Protein 2IV0 (pdb70)

Secondary structure (DSSP, 8-state):
---SS----SS-B--EEETTEEE--SSBEEEEE--STTHHHHHHHHHHHHHHHHHHHT---EEEE---SHHHHHHHS-SS-HHHHHHHHHH-EEEE---PPPSSSSSSHHHHHHHHHTT--EEEEEEE--TTS--SBS-GGG-EEEEEEE-SSSGGG--EE-TT-HHHHHHHHHHHHHH-----TTEEEEEEEEEHHHHHHHHHHHHHHHHHTT-SEEEEEE-TTT-TTTHHHHHHHHHHHHHHHSTTTEE-HHHHHHHHTT---TT-EEEEEEEGGGHHHHHHHSGGG--EEEE-HHHHHHHHHHHHHHTT-GGG-EEEEEETTEEEEEESS---STTTTSS-S--HHHHHHHHHHHHHTT-HHHHHHHHHHHHHHHHTTEE-HHHHHHH-SEE--HHHHHHHHHHHHHH-/---SS----TT-B--EEETTEEE--SSBEEEEE--STTHHHHHHHHHHHHHHHHTTTT---EEEE---SHHHHTTTSSSS-HHHHHHHHHH-EEEE------TTS-SSHHHHHHHHHHT--EEEEEEE--TTS--SBS-GGG-EEEEEEE-S-SGGG--EE-TT-HHHHHHHHHHHHHH-----TTEEEEEEEEEHHHHHHHHHHHHHHHHHHT-SEEEEEE-TTT-TTTHHHHHHHHHHIIIII-TTTEE-HHHHHTTTTT---TT-EEEEEEEHHHHHHHHHHSGGG-SEEEE-HHHHHHHHHHHHHHTT-GGG-B--EEETTEEEE-BSS---S-TTSTT-S-THHHHHHHHHHHHHHT-HHHHHHHHHHHHHHHHHT---HHHHGGG-S----HHHHHHHHHHHHH--

Sequence (824 aa):
MQYEKVKPPENGEKIRYENGKLIVPDNPIIPYFEGDGIGKDVVPAAIRVLDAAADKIGKEVVWFQVYAGEDAYKLYGNYLPDDTLNAIKEFRVALKGPLTTPVGGGYRSLNVTIRQVLDLYANVRPVYYLKGVPSPIKHPEKVNFVIFRENTEDVYAGIEWPRGSEEALKLIRFLKNEFGVTIREDSGIGIKPISEFATKRLVRMAIRYAIENNRKSVTLVHKGNIMKYTEGAFRDWGYEVAKQEFGEYCITEDELWDKYGGKQPEGKIVVKDRIADNMFQQILTRTDEYDVIALPNLNGDYLSDAAAALIGGLGIAPGSNIGDGIGVFEPVHGSAPKYAGQNKVNPTAEILTGALMFEYIGWKDASEMIKKAVEMTISSGIVTYDIHRHMGGTKVGTREFAEAVVENLQSLMQYEKVKPPENGEKIRYENGKLIVPDNPIIPYFEGDGIGKDVVPAAIRVLDAAADKIGKEVVWFQVYAGEDAYKLYGNYLPDDTLNAIKEFRVALKGPLTTPVGGGYRSLNVTIRQVLDLYANVRPVYYLKGVPSPIKHPEKVNFVIFRENTEDVYAGIEWPRGSEEALKLIRFLKNEFGVTIREDSGIGIKPISEFATKRLVRMAIRYAIENNRKSVTLVHKGNIMKYTEGAFRDWGYEVAKQEFGEYCITEDELWDKYGGKQPEGKIVVKDRIADNMFQQILTRTDEYDVIALPNLNGDYLSDAAAALIGGLGIAPGSNIGDGIGVFEPVHGSAPKYAGQNKVNPTAEILTGALMFEYIGWKDASEMIKKAVEMTISSGIVTYDIHRHMGGTKVGTREFAEAVVENLQSL

Solvent-accessible surface area: 32702 Å² total; per-residue (Å²): 119,57,42,134,124,25,102,52,36,172,78,26,92,105,3,105,82,87,148,64,147,38,70,38,26,86,46,0,6,0,0,30,0,39,10,10,22,2,0,122,23,0,0,37,0,0,26,78,0,0,64,14,0,1,110,94,52,51,56,98,9,12,45,6,67,2,50,2,0,103,52,0,116,163,78,43,56,70,67,18,2,80,1,1,25,33,0,0,80,35,10,54,0,0,0,1,0,2,11,54,53,38,165,82,45,65,108,95,20,15,1,49,62,4,38,124,66,11,62,2,11,0,18,9,16,15,7,32,45,9,140,20,2,36,14,22,4,107,106,15,102,106,2,71,1,5,2,2,30,6,21,61,22,1,8,29,44,43,30,17,40,50,110,40,25,154,77,0,42,86,0,5,129,26,0,106,105,101,46,64,31,110,9,112,104,22,1,0,0,3,1,4,8,4,0,35,98,6,1,38,39,0,0,59,30,0,0,129,40,0,44,119,35,129,39,148,6,0,0,0,1,5,4,3,32,36,6,105,78,1,2,1,17,1,59,66,15,0,50,64,2,2,119,141,80,19,47,142,87,11,8,34,66,100,57,22,164,106,147,47,58,23,125,47,25,173,55,61,7,8,2,16,41,48,64,3,17,56,0,7,29,31,2,15,59,90,10,101,76,3,23,0,0,0,0,0,5,6,5,0,6,2,3,2,7,6,0,3,1,3,11,28,6,58,43,13,9,7,2,1,2,10,5,72,8,9,0,3,1,18,1,22,33,39,5,52,85,185,78,52,63,108,41,68,20,8,0,0,0,0,0,4,0,0,0,19,0,0,31,58,5,47,15,63,79,0,0,99,27,0,40,99,0,0,36,40,0,3,62,80,18,46,1,1,50,32,6,54,166,120,95,30,50,74,125,31,18,1,137,65,2,0,104,14,0,25,118,26,0,106,97,79,109,73,35,131,110,34,54,58,42,177,103,27,93,96,1,120,72,87,155,36,157,47,78,38,25,86,48,0,5,2,1,23,3,30,4,7,32,10,0,96,17,0,0,35,0,0,24,86,0,0,56,20,0,1,89,56,78,67,58,101,20,22,45,10,61,6,64,1,1,102,36,0,109,167,88,40,52,68,57,23,5,104,9,1,23,36,0,2,90,35,11,48,0,1,0,1,0,1,18,70,58,34,166,78,49,32,98,70,31,22,22,45,63,5,53,114,71,10,71,3,12,0,5,6,32,16,7,34,51,11,142,29,3,36,12,20,5,106,91,11,104,96,3,72,1,9,1,1,19,8,9,66,18,1,12,26,41,44,27,19,28,46,90,42,27,116,51,0,67,113,0,0,146,19,0,64,101,96,40,64,20,104,8,106,104,29,1,0,0,4,2,4,5,5,0,38,85,9,1,34,36,0,0,65,36,0,0,121,48,0,51,134,30,124,58,82,6,0,0,0,1,0,11,2,32,51,6,95,86,0,4,0,14,1,62,71,19,0,49,55,1,5,120,134,84,18,46,117,71,9,9,38,50,109,48,20,154,119,147,56,59,27,136,58,17,152,56,54,6,7,1,17,38,55,50,2,19,51,0,7,28,26,2,21,66,112,8,119,80,6,26,0,0,0,0,1,2,8,3,0,8,2,3,2,11,7,0,5,1,4,10,24,5,54,38,7,11,9,2,0,21,7,6,70,9,7,0,4,0,18,1,24,26,36,15,52,128,161,60,55,31,113,38,107,7,6,0,0,0,0,0,2,0,0,1,17,0,2,44,54,10,52,12,106,81,0,2,104,32,0,47,107,1,0,25,66,1,2,62,81,12,60,1,2,116,21,7,62,133,139,64,61,56,64,120,58,17,2,134,59,2,0,88,20,0,32,128,33,3,126,83,168

Structure (mmCIF, N/CA/C/O backbone):
data_2IV0
#
_entry.id   2IV0
#
_cell.length_a   81.611
_cell.length_b   65.405
_cell.length_c   87.181
_cell.angle_alpha   90.00
_cell.angle_beta   95.28
_cell.angle_gamma   90.00
#
_symmetry.space_group_name_H-M   'P 1 21 1'
#
loop_
_entity.id
_entity.type
_entity.pdbx_description
1 polymer 'ISOCITRATE DEHYDROGENASE'
2 non-polymer 'ZINC ION'
3 non-polymer 'CHLORIDE ION'
4 water water
#
loop_
_atom_site.group_PDB
_atom_site.id
_atom_site.type_symbol
_atom_site.label_atom_id
_atom_site.label_alt_id
_atom_site.label_comp_id
_atom_site.label_asym_id
_atom_site.label_entity_id
_atom_site.label_seq_id
_atom_site.pdbx_PDB_ins_code
_atom_site.Cartn_x
_atom_site.Cartn_y
_atom_site.Cartn_z
_atom_site.occupancy
_atom_site.B_iso_or_equiv
_atom_site.auth_seq_id
_atom_site.auth_comp_id
_atom_site.auth_asym_id
_atom_site.auth_atom_id
_atom_site.pdbx_PDB_model_num
ATOM 1 N N . MET A 1 1 ? -15.701 20.047 14.511 1.00 19.95 1 MET A N 1
ATOM 2 C CA . MET A 1 1 ? -15.551 18.800 13.718 1.00 19.95 1 MET A CA 1
ATOM 3 C C . MET A 1 1 ? -16.896 18.314 13.134 1.00 19.18 1 MET A C 1
ATOM 4 O O . MET A 1 1 ? -17.914 18.405 13.795 1.00 19.62 1 MET A O 1
ATOM 9 N N . GLN A 1 2 ? -16.918 17.788 11.914 1.00 18.15 2 GLN A N 1
ATOM 10 C CA . GLN A 1 2 ? -18.196 17.308 11.337 1.00 17.39 2 GLN A CA 1
ATOM 11 C C . GLN A 1 2 ? -18.405 15.804 11.481 1.00 16.03 2 GLN A C 1
ATOM 12 O O . GLN A 1 2 ? -17.449 15.043 11.495 1.00 15.69 2 GLN A O 1
ATOM 13 N N . TYR A 1 3 ? -19.645 15.360 11.577 1.00 15.68 3 TYR A N 1
ATOM 14 C CA . TYR A 1 3 ? -19.899 13.921 11.661 1.00 16.05 3 TYR A CA 1
ATOM 15 C C . TYR A 1 3 ? -20.889 13.437 10.633 1.00 16.68 3 TYR A C 1
ATOM 16 O O . TYR A 1 3 ? -22.022 13.873 10.607 1.00 17.26 3 TYR A O 1
ATOM 25 N N . GLU A 1 4 ? -20.455 12.537 9.768 1.00 17.47 4 GLU A N 1
ATOM 26 C CA . GLU A 1 4 ? -21.331 12.038 8.724 1.00 17.99 4 GLU A CA 1
ATOM 27 C C . GLU A 1 4 ? -22.489 11.181 9.252 1.00 18.31 4 GLU A C 1
ATOM 28 O O . GLU A 1 4 ? -23.644 11.491 9.013 1.00 18.29 4 GLU A O 1
ATOM 34 N N . LYS A 1 5 ? -22.169 10.050 9.917 1.00 19.15 5 LYS A N 1
ATOM 35 C CA . LYS A 1 5 ? -23.304 9.177 10.270 1.00 19.72 5 LYS A CA 1
ATOM 36 C C . LYS A 1 5 ? -23.584 9.033 11.799 1.00 19.48 5 LYS A C 1
ATOM 37 O O . LYS A 1 5 ? -24.351 8.164 12.200 1.00 19.51 5 LYS A O 1
ATOM 43 N N . VAL A 1 6 ? -22.913 9.887 12.626 1.00 19.14 6 VAL A N 1
ATOM 44 C CA . VAL A 1 6 ? -22.983 9.920 14.106 1.00 19.51 6 VAL A CA 1
ATOM 45 C C . VAL A 1 6 ? -22.896 11.296 14.628 1.00 19.79 6 VAL A C 1
ATOM 46 O O . VAL A 1 6 ? -22.492 12.260 13.994 1.00 20.37 6 VAL A O 1
ATOM 50 N N . LYS A 1 7 ? -23.330 11.319 15.816 1.00 19.21 7 LYS A N 1
ATOM 51 C CA . LYS A 1 7 ? -23.385 12.534 16.526 1.00 19.52 7 LYS A CA 1
ATOM 52 C C . LYS A 1 7 ? -22.773 12.383 17.863 1.00 19.80 7 LYS A C 1
ATOM 53 O O . LYS A 1 7 ? -22.936 11.357 18.529 1.00 19.87 7 LYS A O 1
ATOM 56 N N . PRO A 1 8 ? -22.032 13.418 18.277 1.00 19.36 8 PRO A N 1
ATOM 57 C CA . PRO A 1 8 ? -21.482 13.375 19.624 1.00 19.72 8 PRO A CA 1
ATOM 58 C C . PRO A 1 8 ? -22.557 13.653 20.659 1.00 20.02 8 PRO A C 1
ATOM 59 O O . PRO A 1 8 ? -23.592 14.236 20.370 1.00 20.23 8 PRO A O 1
ATOM 63 N N . PRO A 1 9 ? -22.267 13.205 21.870 1.00 20.89 9 PRO A N 1
ATO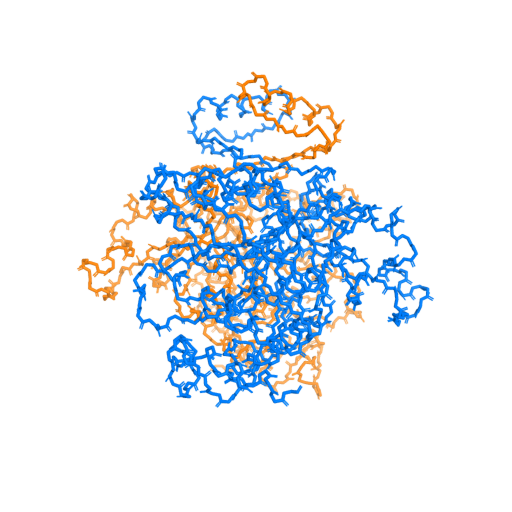M 64 C CA . PRO A 1 9 ? -23.265 13.210 22.931 1.00 21.36 9 PRO A CA 1
ATOM 65 C C . PRO A 1 9 ? -23.609 14.614 23.357 1.00 23.00 9 PRO A C 1
ATOM 66 O O . PRO A 1 9 ? -22.807 15.536 23.190 1.00 23.40 9 PRO A O 1
ATOM 70 N N . GLU A 1 10 ? -24.812 14.762 23.896 1.00 24.98 10 GLU A N 1
ATOM 71 C CA . GLU A 1 10 ? -25.399 16.050 24.255 1.00 26.43 10 GLU A CA 1
ATOM 72 C C . GLU A 1 10 ? -24.680 16.755 25.420 1.00 26.19 10 GLU A C 1
ATOM 73 O O . GLU A 1 10 ? -24.536 17.978 25.394 1.00 26.07 10 GLU A O 1
ATOM 79 N N . ASN A 1 11 ? -24.203 15.967 26.393 1.00 25.57 11 ASN A N 1
ATOM 80 C CA . ASN A 1 11 ? -24.018 16.406 27.779 1.00 25.28 11 ASN A CA 1
ATOM 81 C C . ASN A 1 11 ? -22.598 16.378 28.388 1.00 24.86 11 ASN A C 1
ATOM 82 O O . ASN A 1 11 ? -22.438 16.435 29.624 1.00 25.70 11 ASN A O 1
ATOM 87 N N . GLY A 1 12 ? -21.553 16.252 27.590 1.00 23.11 12 GLY A N 1
ATOM 88 C CA . GLY A 1 12 ? -20.255 16.195 28.226 1.00 20.57 12 GLY A CA 1
ATOM 89 C C . GLY A 1 12 ? -19.422 17.392 27.849 1.00 19.66 12 GLY A C 1
ATOM 90 O O . GLY A 1 12 ? -19.916 18.339 27.278 1.00 18.26 12 GLY A O 1
ATOM 91 N N . GLU A 1 13 ? -18.137 17.308 28.163 1.00 19.69 13 GLU A N 1
ATOM 92 C CA . GLU A 1 13 ? -17.156 18.311 27.834 1.00 19.95 13 GLU A CA 1
ATOM 93 C C . GLU A 1 13 ? -15.978 17.621 27.180 1.00 19.56 13 GLU A C 1
ATOM 94 O O . GLU A 1 13 ? -15.668 16.479 27.514 1.00 18.67 13 GLU A O 1
ATOM 100 N N . LYS A 1 14 ? -15.318 18.319 26.259 1.00 20.36 14 LYS A N 1
ATOM 101 C CA . LYS A 1 14 ? -14.090 17.830 25.587 1.00 20.48 14 LYS A CA 1
ATOM 102 C C . LYS A 1 14 ? -12.962 17.803 26.587 1.00 20.38 14 LYS A C 1
ATOM 103 O O . LYS A 1 14 ? -12.755 18.800 27.285 1.00 20.94 14 LYS A O 1
ATOM 109 N N . ILE A 1 15 ? -12.190 16.719 26.649 1.00 19.82 15 ILE A N 1
ATOM 110 C CA . ILE A 1 15 ? -10.902 16.875 27.287 1.00 19.63 15 ILE A CA 1
ATOM 111 C C . ILE A 1 15 ? -10.012 17.791 26.418 1.00 19.66 15 ILE A C 1
ATOM 112 O O . ILE A 1 15 ? -10.055 17.753 25.204 1.00 19.18 15 ILE A O 1
ATOM 117 N N . ARG A 1 16 ? -9.233 18.646 27.059 1.00 20.82 16 ARG A N 1
ATOM 118 C CA . ARG A 1 16 ? -8.435 19.647 26.347 1.00 21.52 16 ARG A CA 1
ATOM 119 C C . ARG A 1 16 ? -6.951 19.361 26.452 1.00 22.43 16 ARG A C 1
ATOM 120 O O . ARG A 1 16 ? -6.477 18.807 27.456 1.00 22.32 16 ARG A O 1
ATOM 128 N N . TYR A 1 17 ? -6.212 19.752 25.422 1.00 23.56 17 TYR A N 1
ATOM 129 C CA . TYR A 1 17 ? -4.765 19.601 25.438 1.00 24.91 17 TYR A CA 1
ATOM 130 C C . TYR A 1 17 ? -4.065 20.943 25.287 1.00 25.96 17 TYR A C 1
ATOM 131 O O . TYR A 1 17 ? -4.008 21.492 24.189 1.00 26.37 17 TYR A O 1
ATOM 140 N N . GLU A 1 18 ? -3.544 21.468 26.396 1.00 27.41 18 GLU A N 1
ATOM 141 C CA . GLU A 1 18 ? -2.936 22.796 26.429 1.00 29.61 18 GLU A CA 1
ATOM 142 C C . GLU A 1 18 ? -1.645 22.803 27.228 1.00 29.89 18 GLU A C 1
ATOM 143 O O . GLU A 1 18 ? -1.543 22.139 28.268 1.00 29.99 18 GLU A O 1
ATOM 149 N N . ASN A 1 19 ? -0.660 23.572 26.738 1.00 30.98 19 ASN A N 1
ATOM 150 C CA . ASN A 1 19 ? 0.758 23.331 27.065 1.00 31.57 19 ASN A CA 1
ATOM 151 C C . ASN A 1 19 ? 1.041 21.841 26.945 1.00 31.22 19 ASN A C 1
ATOM 152 O O . ASN A 1 19 ? 0.599 21.208 25.968 1.00 32.51 19 ASN A O 1
ATOM 157 N N . GLY A 1 20 ? 1.738 21.244 27.902 1.00 29.55 20 GLY A N 1
ATOM 158 C CA . GLY A 1 20 ? 2.013 19.822 27.731 1.00 27.28 20 GLY A CA 1
ATOM 159 C C . GLY A 1 20 ? 0.896 18.990 28.301 1.00 25.96 20 GLY A C 1
ATOM 160 O O . GLY A 1 20 ? 1.094 17.825 28.603 1.00 26.01 20 GLY A O 1
ATOM 161 N N . LYS A 1 21 ? -0.292 19.559 28.471 1.00 24.68 21 LYS A N 1
ATOM 162 C CA . LYS A 1 21 ? -1.219 18.916 29.412 1.00 23.77 21 LYS A CA 1
ATOM 163 C C . LYS A 1 21 ? -2.611 18.606 28.916 1.00 21.28 21 LYS A C 1
ATOM 164 O O . LYS A 1 21 ? -3.220 19.386 28.223 1.00 20.75 21 LYS A O 1
ATOM 170 N N . LEU A 1 22 ? -3.084 17.427 29.292 1.00 19.47 22 LEU A N 1
ATOM 171 C CA . LEU A 1 22 ? -4.513 17.112 29.295 1.00 17.88 22 LEU A CA 1
ATOM 172 C C . LEU A 1 22 ? -5.266 17.893 30.376 1.00 16.99 22 LEU A C 1
ATOM 173 O O . LEU A 1 22 ? -4.806 18.043 31.506 1.00 17.38 22 LEU A O 1
ATOM 178 N N . ILE A 1 23 ? -6.413 18.424 30.009 1.00 15.61 23 ILE A N 1
ATOM 179 C CA . ILE A 1 23 ? -7.269 19.101 30.957 1.00 14.30 23 ILE A CA 1
ATOM 180 C C . ILE A 1 23 ? -8.601 18.370 30.837 1.00 13.62 23 ILE A C 1
ATOM 181 O O . ILE A 1 23 ? -9.293 18.414 29.802 1.00 13.17 23 ILE A O 1
ATOM 186 N N . VAL A 1 24 ? -8.906 17.668 31.915 1.00 12.56 24 VAL A N 1
ATOM 187 C CA . VAL A 1 24 ? -9.897 16.636 31.952 1.00 11.15 24 VAL A CA 1
ATOM 188 C C . VAL A 1 24 ? -10.943 17.145 32.884 1.00 10.54 24 VAL A C 1
ATOM 189 O O . VAL A 1 24 ? -10.653 17.336 34.047 1.00 10.96 24 VAL A O 1
ATOM 193 N N . PRO A 1 25 ? -12.166 17.347 32.396 1.00 9.75 25 PRO A N 1
ATOM 194 C CA . PRO A 1 25 ? -13.264 17.679 33.310 1.00 9.72 25 PRO A CA 1
ATOM 195 C C . PRO A 1 25 ? -13.794 16.450 34.109 1.00 9.47 25 PRO A C 1
ATOM 196 O O . PRO A 1 25 ? -13.326 15.325 33.918 1.00 9.12 25 PRO A O 1
ATOM 200 N N . ASP A 1 26 ? -14.787 16.689 34.961 1.00 9.70 26 ASP A N 1
ATOM 201 C CA . ASP A 1 26 ? -15.553 15.617 35.654 1.00 9.75 26 ASP A CA 1
ATOM 202 C C . ASP A 1 26 ? -16.343 14.728 34.702 1.00 9.07 26 ASP A C 1
ATOM 203 O O . ASP A 1 26 ? -16.499 13.523 34.972 1.00 8.40 26 ASP A O 1
ATOM 208 N N . ASN A 1 27 ? -16.849 15.330 33.613 1.00 8.30 27 ASN A N 1
ATOM 209 C CA . ASN A 1 27 ? -17.691 14.627 32.624 1.00 7.72 27 ASN A CA 1
ATOM 210 C C . ASN A 1 27 ? -17.113 14.527 31.181 1.00 7.19 27 ASN A C 1
ATOM 211 O O . ASN A 1 27 ? -17.737 14.992 30.235 1.00 6.65 27 ASN A O 1
ATOM 216 N N . PRO A 1 28 ? -15.914 13.937 31.010 1.00 6.82 28 PRO A N 1
ATOM 217 C CA . PRO A 1 28 ? -15.296 13.943 29.663 1.00 6.98 28 PRO A CA 1
ATOM 218 C C . PRO A 1 28 ? -16.086 13.153 28.648 1.00 6.97 28 PRO A C 1
ATOM 219 O O . PRO A 1 28 ? -16.589 12.081 28.971 1.00 7.33 28 PRO A O 1
ATOM 223 N N . ILE A 1 29 ? -16.230 13.645 27.428 1.00 7.27 29 ILE A N 1
ATOM 224 C CA . ILE A 1 29 ? -16.767 12.720 26.475 1.00 7.67 29 ILE A CA 1
ATOM 225 C C . ILE A 1 29 ? -15.624 11.808 25.953 1.00 7.34 29 ILE A C 1
ATOM 226 O O . ILE A 1 29 ? -14.556 12.290 25.563 1.00 6.59 29 ILE A O 1
ATOM 231 N N . ILE A 1 30 ? -15.817 10.495 26.032 1.00 6.18 30 ILE A N 1
ATOM 232 C CA . ILE A 1 30 ? -14.829 9.631 25.485 1.00 5.74 30 ILE A CA 1
ATOM 233 C C . ILE A 1 30 ? -15.410 8.647 24.466 1.00 5.37 30 ILE A C 1
ATOM 234 O O . ILE A 1 30 ? -16.313 7.909 24.778 1.00 5.25 30 ILE A O 1
ATOM 239 N N . PRO A 1 31 ? -14.886 8.655 23.218 1.00 5.17 31 PRO A N 1
ATOM 240 C CA . PRO A 1 31 ? -15.307 7.781 22.146 1.00 4.14 31 PRO A CA 1
ATOM 241 C C . PRO A 1 31 ? -14.829 6.397 22.410 1.00 3.69 31 PRO A C 1
ATOM 242 O O . PRO A 1 31 ? -13.815 6.232 23.053 1.00 4.49 31 PRO A O 1
ATOM 246 N N . TYR A 1 32 ? -15.544 5.411 21.898 1.00 3.37 32 TYR A N 1
ATOM 247 C CA . TYR A 1 32 ? -15.147 4.028 22.002 1.00 3.34 32 TYR A CA 1
ATOM 248 C C . TYR A 1 32 ? -15.736 3.319 20.803 1.00 4.04 32 TYR A C 1
ATOM 249 O O . TYR A 1 32 ? -16.616 3.847 20.135 1.00 4.11 32 TYR A O 1
ATOM 258 N N . PHE A 1 33 ? -15.261 2.124 20.534 1.00 5.21 33 PHE A N 1
ATOM 259 C CA . PHE A 1 33 ? -15.931 1.298 19.588 1.00 8.34 33 PHE A CA 1
ATOM 260 C C . PHE A 1 33 ? -15.750 -0.171 19.941 1.00 9.79 33 PHE A C 1
ATOM 261 O O . PHE A 1 33 ? -14.697 -0.588 20.417 1.00 8.95 33 PHE A O 1
ATOM 269 N N . GLU A 1 34 ? -16.810 -0.941 19.724 1.00 11.81 34 GLU A N 1
ATOM 270 C CA . GLU A 1 34 ? -16.807 -2.324 20.124 1.00 14.93 34 GLU A CA 1
ATOM 271 C C . GLU A 1 34 ? -15.767 -3.133 19.364 1.00 15.12 34 GLU A C 1
ATOM 272 O O . GLU A 1 34 ? -15.127 -3.981 19.944 1.00 15.95 34 GLU A O 1
ATOM 278 N N . GLY A 1 35 ? -15.581 -2.852 18.078 1.00 16.31 35 GLY A N 1
ATOM 279 C CA . GLY A 1 35 ? -14.666 -3.622 17.239 1.00 17.01 35 GLY A CA 1
ATOM 280 C C . GLY A 1 35 ? -15.304 -4.945 16.848 1.00 17.71 35 GLY A C 1
ATOM 281 O O . GLY A 1 35 ? -16.515 -5.095 16.977 1.00 17.67 35 GLY A O 1
ATOM 282 N N . ASP A 1 36 ? -14.489 -5.904 16.399 1.00 17.88 36 ASP A N 1
ATOM 283 C CA . ASP A 1 36 ? -14.996 -7.179 15.909 1.00 18.11 36 ASP A CA 1
ATOM 284 C C . ASP A 1 36 ? -15.145 -8.264 16.975 1.00 18.68 36 ASP A C 1
ATOM 285 O O . ASP A 1 36 ? -14.505 -8.214 18.045 1.00 18.83 36 ASP A O 1
ATOM 290 N N . GLY A 1 37 ? -16.001 -9.236 16.659 1.00 18.62 37 GLY A N 1
ATOM 291 C CA . GLY A 1 37 ? -16.209 -10.458 17.437 1.00 18.73 37 GLY A CA 1
ATOM 292 C C . GLY A 1 37 ? -16.311 -10.285 18.937 1.00 19.12 37 GLY A C 1
ATOM 293 O O . GLY A 1 37 ? -17.341 -9.834 19.450 1.00 19.42 37 GLY A O 1
ATOM 294 N N . ILE A 1 38 ? -15.223 -10.658 19.623 1.00 19.14 38 ILE A N 1
ATOM 295 C CA . ILE A 1 38 ? -15.057 -10.579 21.088 1.00 18.87 38 ILE A CA 1
ATOM 296 C C . ILE A 1 38 ? -15.324 -9.174 21.642 1.00 17.86 38 ILE A C 1
ATOM 297 O O . ILE A 1 38 ? -15.780 -9.003 22.776 1.00 17.72 38 ILE A O 1
ATOM 302 N N . GLY A 1 39 ? -15.078 -8.187 20.799 1.00 16.96 39 GLY A N 1
ATOM 303 C CA . GLY A 1 39 ? -15.367 -6.801 21.101 1.00 16.97 39 GLY A CA 1
ATOM 304 C C . GLY A 1 39 ? -16.777 -6.484 21.555 1.00 16.92 39 GLY A C 1
ATOM 305 O O . GLY A 1 39 ? -16.940 -5.679 22.465 1.00 16.69 39 GLY A O 1
ATOM 306 N N . LYS A 1 40 ? -17.793 -7.089 20.935 1.00 16.97 40 LYS A N 1
ATOM 307 C CA . LYS A 1 40 ? -19.191 -6.875 21.370 1.00 18.01 40 LYS A CA 1
ATOM 308 C C . LYS A 1 40 ? -19.463 -7.354 22.831 1.00 17.27 40 LYS A C 1
ATOM 309 O O . LYS A 1 40 ? -20.436 -6.915 23.451 1.00 17.88 40 LYS A O 1
ATOM 315 N N . ASP A 1 41 ? -18.596 -8.220 23.369 1.00 16.06 41 ASP A N 1
ATOM 316 C CA . ASP A 1 41 ? -18.667 -8.673 24.758 1.00 15.16 41 ASP A CA 1
ATOM 317 C C . ASP A 1 41 ? -17.841 -7.855 25.770 1.00 13.01 41 ASP A C 1
ATOM 318 O O . ASP A 1 41 ? -18.370 -7.287 26.718 1.00 13.23 41 ASP A O 1
ATOM 323 N N . VAL A 1 42 ? -16.545 -7.805 25.575 1.00 11.05 42 VAL A N 1
ATOM 324 C CA . VAL A 1 42 ? -15.630 -7.195 26.566 1.00 9.92 42 VAL A CA 1
ATOM 325 C C . VAL A 1 42 ? -15.659 -5.661 26.681 1.00 9.89 42 VAL A C 1
ATOM 326 O O . VAL A 1 42 ? -15.408 -5.102 27.765 1.00 10.30 42 VAL A O 1
ATOM 330 N N . VAL A 1 43 ? -15.955 -4.980 25.584 1.00 8.89 43 VAL A N 1
ATOM 331 C CA . VAL A 1 43 ? -16.071 -3.545 25.647 1.00 8.06 43 VAL A CA 1
ATOM 332 C C . VAL A 1 43 ? -17.224 -3.119 26.530 1.00 8.48 43 VAL A C 1
ATOM 333 O O . VAL A 1 43 ? -16.988 -2.334 27.421 1.00 10.34 43 VAL A O 1
ATOM 337 N N . PRO A 1 44 ? -18.461 -3.599 26.295 1.00 8.76 44 PRO A N 1
ATOM 338 C CA . PRO A 1 44 ? -19.567 -3.299 27.233 1.00 8.67 44 PRO A CA 1
ATOM 339 C C . PRO A 1 44 ? -19.252 -3.623 28.711 1.00 8.95 44 PRO A C 1
ATOM 340 O O . PRO A 1 44 ? -19.580 -2.841 29.623 1.00 8.44 44 PRO A O 1
ATOM 344 N N . ALA A 1 45 ? -18.616 -4.760 28.938 1.00 9.49 45 ALA A N 1
ATOM 345 C CA . ALA A 1 45 ? -18.200 -5.150 30.305 1.00 10.01 45 ALA A CA 1
ATOM 346 C C . ALA A 1 45 ? -17.207 -4.149 30.919 1.00 9.56 45 ALA A C 1
ATOM 347 O O . ALA A 1 45 ? -17.358 -3.712 32.065 1.00 9.85 45 ALA A O 1
ATOM 349 N N . ALA A 1 46 ? -16.203 -3.771 30.156 1.00 9.80 46 ALA A N 1
ATOM 350 C CA . ALA A 1 46 ? -15.273 -2.800 30.664 1.00 10.91 46 ALA A CA 1
ATOM 351 C C . ALA A 1 46 ? -15.997 -1.495 30.968 1.00 11.66 46 ALA A C 1
ATOM 352 O O . ALA A 1 46 ? -15.646 -0.822 31.935 1.00 12.52 46 ALA A O 1
ATOM 354 N N . ILE A 1 47 ? -17.006 -1.144 30.148 1.00 11.65 47 ILE A N 1
ATOM 355 C CA . ILE A 1 47 ? -17.751 0.072 30.344 1.00 10.76 47 ILE A CA 1
ATOM 356 C C . ILE A 1 47 ? -18.505 0.047 31.657 1.00 11.34 47 ILE A C 1
ATOM 357 O O . ILE A 1 47 ? -18.518 1.061 32.365 1.00 10.51 47 ILE A O 1
ATOM 362 N N . ARG A 1 48 ? -19.112 -1.104 31.987 1.00 12.12 48 ARG A N 1
ATOM 363 C CA . ARG A 1 48 ? -19.826 -1.280 33.240 1.00 13.87 48 ARG A CA 1
ATOM 364 C C . ARG A 1 48 ? -18.887 -1.042 34.404 1.00 13.40 48 ARG A C 1
ATOM 365 O O . ARG A 1 48 ? -19.226 -0.331 35.339 1.00 14.53 48 ARG A O 1
ATOM 373 N N . VAL A 1 49 ? -17.683 -1.573 34.324 1.00 12.34 49 VAL A N 1
ATOM 374 C CA . VAL A 1 49 ? -16.732 -1.367 35.403 1.00 11.73 49 VAL A CA 1
ATOM 375 C C . VAL A 1 49 ? -16.211 0.070 35.497 1.00 12.11 49 VAL A C 1
ATOM 376 O O . VAL A 1 49 ? -16.021 0.621 36.589 1.00 12.71 49 VAL A O 1
ATOM 380 N N . LEU A 1 50 ? -15.938 0.675 34.359 1.00 11.65 50 LEU A N 1
ATOM 381 C CA . LEU A 1 50 ? -15.448 2.043 34.367 1.00 11.40 50 LEU A CA 1
ATOM 382 C C . LEU A 1 50 ? -16.497 3.038 34.866 1.00 10.70 50 LEU A C 1
ATOM 383 O O . LEU A 1 50 ? -16.149 3.964 35.593 1.00 11.03 50 LEU A O 1
ATOM 388 N N . ASP A 1 51 ? -17.767 2.842 34.502 1.00 10.46 51 ASP A N 1
ATOM 389 C CA . ASP A 1 51 ? -18.865 3.665 35.037 1.00 10.50 51 ASP A CA 1
ATOM 390 C C . ASP A 1 51 ? -18.932 3.602 36.556 1.00 9.94 51 ASP A C 1
ATOM 391 O O . ASP A 1 51 ? -19.211 4.616 37.192 1.00 10.99 51 ASP A O 1
ATOM 396 N N . ALA A 1 52 ? -18.712 2.433 37.139 1.00 8.35 52 ALA A N 1
ATOM 397 C CA . ALA A 1 52 ? -18.817 2.293 38.599 1.00 8.18 52 ALA A CA 1
ATOM 398 C C . ALA A 1 52 ? -17.595 2.966 39.316 1.00 8.29 52 ALA A C 1
ATOM 399 O O . ALA A 1 52 ? -17.731 3.587 40.382 1.00 8.27 52 ALA A O 1
ATOM 401 N N . ALA A 1 53 ? -16.426 2.849 38.698 1.00 7.93 53 ALA A N 1
ATOM 402 C CA . ALA A 1 53 ? -15.201 3.432 39.193 1.00 8.48 53 ALA A CA 1
ATOM 403 C C . ALA A 1 53 ? -15.290 4.953 39.121 1.00 9.77 53 ALA A C 1
ATOM 404 O O . ALA A 1 53 ? -14.936 5.615 40.085 1.00 10.42 53 ALA A O 1
ATOM 406 N N . ALA A 1 54 ? -15.776 5.501 38.000 1.00 10.91 54 ALA A N 1
ATOM 407 C CA . ALA A 1 54 ? -15.912 6.967 37.831 1.00 12.00 54 ALA A CA 1
ATOM 408 C C . ALA A 1 54 ? -16.913 7.557 38.843 1.00 12.47 54 ALA A C 1
ATOM 409 O O . ALA A 1 54 ? -16.619 8.550 39.533 1.00 11.23 54 ALA A O 1
ATOM 411 N N . ASP A 1 55 ? -18.070 6.908 38.942 1.00 13.15 55 ASP A N 1
ATOM 412 C CA . ASP A 1 55 ? -19.109 7.338 39.857 1.00 14.44 55 ASP A CA 1
ATOM 413 C C . ASP A 1 55 ? -18.591 7.360 41.291 1.00 14.77 55 ASP A C 1
ATOM 414 O O . ASP A 1 55 ? -18.783 8.349 42.024 1.00 14.64 55 ASP A O 1
ATOM 419 N N . LYS A 1 56 ? -17.916 6.285 41.691 1.00 14.72 56 LYS A N 1
ATOM 420 C CA . LYS A 1 56 ? -17.475 6.210 43.065 1.00 15.13 56 LYS A CA 1
ATOM 421 C C . LYS A 1 56 ? -16.531 7.403 43.373 1.00 14.84 56 LYS A C 1
ATOM 422 O O . LYS A 1 56 ? -16.522 7.964 44.456 1.00 15.31 56 LYS A O 1
ATOM 428 N N . ILE A 1 57 ? -15.820 7.852 42.359 1.00 15.02 57 ILE A N 1
ATOM 429 C CA . ILE A 1 57 ? -14.830 8.905 42.503 1.00 13.60 57 ILE A CA 1
ATOM 430 C C . ILE A 1 57 ? -15.363 10.309 42.149 1.00 13.04 57 ILE A C 1
ATOM 431 O O . ILE A 1 57 ? -14.629 11.260 42.252 1.00 13.07 57 ILE A O 1
ATOM 436 N N . GLY A 1 58 ? -16.642 10.436 41.779 1.00 12.14 58 GLY A N 1
ATOM 437 C CA . GLY A 1 58 ? -17.262 11.733 41.506 1.00 11.58 58 GLY A CA 1
ATOM 438 C C . GLY A 1 58 ? -17.140 12.218 40.073 1.00 11.96 58 GLY A C 1
ATOM 439 O O . GLY A 1 58 ? -17.187 13.407 39.784 1.00 12.45 58 GLY A O 1
ATOM 440 N N . LYS A 1 59 ? -16.995 11.277 39.168 1.00 11.98 59 LYS A N 1
ATOM 441 C CA . LYS A 1 59 ? -16.747 11.557 37.791 1.00 12.12 59 LYS A CA 1
ATOM 442 C C . LYS A 1 59 ? -17.786 10.866 36.894 1.00 12.74 59 LYS A C 1
ATOM 443 O O . LYS A 1 59 ? -18.540 10.011 37.331 1.00 12.67 59 LYS A O 1
ATOM 449 N N . GLU A 1 60 ? -17.815 11.233 35.624 1.00 13.32 60 GLU A N 1
ATOM 450 C CA . GLU A 1 60 ? -18.666 10.547 34.671 1.00 13.75 60 GLU A CA 1
ATOM 451 C C . GLU A 1 60 ? -18.052 10.541 33.269 1.00 12.84 60 GLU A C 1
ATOM 452 O O . GLU A 1 60 ? -17.606 11.567 32.754 1.00 13.26 60 GLU A O 1
ATOM 458 N N . VAL A 1 61 ? -18.026 9.374 32.658 1.00 11.76 61 VAL A N 1
ATOM 459 C CA . VAL A 1 61 ? -17.648 9.286 31.284 1.00 10.97 61 VAL A CA 1
ATOM 460 C C . VAL A 1 61 ? -18.911 9.448 30.442 1.00 10.80 61 VAL A C 1
ATOM 461 O O . VAL A 1 61 ? -19.878 8.679 30.570 1.00 11.10 61 VAL A O 1
ATOM 465 N N . VAL A 1 62 ? -18.926 10.461 29.589 1.00 10.02 62 VAL A N 1
ATOM 466 C CA . VAL A 1 62 ? -19.981 10.530 28.615 1.00 9.27 62 VAL A CA 1
ATOM 467 C C . VAL A 1 62 ? -19.414 9.853 27.369 1.00 9.51 62 VAL A C 1
ATOM 468 O O . VAL A 1 62 ? -18.595 10.419 26.636 1.00 9.08 62 VAL A O 1
ATOM 472 N N . TRP A 1 63 ? -19.814 8.600 27.195 1.00 9.70 63 TRP A N 1
ATOM 473 C CA . TRP A 1 63 ? -19.398 7.723 26.071 1.00 9.38 63 TRP A CA 1
ATOM 474 C C . TRP A 1 63 ? -19.943 8.148 24.706 1.00 9.02 63 TRP A C 1
ATOM 475 O O . TRP A 1 63 ? -21.068 8.640 24.580 1.00 9.08 63 TRP A O 1
ATOM 486 N N . PHE A 1 64 ? -19.138 7.969 23.676 1.00 8.49 64 PHE A N 1
ATOM 487 C CA . PHE A 1 64 ? -19.536 8.375 22.337 1.00 8.01 64 PHE A CA 1
ATOM 488 C C . PHE A 1 64 ? -19.288 7.193 21.435 1.00 8.57 64 PHE A C 1
ATOM 489 O O . PHE A 1 64 ? -18.136 6.821 21.158 1.00 9.56 64 PHE A O 1
ATOM 497 N N . GLN A 1 65 ? -20.365 6.581 20.984 1.00 8.03 65 GLN A N 1
ATOM 498 C CA . GLN A 1 65 ? -20.212 5.376 20.216 1.00 8.33 65 GLN A CA 1
ATOM 499 C C . GLN A 1 65 ? -19.844 5.655 18.757 1.00 7.86 65 GLN A C 1
ATOM 500 O O . GLN A 1 65 ? -20.522 6.389 18.058 1.00 8.08 65 GLN A O 1
ATOM 506 N N . VAL A 1 66 ? -18.750 5.064 18.317 1.00 8.25 66 VAL A N 1
ATOM 507 C CA . VAL A 1 66 ? -18.335 5.126 16.914 1.00 8.12 66 VAL A CA 1
ATOM 508 C C . VAL A 1 66 ? -18.015 3.704 16.501 1.00 8.22 66 VAL A C 1
ATOM 509 O O . VAL A 1 66 ? -18.083 2.819 17.337 1.00 9.29 66 VAL A O 1
ATOM 513 N N . TYR A 1 67 ? -17.684 3.486 15.236 1.00 8.14 67 TYR A N 1
ATOM 514 C CA . TYR A 1 67 ? -17.615 2.152 14.659 1.00 8.30 67 TYR A CA 1
ATOM 515 C C . TYR A 1 67 ? -16.349 1.902 13.856 1.00 8.79 67 TYR A C 1
ATOM 516 O O . TYR A 1 67 ? -15.808 2.811 13.226 1.00 8.18 67 TYR A O 1
ATOM 525 N N . ALA A 1 68 ? -15.906 0.647 13.869 1.00 9.35 68 ALA A N 1
ATOM 526 C CA . ALA A 1 68 ? -14.801 0.169 13.051 1.00 9.85 68 ALA A CA 1
ATOM 527 C C . ALA A 1 68 ? -14.979 -1.328 12.823 1.00 10.54 68 ALA A C 1
ATOM 528 O O . ALA A 1 68 ? -15.675 -2.006 13.591 1.00 11.34 68 ALA A O 1
ATOM 530 N N . GLY A 1 69 ? -14.369 -1.843 11.767 1.00 11.57 69 GLY A N 1
ATOM 531 C CA . GLY A 1 69 ? -14.522 -3.241 11.388 1.00 13.33 69 GLY A CA 1
ATOM 532 C C . GLY A 1 69 ? -15.845 -3.471 10.687 1.00 15.04 69 GLY A C 1
ATOM 533 O O . GLY A 1 69 ? -16.418 -2.556 10.142 1.00 14.34 69 GLY A O 1
ATOM 534 N N . GLU A 1 70 ? -16.335 -4.700 10.719 1.00 17.68 70 GLU A N 1
ATOM 535 C CA . GLU A 1 70 ? -17.559 -5.055 10.020 1.00 21.22 70 GLU A CA 1
ATOM 536 C C . GLU A 1 70 ? -18.718 -4.074 10.200 1.00 21.74 70 GLU A C 1
ATOM 537 O O . GLU A 1 70 ? -19.272 -3.591 9.209 1.00 22.20 70 GLU A O 1
ATOM 543 N N . ASP A 1 71 ? -19.101 -3.822 11.458 1.00 22.68 71 ASP A N 1
ATOM 544 C CA . ASP A 1 71 ? -20.159 -2.842 11.825 1.00 23.13 71 ASP A CA 1
ATOM 545 C C . ASP A 1 71 ? -20.053 -1.545 11.056 1.00 22.48 71 ASP A C 1
ATOM 546 O O . ASP A 1 71 ? -21.055 -1.036 10.536 1.00 23.08 71 ASP A O 1
ATOM 551 N N . ALA A 1 72 ? -18.833 -1.022 10.992 1.00 21.69 72 ALA A N 1
ATOM 552 C CA . ALA A 1 72 ? -18.528 0.139 10.188 1.00 21.57 72 ALA A CA 1
ATOM 553 C C . ALA A 1 72 ? -18.785 -0.152 8.684 1.00 21.74 72 ALA A C 1
ATOM 554 O O . ALA A 1 72 ? -19.571 0.547 8.055 1.00 21.41 72 ALA A O 1
ATOM 556 N N . TYR A 1 73 ? -18.153 -1.191 8.134 1.00 21.53 73 TYR A N 1
ATOM 557 C CA . TYR A 1 73 ? -18.399 -1.592 6.764 1.00 22.04 73 TYR A CA 1
ATOM 558 C C . TYR A 1 73 ? -19.902 -1.621 6.377 1.00 21.65 73 TYR A C 1
ATOM 559 O O . TYR A 1 73 ? -20.272 -1.027 5.376 1.00 20.73 73 TYR A O 1
ATOM 568 N N . LYS A 1 74 ? -20.759 -2.275 7.163 1.00 21.21 74 LYS A N 1
ATOM 569 C CA . LYS A 1 74 ? -22.190 -2.272 6.848 1.00 21.49 74 LYS A CA 1
ATOM 570 C C . LYS A 1 74 ? -22.748 -0.869 6.915 1.00 20.51 74 LYS A C 1
ATOM 571 O O . LYS A 1 74 ? -23.484 -0.460 6.029 1.00 20.62 74 LYS A O 1
ATOM 577 N N . LEU A 1 75 ? -22.394 -0.129 7.963 1.00 19.92 75 LEU A N 1
ATOM 578 C CA . LEU A 1 75 ? -22.952 1.208 8.161 1.00 18.85 75 LEU A CA 1
ATOM 579 C C . LEU A 1 75 ? -22.401 2.253 7.189 1.00 17.62 75 LEU A C 1
ATOM 580 O O . LEU A 1 75 ? -23.135 3.137 6.781 1.00 18.50 75 LEU A O 1
ATOM 585 N N . TYR A 1 76 ? -21.138 2.130 6.795 1.00 15.53 76 TYR A N 1
ATOM 586 C CA . TYR A 1 76 ? -20.416 3.194 6.086 1.00 13.52 76 TYR A CA 1
ATOM 587 C C . TYR A 1 76 ? -19.778 2.765 4.750 1.00 13.28 76 TYR A C 1
ATOM 588 O O . TYR A 1 76 ? -19.333 3.611 3.990 1.00 12.14 76 TYR A O 1
ATOM 597 N N . GLY A 1 77 ? -19.665 1.462 4.498 1.00 13.41 77 GLY A N 1
ATOM 598 C CA . GLY A 1 77 ? -18.838 0.963 3.398 1.00 13.74 77 GLY A CA 1
ATOM 599 C C . GLY A 1 77 ? -17.332 1.110 3.625 1.00 14.36 77 GLY A C 1
ATOM 600 O O . GLY A 1 77 ? -16.532 0.912 2.699 1.00 15.15 77 GLY A O 1
ATOM 601 N N . ASN A 1 78 ? -16.931 1.435 4.851 1.00 13.94 78 ASN A N 1
ATOM 602 C CA . ASN A 1 78 ? -15.539 1.716 5.168 1.00 13.39 78 ASN A CA 1
ATOM 603 C C . ASN A 1 78 ? -15.238 1.025 6.509 1.00 12.88 78 ASN A C 1
ATOM 604 O O . ASN A 1 78 ? -15.818 1.348 7.521 1.00 13.17 78 ASN A O 1
ATOM 609 N N . TYR A 1 79 ? -14.347 0.053 6.515 1.00 12.17 79 TYR A N 1
ATOM 610 C CA . TYR A 1 79 ? -13.922 -0.545 7.763 1.00 11.77 79 TYR A CA 1
ATOM 611 C C . TYR A 1 79 ? -13.417 0.440 8.839 1.00 11.79 79 TYR A C 1
ATOM 612 O O . TYR A 1 79 ? -13.455 0.113 10.038 1.00 10.25 79 TYR A O 1
ATOM 621 N N . LEU A 1 80 ? -12.939 1.624 8.426 1.00 11.93 80 LEU A N 1
ATOM 622 C CA . LEU A 1 80 ? -12.410 2.621 9.394 1.00 12.25 80 LEU A CA 1
ATOM 623 C C . LEU A 1 80 ? -12.777 4.054 9.042 1.00 12.14 80 LEU A C 1
ATOM 624 O O . LEU A 1 80 ? -11.910 4.820 8.636 1.00 12.05 80 LEU A O 1
ATOM 629 N N . PRO A 1 81 ? -14.052 4.430 9.248 1.00 11.75 81 PRO A N 1
ATOM 630 C CA . PRO A 1 81 ? -14.666 5.622 8.679 1.00 11.26 81 PRO A CA 1
ATOM 631 C C . PRO A 1 81 ? -14.067 6.901 9.219 1.00 11.30 81 PRO A C 1
ATOM 632 O O . PRO A 1 81 ? -13.337 6.877 10.184 1.00 11.87 81 PRO A O 1
ATOM 636 N N . ASP A 1 82 ? -14.393 8.012 8.591 1.00 12.40 82 ASP A N 1
ATOM 637 C CA . ASP A 1 82 ? -13.863 9.314 8.968 1.00 13.49 82 ASP A CA 1
ATOM 638 C C . ASP A 1 82 ? -14.330 9.707 10.351 1.00 13.72 82 ASP A C 1
ATOM 639 O O . ASP A 1 82 ? -13.530 10.255 11.134 1.00 13.99 82 ASP A O 1
ATOM 644 N N . ASP A 1 83 ? -15.605 9.456 10.683 1.00 13.85 83 ASP A N 1
ATOM 645 C CA . ASP A 1 83 ? -16.034 9.947 11.988 1.00 14.06 83 ASP A CA 1
ATOM 646 C C . ASP A 1 83 ? -15.331 9.356 13.189 1.00 14.42 83 ASP A C 1
ATOM 647 O O . ASP A 1 83 ? -15.043 10.070 14.162 1.00 15.56 83 ASP A O 1
ATOM 652 N N . THR A 1 84 ? -14.945 8.084 13.059 1.00 13.29 84 THR A N 1
ATOM 653 C CA . THR A 1 84 ? -14.208 7.385 14.084 1.00 12.63 84 THR A CA 1
ATOM 654 C C . THR A 1 84 ? -12.843 8.025 14.317 1.00 12.52 84 THR A C 1
ATOM 655 O O . THR A 1 84 ? -12.482 8.305 15.475 1.00 12.45 84 THR A O 1
ATOM 659 N N . LEU A 1 85 ? -12.096 8.240 13.233 1.00 11.66 85 LEU A N 1
ATOM 660 C CA . LEU A 1 85 ? -10.785 8.891 13.306 1.00 11.53 85 LEU A CA 1
ATOM 661 C C . LEU A 1 85 ? -10.923 10.295 13.868 1.00 11.50 85 LEU A C 1
ATOM 662 O O . LEU A 1 85 ? -10.143 10.709 14.728 1.00 11.50 85 LEU A O 1
ATOM 667 N N . ASN A 1 86 ? -11.942 11.010 13.399 1.00 11.49 86 ASN A N 1
ATOM 668 C CA . ASN A 1 86 ? -12.213 12.372 13.870 1.00 11.51 86 ASN A CA 1
ATOM 669 C C . ASN A 1 86 ? -12.643 12.460 15.333 1.00 11.66 86 ASN A C 1
ATOM 670 O O . ASN A 1 86 ? -12.202 13.375 16.045 1.00 11.24 86 ASN A O 1
ATOM 675 N N . ALA A 1 87 ? -13.501 11.525 15.773 1.00 11.47 87 ALA A N 1
ATOM 676 C CA . ALA A 1 87 ? -13.931 11.508 17.175 1.00 11.31 87 ALA A CA 1
ATOM 677 C C . ALA A 1 87 ? -12.701 11.426 18.060 1.00 11.22 87 ALA A C 1
ATOM 678 O O . ALA A 1 87 ? -12.561 12.204 18.979 1.00 11.72 87 ALA A O 1
ATOM 680 N N . ILE A 1 88 ? -11.773 10.532 17.751 1.00 11.78 88 ILE A N 1
ATOM 681 C CA . ILE A 1 88 ? -10.539 10.452 18.553 1.00 12.22 88 ILE A CA 1
ATOM 682 C C . ILE A 1 88 ? -9.740 11.758 18.470 1.00 12.57 88 ILE A C 1
ATOM 683 O O . ILE A 1 88 ? -9.174 12.221 19.462 1.00 12.84 88 ILE A O 1
ATOM 688 N N . LYS A 1 89 ? -9.696 12.351 17.284 1.00 12.68 89 LYS A N 1
ATOM 689 C CA . LYS A 1 89 ? -8.942 13.570 17.083 1.00 13.29 89 LYS A CA 1
ATOM 690 C C . LYS A 1 89 ? -9.541 14.724 17.938 1.00 13.62 89 LYS A C 1
ATOM 691 O O . LYS A 1 89 ? -8.798 15.489 18.588 1.00 13.78 89 LYS A O 1
ATOM 697 N N . GLU A 1 90 ? -10.870 14.827 17.955 1.00 13.35 90 GLU A N 1
ATOM 698 C CA . GLU A 1 90 ? -11.555 15.868 18.701 1.00 13.94 90 GLU A CA 1
ATOM 699 C C . GLU A 1 90 ? -11.513 15.593 20.191 1.00 13.10 90 GLU A C 1
ATOM 700 O O . GLU A 1 90 ? -11.107 16.456 20.961 1.00 13.14 90 GLU A O 1
ATOM 706 N N . PHE A 1 91 ? -11.890 14.382 20.593 1.00 12.48 91 PHE A N 1
ATOM 707 C CA . PHE A 1 91 ? -12.057 14.058 22.015 1.00 11.38 91 PHE A CA 1
ATOM 708 C C . PHE A 1 91 ? -10.827 13.451 22.724 1.00 11.90 91 PHE A C 1
ATOM 709 O O . PHE A 1 91 ? -10.822 13.317 23.966 1.00 11.59 91 PHE A O 1
ATOM 717 N N . ARG A 1 92 ? -9.799 13.116 21.943 1.00 12.30 92 ARG A N 1
ATOM 718 C CA . ARG A 1 92 ? -8.419 12.923 22.431 1.00 13.38 92 ARG A CA 1
ATOM 719 C C . ARG A 1 92 ? -8.062 11.570 23.024 1.00 13.79 92 ARG A C 1
ATOM 720 O O . ARG A 1 92 ? -6.869 11.244 23.154 1.00 15.13 92 ARG A O 1
ATOM 728 N N . VAL A 1 93 ? -9.062 10.792 23.411 1.00 13.45 93 VAL A N 1
ATOM 729 C CA . VAL A 1 93 ? -8.824 9.546 24.141 1.00 13.73 93 VAL A CA 1
ATOM 730 C C . VAL A 1 93 ? -9.978 8.630 23.840 1.00 12.74 93 VAL A C 1
ATOM 731 O O . VAL A 1 93 ? -11.140 9.061 23.920 1.00 13.36 93 VAL A O 1
ATOM 735 N N . ALA A 1 94 ? -9.675 7.375 23.546 1.00 10.87 94 ALA A N 1
ATOM 736 C CA . ALA A 1 94 ? -10.666 6.459 23.040 1.00 9.64 94 ALA A CA 1
ATOM 737 C C . ALA A 1 94 ? -10.359 5.090 23.583 1.00 9.66 94 ALA A C 1
ATOM 738 O O . ALA A 1 94 ? -9.197 4.756 23.804 1.00 9.10 94 ALA A O 1
ATOM 740 N N . LEU A 1 95 ? -11.398 4.309 23.829 1.00 9.37 95 LEU A N 1
ATOM 741 C CA . LEU A 1 95 ? -11.225 2.932 24.209 1.00 10.21 95 LEU A CA 1
ATOM 742 C C . LEU A 1 95 ? -11.733 2.044 23.070 1.00 11.32 95 LEU A C 1
ATOM 743 O O . LEU A 1 95 ? -12.801 2.295 22.497 1.00 10.61 95 LEU A O 1
ATOM 748 N N . LYS A 1 96 ? -10.977 1.012 22.713 1.00 12.03 96 LYS A N 1
ATOM 749 C CA . LYS A 1 96 ? -11.382 0.233 21.566 1.00 12.29 96 LYS A CA 1
ATOM 750 C C . LYS A 1 96 ? -11.338 -1.226 21.838 1.00 12.39 96 LYS A C 1
ATOM 751 O O . LYS A 1 96 ? -10.550 -1.686 22.652 1.00 13.01 96 LYS A O 1
ATOM 757 N N . GLY A 1 97 ? -12.217 -1.957 21.176 1.00 12.76 97 GLY A N 1
ATOM 758 C CA . GLY A 1 97 ? -12.096 -3.395 21.104 1.00 13.43 97 GLY A CA 1
ATOM 759 C C . GLY A 1 97 ? -11.117 -3.737 20.006 1.00 14.65 97 GLY A C 1
ATOM 760 O O . GLY A 1 97 ? -10.552 -2.849 19.361 1.00 13.88 97 GLY A O 1
ATOM 761 N N . PRO A 1 98 ? -10.873 -5.040 19.801 1.00 15.98 98 PRO A N 1
ATOM 762 C CA . PRO A 1 98 ? -9.941 -5.493 18.747 1.00 16.55 98 PRO A CA 1
ATOM 763 C C . PRO A 1 98 ? -10.550 -5.437 17.344 1.00 17.33 98 PRO A C 1
ATOM 764 O O . PRO A 1 98 ? -11.765 -5.365 17.191 1.00 17.43 98 PRO A O 1
ATOM 768 N N . LEU A 1 99 ? -9.714 -5.481 16.323 1.00 18.97 99 LEU A N 1
ATOM 769 C CA . LEU A 1 99 ? -10.211 -5.433 14.962 1.00 21.01 99 LEU A CA 1
ATOM 770 C C . LEU A 1 99 ? -9.580 -6.495 14.091 1.00 22.97 99 LEU A C 1
ATOM 771 O O . LEU A 1 99 ? -8.341 -6.559 13.963 1.00 23.31 99 LEU A O 1
ATOM 776 N N . THR A 1 100 ? -10.415 -7.338 13.490 1.00 24.83 100 THR A N 1
ATOM 777 C CA . THR A 1 100 ? -9.906 -8.236 12.484 1.00 26.80 100 THR A CA 1
ATOM 778 C C . THR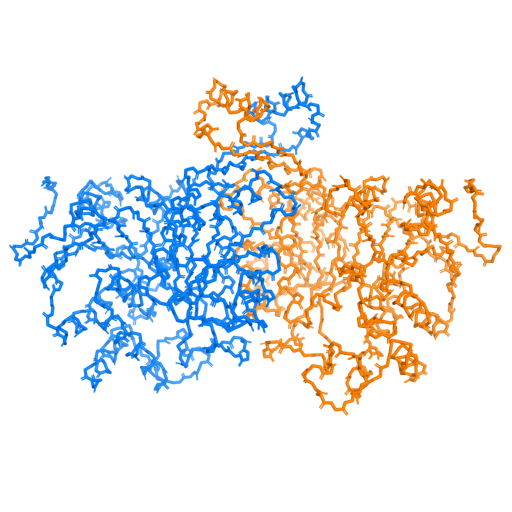 A 1 100 ? -9.566 -7.398 11.276 1.00 27.96 100 THR A C 1
ATOM 779 O O . THR A 1 100 ? -10.394 -6.659 10.734 1.00 28.28 100 THR A O 1
ATOM 783 N N . THR A 1 101 ? -8.313 -7.484 10.886 1.00 29.62 101 THR A N 1
ATOM 784 C CA . THR A 1 101 ? -7.886 -6.987 9.602 1.00 31.01 101 THR A CA 1
ATOM 785 C C . THR A 1 101 ? -8.554 -7.830 8.493 1.00 32.06 101 THR A C 1
ATOM 786 O O . THR A 1 101 ? -8.399 -9.044 8.464 1.00 31.94 101 THR A O 1
ATOM 790 N N . PRO A 1 102 ? -9.278 -7.180 7.570 1.00 33.27 102 PRO A N 1
ATOM 791 C CA . PRO A 1 102 ? -10.142 -7.891 6.638 1.00 34.52 102 PRO A CA 1
ATOM 792 C C . PRO A 1 102 ? -9.365 -8.502 5.465 1.00 36.13 102 PRO A C 1
ATOM 793 O O . PRO A 1 102 ? -8.188 -8.163 5.272 1.00 36.38 102 PRO A O 1
ATOM 797 N N . VAL A 1 103 ? -10.026 -9.375 4.693 1.00 37.73 103 VAL A N 1
ATOM 798 C CA . VAL A 1 103 ? -9.408 -10.168 3.587 1.00 39.38 103 VAL A CA 1
ATOM 799 C C . VAL A 1 103 ? -8.318 -9.483 2.707 1.00 40.46 103 VAL A C 1
ATOM 800 O O . VAL A 1 103 ? -8.629 -8.868 1.675 1.00 40.63 103 VAL A O 1
ATOM 804 N N . GLY A 1 104 ? -7.052 -9.604 3.126 1.00 41.57 104 GLY A N 1
ATOM 805 C CA . GLY A 1 104 ? -5.882 -9.311 2.267 1.00 42.66 104 GLY A CA 1
ATOM 806 C C . GLY A 1 104 ? -5.335 -7.885 2.211 1.00 43.47 104 GLY A C 1
ATOM 807 O O . GLY A 1 104 ? -5.412 -7.234 1.154 1.00 43.39 104 GLY A O 1
ATOM 808 N N . GLY A 1 105 ? -4.762 -7.416 3.331 1.00 43.88 105 GLY A N 1
ATOM 809 C CA . GLY A 1 105 ? -4.263 -6.021 3.480 1.00 44.61 105 GLY A CA 1
ATOM 810 C C . GLY A 1 105 ? -3.225 -5.804 4.590 1.00 44.69 105 GLY A C 1
ATOM 811 O O . GLY A 1 105 ? -2.961 -6.726 5.368 1.00 44.62 105 GLY A O 1
ATOM 812 N N . GLY A 1 106 ? -2.675 -4.581 4.682 1.00 44.75 106 GLY A N 1
ATOM 813 C CA . GLY A 1 106 ? -1.429 -4.259 5.451 1.00 45.07 106 GLY A CA 1
ATOM 814 C C . GLY A 1 106 ? -1.112 -4.782 6.873 1.00 45.33 106 GLY A C 1
ATOM 815 O O . GLY A 1 106 ? -0.507 -4.048 7.689 1.00 45.39 106 GLY A O 1
ATOM 816 N N . TYR A 1 107 ? -1.521 -6.034 7.151 1.00 45.14 107 TYR A N 1
ATOM 817 C CA . TYR A 1 107 ? -1.273 -6.847 8.396 1.00 44.84 107 TYR A CA 1
ATOM 818 C C . TYR A 1 107 ? -2.119 -6.800 9.708 1.00 43.84 107 TYR A C 1
ATOM 819 O O . TYR A 1 107 ? -3.197 -7.409 9.748 1.00 44.03 107 TYR A O 1
ATOM 828 N N . ARG A 1 108 ? -1.654 -6.113 10.764 1.00 41.82 108 ARG A N 1
ATOM 829 C CA . ARG A 1 108 ? -2.614 -5.615 11.800 1.00 40.19 108 ARG A CA 1
ATOM 830 C C . ARG A 1 108 ? -3.168 -4.229 11.320 1.00 37.60 108 ARG A C 1
ATOM 831 O O . ARG A 1 108 ? -3.248 -3.266 12.096 1.00 37.93 108 ARG A O 1
ATOM 839 N N . SER A 1 109 ? -3.574 -4.171 10.045 1.00 34.39 109 SER A N 1
ATOM 840 C CA . SER A 1 109 ? -3.619 -2.930 9.252 1.00 31.25 109 SER A CA 1
ATOM 841 C C . SER A 1 109 ? -4.563 -1.844 9.737 1.00 28.64 109 SER A C 1
ATOM 842 O O . SER A 1 109 ? -4.181 -0.681 9.749 1.00 27.63 109 SER A O 1
ATOM 845 N N . LEU A 1 110 ? -5.777 -2.210 10.138 1.00 26.62 110 LEU A N 1
ATOM 846 C CA . LEU A 1 110 ? -6.691 -1.221 10.732 1.00 25.04 110 LEU A CA 1
ATOM 847 C C . LEU A 1 110 ? -6.042 -0.550 11.910 1.00 24.72 110 LEU A C 1
ATOM 848 O O . LEU A 1 110 ? -6.015 0.684 11.968 1.00 24.28 110 LEU A O 1
ATOM 853 N N . ASN A 1 111 ? -5.467 -1.352 12.820 1.00 24.29 111 ASN A N 1
ATOM 854 C CA . ASN A 1 111 ? -4.753 -0.781 13.977 1.00 24.49 111 ASN A CA 1
ATOM 855 C C . ASN A 1 111 ? -3.550 0.025 13.557 1.00 23.97 111 ASN A C 1
ATOM 856 O O . ASN A 1 111 ? -3.257 1.055 14.156 1.00 24.75 111 ASN A O 1
ATOM 861 N N . VAL A 1 112 ? -2.892 -0.417 12.492 1.00 23.30 112 VAL A N 1
ATOM 862 C CA . VAL A 1 112 ? -1.768 0.316 11.921 1.00 22.21 112 VAL A CA 1
ATOM 863 C C . VAL A 1 112 ? -2.203 1.665 11.352 1.00 21.45 112 VAL A C 1
ATOM 864 O O . VAL A 1 112 ? -1.593 2.669 11.683 1.00 21.24 112 VAL A O 1
ATOM 868 N N . THR A 1 113 ? -3.247 1.723 10.522 1.00 20.99 113 THR A N 1
ATOM 869 C CA . THR A 1 113 ? -3.638 3.044 9.993 1.00 20.73 113 THR A CA 1
ATOM 870 C C . THR A 1 113 ? -4.078 3.967 11.110 1.00 19.31 113 THR A C 1
ATOM 871 O O . THR A 1 113 ? -3.760 5.154 11.091 1.00 19.41 113 THR A O 1
ATOM 875 N N . ILE A 1 114 ? -4.794 3.428 12.089 1.00 18.59 114 ILE A N 1
ATOM 876 C CA . ILE A 1 114 ? -5.177 4.237 13.243 1.00 17.94 114 ILE A CA 1
ATOM 877 C C . ILE A 1 114 ? -3.946 4.939 13.818 1.00 17.82 114 ILE A C 1
ATOM 878 O O . ILE A 1 114 ? -3.937 6.162 13.978 1.00 18.13 114 ILE A O 1
ATOM 883 N N . ARG A 1 115 ? -2.878 4.208 14.083 1.00 17.42 115 ARG A N 1
ATOM 884 C CA . ARG A 1 115 ? -1.768 4.884 14.716 1.00 18.14 115 ARG A CA 1
ATOM 885 C C . ARG A 1 115 ? -0.987 5.786 13.774 1.00 17.86 115 ARG A C 1
ATOM 886 O O . ARG A 1 115 ? -0.324 6.735 14.224 1.00 18.18 115 ARG A O 1
ATOM 894 N N . GLN A 1 116 ? -1.094 5.546 12.471 1.00 17.60 116 GLN A N 1
ATOM 895 C CA . GLN A 1 116 ? -0.441 6.450 11.525 1.00 17.48 116 GLN A CA 1
ATOM 896 C C . GLN A 1 116 ? -1.150 7.767 11.357 1.00 16.71 116 GLN A C 1
ATOM 897 O O . GLN A 1 116 ? -0.519 8.799 11.558 1.00 16.61 116 GLN A O 1
ATOM 903 N N . VAL A 1 117 ? -2.448 7.753 11.040 1.00 15.88 117 VAL A N 1
ATOM 904 C CA . VAL A 1 117 ? -3.146 9.027 10.872 1.00 15.21 117 VAL A CA 1
ATOM 905 C C . VAL A 1 117 ? -3.151 9.806 12.174 1.00 15.46 117 VAL A C 1
ATOM 906 O O . VAL A 1 117 ? -3.075 11.039 12.153 1.00 15.92 117 VAL A O 1
ATOM 910 N N . LEU A 1 118 ? -3.218 9.116 13.312 1.00 14.94 118 LEU A N 1
ATOM 911 C CA . LEU A 1 118 ? -3.348 9.861 14.549 1.00 15.15 118 LEU A CA 1
ATOM 912 C C . LEU A 1 118 ? -1.993 10.125 15.167 1.00 14.98 118 LEU A C 1
ATOM 913 O O . LEU A 1 118 ? -1.897 10.752 16.218 1.00 14.40 118 LEU A O 1
ATOM 918 N N . ASP A 1 119 ? -0.957 9.649 14.476 1.00 15.12 119 ASP A N 1
ATOM 919 C CA . ASP A 1 119 ? 0.442 9.705 14.936 1.00 15.02 119 ASP A CA 1
ATOM 920 C C . ASP A 1 119 ? 0.678 9.198 16.367 1.00 13.79 119 ASP A C 1
ATOM 921 O O . ASP A 1 119 ? 1.261 9.902 17.188 1.00 13.68 119 ASP A O 1
ATOM 926 N N . LEU A 1 120 ? 0.244 7.977 16.659 1.00 12.66 120 LEU A N 1
ATOM 927 C CA . LEU A 1 120 ? 0.442 7.429 17.987 1.00 12.19 120 LEU A CA 1
ATOM 928 C C . LEU A 1 120 ? 1.757 6.697 17.984 1.00 12.16 120 LEU A C 1
ATOM 929 O O . LEU A 1 120 ? 1.820 5.556 17.577 1.00 14.73 120 LEU A O 1
ATOM 934 N N . TYR A 1 121 ? 2.818 7.343 18.420 1.00 10.87 121 TYR A N 1
ATOM 935 C CA . TYR A 1 121 ? 4.165 6.815 18.199 1.00 9.81 121 TYR A CA 1
ATOM 936 C C . TYR A 1 121 ? 4.692 5.895 19.318 1.00 9.53 121 TYR A C 1
ATOM 937 O O . TYR A 1 121 ? 5.691 5.222 19.142 1.00 10.27 121 TYR A O 1
ATOM 946 N N . ALA A 1 122 ? 4.039 5.863 20.475 1.00 9.09 122 ALA A N 1
ATOM 947 C CA . ALA A 1 122 ? 4.486 4.986 21.556 1.00 7.72 122 ALA A CA 1
ATOM 948 C C . ALA A 1 122 ? 3.490 3.882 21.811 1.00 7.89 122 ALA A C 1
ATOM 949 O O . ALA A 1 122 ? 2.288 4.094 21.860 1.00 8.48 122 ALA A O 1
ATOM 951 N N . ASN A 1 123 ? 3.969 2.674 21.943 1.00 8.23 123 ASN A N 1
ATOM 952 C CA . ASN A 1 123 ? 3.098 1.656 22.420 1.00 8.98 123 ASN A CA 1
ATOM 953 C C . ASN A 1 123 ? 3.485 1.438 23.881 1.00 8.95 123 ASN A C 1
ATOM 954 O O . ASN A 1 123 ? 4.680 1.285 24.213 1.00 9.99 123 ASN A O 1
ATOM 959 N N . VAL A 1 124 ? 2.506 1.523 24.767 1.00 7.97 124 VAL A N 1
ATOM 960 C CA . VAL A 1 124 ? 2.778 1.489 26.199 1.00 7.50 124 VAL A CA 1
ATOM 961 C C . VAL A 1 124 ? 2.007 0.331 26.814 1.00 8.14 124 VAL A C 1
ATOM 962 O O . VAL A 1 124 ? 0.796 0.205 26.607 1.00 7.19 124 VAL A O 1
ATOM 966 N N . ARG A 1 125 ? 2.724 -0.503 27.569 1.00 8.46 125 ARG A N 1
ATOM 967 C CA . ARG A 1 125 ? 2.164 -1.707 28.172 1.00 8.01 125 ARG A CA 1
ATOM 968 C C . ARG A 1 125 ? 2.578 -1.851 29.603 1.00 7.47 125 ARG A C 1
ATOM 969 O O . ARG A 1 125 ? 3.758 -1.998 29.895 1.00 8.25 125 ARG A O 1
ATOM 977 N N . PRO A 1 126 ? 1.619 -1.758 30.510 1.00 6.40 126 PRO A N 1
ATOM 978 C CA . PRO A 1 126 ? 1.832 -2.088 31.890 1.00 5.46 126 PRO A CA 1
ATOM 979 C C . PRO A 1 126 ? 1.828 -3.591 32.018 1.00 5.32 126 PRO A C 1
ATOM 980 O O . PRO A 1 126 ? 1.036 -4.251 31.343 1.00 4.37 126 PRO A O 1
ATOM 984 N N . VAL A 1 127 ? 2.731 -4.105 32.861 1.00 4.72 127 VAL A N 1
ATOM 985 C CA . VAL A 1 127 ? 2.854 -5.498 33.161 1.00 5.00 127 VAL A CA 1
ATOM 986 C C . VAL A 1 127 ? 2.927 -5.657 34.678 1.00 6.29 127 VAL A C 1
ATOM 987 O O . VAL A 1 127 ? 3.901 -5.170 35.352 1.00 7.11 127 VAL A O 1
ATOM 991 N N . TYR A 1 128 ? 1.917 -6.340 35.220 1.00 5.07 128 TYR A N 1
ATOM 992 C CA . TYR A 1 128 ? 1.821 -6.516 36.653 1.00 6.50 128 TYR A CA 1
ATOM 993 C C . TYR A 1 128 ? 0.996 -7.733 36.965 1.00 6.57 128 TYR A C 1
ATOM 994 O O . TYR A 1 128 ? 0.227 -8.211 36.139 1.00 6.35 128 TYR A O 1
ATOM 1003 N N . TYR A 1 129 ? 1.170 -8.235 38.167 1.00 7.92 129 TYR A N 1
ATOM 1004 C CA . TYR A 1 129 ? 0.566 -9.496 38.544 1.00 9.08 129 TYR A CA 1
ATOM 1005 C C . TYR A 1 129 ? -0.692 -9.267 39.347 1.00 10.28 129 TYR A C 1
ATOM 1006 O O . TYR A 1 129 ? -0.755 -8.374 40.174 1.00 11.90 129 TYR A O 1
ATOM 1015 N N . LEU A 1 130 ? -1.704 -10.076 39.078 1.00 11.76 130 LEU A N 1
ATOM 1016 C CA . LEU A 1 130 ? -2.971 -10.059 39.808 1.00 11.91 130 LEU A CA 1
ATOM 1017 C C . LEU A 1 130 ? -3.041 -11.410 40.494 1.00 11.79 130 LEU A C 1
ATOM 1018 O O . LEU A 1 130 ? -2.936 -12.421 39.826 1.00 11.41 130 LEU A O 1
ATOM 1023 N N . LYS A 1 131 ? -3.188 -11.432 41.822 1.00 13.09 131 LYS A N 1
ATOM 1024 C CA . LYS A 1 131 ? -3.162 -12.688 42.562 1.00 13.82 131 LYS A CA 1
ATOM 1025 C C . LYS A 1 131 ? -4.286 -13.471 41.998 1.00 13.29 131 LYS A C 1
ATOM 1026 O O . LYS A 1 131 ? -5.341 -12.895 41.742 1.00 13.68 131 LYS A O 1
ATOM 1032 N N . GLY A 1 132 ? -4.090 -14.776 41.855 1.00 12.43 132 GLY A N 1
ATOM 1033 C CA . GLY A 1 132 ? -5.143 -15.664 41.447 1.00 11.71 132 GLY A CA 1
ATOM 1034 C C . GLY A 1 132 ? -5.028 -15.961 39.968 1.00 12.22 132 GLY A C 1
ATOM 1035 O O . GLY A 1 132 ? -5.769 -16.781 39.443 1.00 13.06 132 GLY A O 1
ATOM 1036 N N . VAL A 1 133 ? -4.104 -15.294 39.277 1.00 11.11 133 VAL A N 1
ATOM 1037 C CA . VAL A 1 133 ? -3.851 -15.643 37.897 1.00 9.78 133 VAL A CA 1
ATOM 1038 C C . VAL A 1 133 ? -2.737 -16.687 37.845 1.00 9.82 133 VAL A C 1
ATOM 1039 O O . VAL A 1 133 ? -1.704 -16.524 38.479 1.00 9.33 133 VAL A O 1
ATOM 1043 N N . PRO A 1 134 ? -2.949 -17.776 37.093 1.00 9.99 134 PRO A N 1
ATOM 1044 C CA . PRO A 1 134 ? -1.871 -18.777 37.009 1.00 9.60 134 PRO A CA 1
ATOM 1045 C C . PRO A 1 134 ? -0.590 -18.141 36.438 1.00 9.03 134 PRO A C 1
ATOM 1046 O O . PRO A 1 134 ? -0.647 -17.264 35.553 1.00 9.12 134 PRO A O 1
ATOM 1050 N N . SER A 1 135 ? 0.553 -18.570 36.963 1.00 8.05 135 SER A N 1
ATOM 1051 C CA . SER A 1 135 ? 1.810 -18.028 36.540 1.00 6.46 135 SER A CA 1
ATOM 1052 C C . SER A 1 135 ? 2.855 -19.140 36.478 1.00 5.97 135 SER A C 1
ATOM 1053 O O . SER A 1 135 ? 2.946 -19.961 37.355 1.00 6.76 135 SER A O 1
ATOM 1056 N N . PRO A 1 136 ? 3.687 -19.138 35.443 1.00 5.90 136 PRO A N 1
ATOM 1057 C CA . PRO A 1 136 ? 4.658 -20.212 35.366 1.00 5.52 136 PRO A CA 1
ATOM 1058 C C . PRO A 1 136 ? 5.827 -20.002 36.299 1.00 6.05 136 PRO A C 1
ATOM 1059 O O . PRO A 1 136 ? 6.666 -20.926 36.452 1.00 7.05 136 PRO A O 1
ATOM 1063 N N . ILE A 1 137 ? 5.943 -18.812 36.883 1.00 5.52 137 ILE A N 1
ATOM 1064 C CA . ILE A 1 137 ? 7.154 -18.532 37.668 1.00 5.80 137 ILE A CA 1
ATOM 1065 C C . ILE A 1 137 ? 6.897 -18.522 39.197 1.00 6.54 137 ILE A C 1
ATOM 1066 O O . ILE A 1 137 ? 5.730 -18.558 39.631 1.00 8.18 137 ILE A O 1
ATOM 1071 N N . LYS A 1 138 ? 7.986 -18.463 39.975 1.00 5.49 138 LYS A N 1
ATOM 1072 C CA . LYS A 1 138 ? 7.993 -18.564 41.421 1.00 4.33 138 LYS A CA 1
ATOM 1073 C C . LYS A 1 138 ? 7.623 -17.264 42.134 1.00 4.45 138 LYS A C 1
ATOM 1074 O O . LYS A 1 138 ? 6.997 -17.295 43.158 1.00 4.00 138 LYS A O 1
ATOM 1080 N N . HIS A 1 139 ? 8.006 -16.113 41.606 1.00 4.89 139 HIS A N 1
ATOM 1081 C CA . HIS A 1 139 ? 7.671 -14.857 42.271 1.00 4.72 139 HIS A CA 1
ATOM 1082 C C . HIS A 1 139 ? 6.941 -13.882 41.348 1.00 5.18 139 HIS A C 1
ATOM 1083 O O . HIS A 1 139 ? 7.433 -12.785 41.074 1.00 5.77 139 HIS A O 1
ATOM 1090 N N . PRO A 1 140 ? 5.722 -14.232 40.931 1.00 5.89 140 PRO A N 1
ATOM 1091 C CA . PRO A 1 140 ? 5.131 -13.327 39.947 1.00 5.92 140 PRO A CA 1
ATOM 1092 C C . PRO A 1 140 ? 4.869 -11.938 40.520 1.00 7.07 140 PRO A C 1
ATOM 1093 O O . PRO A 1 140 ? 5.001 -10.944 39.797 1.00 7.06 140 PRO A O 1
ATOM 1097 N N . GLU A 1 141 ? 4.537 -11.849 41.800 1.00 8.59 141 GLU A N 1
ATOM 1098 C CA . GLU A 1 141 ? 4.134 -10.564 42.388 1.00 11.07 141 GLU A CA 1
ATOM 1099 C C . GLU A 1 141 ? 5.247 -9.513 42.357 1.00 11.96 141 GLU A C 1
ATOM 1100 O O . GLU A 1 141 ? 4.981 -8.343 42.638 1.00 13.78 141 GLU A O 1
ATOM 1106 N N . LYS A 1 142 ? 6.482 -9.904 42.038 1.00 12.80 142 LYS A N 1
ATOM 1107 C CA . LYS A 1 142 ? 7.570 -8.935 41.893 1.00 13.40 142 LYS A CA 1
ATOM 1108 C C . LYS A 1 142 ? 7.507 -8.164 40.562 1.00 13.31 142 LYS A C 1
ATOM 1109 O O . LYS A 1 142 ? 8.199 -7.127 40.389 1.00 14.32 142 LYS A O 1
ATOM 1115 N N . VAL A 1 143 ? 6.724 -8.680 39.618 1.00 12.21 143 VAL A N 1
ATOM 1116 C CA . VAL A 1 143 ? 6.586 -8.071 38.297 1.00 11.70 143 VAL A CA 1
ATOM 1117 C C . VAL A 1 143 ? 5.677 -6.836 38.326 1.00 11.90 143 VAL A C 1
ATOM 1118 O O . VAL A 1 143 ? 4.450 -6.924 38.550 1.00 11.52 143 VAL A O 1
ATOM 1122 N N . ASN A 1 144 ? 6.299 -5.688 38.063 1.00 12.12 144 ASN A N 1
ATOM 1123 C CA . ASN A 1 144 ? 5.631 -4.404 38.011 1.00 11.73 144 ASN A CA 1
ATOM 1124 C C . ASN A 1 144 ? 6.402 -3.473 37.052 1.00 11.01 144 ASN A C 1
ATOM 1125 O O . ASN A 1 144 ? 7.233 -2.688 37.480 1.00 10.92 144 ASN A O 1
ATOM 1130 N N . PHE A 1 145 ? 6.149 -3.615 35.742 1.00 10.05 145 PHE A N 1
ATOM 1131 C CA . PHE A 1 145 ? 6.848 -2.841 34.716 1.00 8.50 145 PHE A CA 1
ATOM 1132 C C . PHE A 1 145 ? 5.863 -2.011 33.933 1.00 8.87 145 PHE A C 1
ATOM 1133 O O . PHE A 1 145 ? 4.692 -2.344 33.820 1.00 9.44 145 PHE A O 1
ATOM 1141 N N . VAL A 1 146 ? 6.361 -0.931 33.348 1.00 8.77 146 VAL A N 1
ATOM 1142 C CA . VAL A 1 146 ? 5.675 -0.337 32.241 1.00 8.31 146 VAL A CA 1
ATOM 1143 C C . VAL A 1 146 ? 6.675 -0.195 31.119 1.00 8.79 146 VAL A C 1
ATOM 1144 O O . VAL A 1 146 ? 7.790 0.345 31.276 1.00 8.75 146 VAL A O 1
ATOM 1148 N N . ILE A 1 147 ? 6.293 -0.788 30.005 1.00 8.49 147 ILE A N 1
ATOM 1149 C CA . ILE A 1 147 ? 7.164 -0.889 28.864 1.00 8.75 147 ILE A CA 1
ATOM 1150 C C . ILE A 1 147 ? 6.745 0.156 27.818 1.00 8.71 147 ILE A C 1
ATOM 1151 O O . ILE A 1 147 ? 5.568 0.213 27.423 1.00 8.36 147 ILE A O 1
ATOM 1156 N N . PHE A 1 148 ? 7.700 0.995 27.424 1.00 8.51 148 PHE A N 1
ATOM 1157 C CA . PHE A 1 148 ? 7.500 1.991 26.364 1.00 8.81 148 PHE A CA 1
ATOM 1158 C C . PHE A 1 148 ? 8.222 1.544 25.108 1.00 8.77 148 PHE A C 1
ATOM 1159 O O . PHE A 1 148 ? 9.429 1.581 25.074 1.00 9.38 148 PHE A O 1
ATOM 1167 N N . ARG A 1 149 ? 7.503 1.129 24.076 1.00 9.17 149 ARG A N 1
ATOM 1168 C CA . ARG A 1 149 ? 8.148 0.708 22.839 1.00 10.20 149 ARG A CA 1
ATOM 1169 C C . ARG A 1 149 ? 7.901 1.698 21.684 1.00 11.75 149 ARG A C 1
ATOM 1170 O O . ARG A 1 149 ? 6.744 2.073 21.376 1.00 11.23 149 ARG A O 1
ATOM 1178 N N . GLU A 1 150 ? 9.009 2.154 21.086 1.00 13.13 150 GLU A N 1
ATOM 1179 C CA . GLU A 1 150 ? 8.970 3.018 19.923 1.00 14.10 150 GLU A CA 1
ATOM 1180 C C . GLU A 1 150 ? 8.321 2.213 18.818 1.00 15.09 150 GLU A C 1
ATOM 1181 O O . GLU A 1 150 ? 8.756 1.117 18.510 1.00 14.19 150 GLU A O 1
ATOM 1187 N N . ASN A 1 151 ? 7.290 2.782 18.210 1.00 16.81 151 ASN A N 1
ATOM 1188 C CA . ASN A 1 151 ? 6.378 2.010 17.392 1.00 18.27 151 ASN A CA 1
ATOM 1189 C C . ASN A 1 151 ? 6.285 2.542 15.961 1.00 18.76 151 ASN A C 1
ATOM 1190 O O . ASN A 1 151 ? 5.287 2.359 15.306 1.00 19.34 151 ASN A O 1
ATOM 1195 N N . THR A 1 152 ? 7.318 3.215 15.470 1.00 19.93 152 THR A N 1
ATOM 1196 C CA . THR A 1 152 ? 7.260 3.810 14.110 1.00 20.03 152 THR A CA 1
ATOM 1197 C C . THR A 1 152 ? 8.406 3.410 13.182 1.00 20.53 152 THR A C 1
ATOM 1198 O O . THR A 1 152 ? 8.224 3.468 11.963 1.00 20.44 152 THR A O 1
ATOM 1202 N N . GLU A 1 153 ? 9.576 3.078 13.748 1.00 21.12 153 GLU A N 1
ATOM 1203 C CA . GLU A 1 153 ? 10.781 2.723 12.959 1.00 22.42 153 GLU A CA 1
ATOM 1204 C C . GLU A 1 153 ? 11.232 1.292 13.220 1.00 22.10 153 GLU A C 1
ATOM 1205 O O . GLU A 1 153 ? 10.427 0.445 13.605 1.00 22.54 153 GLU A O 1
ATOM 1211 N N . ASP A 1 154 ? 12.529 1.042 13.027 1.00 22.49 154 ASP A N 1
ATOM 1212 C CA . ASP A 1 154 ? 13.154 -0.276 13.207 1.00 22.62 154 ASP A CA 1
ATOM 1213 C C . ASP A 1 154 ? 12.753 -1.187 12.024 1.00 22.21 154 ASP A C 1
ATOM 1214 O O . ASP A 1 154 ? 12.075 -0.736 11.089 1.00 20.98 154 ASP A O 1
ATOM 1219 N N . VAL A 1 155 ? 13.178 -2.449 12.052 1.00 22.30 155 VAL A N 1
ATOM 1220 C CA . VAL A 1 155 ? 12.804 -3.399 11.003 1.00 23.33 155 VAL A CA 1
ATOM 1221 C C . VAL A 1 155 ? 11.287 -3.590 10.850 1.00 24.41 155 VAL A C 1
ATOM 1222 O O . VAL A 1 155 ? 10.807 -3.975 9.774 1.00 25.15 155 VAL A O 1
ATOM 1226 N N . TYR A 1 156 ? 10.540 -3.300 11.915 1.00 25.16 156 TYR A N 1
ATOM 1227 C CA . TYR A 1 156 ? 9.080 -3.378 11.905 1.00 25.53 156 TYR A CA 1
ATOM 1228 C C . TYR A 1 156 ? 8.396 -2.354 10.974 1.00 25.27 156 TYR A C 1
ATOM 1229 O O . TYR A 1 156 ? 7.198 -2.477 10.698 1.00 25.82 156 TYR A O 1
ATOM 1238 N N . ALA A 1 157 ? 9.141 -1.353 10.501 1.00 23.87 157 ALA A N 1
ATOM 1239 C CA . ALA A 1 157 ? 8.611 -0.379 9.535 1.00 22.88 157 ALA A CA 1
ATOM 1240 C C . ALA A 1 157 ? 8.483 -0.901 8.075 1.00 22.19 157 ALA A C 1
ATOM 1241 O O . ALA A 1 157 ? 8.071 -0.147 7.192 1.00 22.90 157 ALA A O 1
ATOM 1243 N N . GLY A 1 158 ? 8.818 -2.172 7.835 1.00 20.72 158 GLY A N 1
ATOM 1244 C CA . GLY A 1 158 ? 8.635 -2.813 6.539 1.00 19.25 158 GLY A CA 1
ATOM 1245 C C . GLY A 1 158 ? 9.296 -2.168 5.323 1.00 18.86 158 GLY A C 1
ATOM 1246 O O . GLY A 1 158 ? 8.684 -2.103 4.258 1.00 18.73 158 GLY A O 1
ATOM 1247 N N . ILE A 1 159 ? 10.516 -1.652 5.465 1.00 17.91 159 ILE A N 1
ATOM 1248 C CA . ILE A 1 159 ? 11.271 -1.238 4.291 1.00 17.38 159 ILE A CA 1
ATOM 1249 C C . ILE A 1 159 ? 12.137 -2.419 3.922 1.00 17.11 159 ILE A C 1
ATOM 1250 O O . ILE A 1 159 ? 13.053 -2.766 4.658 1.00 17.89 159 ILE A O 1
ATOM 1255 N N . GLU A 1 160 ? 11.840 -3.046 2.790 1.00 16.21 160 GLU A N 1
ATOM 1256 C CA . GLU A 1 160 ? 12.173 -4.450 2.609 1.00 15.79 160 GLU A CA 1
ATOM 1257 C C . GLU A 1 160 ? 11.824 -4.918 1.180 1.00 14.41 160 GLU A C 1
ATOM 1258 O O . GLU A 1 160 ? 10.846 -4.456 0.603 1.00 14.53 160 GLU A O 1
ATOM 1264 N N . TRP A 1 161 ? 12.613 -5.821 0.606 1.00 13.39 161 TRP A N 1
ATOM 1265 C CA . TRP A 1 161 ? 12.441 -6.239 -0.803 1.00 12.92 161 TRP A CA 1
ATOM 1266 C C . TRP A 1 161 ? 12.795 -7.714 -0.902 1.00 12.23 161 TRP A C 1
ATOM 1267 O O . TRP A 1 161 ? 13.786 -8.144 -0.307 1.00 12.29 161 TRP A O 1
ATOM 1278 N N . PRO A 1 162 ? 11.976 -8.499 -1.631 1.00 11.18 162 PRO A N 1
ATOM 1279 C CA . PRO A 1 162 ? 12.198 -9.928 -1.840 1.00 10.60 162 PRO A CA 1
ATOM 1280 C C . PRO A 1 162 ? 13.487 -10.267 -2.592 1.00 10.09 162 PRO A C 1
ATOM 1281 O O . PRO A 1 162 ? 13.961 -9.451 -3.375 1.00 10.92 162 PRO A O 1
ATOM 1285 N N . ARG A 1 163 ? 14.013 -11.478 -2.391 1.00 8.85 163 ARG A N 1
ATOM 1286 C CA . ARG A 1 163 ? 15.163 -11.966 -3.115 1.00 8.33 163 ARG A CA 1
ATOM 1287 C C . ARG A 1 163 ? 14.932 -11.839 -4.647 1.00 8.88 163 ARG A C 1
ATOM 1288 O O . ARG A 1 163 ? 13.819 -12.103 -5.172 1.00 9.13 163 ARG A O 1
ATOM 1296 N N . GLY A 1 164 ? 15.971 -11.411 -5.350 1.00 8.10 164 GLY A N 1
ATOM 1297 C CA . GLY A 1 164 ? 15.923 -11.305 -6.801 1.00 7.62 164 GLY A CA 1
ATOM 1298 C C . GLY A 1 164 ? 14.931 -10.329 -7.417 1.00 7.73 164 GLY A C 1
ATOM 1299 O O . GLY A 1 164 ? 14.750 -10.357 -8.623 1.00 7.60 164 GLY A O 1
ATOM 1300 N N . SER A 1 165 ? 14.263 -9.487 -6.623 1.00 7.79 165 SER A N 1
ATOM 1301 C CA . SER A 1 165 ? 13.443 -8.422 -7.205 1.00 7.83 165 SER A CA 1
ATOM 1302 C C . SER A 1 165 ? 14.366 -7.301 -7.664 1.00 8.99 165 SER A C 1
ATOM 1303 O O . SER A 1 165 ? 15.415 -7.065 -7.053 1.00 9.21 165 SER A O 1
ATOM 1306 N N . GLU A 1 166 ? 14.001 -6.594 -8.725 1.00 10.20 166 GLU A N 1
ATOM 1307 C CA . GLU A 1 166 ? 14.877 -5.532 -9.226 1.00 12.07 166 GLU A CA 1
ATOM 1308 C C . GLU A 1 166 ? 15.288 -4.552 -8.107 1.00 11.63 166 GLU A C 1
ATOM 1309 O O . GLU A 1 166 ? 16.467 -4.189 -7.980 1.00 11.62 166 GLU A O 1
ATOM 1315 N N . GLU A 1 167 ? 14.314 -4.172 -7.293 1.00 11.19 167 GLU A N 1
ATOM 1316 C CA . GLU A 1 167 ? 14.524 -3.286 -6.154 1.00 11.42 167 GLU A CA 1
ATOM 1317 C C . GLU A 1 167 ? 15.629 -3.830 -5.244 1.00 10.71 167 GLU A C 1
ATOM 1318 O O . GLU A 1 167 ? 16.527 -3.095 -4.881 1.00 10.73 167 GLU A O 1
ATOM 1324 N N . ALA A 1 168 ? 15.596 -5.123 -4.929 1.00 10.65 168 ALA A N 1
ATOM 1325 C CA . ALA A 1 168 ? 16.619 -5.768 -4.069 1.00 10.13 168 ALA A CA 1
ATOM 1326 C C . ALA A 1 168 ? 17.979 -5.872 -4.731 1.00 10.17 168 ALA A C 1
ATOM 1327 O O . ALA A 1 168 ? 18.988 -5.567 -4.117 1.00 10.52 168 ALA A O 1
ATOM 1329 N N . LEU A 1 169 ? 18.010 -6.327 -5.978 1.00 10.26 169 LEU A N 1
ATOM 1330 C CA . LEU A 1 169 ? 19.265 -6.481 -6.686 1.00 10.69 169 LEU A CA 1
ATOM 1331 C C . LEU A 1 169 ? 20.022 -5.146 -6.880 1.00 10.96 169 LEU A C 1
ATOM 1332 O O . LEU A 1 169 ? 21.256 -5.100 -6.800 1.00 10.33 169 LEU A O 1
ATOM 1337 N N . LYS A 1 170 ? 19.262 -4.078 -7.123 1.00 11.49 170 LYS A N 1
ATOM 1338 C CA . LYS A 1 170 ? 19.788 -2.718 -7.246 1.00 12.05 170 LYS A CA 1
ATOM 1339 C C . LYS A 1 170 ? 20.334 -2.195 -5.906 1.00 11.89 170 LYS A C 1
ATOM 1340 O O . LYS A 1 170 ? 21.305 -1.424 -5.865 1.00 12.13 170 LYS A O 1
ATOM 1346 N N . LEU A 1 171 ? 19.724 -2.621 -4.815 1.00 11.05 171 LEU A N 1
ATOM 1347 C CA . LEU A 1 171 ? 20.184 -2.187 -3.510 1.00 11.06 171 LEU A CA 1
ATOM 1348 C C . LEU A 1 171 ? 21.474 -2.931 -3.192 1.00 10.48 171 LEU A C 1
ATOM 1349 O O . LEU A 1 171 ? 22.412 -2.335 -2.674 1.00 10.55 171 LEU A O 1
ATOM 1354 N N . ILE A 1 172 ? 21.511 -4.225 -3.516 1.00 9.74 172 ILE A N 1
ATOM 1355 C CA . ILE A 1 172 ? 22.658 -5.078 -3.209 1.00 8.93 172 ILE A CA 1
ATOM 1356 C C . ILE A 1 172 ? 23.873 -4.591 -3.994 1.00 9.36 172 ILE A C 1
ATOM 1357 O O . ILE A 1 172 ? 24.980 -4.455 -3.454 1.00 9.32 172 ILE A O 1
ATOM 1362 N N . ARG A 1 173 ? 23.651 -4.279 -5.260 1.00 9.46 173 ARG A N 1
ATOM 1363 C CA . ARG A 1 173 ? 24.752 -3.881 -6.118 1.00 9.89 173 ARG A CA 1
ATOM 1364 C C . ARG A 1 173 ? 25.300 -2.564 -5.659 1.00 9.61 173 ARG A C 1
ATOM 1365 O O . ARG A 1 173 ? 26.505 -2.376 -5.630 1.00 9.41 173 ARG A O 1
ATOM 1373 N N . PHE A 1 174 ? 24.400 -1.670 -5.279 1.00 9.88 174 PHE A N 1
ATOM 1374 C CA . PHE A 1 174 ? 24.779 -0.361 -4.814 1.00 10.32 174 PHE A CA 1
ATOM 1375 C C . PHE A 1 174 ? 25.686 -0.477 -3.594 1.00 10.66 174 PHE A C 1
ATOM 1376 O O . PHE A 1 174 ? 26.749 0.133 -3.582 1.00 10.78 174 PHE A O 1
ATOM 1384 N N . LEU A 1 175 ? 25.286 -1.274 -2.600 1.00 10.53 175 LEU A N 1
ATOM 1385 C CA . LEU A 1 175 ? 26.128 -1.551 -1.432 1.00 11.44 175 LEU A CA 1
ATOM 1386 C C . LEU A 1 175 ? 27.501 -2.169 -1.761 1.00 11.87 175 LEU A C 1
ATOM 1387 O O . LEU A 1 175 ? 28.456 -1.988 -1.015 1.00 11.74 175 LEU A O 1
ATOM 1392 N N . LYS A 1 176 ? 27.587 -2.930 -2.842 1.00 12.64 176 LYS A N 1
ATOM 1393 C CA . LYS A 1 176 ? 28.841 -3.571 -3.209 1.00 14.08 176 LYS A CA 1
ATOM 1394 C C . LYS A 1 176 ? 29.821 -2.538 -3.791 1.00 14.45 176 LYS A C 1
ATOM 1395 O O . LYS A 1 176 ? 30.974 -2.479 -3.384 1.00 14.62 176 LYS A O 1
ATOM 1401 N N . ASN A 1 177 ? 29.316 -1.718 -4.717 1.00 14.94 177 ASN A N 1
ATOM 1402 C CA . ASN A 1 177 ? 30.070 -0.726 -5.500 1.00 15.13 177 ASN A CA 1
ATOM 1403 C C . ASN A 1 177 ? 30.283 0.623 -4.808 1.00 15.25 177 ASN A C 1
ATOM 1404 O O . ASN A 1 177 ? 31.122 1.424 -5.240 1.00 14.90 177 ASN A O 1
ATOM 1409 N N . GLU A 1 178 ? 29.497 0.903 -3.772 1.00 15.35 178 GLU A N 1
ATOM 1410 C CA . GLU A 1 178 ? 29.660 2.160 -3.060 1.00 15.64 178 GLU A CA 1
ATOM 1411 C C . GLU A 1 178 ? 30.330 1.978 -1.719 1.00 15.31 178 GLU A C 1
ATOM 1412 O O . GLU A 1 178 ? 31.151 2.796 -1.353 1.00 15.73 178 GLU A O 1
ATOM 1418 N N . PHE A 1 179 ? 30.007 0.911 -0.995 1.00 15.04 179 PHE A N 1
ATOM 1419 C CA . PHE A 1 179 ? 30.565 0.714 0.351 1.00 14.48 179 PHE A CA 1
ATOM 1420 C C . PHE A 1 179 ? 31.485 -0.507 0.510 1.00 14.56 179 PHE A C 1
ATOM 1421 O O . PHE A 1 179 ? 32.094 -0.693 1.566 1.00 14.56 179 PHE A O 1
ATOM 1429 N N . GLY A 1 180 ? 31.595 -1.325 -0.536 1.00 14.63 180 GLY A N 1
ATOM 1430 C CA . GLY A 1 180 ? 32.499 -2.472 -0.525 1.00 14.76 180 GLY A CA 1
ATOM 1431 C C . GLY A 1 180 ? 31.955 -3.583 0.337 1.00 15.31 180 GLY A C 1
ATOM 1432 O O . GLY A 1 180 ? 32.703 -4.419 0.812 1.00 15.54 180 GLY A O 1
ATOM 1433 N N . VAL A 1 181 ? 30.641 -3.564 0.544 1.00 15.67 181 VAL A N 1
ATOM 1434 C CA . VAL A 1 181 ? 29.912 -4.591 1.289 1.00 15.82 181 VAL A CA 1
ATOM 1435 C C . VAL A 1 181 ? 29.359 -5.639 0.311 1.00 15.48 181 VAL A C 1
ATOM 1436 O O . VAL A 1 181 ? 28.586 -5.298 -0.588 1.00 15.65 181 VAL A O 1
ATOM 1440 N N . THR A 1 182 ? 29.774 -6.899 0.461 1.00 15.15 182 THR A N 1
ATOM 1441 C CA . THR A 1 182 ? 29.265 -7.968 -0.403 1.00 14.72 182 THR A CA 1
ATOM 1442 C C . THR A 1 182 ? 28.076 -8.655 0.263 1.00 14.41 182 THR A C 1
ATOM 1443 O O . THR A 1 182 ? 28.232 -9.329 1.271 1.00 14.60 182 THR A O 1
ATOM 1447 N N . ILE A 1 183 ? 26.883 -8.444 -0.278 1.00 13.80 183 ILE A N 1
ATOM 1448 C CA . ILE A 1 183 ? 25.696 -9.150 0.184 1.00 13.36 183 ILE A CA 1
ATOM 1449 C C . ILE A 1 183 ? 25.468 -10.203 -0.863 1.00 13.15 183 ILE A C 1
ATOM 1450 O O . ILE A 1 183 ? 25.522 -9.882 -2.047 1.00 13.93 183 ILE A O 1
ATOM 1455 N N . ARG A 1 184 ? 25.208 -11.440 -0.455 1.00 12.95 184 ARG A N 1
ATOM 1456 C CA . ARG A 1 184 ? 24.745 -12.482 -1.384 1.00 13.12 184 ARG A CA 1
ATOM 1457 C C . ARG A 1 184 ? 23.483 -12.049 -2.142 1.00 12.95 184 ARG A C 1
ATOM 1458 O O . ARG A 1 184 ? 22.568 -11.465 -1.559 1.00 13.01 184 ARG A O 1
ATOM 1466 N N . GLU A 1 185 ? 23.401 -12.349 -3.424 1.00 12.35 185 GLU A N 1
ATOM 1467 C CA . GLU A 1 185 ? 22.225 -11.916 -4.201 1.00 12.76 185 GLU A CA 1
ATOM 1468 C C . GLU A 1 185 ? 20.932 -12.761 -4.008 1.00 11.90 185 GLU A C 1
ATOM 1469 O O . GLU A 1 185 ? 19.821 -12.276 -4.266 1.00 11.24 185 GLU A O 1
ATOM 1475 N N . ASP A 1 186 ? 21.079 -14.005 -3.548 1.00 11.49 186 ASP A N 1
ATOM 1476 C CA . ASP A 1 186 ? 19.933 -14.806 -3.102 1.00 11.77 186 ASP A CA 1
ATOM 1477 C C . ASP A 1 186 ? 19.419 -14.337 -1.733 1.00 11.28 186 ASP A C 1
ATOM 1478 O O . ASP A 1 186 ? 18.948 -15.158 -0.922 1.00 11.85 186 ASP A O 1
ATOM 1483 N N . SER A 1 187 ? 19.498 -13.027 -1.484 1.00 10.05 187 SER A N 1
ATOM 1484 C CA . SER A 1 187 ? 19.047 -12.462 -0.220 1.00 9.49 187 SER A CA 1
ATOM 1485 C C . SER A 1 187 ? 17.843 -11.570 -0.426 1.00 9.15 187 SER A C 1
ATOM 1486 O O . SER A 1 187 ? 17.786 -10.845 -1.420 1.00 8.95 187 SER A O 1
ATOM 1489 N N . GLY A 1 188 ? 16.890 -11.649 0.513 1.00 8.41 188 GLY A N 1
ATOM 1490 C CA . GLY A 1 188 ? 15.874 -10.623 0.721 1.00 8.17 188 GLY A CA 1
ATOM 1491 C C . GLY A 1 188 ? 16.536 -9.587 1.601 1.00 8.61 188 GLY A C 1
ATOM 1492 O O . GLY A 1 188 ? 17.464 -9.898 2.324 1.00 8.31 188 GLY A O 1
ATOM 1493 N N . ILE A 1 189 ? 16.090 -8.349 1.541 1.00 9.23 189 ILE A N 1
ATOM 1494 C CA . ILE A 1 189 ? 16.839 -7.307 2.189 1.00 10.61 189 ILE A CA 1
ATOM 1495 C C . ILE A 1 189 ? 15.930 -6.337 2.881 1.00 11.38 189 ILE A C 1
ATOM 1496 O O . ILE A 1 189 ? 15.096 -5.708 2.221 1.00 12.96 189 ILE A O 1
ATOM 1501 N N . GLY A 1 190 ? 16.123 -6.185 4.189 1.00 10.76 190 GLY A N 1
ATOM 1502 C CA . GLY A 1 190 ? 15.439 -5.166 4.949 1.00 10.82 190 GLY A CA 1
ATOM 1503 C C . GLY A 1 190 ? 16.359 -4.036 5.368 1.00 11.27 190 GLY A C 1
ATOM 1504 O O . GLY A 1 190 ? 17.592 -4.125 5.261 1.00 9.90 190 GLY A O 1
ATOM 1505 N N . ILE A 1 191 ? 15.753 -2.948 5.826 1.00 11.62 191 ILE A N 1
ATOM 1506 C CA . ILE A 1 191 ? 16.546 -1.899 6.379 1.00 12.84 191 ILE A CA 1
ATOM 1507 C C . ILE A 1 191 ? 16.015 -1.454 7.750 1.00 13.24 191 ILE A C 1
ATOM 1508 O O . ILE A 1 191 ? 14.798 -1.451 8.007 1.00 13.42 191 ILE A O 1
ATOM 1513 N N . LYS A 1 192 ? 16.963 -1.160 8.649 1.00 13.22 192 LYS A N 1
ATOM 1514 C CA . LYS A 1 192 ? 16.688 -0.835 10.052 1.00 12.04 192 LYS A CA 1
ATOM 1515 C C . LYS A 1 192 ? 17.092 0.621 10.378 1.00 11.86 192 LYS A C 1
ATOM 1516 O O . LYS A 1 192 ? 18.230 0.894 10.766 1.00 12.23 192 LYS A O 1
ATOM 1522 N N . PRO A 1 193 ? 16.164 1.563 10.204 1.00 11.22 193 PRO A N 1
ATOM 1523 C CA . PRO A 1 193 ? 16.472 2.952 10.487 1.00 11.08 193 PRO A CA 1
ATOM 1524 C C . PRO A 1 193 ? 16.073 3.272 11.914 1.00 11.40 193 PRO A C 1
ATOM 1525 O O . PRO A 1 193 ? 15.027 2.785 12.359 1.00 11.86 193 PRO A O 1
ATOM 1529 N N . ILE A 1 194 ? 16.915 4.028 12.628 1.00 11.16 194 ILE A N 1
ATOM 1530 C CA . ILE A 1 194 ? 16.630 4.510 13.978 1.00 11.22 194 ILE A CA 1
ATOM 1531 C C . ILE A 1 194 ? 17.065 5.966 14.042 1.00 11.29 194 ILE A C 1
ATOM 1532 O O . ILE A 1 194 ? 18.233 6.254 13.862 1.00 11.31 194 ILE A O 1
ATOM 1537 N N . SER A 1 195 ? 16.133 6.881 14.294 1.00 10.99 195 SER A N 1
ATOM 1538 C CA . SER A 1 195 ? 16.421 8.292 14.200 1.00 10.47 195 SER A CA 1
ATOM 1539 C C .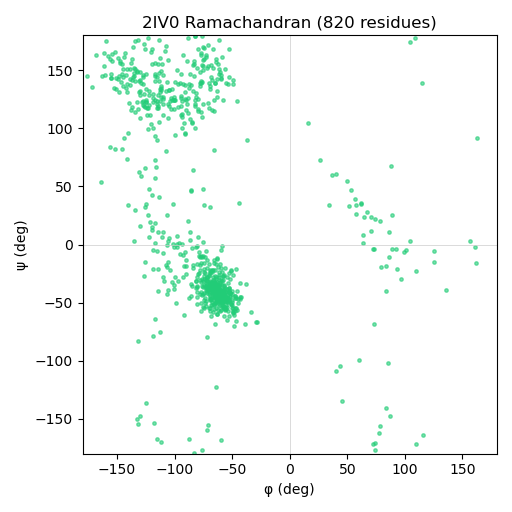 SER A 1 195 ? 16.418 8.946 15.563 1.00 11.19 195 SER A C 1
ATOM 1540 O O . SER A 1 195 ? 15.753 8.447 16.477 1.00 12.38 195 SER A O 1
ATOM 1543 N N . GLU A 1 196 ? 17.139 10.061 15.678 1.00 11.77 196 GLU A N 1
ATOM 1544 C CA . GLU A 1 196 ? 17.101 10.942 16.855 1.00 13.33 196 GLU A CA 1
ATOM 1545 C C . GLU A 1 196 ? 15.686 11.283 17.249 1.00 13.24 196 GLU A C 1
ATOM 1546 O O . GLU A 1 196 ? 15.292 11.054 18.380 1.00 13.52 196 GLU A O 1
ATOM 1552 N N . PHE A 1 197 ? 14.948 11.863 16.309 1.00 13.54 197 PHE A N 1
ATOM 1553 C CA . PHE A 1 197 ? 13.592 12.301 16.559 1.00 14.20 197 PHE A CA 1
ATOM 1554 C C . PHE A 1 197 ? 12.736 11.218 17.227 1.00 13.52 197 PHE A C 1
ATOM 1555 O O . PHE A 1 197 ? 12.216 11.436 18.322 1.00 12.84 197 PHE A O 1
ATOM 1563 N N . ALA A 1 198 ? 12.611 10.064 16.582 1.00 12.87 198 ALA A N 1
ATOM 1564 C CA . ALA A 1 198 ? 11.694 9.055 17.087 1.00 12.50 198 ALA A CA 1
ATOM 1565 C C . ALA A 1 198 ? 12.121 8.651 18.489 1.00 12.46 198 ALA A C 1
ATOM 1566 O O . ALA A 1 198 ? 11.294 8.654 19.418 1.00 12.15 198 ALA A O 1
ATOM 1568 N N . THR A 1 199 ? 13.416 8.366 18.641 1.00 12.07 199 THR A N 1
ATOM 1569 C CA . THR A 1 199 ? 13.961 7.913 19.918 1.00 11.79 199 THR A CA 1
ATOM 1570 C C . THR A 1 199 ? 13.759 8.910 21.041 1.00 11.57 199 THR A C 1
ATOM 1571 O O . THR A 1 199 ? 13.417 8.521 22.167 1.00 12.55 199 THR A O 1
ATOM 1575 N N . LYS A 1 200 ? 13.963 10.189 20.764 1.00 10.74 200 LYS A N 1
ATOM 1576 C CA . LYS A 1 200 ? 13.903 11.142 21.851 1.00 10.24 200 LYS A CA 1
ATOM 1577 C C . LYS A 1 200 ? 12.457 11.377 22.266 1.00 10.16 200 LYS A C 1
ATOM 1578 O O . LYS A 1 200 ? 12.190 11.675 23.404 1.00 10.76 200 LYS A O 1
ATOM 1584 N N . ARG A 1 201 ? 11.538 11.195 21.342 1.00 9.71 201 ARG A N 1
ATOM 1585 C CA . ARG A 1 201 ? 10.121 11.275 21.630 1.00 10.84 201 ARG A CA 1
ATOM 1586 C C . ARG A 1 201 ? 9.697 10.122 22.590 1.00 10.90 201 ARG A C 1
ATOM 1587 O O . ARG A 1 201 ? 8.957 10.317 23.580 1.00 10.08 201 ARG A O 1
ATOM 1595 N N . LEU A 1 202 ? 10.168 8.916 22.283 1.00 10.59 202 LEU A N 1
ATOM 1596 C CA . LEU A 1 202 ? 9.825 7.787 23.111 1.00 10.79 202 LEU A CA 1
ATOM 1597 C C . LEU A 1 202 ? 10.429 7.953 24.512 1.00 10.40 202 LEU A C 1
ATOM 1598 O O . LEU A 1 202 ? 9.695 7.881 25.494 1.00 10.94 202 LEU A O 1
ATOM 1603 N N . VAL A 1 203 ? 11.727 8.231 24.597 1.00 9.97 203 VAL A N 1
ATOM 1604 C CA . VAL A 1 203 ? 12.417 8.273 25.898 1.00 9.76 203 VAL A CA 1
ATOM 1605 C C . VAL A 1 203 ? 11.902 9.398 26.775 1.00 10.19 203 VAL A C 1
ATOM 1606 O O . VAL A 1 203 ? 11.804 9.260 27.963 1.00 10.34 203 VAL A O 1
ATOM 1610 N N . ARG A 1 204 ? 11.567 10.510 26.160 1.00 11.56 204 ARG A N 1
ATOM 1611 C CA . ARG A 1 204 ? 11.048 11.661 26.855 1.00 13.65 204 ARG A CA 1
ATOM 1612 C C . ARG A 1 204 ? 9.803 11.250 27.624 1.00 14.63 204 ARG A C 1
ATOM 1613 O O . ARG A 1 204 ? 9.785 11.297 28.850 1.00 16.37 204 ARG A O 1
ATOM 1621 N N . MET A 1 205 ? 8.794 10.789 26.896 1.00 14.97 205 MET A N 1
ATOM 1622 C CA . MET A 1 205 ? 7.554 10.256 27.456 1.00 15.06 205 MET A CA 1
ATOM 1623 C C . MET A 1 205 ? 7.751 9.191 28.563 1.00 13.79 205 MET A C 1
ATOM 1624 O O . MET A 1 205 ? 7.194 9.327 29.651 1.00 14.07 205 MET A O 1
ATOM 1629 N N . ALA A 1 206 ? 8.549 8.157 28.312 1.00 12.49 206 ALA A N 1
ATOM 1630 C CA . ALA A 1 206 ? 8.941 7.200 29.387 1.00 11.36 206 ALA A CA 1
ATOM 1631 C C . ALA A 1 206 ? 9.477 7.876 30.677 1.00 11.30 206 ALA A C 1
ATOM 1632 O O . ALA A 1 206 ? 9.126 7.453 31.804 1.00 10.61 206 ALA A O 1
ATOM 1634 N N . ILE A 1 207 ? 10.324 8.907 30.532 1.00 10.20 207 ILE A N 1
ATOM 1635 C CA . ILE A 1 207 ? 10.938 9.497 31.711 1.00 9.79 207 ILE A CA 1
ATOM 1636 C C . ILE A 1 207 ? 9.917 10.397 32.443 1.00 10.71 207 ILE A C 1
ATOM 1637 O O . ILE A 1 207 ? 9.864 10.398 33.687 1.00 11.03 207 ILE A O 1
ATOM 1642 N N . ARG A 1 208 ? 9.126 11.153 31.669 1.00 11.26 208 ARG A N 1
ATOM 1643 C CA . ARG A 1 208 ? 7.934 11.889 32.174 1.00 12.09 208 ARG A CA 1
ATOM 1644 C C . ARG A 1 208 ? 6.977 11.014 32.935 1.00 11.25 208 ARG A C 1
ATOM 1645 O O . ARG A 1 208 ? 6.553 11.371 34.039 1.00 11.28 208 ARG A O 1
ATOM 1653 N N . TYR A 1 209 ? 6.641 9.875 32.341 1.00 10.30 209 TYR A N 1
ATOM 1654 C CA . TYR A 1 209 ? 5.808 8.909 33.006 1.00 10.47 209 TYR A CA 1
ATOM 1655 C C . TYR A 1 209 ? 6.384 8.471 34.346 1.00 10.91 209 TYR A C 1
ATOM 1656 O O . TYR A 1 209 ? 5.637 8.359 35.316 1.00 10.73 209 TYR A O 1
ATOM 1665 N N . ALA A 1 210 ? 7.701 8.256 34.419 1.00 11.58 210 ALA A N 1
ATOM 1666 C CA . ALA A 1 210 ? 8.354 7.811 35.661 1.00 12.28 210 ALA A CA 1
ATOM 1667 C C . ALA A 1 210 ? 8.360 8.889 36.746 1.00 13.54 210 ALA A C 1
ATOM 1668 O O . ALA A 1 210 ? 8.283 8.600 37.944 1.00 12.64 210 ALA A O 1
ATOM 1670 N N . ILE A 1 211 ? 8.472 10.128 36.301 1.00 14.70 211 ILE A N 1
ATOM 1671 C CA . ILE A 1 211 ? 8.412 11.276 37.186 1.00 16.12 211 ILE A CA 1
ATOM 1672 C C . ILE A 1 211 ? 6.994 11.424 37.740 1.00 17.28 211 ILE A C 1
ATOM 1673 O O . ILE A 1 211 ? 6.817 11.528 38.948 1.00 18.12 211 ILE A O 1
ATOM 1678 N N . GLU A 1 212 ? 6.006 11.443 36.855 1.00 18.68 212 GLU A N 1
ATOM 1679 C CA . GLU A 1 212 ? 4.621 11.712 37.216 1.00 18.77 212 GLU A CA 1
ATOM 1680 C C . GLU A 1 212 ? 4.042 10.578 38.089 1.00 18.46 212 GLU A C 1
ATOM 1681 O O . GLU A 1 212 ? 3.066 10.772 38.810 1.00 18.87 212 GLU A O 1
ATOM 1687 N N . ASN A 1 213 ? 4.634 9.393 38.027 1.00 18.07 213 ASN A N 1
ATOM 1688 C CA . ASN A 1 213 ? 4.071 8.243 38.723 1.00 17.39 213 ASN A CA 1
ATOM 1689 C C . ASN A 1 213 ? 5.035 7.642 39.734 1.00 17.09 213 ASN A C 1
ATOM 1690 O O . ASN A 1 213 ? 4.864 6.501 40.144 1.00 16.90 213 ASN A O 1
ATOM 1695 N N . ASN A 1 214 ? 6.034 8.418 40.133 1.00 16.20 214 ASN A N 1
ATOM 1696 C CA . ASN A 1 214 ? 7.086 7.937 41.020 1.00 18.03 214 ASN A CA 1
ATOM 1697 C C . ASN A 1 214 ? 7.592 6.519 40.769 1.00 16.69 214 ASN A C 1
ATOM 1698 O O . ASN A 1 214 ? 7.501 5.654 41.606 1.00 15.99 214 ASN A O 1
ATOM 1703 N N . ARG A 1 215 ? 8.135 6.275 39.596 1.00 16.70 215 ARG A N 1
ATOM 1704 C CA . ARG A 1 215 ? 8.779 5.009 39.393 1.00 16.47 215 ARG A CA 1
ATOM 1705 C C . ARG A 1 215 ? 10.262 5.214 39.684 1.00 16.89 215 ARG A C 1
ATOM 1706 O O . ARG A 1 215 ? 10.762 6.311 39.512 1.00 18.01 215 ARG A O 1
ATOM 1714 N N . LYS A 1 216 ? 10.933 4.204 40.224 1.00 17.30 216 LYS A N 1
ATOM 1715 C CA . LYS A 1 216 ? 12.344 4.317 40.635 1.00 18.11 216 LYS A CA 1
ATOM 1716 C C . LYS A 1 216 ? 13.352 4.384 39.483 1.00 16.06 216 LYS A C 1
ATOM 1717 O O . LYS A 1 216 ? 14.415 4.952 39.644 1.00 15.50 216 LYS A O 1
ATOM 1723 N N . SER A 1 217 ? 13.039 3.802 38.325 1.00 15.00 217 SER A N 1
ATOM 1724 C CA . SER A 1 217 ? 14.041 3.735 37.246 1.00 13.38 217 SER A CA 1
ATOM 1725 C C . SER A 1 217 ? 13.448 3.760 35.860 1.00 13.16 217 SER A C 1
ATOM 1726 O O . SER A 1 217 ? 12.247 3.516 35.684 1.00 14.27 217 SER A O 1
ATOM 1729 N N . VAL A 1 218 ? 14.284 4.107 34.884 1.00 12.23 218 VAL A N 1
ATOM 1730 C CA . VAL A 1 218 ? 14.003 3.944 33.445 1.00 10.82 218 VAL A CA 1
ATOM 1731 C C . VAL A 1 218 ? 15.168 3.100 32.893 1.00 10.84 218 VAL A C 1
ATOM 1732 O O . VAL A 1 218 ? 16.322 3.517 32.980 1.00 11.55 218 VAL A O 1
ATOM 1736 N N . THR A 1 219 ? 14.892 1.906 32.372 1.00 9.85 219 THR A N 1
ATOM 1737 C CA . THR A 1 219 ? 15.938 1.093 31.757 1.00 9.09 219 THR A CA 1
ATOM 1738 C C . THR A 1 219 ? 15.856 1.239 30.251 1.00 9.00 219 THR A C 1
ATOM 1739 O O . THR A 1 219 ? 14.775 1.061 29.665 1.00 9.53 219 THR A O 1
ATOM 1743 N N . LEU A 1 220 ? 16.975 1.585 29.620 1.00 8.31 220 LEU A N 1
ATOM 1744 C CA . LEU A 1 220 ? 17.077 1.594 28.160 1.00 7.57 220 LEU A CA 1
ATOM 1745 C C . LEU A 1 220 ? 17.556 0.235 27.695 1.00 7.77 220 LEU A C 1
ATOM 1746 O O . LEU A 1 220 ? 18.624 -0.274 28.133 1.00 8.09 220 LEU A O 1
ATOM 1751 N N . VAL A 1 221 ? 16.780 -0.375 26.815 1.00 6.61 221 VAL A N 1
ATOM 1752 C CA . VAL A 1 221 ? 17.118 -1.702 26.375 1.00 6.43 221 VAL A CA 1
ATOM 1753 C C . VAL A 1 221 ? 17.510 -1.685 24.912 1.00 7.71 221 VAL A C 1
ATOM 1754 O O . VAL A 1 221 ? 16.803 -1.150 24.062 1.00 7.30 221 VAL A O 1
ATOM 1758 N N . HIS A 1 222 ? 18.641 -2.312 24.623 1.00 9.17 222 HIS A N 1
ATOM 1759 C CA . HIS A 1 222 ? 19.273 -2.224 23.316 1.00 10.42 222 HIS A CA 1
ATOM 1760 C C . HIS A 1 222 ? 20.281 -3.387 23.099 1.00 11.12 222 HIS A C 1
ATOM 1761 O O . HIS A 1 222 ? 20.677 -4.097 24.032 1.00 11.10 222 HIS A O 1
ATOM 1768 N N . LYS A 1 223 ? 20.675 -3.585 21.854 1.00 12.91 223 LYS A N 1
ATOM 1769 C CA . LYS A 1 223 ? 21.685 -4.576 21.490 1.00 14.46 223 LYS A CA 1
ATOM 1770 C C . LYS A 1 223 ? 22.781 -3.773 20.769 1.00 15.56 223 LYS A C 1
ATOM 1771 O O . LYS A 1 223 ? 23.229 -4.101 19.663 1.00 15.52 223 LYS A O 1
ATOM 1777 N N . GLY A 1 224 ? 23.155 -2.671 21.412 1.00 16.74 224 GLY A N 1
ATOM 1778 C CA . GLY A 1 224 ? 24.144 -1.748 20.895 1.00 17.79 224 GLY A CA 1
ATOM 1779 C C . GLY A 1 224 ? 25.574 -2.244 20.970 1.00 18.67 224 GLY A C 1
ATOM 1780 O O . GLY A 1 224 ? 26.460 -1.620 20.397 1.00 18.72 224 GLY A O 1
ATOM 1781 N N . ASN A 1 225 ? 25.829 -3.347 21.673 1.00 19.49 225 ASN A N 1
ATOM 1782 C CA . ASN A 1 225 ? 27.172 -3.977 21.575 1.00 20.60 225 ASN A CA 1
ATOM 1783 C C . ASN A 1 225 ? 27.425 -4.483 20.153 1.00 21.04 225 ASN A C 1
ATOM 1784 O O . ASN A 1 225 ? 28.521 -4.349 19.648 1.00 21.79 225 ASN A O 1
ATOM 1789 N N . ILE A 1 226 ? 26.397 -5.028 19.502 1.00 21.61 226 ILE A N 1
ATOM 1790 C CA . ILE A 1 226 ? 26.544 -5.569 18.161 1.00 21.68 226 ILE A CA 1
ATOM 1791 C C . ILE A 1 226 ? 26.110 -4.588 17.084 1.00 21.99 226 ILE A C 1
ATOM 1792 O O . ILE A 1 226 ? 26.637 -4.618 15.995 1.00 22.34 226 ILE A O 1
ATOM 1797 N N . MET A 1 227 ? 25.133 -3.737 17.383 1.00 22.82 227 MET A N 1
ATOM 1798 C CA . MET A 1 227 ? 24.594 -2.764 16.405 1.00 23.36 227 MET A CA 1
ATOM 1799 C C . MET A 1 227 ? 24.817 -1.308 16.818 1.00 22.16 227 MET A C 1
ATOM 1800 O O . MET A 1 227 ? 23.879 -0.580 17.211 1.00 22.17 227 MET A O 1
ATOM 1805 N N . LYS A 1 228 ? 26.080 -0.899 16.700 1.00 21.63 228 LYS A N 1
ATOM 1806 C CA . LYS A 1 228 ? 26.567 0.360 17.240 1.00 20.86 228 LYS A CA 1
ATOM 1807 C C . LYS A 1 228 ? 25.719 1.537 16.802 1.00 19.27 228 LYS A C 1
ATOM 1808 O O . LYS A 1 228 ? 25.416 2.383 17.605 1.00 19.28 228 LYS A O 1
ATOM 1814 N N . TYR A 1 229 ? 25.300 1.577 15.547 1.00 18.30 229 TYR A N 1
ATOM 1815 C CA . TYR A 1 229 ? 24.754 2.817 14.995 1.00 17.25 229 TYR A CA 1
ATOM 1816 C C . TYR A 1 229 ? 23.243 2.892 14.925 1.00 16.45 229 TYR A C 1
ATOM 1817 O O . TYR A 1 229 ? 22.666 3.900 14.502 1.00 16.01 229 TYR A O 1
ATOM 1826 N N . THR A 1 230 ? 22.591 1.816 15.331 1.00 15.75 230 THR A N 1
ATOM 1827 C CA . THR A 1 230 ? 21.165 1.856 15.411 1.00 15.21 230 THR A CA 1
ATOM 1828 C C . THR A 1 230 ? 20.760 1.769 16.896 1.00 15.45 230 THR A C 1
ATOM 1829 O O . THR A 1 230 ? 20.420 2.793 17.496 1.00 14.22 230 THR A O 1
ATOM 1833 N N . GLU A 1 231 ? 20.855 0.572 17.487 1.00 15.82 231 GLU A N 1
ATOM 1834 C CA . GLU A 1 231 ? 20.535 0.350 18.907 1.00 15.77 231 GLU A CA 1
ATOM 1835 C C . GLU A 1 231 ? 21.455 1.166 19.795 1.00 15.32 231 GLU A C 1
ATOM 1836 O O . GLU A 1 231 ? 21.008 1.847 20.717 1.00 14.84 231 GLU A O 1
ATOM 1842 N N . GLY A 1 232 ? 22.756 1.083 19.505 1.00 15.07 232 GLY A N 1
ATOM 1843 C CA . GLY A 1 232 ? 23.751 1.893 20.188 1.00 14.24 232 GLY A CA 1
ATOM 1844 C C . GLY A 1 232 ? 23.356 3.358 20.156 1.00 14.19 232 GLY A C 1
ATOM 1845 O O . GLY A 1 232 ? 23.501 4.061 21.150 1.00 15.18 232 GLY A O 1
ATOM 1846 N N . ALA A 1 233 ? 22.851 3.830 19.019 1.00 13.29 233 ALA A N 1
ATOM 1847 C CA . ALA A 1 233 ? 22.414 5.210 18.931 1.00 12.18 233 ALA A CA 1
ATOM 1848 C C . ALA A 1 233 ? 21.184 5.438 19.818 1.00 11.44 233 ALA A C 1
ATOM 1849 O O . ALA A 1 233 ? 21.045 6.524 20.388 1.00 11.46 233 ALA A O 1
ATOM 1851 N N . PHE A 1 234 ? 20.301 4.433 19.914 1.00 10.56 234 PHE A N 1
ATOM 1852 C CA . PHE A 1 234 ? 19.097 4.516 20.753 1.00 9.72 234 PHE A CA 1
ATOM 1853 C C . PHE A 1 234 ? 19.577 4.735 22.179 1.00 9.06 234 PHE A C 1
ATOM 1854 O O . PHE A 1 234 ? 19.162 5.686 22.821 1.00 7.54 234 PHE A O 1
ATOM 1862 N N . ARG A 1 235 ? 20.494 3.882 22.645 1.00 9.37 235 ARG A N 1
ATOM 1863 C CA . ARG A 1 235 ? 21.086 4.029 23.969 1.00 10.34 235 ARG A CA 1
ATOM 1864 C C . ARG A 1 235 ? 21.518 5.490 24.192 1.00 10.67 235 ARG A C 1
ATOM 1865 O O . ARG A 1 235 ? 20.934 6.191 25.021 1.00 11.15 235 ARG A O 1
ATOM 1873 N N . ASP A 1 236 ? 22.496 5.955 23.422 1.00 10.18 236 ASP A N 1
ATOM 1874 C CA . ASP A 1 236 ? 23.077 7.277 23.616 1.00 10.71 236 ASP A CA 1
ATOM 1875 C C . ASP A 1 236 ? 22.138 8.455 23.494 1.00 9.77 236 ASP A C 1
ATOM 1876 O O . ASP A 1 236 ? 22.238 9.381 24.277 1.00 10.33 236 ASP A O 1
ATOM 1881 N N . TRP A 1 237 ? 21.222 8.417 22.545 1.00 9.37 237 TRP A N 1
ATOM 1882 C CA . TRP A 1 237 ? 20.162 9.421 22.474 1.00 9.27 237 TRP A CA 1
ATOM 1883 C C . TRP A 1 237 ? 19.263 9.463 23.688 1.00 9.49 237 TRP A C 1
ATOM 1884 O O . TRP A 1 237 ? 18.839 10.542 24.079 1.00 9.24 237 TRP A O 1
ATOM 1895 N N . GLY A 1 238 ? 18.937 8.293 24.238 1.00 10.23 238 GLY A N 1
ATOM 1896 C CA . GLY A 1 238 ? 18.181 8.183 25.490 1.00 11.25 238 GLY A CA 1
ATOM 1897 C C . GLY A 1 238 ? 18.929 8.807 26.679 1.00 12.09 238 GLY A C 1
ATOM 1898 O O . GLY A 1 238 ? 18.343 9.587 27.467 1.00 11.98 238 GLY A O 1
ATOM 1899 N N . TYR A 1 239 ? 20.223 8.493 26.810 1.00 12.56 239 TYR A N 1
ATOM 1900 C CA . TYR A 1 239 ? 21.078 9.184 27.808 1.00 12.68 239 TYR A CA 1
ATOM 1901 C C . TYR A 1 239 ? 21.126 10.680 27.632 1.00 13.49 239 TYR A C 1
ATOM 1902 O O . TYR A 1 239 ? 21.052 11.401 28.622 1.00 14.65 239 TYR A O 1
ATOM 1911 N N . GLU A 1 240 ? 21.216 11.157 26.389 1.00 14.27 240 GLU A N 1
ATOM 1912 C CA . GLU A 1 240 ? 21.182 12.594 26.148 1.00 15.50 240 GLU A CA 1
ATOM 1913 C C . GLU A 1 240 ? 19.880 13.219 26.617 1.00 15.58 240 GLU A C 1
ATOM 1914 O O . GLU A 1 240 ? 19.915 14.272 27.253 1.00 16.27 240 GLU A O 1
ATOM 1920 N N . VAL A 1 241 ? 18.735 12.588 26.328 1.00 15.79 241 VAL A N 1
ATOM 1921 C CA . VAL A 1 241 ? 17.436 13.080 26.849 1.00 15.45 241 VAL A CA 1
ATOM 1922 C C . VAL A 1 241 ? 17.434 13.153 28.373 1.00 15.49 241 VAL A C 1
ATOM 1923 O O . VAL A 1 241 ? 17.036 14.181 28.922 1.00 15.53 241 VAL A O 1
ATOM 1927 N N . ALA A 1 242 ? 17.916 12.091 29.039 1.00 15.46 242 ALA A N 1
ATOM 1928 C CA . ALA A 1 242 ? 18.082 12.051 30.514 1.00 15.95 242 ALA A CA 1
ATOM 1929 C C . ALA A 1 242 ? 18.874 13.232 31.058 1.00 16.72 242 ALA A C 1
ATOM 1930 O O . ALA A 1 242 ? 18.354 14.009 31.843 1.00 16.81 242 ALA A O 1
ATOM 1932 N N . LYS A 1 243 ? 20.127 13.355 30.635 1.00 17.62 243 LYS A N 1
ATOM 1933 C CA . LYS A 1 243 ? 21.022 14.369 31.163 1.00 18.88 243 LYS A CA 1
ATOM 1934 C C . LYS A 1 243 ? 20.643 15.769 30.732 1.00 18.98 243 LYS A C 1
ATOM 1935 O O . LYS A 1 243 ? 20.740 16.682 31.522 1.00 19.54 243 LYS A O 1
ATOM 1941 N N . GLN A 1 244 ? 20.207 15.943 29.493 1.00 19.73 244 GLN A N 1
ATOM 1942 C CA . GLN A 1 244 ? 20.024 17.292 28.935 1.00 20.34 244 GLN A CA 1
ATOM 1943 C C . GLN A 1 244 ? 18.623 17.868 29.108 1.00 20.30 244 GLN A C 1
ATOM 1944 O O . GLN A 1 244 ? 18.437 19.077 29.017 1.00 20.75 244 GLN A O 1
ATOM 1950 N N . GLU A 1 245 ? 17.647 17.016 29.372 1.00 20.09 245 GLU A N 1
ATOM 1951 C CA . GLU A 1 245 ? 16.290 17.492 29.485 1.00 20.56 245 GLU A CA 1
ATOM 1952 C C . GLU A 1 245 ? 15.678 17.239 30.859 1.00 19.56 245 GLU A C 1
ATOM 1953 O O . GLU A 1 245 ? 14.708 17.889 31.214 1.00 19.38 245 GLU A O 1
ATOM 1959 N N . PHE A 1 246 ? 16.238 16.288 31.607 1.00 18.47 246 PHE A N 1
ATOM 1960 C CA . PHE A 1 246 ? 15.701 15.881 32.896 1.00 17.97 246 PHE A CA 1
ATOM 1961 C C . PHE A 1 246 ? 16.795 15.762 33.972 1.00 18.60 246 PHE A C 1
ATOM 1962 O O . PHE A 1 246 ? 16.662 14.978 34.923 1.00 17.96 246 PHE A O 1
ATOM 1970 N N . GLY A 1 247 ? 17.846 16.577 33.822 1.00 18.87 247 GLY A N 1
ATOM 1971 C CA . GLY A 1 247 ? 18.958 16.676 34.756 1.00 19.57 247 GLY A CA 1
ATOM 1972 C C . GLY A 1 247 ? 18.654 16.771 36.242 1.00 20.72 247 GLY A C 1
ATOM 1973 O O . GLY A 1 247 ? 19.362 16.171 37.055 1.00 20.45 247 GLY A O 1
ATOM 1974 N N . GLU A 1 248 ? 17.619 17.521 36.619 1.00 21.65 248 GLU A N 1
ATOM 1975 C CA . GLU A 1 248 ? 17.228 17.595 38.046 1.00 23.05 248 GLU A CA 1
ATOM 1976 C C . GLU A 1 248 ? 16.727 16.249 38.656 1.00 22.70 248 GLU A C 1
ATOM 1977 O O . GLU A 1 248 ? 16.742 16.091 39.886 1.00 23.21 248 GLU A O 1
ATOM 1983 N N . TYR A 1 249 ? 16.264 15.311 37.819 1.00 21.53 249 TYR A N 1
ATOM 1984 C CA . TYR A 1 249 ? 15.686 14.061 38.315 1.00 21.01 249 TYR A CA 1
ATOM 1985 C C . TYR A 1 249 ? 16.544 12.835 38.069 1.00 19.96 249 TYR A C 1
ATOM 1986 O O . TYR A 1 249 ? 16.478 11.884 38.836 1.00 19.83 249 TYR A O 1
ATOM 1995 N N . CYS A 1 250 ? 17.302 12.841 36.974 1.00 18.42 250 CYS A N 1
ATOM 1996 C CA . CYS A 1 250 ? 17.873 11.606 36.454 1.00 16.88 250 CYS A CA 1
ATOM 1997 C C . CYS A 1 250 ? 19.319 11.490 36.856 1.00 15.28 250 CYS A C 1
ATOM 1998 O O . CYS A 1 250 ? 20.113 12.391 36.597 1.00 14.07 250 CYS A O 1
ATOM 2001 N N . ILE A 1 251 ? 19.623 10.372 37.513 1.00 13.48 251 ILE A N 1
ATOM 2002 C CA . ILE A 1 251 ? 20.981 9.991 37.820 1.00 12.20 251 ILE A CA 1
ATOM 2003 C C . ILE A 1 251 ? 21.286 8.678 37.097 1.00 12.73 251 ILE A C 1
ATOM 2004 O O . ILE A 1 251 ? 20.404 7.818 36.923 1.00 12.89 251 ILE A O 1
ATOM 2009 N N . THR A 1 252 ? 22.533 8.551 36.657 1.00 12.74 252 THR A N 1
ATOM 2010 C CA . THR A 1 252 ? 23.075 7.295 36.129 1.00 12.44 252 THR A CA 1
ATOM 2011 C C . THR A 1 252 ? 23.392 6.368 37.299 1.00 13.47 252 THR A C 1
ATOM 2012 O O . THR A 1 252 ? 23.475 6.829 38.441 1.00 13.35 252 THR A O 1
ATOM 2016 N N . GLU A 1 253 ? 23.600 5.081 37.010 1.00 14.60 253 GLU A N 1
ATOM 2017 C CA . GLU A 1 253 ? 24.090 4.108 37.996 1.00 16.36 253 GLU A CA 1
ATOM 2018 C C . GLU A 1 253 ? 25.407 4.515 38.689 1.00 16.55 253 GLU A C 1
ATOM 2019 O O . GLU A 1 253 ? 25.528 4.395 39.903 1.00 17.34 253 GLU A O 1
ATOM 2025 N N . ASP A 1 254 ? 26.391 4.973 37.918 1.00 16.72 254 ASP A N 1
ATOM 2026 C CA . ASP A 1 254 ? 27.608 5.543 38.478 1.00 17.21 254 ASP A CA 1
ATOM 2027 C C . ASP A 1 254 ? 27.296 6.644 39.500 1.00 17.11 254 ASP A C 1
ATOM 2028 O O . ASP A 1 254 ? 27.898 6.662 40.578 1.00 16.91 254 ASP A O 1
ATOM 2033 N N . GLU A 1 255 ? 26.369 7.555 39.174 1.00 17.10 255 GLU A N 1
ATOM 2034 C CA . GLU A 1 255 ? 26.012 8.636 40.108 1.00 17.90 255 GLU A CA 1
ATOM 2035 C C . GLU A 1 255 ? 25.396 8.087 41.384 1.00 16.80 255 GLU A C 1
ATOM 2036 O O . GLU A 1 255 ? 25.705 8.573 42.472 1.00 16.64 255 GLU A O 1
ATOM 2042 N N . LEU A 1 256 ? 24.533 7.077 41.242 1.00 15.19 256 LEU A N 1
ATOM 2043 C CA . LEU A 1 256 ? 23.877 6.425 42.375 1.00 13.79 256 LEU A CA 1
ATOM 2044 C C . LEU A 1 256 ? 24.875 5.914 43.397 1.00 13.48 256 LEU A C 1
ATOM 2045 O O . LEU A 1 256 ? 24.709 6.118 44.614 1.00 13.20 256 LEU A O 1
ATOM 2050 N N . TRP A 1 257 ? 25.923 5.265 42.905 1.00 12.95 257 TRP A N 1
ATOM 2051 C CA . TRP A 1 257 ? 26.962 4.789 43.796 1.00 13.14 257 TRP A CA 1
ATOM 2052 C C . TRP A 1 257 ? 27.952 5.858 44.280 1.00 13.55 257 TRP A C 1
ATOM 2053 O O . TRP A 1 257 ? 28.294 5.887 45.464 1.00 12.98 257 TRP A O 1
ATOM 2064 N N . ASP A 1 258 ? 28.389 6.740 43.381 1.00 13.81 258 ASP A N 1
ATOM 2065 C CA . ASP A 1 258 ? 29.312 7.808 43.765 1.00 14.81 258 ASP A CA 1
ATOM 2066 C C . ASP A 1 258 ? 28.639 8.787 44.718 1.00 16.00 258 ASP A C 1
ATOM 2067 O O . ASP A 1 258 ? 29.116 9.030 45.812 1.00 16.33 258 ASP A O 1
ATOM 2072 N N . LYS A 1 259 ? 27.512 9.330 44.288 1.00 17.83 259 LYS A N 1
ATOM 2073 C CA . LYS A 1 259 ? 26.901 10.458 44.956 1.00 19.31 259 LYS A CA 1
ATOM 2074 C C . LYS A 1 259 ? 26.063 10.067 46.188 1.00 19.35 259 LYS A C 1
ATOM 2075 O O . LYS A 1 259 ? 26.105 10.748 47.206 1.00 19.58 259 LYS A O 1
ATOM 2081 N N . TYR A 1 260 ? 25.351 8.947 46.122 1.00 19.77 260 TYR A N 1
ATOM 2082 C CA . TYR A 1 260 ? 24.409 8.595 47.188 1.00 19.99 260 TYR A CA 1
ATOM 2083 C C . TYR A 1 260 ? 24.700 7.280 47.890 1.00 20.30 260 TYR A C 1
ATOM 2084 O O . TYR A 1 260 ? 23.844 6.756 48.608 1.00 20.33 260 TYR A O 1
ATOM 2093 N N . GLY A 1 261 ? 25.888 6.733 47.660 1.00 20.64 261 GLY A N 1
ATOM 2094 C CA . GLY A 1 261 ? 26.289 5.452 48.242 1.00 21.06 261 GLY A CA 1
ATOM 2095 C C . GLY A 1 261 ? 25.397 4.254 47.947 1.00 21.72 261 GLY A C 1
ATOM 2096 O O . GLY A 1 261 ? 25.368 3.317 48.742 1.00 22.09 261 GLY A O 1
ATOM 2097 N N . GLY A 1 262 ? 24.678 4.266 46.823 1.00 21.83 262 GLY A N 1
ATOM 2098 C CA . GLY A 1 262 ? 23.818 3.143 46.453 1.00 22.64 262 GLY A CA 1
ATOM 2099 C C . GLY A 1 262 ? 22.380 3.198 46.984 1.00 23.54 262 GLY A C 1
ATOM 2100 O O . GLY A 1 262 ? 21.574 2.317 46.691 1.00 22.53 262 GLY A O 1
ATOM 2101 N N . LYS A 1 263 ? 22.058 4.209 47.789 1.00 25.11 263 LYS A N 1
ATOM 2102 C CA . LYS A 1 263 ? 20.688 4.400 48.262 1.00 26.70 263 LYS A CA 1
ATOM 2103 C C . LYS A 1 263 ? 19.797 4.703 47.059 1.00 27.31 263 LYS A C 1
ATOM 2104 O O . LYS A 1 263 ? 19.720 3.916 46.111 1.00 29.52 263 LYS A O 1
ATOM 2110 N N . GLN A 1 264 ? 19.121 5.832 47.065 1.00 26.88 264 GLN A N 1
ATOM 2111 C CA . GLN A 1 264 ? 18.212 6.182 45.985 1.00 25.94 264 GLN A CA 1
ATOM 2112 C C . GLN A 1 264 ? 17.435 7.248 46.712 1.00 24.99 264 GLN A C 1
ATOM 2113 O O . GLN A 1 264 ? 16.510 6.939 47.448 1.00 24.03 264 GLN A O 1
ATOM 2119 N N . PRO A 1 265 ? 17.878 8.508 46.589 1.00 24.40 265 PRO A N 1
ATOM 2120 C CA . PRO A 1 265 ? 17.091 9.542 47.257 1.00 23.85 265 PRO A CA 1
ATOM 2121 C C . PRO A 1 265 ? 15.710 9.517 46.625 1.00 23.12 265 PRO A C 1
ATOM 2122 O O . PRO A 1 265 ? 15.588 9.179 45.446 1.00 22.08 265 PRO A O 1
ATOM 2126 N N . GLU A 1 266 ? 14.682 9.816 47.410 1.00 22.84 266 GLU A N 1
ATOM 2127 C CA . GLU A 1 266 ? 13.335 9.878 46.871 1.00 23.43 266 GLU A CA 1
ATOM 2128 C C . GLU A 1 266 ? 13.292 11.028 45.873 1.00 21.29 266 GLU A C 1
ATOM 2129 O O . GLU A 1 266 ? 13.898 12.074 46.088 1.00 20.56 266 GLU A O 1
ATOM 2135 N N . GLY A 1 267 ? 12.619 10.822 44.758 1.00 20.06 267 GLY A N 1
ATOM 2136 C CA . GLY A 1 267 ? 12.597 11.857 43.716 1.00 19.04 267 GLY A CA 1
ATOM 2137 C C . GLY A 1 267 ? 13.659 11.757 42.619 1.00 18.44 267 GLY A C 1
ATOM 2138 O O . GLY A 1 267 ? 13.478 12.326 41.540 1.00 18.71 267 GLY A O 1
ATOM 2139 N N . LYS A 1 268 ? 14.763 11.047 42.862 1.00 16.73 268 LYS A N 1
ATOM 2140 C CA . LYS A 1 268 ? 15.699 10.774 41.777 1.00 15.28 268 LYS A CA 1
ATOM 2141 C C . LYS A 1 268 ? 15.292 9.538 40.988 1.00 14.43 268 LYS A C 1
ATOM 2142 O O . LYS A 1 268 ? 14.895 8.521 41.569 1.00 14.68 268 LYS A O 1
ATOM 2148 N N . ILE A 1 269 ? 15.395 9.616 39.668 1.00 13.43 269 ILE A N 1
ATOM 2149 C CA . ILE A 1 269 ? 15.103 8.475 38.795 1.00 12.89 269 ILE A CA 1
ATOM 2150 C C . ILE A 1 269 ? 16.410 7.928 38.276 1.00 12.29 269 ILE A C 1
ATOM 2151 O O . ILE A 1 269 ? 17.179 8.649 37.652 1.00 13.57 269 ILE A O 1
ATOM 2156 N N . VAL A 1 270 ? 16.697 6.664 38.547 1.00 11.55 270 VAL A N 1
ATOM 2157 C CA . VAL A 1 270 ? 17.893 6.054 37.980 1.00 10.87 270 VAL A CA 1
ATOM 2158 C C . VAL A 1 270 ? 17.703 5.729 36.509 1.00 9.91 270 VAL A C 1
ATOM 2159 O O . VAL A 1 270 ? 16.831 4.951 36.163 1.00 9.61 270 VAL A O 1
ATOM 2163 N N . VAL A 1 271 ? 18.538 6.303 35.648 1.00 8.72 271 VAL A N 1
ATOM 2164 C CA . VAL A 1 271 ? 18.479 5.952 34.241 1.00 7.65 271 VAL A CA 1
ATOM 2165 C C . VAL A 1 271 ? 19.646 5.074 33.919 1.00 6.70 271 VAL A C 1
ATOM 2166 O O . VAL A 1 271 ? 20.782 5.461 34.075 1.00 7.42 271 VAL A O 1
ATOM 2170 N N . LYS A 1 272 ? 19.353 3.877 33.476 1.00 6.22 272 LYS A N 1
ATOM 2171 C CA . LYS A 1 272 ? 20.371 2.890 33.275 1.00 7.06 272 LYS A CA 1
ATOM 2172 C C . LYS A 1 272 ? 20.131 2.181 31.962 1.00 7.03 272 LYS A C 1
ATOM 2173 O O . LYS A 1 272 ? 19.097 2.344 31.339 1.00 7.13 272 LYS A O 1
ATOM 2179 N N . ASP A 1 273 ? 21.085 1.378 31.532 1.00 7.23 273 ASP A N 1
ATOM 2180 C CA . ASP A 1 273 ? 20.880 0.659 30.283 1.00 6.86 273 ASP A CA 1
ATOM 2181 C C . ASP A 1 273 ? 21.250 -0.802 30.330 1.00 6.65 273 ASP A C 1
ATOM 2182 O O . ASP A 1 273 ? 22.165 -1.207 31.054 1.00 5.19 273 ASP A O 1
ATOM 2187 N N . ARG A 1 274 ? 20.562 -1.595 29.505 1.00 7.70 274 ARG A N 1
ATOM 2188 C CA . ARG A 1 274 ? 20.879 -3.025 29.450 1.00 8.63 274 ARG A CA 1
ATOM 2189 C C . ARG A 1 274 ? 20.734 -3.693 28.109 1.00 9.50 274 ARG A C 1
ATOM 2190 O O . ARG A 1 274 ? 20.016 -3.235 27.212 1.00 10.62 274 ARG A O 1
ATOM 2198 N N . ILE A 1 275 ? 21.481 -4.768 27.952 1.00 10.24 275 ILE A N 1
ATOM 2199 C CA . ILE A 1 275 ? 21.639 -5.385 26.668 1.00 9.98 275 ILE A CA 1
ATOM 2200 C C . ILE A 1 275 ? 20.399 -6.244 26.496 1.00 10.17 275 ILE A C 1
ATOM 2201 O O . ILE A 1 275 ? 20.018 -6.967 27.420 1.00 9.17 275 ILE A O 1
ATOM 2206 N N . ALA A 1 276 ? 19.753 -6.101 25.337 1.00 10.11 276 ALA A N 1
ATOM 2207 C CA . ALA A 1 276 ? 18.438 -6.683 25.067 1.00 10.48 276 ALA A CA 1
ATOM 2208 C C . ALA A 1 276 ? 18.403 -8.180 25.300 1.00 11.07 276 ALA A C 1
ATOM 2209 O O . ALA A 1 276 ? 17.480 -8.682 25.933 1.00 11.60 276 ALA A O 1
ATOM 2211 N N . ASP A 1 277 ? 19.385 -8.914 24.792 1.00 11.40 277 ASP A N 1
ATOM 2212 C CA . ASP A 1 277 ? 19.343 -10.363 24.992 1.00 12.15 277 ASP A CA 1
ATOM 2213 C C . ASP A 1 277 ? 19.541 -10.790 26.459 1.00 12.33 277 ASP A C 1
ATOM 2214 O O . ASP A 1 277 ? 19.149 -11.868 26.856 1.00 12.38 277 ASP A O 1
ATOM 2219 N N . ASN A 1 278 ? 20.142 -9.928 27.261 1.00 13.97 278 ASN A N 1
ATOM 2220 C CA . ASN A 1 278 ? 20.364 -10.171 28.689 1.00 15.00 278 ASN A CA 1
ATOM 2221 C C . ASN A 1 278 ? 19.066 -9.907 29.476 1.00 14.35 278 ASN A C 1
ATOM 2222 O O . ASN A 1 278 ? 18.945 -10.256 30.640 1.00 14.48 278 ASN A O 1
ATOM 2227 N N . MET A 1 279 ? 18.070 -9.334 28.816 1.00 13.59 279 MET A N 1
ATOM 2228 C CA . MET A 1 279 ? 16.937 -8.813 29.528 1.00 14.02 279 MET A CA 1
ATOM 2229 C C . MET A 1 279 ? 15.918 -9.883 29.947 1.00 14.13 279 MET A C 1
ATOM 2230 O O . MET A 1 279 ? 15.205 -9.711 30.957 1.00 13.63 279 MET A O 1
ATOM 2235 N N . PHE A 1 280 ? 15.882 -10.995 29.207 1.00 13.24 280 PHE A N 1
ATOM 2236 C CA . PHE A 1 280 ? 15.001 -12.102 29.535 1.00 13.01 280 PHE A CA 1
ATOM 2237 C C . PHE A 1 280 ? 15.381 -12.769 30.872 1.00 12.94 280 PHE A C 1
ATOM 2238 O O . PHE A 1 280 ? 14.496 -13.152 31.628 1.00 12.85 280 PHE A O 1
ATOM 2246 N N . GLN A 1 281 ? 16.683 -12.844 31.189 1.00 13.33 281 GLN A N 1
ATOM 2247 C CA . GLN A 1 281 ? 17.166 -13.354 32.503 1.00 12.67 281 GLN A CA 1
ATOM 2248 C C . GLN A 1 281 ? 16.725 -12.373 33.506 1.00 12.00 281 GLN A C 1
ATOM 2249 O O . GLN A 1 281 ? 16.047 -12.755 34.450 1.00 12.14 281 GLN A O 1
ATOM 2255 N N . GLN A 1 282 ? 17.171 -11.124 33.293 1.00 9.92 282 GLN A N 1
ATOM 2256 C CA . GLN A 1 282 ? 16.960 -10.036 34.210 1.00 9.94 282 GLN A CA 1
ATOM 2257 C C . GLN A 1 282 ? 15.532 -9.948 34.707 1.00 9.41 282 GLN A C 1
ATOM 2258 O O . GLN A 1 282 ? 15.326 -9.794 35.908 1.00 9.05 282 GLN A O 1
ATOM 2264 N N . ILE A 1 283 ? 14.554 -10.054 33.804 1.00 8.89 283 ILE A N 1
ATOM 2265 C CA . ILE A 1 283 ? 13.163 -9.911 34.219 1.00 8.97 283 ILE A CA 1
ATOM 2266 C C . ILE A 1 283 ? 12.720 -11.138 35.017 1.00 9.29 283 ILE A C 1
ATOM 2267 O O . ILE A 1 283 ? 11.699 -11.101 35.656 1.00 9.11 283 ILE A O 1
ATOM 2272 N N . LEU A 1 284 ? 13.494 -12.214 34.988 1.00 9.38 284 LEU A N 1
ATOM 2273 C CA . LEU A 1 284 ? 13.138 -13.389 35.766 1.00 10.94 284 LEU A CA 1
ATOM 2274 C C . LEU A 1 284 ? 13.884 -13.538 37.099 1.00 11.63 284 LEU A C 1
ATOM 2275 O O . LEU A 1 284 ? 13.371 -14.167 38.026 1.00 11.36 284 LEU A O 1
ATOM 2280 N N . THR A 1 285 ? 15.096 -13.002 37.187 1.00 12.43 285 THR A N 1
ATOM 2281 C CA . THR A 1 285 ? 15.888 -13.179 38.394 1.00 13.52 285 THR A CA 1
ATOM 2282 C C . THR A 1 285 ? 16.141 -11.893 39.165 1.00 14.41 285 THR A C 1
ATOM 2283 O O . THR A 1 285 ? 16.487 -11.971 40.343 1.00 14.73 285 THR A O 1
ATOM 2287 N N . ARG A 1 286 ? 16.029 -10.734 38.501 1.00 14.22 286 ARG A N 1
ATOM 2288 C CA . ARG A 1 286 ? 16.267 -9.447 39.138 1.00 14.88 286 ARG A CA 1
ATOM 2289 C C . ARG A 1 286 ? 15.049 -8.576 38.916 1.00 15.21 286 ARG A C 1
ATOM 2290 O O . ARG A 1 286 ? 15.123 -7.348 38.832 1.00 14.35 286 ARG A O 1
ATOM 2298 N N . THR A 1 287 ? 13.904 -9.247 38.860 1.00 15.90 287 THR A N 1
ATOM 2299 C CA . THR A 1 287 ? 12.668 -8.640 38.453 1.00 15.99 287 THR A CA 1
ATOM 2300 C C . THR A 1 287 ? 12.286 -7.378 39.218 1.00 16.69 287 THR A C 1
ATOM 2301 O O . THR A 1 287 ? 11.696 -6.479 38.643 1.00 16.50 287 THR A O 1
ATOM 2305 N N . ASP A 1 288 ? 12.639 -7.293 40.491 1.00 17.86 288 ASP A N 1
ATOM 2306 C CA . ASP A 1 288 ? 12.331 -6.098 41.300 1.00 19.26 288 ASP A CA 1
ATOM 2307 C C . ASP A 1 288 ? 13.227 -4.904 40.994 1.00 18.52 288 ASP A C 1
ATOM 2308 O O . ASP A 1 288 ? 12.945 -3.814 41.446 1.00 19.36 288 ASP A O 1
ATOM 2313 N N . GLU A 1 289 ? 14.290 -5.095 40.221 1.00 17.67 289 GLU A N 1
ATOM 2314 C CA . GLU A 1 289 ? 15.178 -3.989 39.831 1.00 16.48 289 GLU A CA 1
ATOM 2315 C C . GLU A 1 289 ? 14.708 -3.193 38.598 1.00 15.54 289 GLU A C 1
ATOM 2316 O O . GLU A 1 289 ? 15.349 -2.211 38.224 1.00 14.86 289 GLU A O 1
ATOM 2322 N N . TYR A 1 290 ? 13.602 -3.601 37.972 1.00 14.38 290 TYR A N 1
ATOM 2323 C CA . TYR A 1 290 ? 13.105 -2.924 36.753 1.00 13.83 290 TYR A CA 1
ATOM 2324 C C . TYR A 1 290 ? 11.732 -2.303 36.954 1.00 13.26 290 TYR A C 1
ATOM 2325 O O . TYR A 1 290 ? 10.892 -2.875 37.631 1.00 13.16 290 TYR A O 1
ATOM 2334 N N . ASP A 1 291 ? 11.527 -1.124 36.386 1.00 12.81 291 ASP A N 1
ATOM 2335 C CA . ASP A 1 291 ? 10.243 -0.445 36.475 1.00 13.51 291 ASP A CA 1
ATOM 2336 C C . ASP A 1 291 ? 9.743 0.055 35.125 1.00 11.54 291 ASP A C 1
ATOM 2337 O O . ASP A 1 291 ? 8.899 -0.590 34.455 1.00 9.89 291 ASP A O 1
ATOM 2342 N N . VAL A 1 292 ? 10.247 1.230 34.753 1.00 9.10 292 VAL A N 1
ATOM 2343 C CA . VAL A 1 292 ? 9.941 1.794 33.486 1.00 7.43 292 VAL A CA 1
ATOM 2344 C C . VAL A 1 292 ? 11.033 1.295 32.513 1.00 7.71 292 VAL A C 1
ATOM 2345 O O . VAL A 1 292 ? 12.228 1.406 32.782 1.00 7.30 292 VAL A O 1
ATOM 2349 N N . ILE A 1 293 ? 10.598 0.671 31.422 1.00 8.14 293 ILE A N 1
ATOM 2350 C CA . ILE A 1 293 ? 11.496 0.169 30.374 1.00 8.74 293 ILE A CA 1
ATOM 2351 C C . ILE A 1 293 ? 11.174 0.873 29.058 1.00 8.85 293 ILE A C 1
ATOM 2352 O O . ILE A 1 293 ? 9.994 0.974 28.669 1.00 8.10 293 ILE A O 1
ATOM 2357 N N . ALA A 1 294 ? 12.231 1.414 28.421 1.00 9.29 294 ALA A N 1
ATOM 2358 C CA . ALA A 1 294 ? 12.137 2.100 27.129 1.00 8.54 294 ALA A CA 1
ATOM 2359 C C . ALA A 1 294 ? 12.998 1.373 26.069 1.00 9.24 294 ALA A C 1
ATOM 2360 O O . ALA A 1 294 ? 14.213 1.208 26.238 1.00 9.10 294 ALA A O 1
ATOM 2362 N N . LEU A 1 295 ? 12.353 0.958 24.981 1.00 9.48 295 LEU A N 1
ATOM 2363 C CA . LEU A 1 295 ? 12.979 0.103 23.983 1.00 10.46 295 LEU A CA 1
ATOM 2364 C C . LEU A 1 295 ? 12.608 0.597 22.599 1.00 10.11 295 LEU A C 1
ATOM 2365 O O . LEU A 1 295 ? 11.594 1.275 22.456 1.00 8.97 295 LEU A O 1
ATOM 2370 N N . PRO A 1 296 ? 13.406 0.208 21.580 1.00 10.03 296 PRO A N 1
ATOM 2371 C CA . PRO A 1 296 ? 13.022 0.312 20.173 1.00 11.00 296 PRO A CA 1
ATOM 2372 C C . PRO A 1 296 ? 12.012 -0.758 19.811 1.00 11.49 296 PRO A C 1
ATOM 2373 O O . PRO A 1 296 ? 11.754 -1.685 20.582 1.00 12.25 296 PRO A O 1
ATOM 2377 N N . ASN A 1 297 ? 11.449 -0.603 18.631 1.00 11.92 297 ASN A N 1
ATOM 2378 C CA . ASN A 1 297 ? 10.282 -1.342 18.186 1.00 11.73 297 ASN A CA 1
ATOM 2379 C C . ASN A 1 297 ? 10.358 -2.851 18.405 1.00 11.58 297 ASN A C 1
ATOM 2380 O O . ASN A 1 297 ? 9.546 -3.391 19.127 1.00 11.78 297 ASN A O 1
ATOM 2385 N N . LEU A 1 298 ? 11.336 -3.526 17.809 1.00 12.00 298 LEU A N 1
ATOM 2386 C CA . LEU A 1 298 ? 11.416 -4.998 17.897 1.00 12.84 298 LEU A CA 1
ATOM 2387 C C . LEU A 1 298 ? 11.746 -5.526 19.298 1.00 13.44 298 LEU A C 1
ATOM 2388 O O . LEU A 1 298 ? 11.074 -6.465 19.752 1.00 13.33 298 LEU A O 1
ATOM 2393 N N . ASN A 1 299 ? 12.755 -4.946 19.978 1.00 14.08 299 ASN A N 1
ATOM 2394 C CA . ASN A 1 299 ? 13.029 -5.328 21.371 1.00 14.87 299 ASN A CA 1
ATOM 2395 C C . ASN A 1 299 ? 11.806 -5.098 22.246 1.00 14.56 299 ASN A C 1
ATOM 2396 O O . ASN A 1 299 ? 11.511 -5.921 23.100 1.00 14.44 299 ASN A O 1
ATOM 2401 N N . GLY A 1 300 ? 11.107 -3.983 22.029 1.00 14.69 300 GLY A N 1
ATOM 2402 C CA . GLY A 1 300 ? 9.891 -3.645 22.794 1.00 15.91 300 GLY A CA 1
ATOM 2403 C C . GLY A 1 300 ? 8.786 -4.704 22.708 1.00 16.51 300 GLY A C 1
ATOM 2404 O O . GLY A 1 300 ? 8.120 -5.031 23.689 1.00 17.35 300 GLY A O 1
ATOM 2405 N N . ASP A 1 301 ? 8.611 -5.255 21.522 1.00 16.22 301 ASP A N 1
ATOM 2406 C CA . ASP A 1 301 ? 7.621 -6.268 21.257 1.00 15.36 301 ASP A CA 1
ATOM 2407 C C . ASP A 1 301 ? 7.933 -7.630 21.925 1.00 14.69 301 ASP A C 1
ATOM 2408 O O . ASP A 1 301 ? 7.073 -8.188 22.647 1.00 13.54 301 ASP A O 1
ATOM 2413 N N . TYR A 1 302 ? 9.134 -8.153 21.655 1.00 13.79 302 TYR A N 1
ATOM 2414 C CA . TYR A 1 302 ? 9.639 -9.395 22.258 1.00 13.31 302 TYR A CA 1
ATOM 2415 C C . TYR A 1 302 ? 9.664 -9.307 23.781 1.00 13.06 302 TYR A C 1
ATOM 2416 O O . TYR A 1 302 ? 9.214 -10.230 24.488 1.00 12.60 302 TYR A O 1
ATOM 2425 N N . LEU A 1 303 ? 10.183 -8.196 24.292 1.00 12.72 303 LEU A N 1
ATOM 2426 C CA . LEU A 1 303 ? 10.325 -8.080 25.730 1.00 12.82 303 LEU A CA 1
ATOM 2427 C C . LEU A 1 303 ? 8.982 -7.967 26.435 1.00 12.64 303 LEU A C 1
ATOM 2428 O O . LEU A 1 303 ? 8.748 -8.615 27.432 1.00 13.50 303 LEU A O 1
ATOM 2433 N N . SER A 1 304 ? 8.091 -7.157 25.915 1.00 12.50 304 SER A N 1
ATOM 2434 C CA . SER A 1 304 ? 6.807 -6.999 26.553 1.00 12.36 304 SER A CA 1
ATOM 2435 C C . SER A 1 304 ? 5.988 -8.289 26.435 1.00 12.19 304 SER A C 1
ATOM 2436 O O . SER A 1 304 ? 5.261 -8.646 27.340 1.00 12.65 304 SER A O 1
ATOM 2439 N N . ASP A 1 305 ? 6.128 -9.032 25.354 1.00 12.31 305 ASP A N 1
ATOM 2440 C CA . ASP A 1 305 ? 5.439 -10.347 25.290 1.00 12.61 305 ASP A CA 1
ATOM 2441 C C . ASP A 1 305 ? 6.018 -11.331 26.278 1.00 11.37 305 ASP A C 1
ATOM 2442 O O . ASP A 1 305 ? 5.268 -12.104 26.936 1.00 11.74 305 ASP A O 1
ATOM 2447 N N . ALA A 1 306 ? 7.340 -11.282 26.401 1.00 9.65 306 ALA A N 1
ATOM 2448 C CA . ALA A 1 306 ? 8.009 -12.153 27.324 1.00 8.67 306 ALA A CA 1
ATOM 2449 C C . ALA A 1 306 ? 7.668 -11.710 28.729 1.00 8.66 306 ALA A C 1
ATOM 2450 O O . ALA A 1 306 ? 7.717 -12.513 29.640 1.00 9.79 306 ALA A O 1
ATOM 2452 N N . ALA A 1 307 ? 7.314 -10.453 28.943 1.00 7.84 307 ALA A N 1
ATOM 2453 C CA . ALA A 1 307 ? 7.003 -10.066 30.304 1.00 8.20 307 ALA A CA 1
ATOM 2454 C C . ALA A 1 307 ? 5.565 -10.497 30.629 1.00 9.85 307 ALA A C 1
ATOM 2455 O O . ALA A 1 307 ? 5.318 -11.094 31.677 1.00 11.08 307 ALA A O 1
ATOM 2457 N N . ALA A 1 308 ? 4.624 -10.241 29.719 1.00 10.36 308 ALA A N 1
ATOM 2458 C CA . ALA A 1 308 ? 3.271 -10.723 29.872 1.00 10.75 308 ALA A CA 1
ATOM 2459 C C . ALA A 1 308 ? 3.249 -12.216 30.148 1.00 11.67 308 ALA A C 1
ATOM 2460 O O . ALA A 1 308 ? 2.343 -12.706 30.832 1.00 12.43 308 ALA A O 1
ATOM 2462 N N . ALA A 1 309 ? 4.246 -12.949 29.634 1.00 11.55 309 ALA A N 1
ATOM 2463 C CA . ALA A 1 309 ? 4.242 -14.404 29.809 1.00 10.89 309 ALA A CA 1
ATOM 2464 C C . ALA A 1 309 ? 4.510 -14.816 31.251 1.00 10.62 309 ALA A C 1
ATOM 2465 O O . ALA A 1 309 ? 4.059 -15.883 31.685 1.00 10.98 309 ALA A O 1
ATOM 2467 N N . LEU A 1 310 ? 5.222 -13.977 31.997 1.00 10.79 310 LEU A N 1
ATOM 2468 C CA . LEU A 1 310 ? 5.530 -14.254 33.431 1.00 10.72 310 LEU A CA 1
ATOM 2469 C C . LEU A 1 310 ? 4.310 -14.184 34.334 1.00 10.54 310 LEU A C 1
ATOM 2470 O O . LEU A 1 310 ? 4.287 -14.828 35.369 1.00 10.52 310 LEU A O 1
ATOM 2475 N N . ILE A 1 311 ? 3.285 -13.470 33.872 1.00 10.71 311 ILE A N 1
ATOM 2476 C CA . ILE A 1 311 ? 2.242 -12.887 34.689 1.00 10.95 311 ILE A CA 1
ATOM 2477 C C . ILE A 1 311 ? 0.850 -13.373 34.296 1.00 11.80 311 ILE A C 1
ATOM 2478 O O . ILE A 1 311 ? -0.152 -12.904 34.818 1.00 11.84 311 ILE A O 1
ATOM 2483 N N . GLY A 1 312 ? 0.764 -14.327 33.385 1.00 12.14 312 GLY A N 1
ATOM 2484 C CA . GLY A 1 312 ? -0.557 -14.811 33.037 1.00 13.07 312 GLY A CA 1
ATOM 2485 C C . GLY A 1 312 ? -0.883 -14.756 31.560 1.00 13.38 312 GLY A C 1
ATOM 2486 O O . GLY A 1 312 ? -1.832 -15.397 31.108 1.00 13.08 312 GLY A O 1
ATOM 2487 N N . GLY A 1 313 ? -0.084 -14.012 30.808 1.00 13.68 313 GLY A N 1
ATOM 2488 C CA . GLY A 1 313 ? -0.126 -14.122 29.361 1.00 14.95 313 GLY A CA 1
ATOM 2489 C C . GLY A 1 313 ? -0.736 -12.952 28.616 1.00 16.15 313 GLY A C 1
ATOM 2490 O O . GLY A 1 313 ? -1.227 -11.966 29.200 1.00 16.46 313 GLY A O 1
ATOM 2491 N N . LEU A 1 314 ? -0.699 -13.077 27.301 1.00 17.01 314 LEU A N 1
ATOM 2492 C CA . LEU A 1 314 ? -1.134 -12.019 26.405 1.00 17.71 314 LEU A CA 1
ATOM 2493 C C . LEU A 1 314 ? -2.645 -11.852 26.476 1.00 16.77 314 LEU A C 1
ATOM 2494 O O . LEU A 1 314 ? -3.140 -10.763 26.224 1.00 17.66 314 LEU A O 1
ATOM 2499 N N . GLY A 1 315 ? -3.359 -12.922 26.830 1.00 15.74 315 GLY A N 1
ATOM 2500 C CA . GLY A 1 315 ? -4.816 -12.907 26.984 1.00 14.75 315 GLY A CA 1
ATOM 2501 C C . GLY A 1 315 ? -5.350 -11.930 28.026 1.00 14.71 315 GLY A C 1
ATOM 2502 O O . GLY A 1 315 ? -6.547 -11.740 28.164 1.00 15.81 315 GLY A O 1
ATOM 2503 N N . ILE A 1 316 ? -4.479 -11.258 28.755 1.00 13.68 316 ILE A N 1
ATOM 2504 C CA . ILE A 1 316 ? -4.964 -10.530 29.899 1.00 12.20 316 ILE A CA 1
ATOM 2505 C C . ILE A 1 316 ? -4.331 -9.175 29.920 1.00 11.32 316 ILE A C 1
ATOM 2506 O O . ILE A 1 316 ? -4.683 -8.347 30.751 1.00 11.59 316 ILE A O 1
ATOM 2511 N N . ALA A 1 317 ? -3.527 -8.916 28.875 1.00 9.76 317 ALA A N 1
ATOM 2512 C CA . ALA A 1 317 ? -2.632 -7.756 28.794 1.00 8.85 317 ALA A CA 1
ATOM 2513 C C . ALA A 1 317 ? -3.363 -6.484 28.334 1.00 8.87 317 ALA A C 1
ATOM 2514 O O . ALA A 1 317 ? -3.984 -6.473 27.246 1.00 8.72 317 ALA A O 1
ATOM 2516 N N . PRO A 1 318 ? -3.338 -5.420 29.185 1.00 8.75 318 PRO A N 1
ATOM 2517 C CA . PRO A 1 318 ? -3.885 -4.114 28.770 1.00 8.14 318 PRO A CA 1
ATOM 2518 C C . PRO A 1 318 ? -2.912 -3.473 27.832 1.00 9.64 318 PRO A C 1
ATOM 2519 O O . PRO A 1 318 ? -1.703 -3.710 27.958 1.00 9.74 318 PRO A O 1
ATOM 2523 N N . GLY A 1 319 ? -3.401 -2.649 26.903 1.00 11.24 319 GLY A N 1
ATOM 2524 C CA . GLY A 1 319 ? -2.503 -1.953 25.970 1.00 11.95 319 GLY A CA 1
ATOM 2525 C C . GLY A 1 319 ? -2.929 -0.553 25.618 1.00 12.31 319 GLY A C 1
ATOM 2526 O O . GLY A 1 319 ? -4.080 -0.162 25.798 1.00 12.74 319 GLY A O 1
ATOM 2527 N N . SER A 1 320 ? -1.994 0.173 25.049 1.00 13.21 320 SER A N 1
ATOM 2528 C CA . SER A 1 320 ? -2.115 1.613 24.856 1.00 14.68 320 SER A CA 1
ATOM 2529 C C . SER A 1 320 ? -1.318 1.947 23.639 1.00 13.89 320 SER A C 1
ATOM 2530 O O . SER A 1 320 ? -0.170 1.484 23.530 1.00 13.79 320 SER A O 1
ATOM 2533 N N . ASN A 1 321 ? -1.888 2.751 22.753 1.00 12.56 321 ASN A N 1
ATOM 2534 C CA . ASN A 1 321 ? -1.066 3.479 21.804 1.00 12.48 321 ASN A CA 1
ATOM 2535 C C . ASN A 1 321 ? -1.177 4.975 21.976 1.00 11.68 321 ASN A C 1
ATOM 2536 O O . ASN A 1 321 ? -2.263 5.527 21.932 1.00 10.78 321 ASN A O 1
ATOM 2541 N N . ILE A 1 322 ? -0.039 5.628 22.163 1.00 12.38 322 ILE A N 1
ATOM 2542 C CA . ILE A 1 322 ? -0.017 7.011 22.645 1.00 13.76 322 ILE A CA 1
ATOM 2543 C C . ILE A 1 322 ? 0.800 7.996 21.799 1.00 14.43 322 ILE A C 1
ATOM 2544 O O . ILE A 1 322 ? 1.848 7.658 21.233 1.00 15.32 322 ILE A O 1
ATOM 2549 N N . GLY A 1 323 ? 0.314 9.232 21.746 1.00 14.58 323 GLY A N 1
ATOM 2550 C CA . GLY A 1 323 ? 0.948 10.306 21.007 1.00 14.26 323 GLY A CA 1
ATOM 2551 C C . GLY A 1 323 ? 1.036 11.514 21.894 1.00 14.16 323 GLY A C 1
ATOM 2552 O O . GLY A 1 323 ? 1.074 11.380 23.111 1.00 13.92 323 GLY A O 1
ATOM 2553 N N . ASP A 1 324 ? 1.078 12.701 21.299 1.00 14.48 324 ASP A N 1
ATOM 2554 C CA . ASP A 1 324 ? 1.208 13.920 22.117 1.00 15.28 324 ASP A CA 1
ATOM 2555 C C . ASP A 1 324 ? -0.175 14.344 22.514 1.00 14.75 324 ASP A C 1
ATOM 2556 O O . ASP A 1 324 ? -0.951 14.789 21.672 1.00 14.25 324 ASP A O 1
ATOM 2561 N N . GLY A 1 325 ? -0.501 14.167 23.786 1.00 14.11 325 GLY A N 1
ATOM 2562 C CA . GLY A 1 325 ? -1.851 14.474 24.236 1.00 13.65 325 GLY A CA 1
ATOM 2563 C C . GLY A 1 325 ? -2.954 13.717 23.501 1.00 13.18 325 GLY A C 1
ATOM 2564 O O . GLY A 1 325 ? -4.069 14.231 23.300 1.00 12.25 325 GLY A O 1
ATOM 2565 N N . ILE A 1 326 ? -2.655 12.484 23.108 1.00 12.40 326 ILE A N 1
ATOM 2566 C CA . ILE A 1 326 ? -3.667 11.667 22.465 1.00 11.88 326 ILE A CA 1
ATOM 2567 C C . ILE A 1 326 ? -3.397 10.193 22.756 1.00 11.57 326 ILE A C 1
ATOM 2568 O O . ILE A 1 326 ? -2.247 9.776 22.831 1.00 11.64 326 ILE A O 1
ATOM 2573 N N . GLY A 1 327 ? -4.450 9.410 22.947 1.00 10.81 327 GLY A N 1
ATOM 2574 C CA . GLY A 1 327 ? -4.259 8.021 23.323 1.00 9.88 327 GLY A CA 1
ATOM 2575 C C . GLY A 1 327 ? -5.437 7.176 22.930 1.00 10.72 327 GLY A C 1
ATOM 2576 O O . GLY A 1 327 ? -6.600 7.608 22.994 1.00 11.35 327 GLY A O 1
ATOM 2577 N N . VAL A 1 328 ? -5.128 5.965 22.516 1.00 10.61 328 VAL A N 1
ATOM 2578 C CA . VAL A 1 328 ? -6.115 4.985 22.109 1.00 11.16 328 VAL A CA 1
ATOM 2579 C C . VAL A 1 328 ? -5.764 3.750 22.915 1.00 11.47 328 VAL A C 1
ATOM 2580 O O . VAL A 1 328 ? -4.636 3.257 22.831 1.00 12.45 328 VAL A O 1
ATOM 2584 N N . PHE A 1 329 ? -6.718 3.262 23.699 1.00 11.47 329 PHE A N 1
ATOM 2585 C CA . PHE A 1 329 ? -6.475 2.165 24.617 1.00 11.25 329 PHE A CA 1
ATOM 2586 C C . PHE A 1 329 ? -7.190 0.920 24.147 1.00 13.04 329 PHE A C 1
ATOM 2587 O O . PHE A 1 329 ? -8.412 0.929 23.966 1.00 13.55 329 PHE A O 1
ATOM 2595 N N . GLU A 1 330 ? -6.410 -0.135 23.911 1.00 14.75 330 GLU A N 1
ATOM 2596 C CA . GLU A 1 330 ? -6.910 -1.414 23.381 1.00 16.97 330 GLU A CA 1
ATOM 2597 C C . GLU A 1 330 ? -6.298 -2.547 24.163 1.00 16.09 330 GLU A C 1
ATOM 2598 O O . GLU A 1 330 ? -5.184 -2.429 24.627 1.00 16.71 330 GLU A O 1
ATOM 2604 N N . PRO A 1 331 ? -6.992 -3.679 24.263 1.00 16.19 331 PRO A N 1
ATOM 2605 C CA . PRO A 1 331 ? -6.306 -4.806 24.816 1.00 15.69 331 PRO A CA 1
ATOM 2606 C C . PRO A 1 331 ? -5.310 -5.317 23.769 1.00 16.09 331 PRO A C 1
ATOM 2607 O O . PRO A 1 331 ? -5.383 -4.981 22.576 1.00 14.63 331 PRO A O 1
ATOM 2611 N N . VAL A 1 332 ? -4.371 -6.120 24.219 1.00 17.47 332 VAL A N 1
ATOM 2612 C CA . VAL A 1 332 ? -3.420 -6.723 23.313 1.00 19.72 332 VAL A CA 1
ATOM 2613 C C . VAL A 1 332 ? -4.007 -7.861 22.430 1.00 20.16 332 VAL A C 1
ATOM 2614 O O . VAL A 1 332 ? -3.652 -7.958 21.260 1.00 21.13 332 VAL A O 1
ATOM 2618 N N . HIS A 1 333 ? -4.890 -8.709 22.978 1.00 21.25 333 HIS A N 1
ATOM 2619 C CA . HIS A 1 333 ? -5.530 -9.831 22.218 1.00 22.27 333 HIS A CA 1
ATOM 2620 C C . HIS A 1 333 ? -6.343 -9.414 20.972 1.00 23.36 333 HIS A C 1
ATOM 2621 O O . HIS A 1 333 ? -6.778 -8.250 20.839 1.00 22.83 333 HIS A O 1
ATOM 2628 N N . GLY A 1 334 ? -6.569 -10.397 20.091 1.00 24.63 334 GLY A N 1
ATOM 2629 C CA . GLY A 1 334 ? -7.339 -10.206 18.866 1.00 25.91 334 GLY A CA 1
ATOM 2630 C C . GLY A 1 334 ? -8.812 -10.424 19.154 1.00 27.26 334 GLY A C 1
ATOM 2631 O O . GLY A 1 334 ? -9.225 -10.513 20.312 1.00 26.96 334 GLY A O 1
ATOM 2632 N N . SER A 1 335 ? -9.598 -10.548 18.089 1.00 28.41 335 SER A N 1
ATOM 2633 C CA . SER A 1 335 ? -11.054 -10.523 18.196 1.00 29.96 335 SER A CA 1
ATOM 2634 C C . SER A 1 335 ? -11.687 -11.901 18.389 1.00 30.59 335 SER A C 1
ATOM 2635 O O . SER A 1 335 ? -12.902 -11.988 18.607 1.00 29.66 335 SER A O 1
ATOM 2638 N N . ALA A 1 336 ? -10.842 -12.943 18.289 1.00 32.33 336 ALA A N 1
ATOM 2639 C CA . ALA A 1 336 ? -11.213 -14.360 18.374 1.00 33.78 336 ALA A CA 1
ATOM 2640 C C . ALA A 1 336 ? -12.659 -14.572 17.963 1.00 35.52 336 ALA A C 1
ATOM 2641 O O . ALA A 1 336 ? -13.516 -14.794 18.816 1.00 35.50 336 ALA A O 1
ATOM 2643 N N . PRO A 1 337 ? -12.941 -14.450 16.653 1.00 37.42 337 PRO A N 1
ATOM 2644 C CA . PRO A 1 337 ? -14.231 -14.789 16.060 1.00 38.80 337 PRO A CA 1
ATOM 2645 C C . PRO A 1 337 ? -14.995 -15.902 16.807 1.00 40.26 337 PRO A C 1
ATOM 2646 O O . PRO A 1 337 ? -16.057 -15.630 17.392 1.00 40.64 337 PRO A O 1
ATOM 2650 N N . LYS A 1 338 ? -14.459 -17.132 16.786 1.00 41.27 338 LYS A N 1
ATOM 2651 C CA . LYS A 1 338 ? -15.132 -18.304 17.375 1.00 42.24 338 LYS A CA 1
ATOM 2652 C C . LYS A 1 338 ? -15.274 -18.205 18.892 1.00 42.36 338 LYS A C 1
ATOM 2653 O O . LYS A 1 338 ? -14.465 -18.797 19.615 1.00 42.95 338 LYS A O 1
ATOM 2659 N N . TYR A 1 339 ? -16.301 -17.467 19.337 1.00 41.76 339 TYR A N 1
ATOM 2660 C CA . TYR A 1 339 ? -16.646 -17.182 20.743 1.00 41.30 339 TYR A CA 1
ATOM 2661 C C . TYR A 1 339 ? -17.575 -15.968 20.791 1.00 39.97 339 TYR A C 1
ATOM 2662 O O . TYR A 1 339 ? -18.219 -15.705 21.804 1.00 39.52 339 TYR A O 1
ATOM 2671 N N . ALA A 1 340 ? -17.615 -15.229 19.685 1.00 38.42 340 ALA A N 1
ATOM 2672 C CA . ALA A 1 340 ? -18.456 -14.054 19.517 1.00 36.97 340 ALA A CA 1
ATOM 2673 C C . ALA A 1 340 ? -19.894 -14.283 19.989 1.00 35.93 340 ALA A C 1
ATOM 2674 O O . ALA A 1 340 ? -20.565 -15.200 19.532 1.00 36.10 340 ALA A O 1
ATOM 2676 N N . GLY A 1 341 ? -20.355 -13.450 20.917 1.00 34.51 341 GLY A N 1
ATOM 2677 C CA . GLY A 1 341 ? -21.739 -13.498 21.389 1.00 32.51 341 GLY A CA 1
ATOM 2678 C C . GLY A 1 341 ? -22.013 -14.472 22.530 1.00 31.10 341 GLY A C 1
ATOM 2679 O O . GLY A 1 341 ? -23.091 -14.423 23.129 1.00 31.25 341 GLY A O 1
ATOM 2680 N N . GLN A 1 342 ? -21.051 -15.347 22.844 1.00 28.86 342 GLN A N 1
ATOM 2681 C CA . GLN A 1 342 ? -21.300 -16.459 23.761 1.00 26.96 342 GLN A CA 1
ATOM 2682 C C . GLN A 1 342 ? -21.356 -16.071 25.233 1.00 25.29 342 GLN A C 1
ATOM 2683 O O . GLN A 1 342 ? -21.757 -16.895 26.061 1.00 25.01 342 GLN A O 1
ATOM 2689 N N . ASN A 1 343 ? -20.955 -14.831 25.550 1.00 23.44 343 ASN A N 1
ATOM 2690 C CA . ASN A 1 343 ? -20.825 -14.335 26.935 1.00 20.91 343 ASN A CA 1
ATOM 2691 C C . ASN A 1 343 ? -19.772 -15.165 27.688 1.00 19.51 343 ASN A C 1
ATOM 2692 O O . ASN A 1 343 ? -19.900 -15.405 28.872 1.00 19.43 343 ASN A O 1
ATOM 2697 N N . LYS A 1 344 ? -18.739 -15.592 26.966 1.00 18.18 344 LYS A N 1
ATOM 2698 C CA . LYS A 1 344 ? -17.690 -16.483 27.463 1.00 17.33 344 LYS A CA 1
ATOM 2699 C C . LYS A 1 344 ? -16.319 -15.843 27.738 1.00 16.00 344 LYS A C 1
ATOM 2700 O O . LYS A 1 344 ? -15.649 -16.190 28.727 1.00 16.39 344 LYS A O 1
ATOM 2706 N N . VAL A 1 345 ? -15.868 -14.979 26.834 1.00 13.30 345 VAL A N 1
ATOM 2707 C CA . VAL A 1 345 ? -14.489 -14.502 26.860 1.00 11.34 345 VAL A CA 1
ATOM 2708 C C . VAL A 1 345 ? -14.203 -13.684 28.143 1.00 9.96 345 VAL A C 1
ATOM 2709 O O . VAL A 1 345 ? -15.116 -13.133 28.795 1.00 10.25 345 VAL A O 1
ATOM 2713 N N . ASN A 1 346 ? -12.932 -13.619 28.497 1.00 7.99 346 ASN A N 1
ATOM 2714 C CA . ASN A 1 346 ? -12.464 -12.901 29.673 1.00 6.49 346 ASN A CA 1
ATOM 2715 C C . ASN A 1 346 ? -12.369 -11.403 29.395 1.00 5.31 346 ASN A C 1
ATOM 2716 O O . ASN A 1 346 ? -11.554 -10.989 28.580 1.00 5.98 346 ASN A O 1
ATOM 2721 N N . PRO A 1 347 ? -13.151 -10.570 30.097 1.00 4.40 347 PRO A N 1
ATOM 2722 C CA . PRO A 1 347 ? -13.020 -9.124 29.812 1.00 3.88 347 PRO A CA 1
ATOM 2723 C C . PRO A 1 347 ? -11.937 -8.414 30.596 1.00 3.90 347 PRO A C 1
ATOM 2724 O O . PRO A 1 347 ? -11.831 -7.195 30.479 1.00 4.23 347 PRO A O 1
ATOM 2728 N N . THR A 1 348 ? -11.153 -9.142 31.392 1.00 4.60 348 THR A N 1
ATOM 2729 C CA . THR A 1 348 ? -10.096 -8.534 32.250 1.00 5.32 348 THR A CA 1
ATOM 2730 C C . THR A 1 348 ? -9.192 -7.585 31.481 1.00 6.25 348 THR A C 1
ATOM 2731 O O . THR A 1 348 ? -8.939 -6.457 31.929 1.00 6.66 348 THR A O 1
ATOM 2735 N N . ALA A 1 349 ? -8.691 -8.042 30.329 1.00 6.80 349 ALA A N 1
ATOM 2736 C CA . ALA A 1 349 ? -7.871 -7.189 29.458 1.00 6.75 349 ALA A CA 1
ATOM 2737 C C . ALA A 1 349 ? -8.557 -5.859 29.066 1.00 7.07 349 ALA A C 1
ATOM 2738 O O . ALA A 1 349 ? -7.896 -4.819 29.146 1.00 6.39 349 ALA A O 1
ATOM 2740 N N . GLU A 1 350 ? -9.834 -5.857 28.642 1.00 7.28 350 GLU A N 1
ATOM 2741 C CA . GLU A 1 350 ? -10.476 -4.546 28.347 1.00 8.76 350 GLU A CA 1
ATOM 2742 C C . GLU A 1 350 ? -10.551 -3.747 29.639 1.00 8.76 350 GLU A C 1
ATOM 2743 O O . GLU A 1 350 ? -10.198 -2.578 29.668 1.00 8.84 350 GLU A O 1
ATOM 2749 N N . ILE A 1 351 ? -11.057 -4.399 30.694 1.00 7.78 351 ILE A N 1
ATOM 2750 C CA . ILE A 1 351 ? -11.219 -3.769 31.967 1.00 6.67 351 ILE A CA 1
ATOM 2751 C C . ILE A 1 351 ? -9.900 -3.088 32.346 1.00 6.69 351 ILE A C 1
ATOM 2752 O O . ILE A 1 351 ? -9.869 -1.887 32.586 1.00 6.33 351 ILE A O 1
ATOM 2757 N N . LEU A 1 352 ? -8.810 -3.840 32.349 1.00 7.05 352 LEU A N 1
ATOM 2758 C CA . LEU A 1 352 ? -7.485 -3.293 32.679 1.00 8.11 352 LEU A CA 1
ATOM 2759 C C . LEU A 1 352 ? -7.019 -2.160 31.730 1.00 7.87 352 LEU A C 1
ATOM 2760 O O . LEU A 1 352 ? -6.336 -1.204 32.144 1.00 7.44 352 LEU A O 1
ATOM 2765 N N . THR A 1 353 ? -7.424 -2.258 30.480 1.00 7.14 353 THR A N 1
ATOM 2766 C CA . THR A 1 353 ? -7.169 -1.215 29.518 1.00 8.54 353 THR A CA 1
ATOM 2767 C C . THR A 1 353 ? -7.965 0.042 29.880 1.00 8.01 353 THR A C 1
ATOM 2768 O O . THR A 1 353 ? -7.448 1.158 29.773 1.00 8.25 353 THR A O 1
ATOM 2772 N N . GLY A 1 354 ? -9.216 -0.129 30.292 1.00 6.59 354 GLY A N 1
ATOM 2773 C CA . GLY A 1 354 ? -9.971 0.995 30.800 1.00 6.02 354 GLY A CA 1
ATOM 2774 C C . GLY A 1 354 ? -9.248 1.658 31.965 1.00 5.73 354 GLY A C 1
ATOM 2775 O O . GLY A 1 354 ? -9.166 2.858 32.011 1.00 5.96 354 GLY A O 1
ATOM 2776 N N . ALA A 1 355 ? -8.680 0.873 32.877 1.00 5.73 355 ALA A N 1
ATOM 2777 C CA . ALA A 1 355 ? -7.884 1.398 33.990 1.00 6.09 355 ALA A CA 1
ATOM 2778 C C . ALA A 1 355 ? -6.690 2.196 33.502 1.00 6.84 355 ALA A C 1
ATOM 2779 O O . ALA A 1 355 ? -6.432 3.283 33.990 1.00 7.78 355 ALA A O 1
ATOM 2781 N N . LEU A 1 356 ? -5.979 1.665 32.532 1.00 7.67 356 LEU A N 1
ATOM 2782 C CA . LEU A 1 356 ? -4.836 2.355 31.968 1.00 8.89 356 LEU A CA 1
ATOM 2783 C C . LEU A 1 356 ? -5.274 3.689 31.372 1.00 10.30 356 LEU A C 1
ATOM 2784 O O . LEU A 1 356 ? -4.601 4.708 31.579 1.00 12.10 356 LEU A O 1
ATOM 2789 N N . MET A 1 357 ? -6.402 3.699 30.666 1.00 9.84 357 MET A N 1
ATOM 2790 C CA . MET A 1 357 ? -7.002 4.933 30.208 1.00 10.82 357 MET A CA 1
ATOM 2791 C C . MET A 1 357 ? -7.336 5.950 31.320 1.00 11.56 357 MET A C 1
ATOM 2792 O O . MET A 1 357 ? -7.152 7.170 31.135 1.00 12.48 357 MET A O 1
ATOM 2797 N N . PHE A 1 358 ? -7.875 5.472 32.434 1.00 11.19 358 PHE A N 1
ATOM 2798 C CA . PHE A 1 358 ? -8.092 6.332 33.588 1.00 11.47 358 PHE A CA 1
ATOM 2799 C C . PHE A 1 358 ? -6.820 6.986 34.125 1.00 12.00 358 PHE A C 1
ATOM 2800 O O . PHE A 1 358 ? -6.890 8.145 34.559 1.00 11.56 358 PHE A O 1
ATOM 2808 N N . GLU A 1 359 ? -5.680 6.262 34.138 1.00 12.84 359 GLU A N 1
ATOM 2809 C CA . GLU A 1 359 ? -4.388 6.850 34.612 1.00 14.11 359 GLU A CA 1
ATOM 2810 C C . GLU A 1 359 ? -4.003 7.956 33.699 1.00 13.58 359 GLU A C 1
ATOM 2811 O O . GLU A 1 359 ? -3.589 9.021 34.145 1.00 14.67 359 GLU A O 1
ATOM 2817 N N . TYR A 1 360 ? -4.098 7.676 32.400 1.00 12.68 360 TYR A N 1
ATOM 2818 C CA . TYR A 1 360 ? -3.785 8.659 31.380 1.00 12.78 360 TYR A CA 1
ATOM 2819 C C . TYR A 1 360 ? -4.507 9.979 31.636 1.00 12.24 360 TYR A C 1
ATOM 2820 O O . TYR A 1 360 ? -3.902 11.032 31.611 1.00 12.80 360 TYR A O 1
ATOM 2829 N N . ILE A 1 361 ? -5.800 9.925 31.922 1.00 11.56 361 ILE A N 1
ATOM 2830 C CA . ILE A 1 361 ? -6.550 11.163 32.104 1.00 10.12 361 ILE A CA 1
ATOM 2831 C C . ILE A 1 361 ? -6.478 11.670 33.528 1.00 9.89 361 ILE A C 1
ATOM 2832 O O . ILE A 1 361 ? -7.198 12.551 33.883 1.00 11.27 361 ILE A O 1
ATOM 2837 N N . GLY A 1 362 ? -5.618 11.105 34.349 1.00 9.77 362 GLY A N 1
ATOM 2838 C CA . GLY A 1 362 ? -5.378 11.647 35.685 1.00 8.69 362 GLY A CA 1
ATOM 2839 C C . GLY A 1 362 ? -6.212 11.073 36.808 1.00 8.96 362 GLY A C 1
ATOM 2840 O O . GLY A 1 362 ? -6.029 11.448 37.952 1.00 8.77 362 GLY A O 1
ATOM 2841 N N . TRP A 1 363 ? -7.154 10.178 36.502 1.00 9.20 363 TRP A N 1
ATOM 2842 C CA . TRP A 1 363 ? -7.900 9.483 37.569 1.00 8.68 363 TRP A CA 1
ATOM 2843 C C . TRP A 1 363 ? -7.173 8.232 38.155 1.00 9.84 363 TRP A C 1
ATOM 2844 O O . TRP A 1 363 ? -7.640 7.095 38.078 1.00 10.17 363 TRP A O 1
ATOM 2855 N N . LYS A 1 364 ? -6.031 8.467 38.776 1.00 11.46 364 LYS A N 1
ATOM 2856 C CA . LYS A 1 364 ? -5.176 7.395 39.243 1.00 12.86 364 LYS A CA 1
ATOM 2857 C C . LYS A 1 364 ? -5.823 6.528 40.315 1.00 13.84 364 LYS A C 1
ATOM 2858 O O . LYS A 1 364 ? -5.679 5.311 40.299 1.00 14.42 364 LYS A O 1
ATOM 2864 N N . ASP A 1 365 ? -6.543 7.158 41.235 1.00 14.47 365 ASP A N 1
ATOM 2865 C CA . ASP A 1 365 ? -7.221 6.465 42.314 1.00 15.23 365 ASP A CA 1
ATOM 2866 C C . ASP A 1 365 ? -8.306 5.517 41.737 1.00 14.65 365 ASP A C 1
ATOM 2867 O O . ASP A 1 365 ? -8.377 4.355 42.126 1.00 14.11 365 ASP A O 1
ATOM 2872 N N . ALA A 1 366 ? -9.139 6.001 40.808 1.00 13.94 366 ALA A N 1
ATOM 2873 C CA . ALA A 1 366 ? -10.108 5.108 40.123 1.00 13.25 366 ALA A CA 1
ATOM 2874 C C . ALA A 1 366 ? -9.367 3.974 39.452 1.00 12.48 366 ALA A C 1
ATOM 2875 O O . ALA A 1 366 ? -9.767 2.822 39.551 1.00 12.65 366 ALA A O 1
ATOM 2877 N N . SER A 1 367 ? -8.283 4.313 38.780 1.00 12.15 367 SER A N 1
ATOM 2878 C CA . SER A 1 367 ? -7.450 3.305 38.130 1.00 13.83 367 SER A CA 1
ATOM 2879 C C . SER A 1 367 ? -7.015 2.217 39.119 1.00 13.82 367 SER A C 1
ATOM 2880 O O . SER A 1 367 ? -7.176 1.026 38.854 1.00 13.56 367 SER A O 1
ATOM 2883 N N . GLU A 1 368 ? -6.500 2.643 40.268 1.00 14.29 368 GLU A N 1
ATOM 2884 C CA . GLU A 1 368 ? -6.072 1.705 41.308 1.00 15.39 368 GLU A CA 1
ATOM 2885 C C . GLU A 1 368 ? -7.254 0.916 41.843 1.00 14.84 368 GLU A C 1
ATOM 2886 O O . GLU A 1 368 ? -7.164 -0.294 42.077 1.00 15.43 368 GLU A O 1
ATOM 2892 N N . MET A 1 369 ? -8.383 1.570 41.997 1.00 14.35 369 MET A N 1
ATOM 2893 C CA . MET A 1 369 ? -9.551 0.814 42.394 1.00 15.34 369 MET A CA 1
ATOM 2894 C C . MET A 1 369 ? -9.909 -0.284 41.362 1.00 13.65 369 MET A C 1
ATOM 2895 O O . MET A 1 369 ? -10.268 -1.379 41.769 1.00 12.07 369 MET A O 1
ATOM 2900 N N . ILE A 1 370 ? -9.815 -0.014 40.050 1.00 12.88 370 ILE A N 1
ATOM 2901 C CA . ILE A 1 370 ? -10.251 -1.063 39.150 1.00 13.12 370 ILE A CA 1
ATOM 2902 C C . ILE A 1 370 ? -9.312 -2.311 39.157 1.00 12.60 370 ILE A C 1
ATOM 2903 O O . ILE A 1 370 ? -9.791 -3.471 39.119 1.00 11.75 370 ILE A O 1
ATOM 2908 N N . LYS A 1 371 ? -8.001 -2.079 39.249 1.00 11.75 371 LYS A N 1
ATOM 2909 C CA . LYS A 1 371 ? -7.047 -3.200 39.343 1.00 11.16 371 LYS A CA 1
ATOM 2910 C C . LYS A 1 371 ? -7.308 -4.039 40.585 1.00 9.40 371 LYS A C 1
ATOM 2911 O O . LYS A 1 371 ? -7.318 -5.273 40.532 1.00 8.92 371 LYS A O 1
ATOM 2917 N N . LYS A 1 372 ? -7.514 -3.344 41.696 1.00 7.64 372 LYS A N 1
ATOM 2918 C CA . LYS A 1 372 ? -7.823 -3.964 42.969 1.00 7.33 372 LYS A CA 1
ATOM 2919 C C . LYS A 1 372 ? -9.075 -4.821 42.867 1.00 6.16 372 LYS A C 1
ATOM 2920 O O . LYS A 1 372 ? -9.065 -5.962 43.304 1.00 5.51 372 LYS A O 1
ATOM 2926 N N . ALA A 1 373 ? -10.142 -4.253 42.304 1.00 5.47 373 ALA A N 1
ATOM 2927 C CA . ALA A 1 373 ? -11.412 -4.955 42.095 1.00 6.41 373 ALA A CA 1
ATOM 2928 C C . ALA A 1 373 ? -11.251 -6.236 41.297 1.00 6.34 373 ALA A C 1
ATOM 2929 O O . ALA A 1 373 ? -11.860 -7.241 41.630 1.00 5.61 373 ALA A O 1
ATOM 2931 N N . VAL A 1 374 ? -10.407 -6.186 40.270 1.00 6.71 374 VAL A N 1
ATOM 2932 C CA . VAL A 1 374 ? -10.195 -7.324 39.378 1.00 7.71 374 VAL A CA 1
ATOM 2933 C C . VAL A 1 374 ? -9.494 -8.451 40.147 1.00 8.36 374 VAL A C 1
ATOM 2934 O O . VAL A 1 374 ? -9.971 -9.598 40.115 1.00 8.70 374 VAL A O 1
ATOM 2938 N N . GLU A 1 375 ? -8.409 -8.116 40.852 1.00 9.37 375 GLU A N 1
ATOM 2939 C CA . GLU A 1 375 ? -7.709 -9.038 41.778 1.00 11.33 375 GLU A CA 1
ATOM 2940 C C . GLU A 1 375 ? -8.626 -9.773 42.740 1.00 11.51 375 GLU A C 1
ATOM 2941 O O . GLU A 1 375 ? -8.575 -11.002 42.833 1.00 12.24 375 GLU A O 1
ATOM 2947 N N . MET A 1 376 ? -9.396 -9.002 43.511 1.00 11.19 376 MET A N 1
ATOM 2948 C CA . MET A 1 376 ? -10.306 -9.516 44.524 1.00 13.01 376 MET A CA 1
ATOM 2949 C C . MET A 1 376 ? -11.273 -10.500 43.910 1.00 11.73 376 MET A C 1
ATOM 2950 O O . MET A 1 376 ? -11.621 -11.513 44.534 1.00 11.77 376 MET A O 1
ATOM 2955 N N . THR A 1 377 ? -11.697 -10.193 42.684 1.00 10.99 377 THR A N 1
ATOM 2956 C CA . THR A 1 377 ? -12.649 -11.008 41.986 1.00 10.23 377 THR A CA 1
ATOM 2957 C C . THR A 1 377 ? -11.976 -12.309 41.618 1.00 10.68 377 THR A C 1
ATOM 2958 O O . THR A 1 377 ? -12.531 -13.368 41.880 1.00 11.49 377 THR A O 1
ATOM 2962 N N . ILE A 1 378 ? -10.771 -12.235 41.060 1.00 10.47 378 ILE A N 1
ATOM 2963 C CA . ILE A 1 378 ? -10.066 -13.440 40.597 1.00 10.48 378 ILE A CA 1
ATOM 2964 C C . ILE A 1 378 ? -9.546 -14.275 41.758 1.00 11.29 378 ILE A C 1
ATOM 2965 O O . ILE A 1 378 ? -9.742 -15.495 41.776 1.00 11.53 378 ILE A O 1
ATOM 2970 N N . SER A 1 379 ? -8.877 -13.620 42.713 1.00 11.90 379 SER A N 1
ATOM 2971 C CA . SER A 1 379 ? -8.542 -14.204 44.033 1.00 12.14 379 SER A CA 1
ATOM 2972 C C . SER A 1 379 ? -9.655 -14.994 44.654 1.00 11.48 379 SER A C 1
ATOM 2973 O O . SER A 1 379 ? -9.400 -16.039 45.230 1.00 12.95 379 SER A O 1
ATOM 2976 N N . SER A 1 380 ? -10.867 -14.460 44.626 1.00 10.49 380 SER A N 1
ATOM 2977 C CA . SER A 1 380 ? -12.046 -15.157 45.183 1.00 11.06 380 SER A CA 1
ATOM 2978 C C . SER A 1 380 ? -12.310 -16.447 44.436 1.00 10.73 380 SER A C 1
ATOM 2979 O O . SER A 1 380 ? -13.175 -17.228 44.845 1.00 11.35 380 SER A O 1
ATOM 2982 N N . GLY A 1 381 ? -11.644 -16.616 43.293 1.00 9.50 381 GLY A N 1
ATOM 2983 C CA . GLY A 1 381 ? -11.951 -17.709 42.413 1.00 8.77 381 GLY A CA 1
ATOM 2984 C C . GLY A 1 381 ? -13.205 -17.477 41.578 1.00 8.95 381 GLY A C 1
ATOM 2985 O O . GLY A 1 381 ? -13.782 -18.466 41.116 1.00 9.37 381 GLY A O 1
ATOM 2986 N N . ILE A 1 382 ? -13.644 -16.209 41.409 1.00 8.10 382 ILE A N 1
ATOM 2987 C CA . ILE A 1 382 ? -14.635 -15.833 40.371 1.00 8.22 382 ILE A CA 1
ATOM 2988 C C . ILE A 1 382 ? -13.934 -15.577 39.010 1.00 8.74 382 ILE A C 1
ATOM 2989 O O . ILE A 1 382 ? -13.287 -14.549 38.798 1.00 9.14 382 ILE A O 1
ATOM 2994 N N . VAL A 1 383 ? -14.061 -16.507 38.075 1.00 8.83 383 VAL A N 1
ATOM 2995 C CA . VAL A 1 383 ? -13.210 -16.491 36.876 1.00 8.09 383 VAL A CA 1
ATOM 2996 C C . VAL A 1 383 ? -13.978 -16.981 35.641 1.00 8.38 383 VAL A C 1
ATOM 2997 O O . VAL A 1 383 ? -14.855 -17.865 35.700 1.00 8.10 383 VAL A O 1
ATOM 3001 N N . THR A 1 384 ? -13.663 -16.375 34.514 1.00 8.65 384 THR A N 1
ATOM 3002 C CA . THR A 1 384 ? -14.168 -16.854 33.250 1.00 9.05 384 THR A CA 1
ATOM 3003 C C . THR A 1 384 ? -13.396 -18.129 32.868 1.00 9.84 384 THR A C 1
ATOM 3004 O O . THR A 1 384 ? -12.434 -18.496 33.512 1.00 9.38 384 THR A O 1
ATOM 3008 N N . TYR A 1 385 ? -13.856 -18.821 31.844 1.00 12.00 385 TYR A N 1
ATOM 3009 C CA . TYR A 1 385 ? -13.396 -20.166 31.553 1.00 14.05 385 TYR A CA 1
ATOM 3010 C C . TYR A 1 385 ? -11.860 -20.289 31.330 1.00 15.12 385 TYR A C 1
ATOM 3011 O O . TYR A 1 385 ? -11.271 -21.356 31.546 1.00 15.22 385 TYR A O 1
ATOM 3020 N N . ASP A 1 386 ? -11.221 -19.217 30.874 1.00 16.20 386 ASP A N 1
ATOM 3021 C CA . ASP A 1 386 ? -9.792 -19.269 30.518 1.00 17.55 386 ASP A CA 1
ATOM 3022 C C . ASP A 1 386 ? -8.911 -19.524 31.728 1.00 18.13 386 ASP A C 1
ATOM 3023 O O . ASP A 1 386 ? -7.915 -20.268 31.661 1.00 18.91 386 ASP A O 1
ATOM 3028 N N . ILE A 1 387 ? -9.288 -18.910 32.842 1.00 18.50 387 ILE A N 1
ATOM 3029 C CA . ILE A 1 387 ? -8.543 -19.052 34.072 1.00 18.88 387 ILE A CA 1
ATOM 3030 C C . ILE A 1 387 ? -9.018 -20.327 34.774 1.00 19.19 387 ILE A C 1
ATOM 3031 O O . ILE A 1 387 ? -8.210 -21.067 35.351 1.00 18.71 387 ILE A O 1
ATOM 3036 N N . HIS A 1 388 ? -10.317 -20.593 34.648 1.00 19.67 388 HIS A N 1
ATOM 3037 C CA . HIS A 1 388 ? -10.956 -21.796 35.181 1.00 20.83 388 HIS A CA 1
ATOM 3038 C C . HIS A 1 388 ? -10.299 -23.095 34.701 1.00 21.70 388 HIS A C 1
ATOM 3039 O O . HIS A 1 388 ? -10.211 -24.039 35.462 1.00 21.31 388 HIS A O 1
ATOM 3046 N N . ARG A 1 389 ? -9.883 -23.127 33.439 1.00 23.52 389 ARG A N 1
ATOM 3047 C CA . ARG A 1 389 ? -8.991 -24.134 32.864 1.00 26.37 389 ARG A CA 1
ATOM 3048 C C . ARG A 1 389 ? -7.992 -24.602 33.909 1.00 26.56 389 ARG A C 1
ATOM 3049 O O . ARG A 1 389 ? -7.925 -25.784 34.222 1.00 26.41 389 ARG A O 1
ATOM 3057 N N . HIS A 1 390 ? -7.227 -23.638 34.436 1.00 27.51 390 HIS A N 1
ATOM 3058 C CA . HIS A 1 390 ? -6.028 -23.857 35.248 1.00 28.76 390 HIS A CA 1
ATOM 3059 C C . HIS A 1 390 ? -6.191 -23.720 36.779 1.00 28.04 390 HIS A C 1
ATOM 3060 O O . HIS A 1 390 ? -5.538 -24.443 37.547 1.00 27.61 390 HIS A O 1
ATOM 3067 N N . MET A 1 391 ? -7.048 -22.792 37.206 1.00 27.31 391 MET A N 1
ATOM 3068 C CA . MET A 1 391 ? -7.238 -22.489 38.620 1.00 26.40 391 MET A CA 1
ATOM 3069 C C . MET A 1 391 ? -8.369 -23.268 39.276 1.00 25.59 391 MET A C 1
ATOM 3070 O O . MET A 1 391 ? -8.325 -23.512 40.471 1.00 25.36 391 MET A O 1
ATOM 3075 N N . GLY A 1 392 ? -9.385 -23.659 38.511 1.00 24.43 392 GLY A N 1
ATOM 3076 C CA . GLY A 1 392 ? -10.636 -24.093 39.116 1.00 22.69 392 GLY A CA 1
ATOM 3077 C C . GLY A 1 392 ? -11.316 -22.833 39.622 1.00 21.89 392 GLY A C 1
ATOM 3078 O O . GLY A 1 392 ? -10.862 -21.723 39.329 1.00 22.10 392 GLY A O 1
ATOM 3079 N N . GLY A 1 393 ? -12.388 -22.982 40.389 1.00 20.77 393 GLY A N 1
ATOM 3080 C CA . GLY A 1 393 ? -13.123 -21.822 40.863 1.00 19.71 393 GLY A CA 1
ATOM 3081 C C . GLY A 1 393 ? -14.525 -21.807 40.297 1.00 19.52 393 GLY A C 1
ATOM 3082 O O . GLY A 1 393 ? -15.003 -22.816 39.795 1.00 19.94 393 GLY A O 1
ATOM 3083 N N . THR A 1 394 ? -15.181 -20.660 40.379 1.00 19.13 394 THR A N 1
ATOM 3084 C CA . THR A 1 394 ? -16.509 -20.492 39.839 1.00 19.37 394 THR A CA 1
ATOM 3085 C C . THR A 1 394 ? -16.424 -19.974 38.401 1.00 18.92 394 THR A C 1
ATOM 3086 O O . THR A 1 394 ? -16.132 -18.798 38.193 1.00 18.19 394 THR A O 1
ATOM 3090 N N . LYS A 1 395 ? -16.672 -20.864 37.433 1.00 18.58 395 LYS A N 1
ATOM 3091 C CA . LYS A 1 395 ? -16.881 -20.507 36.014 1.00 18.55 395 LYS A CA 1
ATOM 3092 C C . LYS A 1 395 ? -18.045 -19.539 35.911 1.00 17.57 395 LYS A C 1
ATOM 3093 O O . LYS A 1 395 ? -19.149 -19.808 36.349 1.00 18.38 395 LYS A O 1
ATOM 3099 N N . VAL A 1 396 ? -17.796 -18.409 35.304 1.00 16.76 396 VAL A N 1
ATOM 3100 C CA . VAL A 1 396 ? -18.774 -17.356 35.267 1.00 15.54 396 VAL A CA 1
ATOM 3101 C C . VAL A 1 396 ? -18.675 -16.754 33.877 1.00 14.86 396 VAL A C 1
ATOM 3102 O O . VAL A 1 396 ? -17.604 -16.828 33.238 1.00 13.99 396 VAL A O 1
ATOM 3106 N N . GLY A 1 397 ? -19.797 -16.214 33.403 1.00 13.75 397 GLY A N 1
ATOM 3107 C CA . GLY A 1 397 ? -19.866 -15.533 32.115 1.00 12.76 397 GLY A CA 1
ATOM 3108 C C . GLY A 1 397 ? -19.160 -14.188 32.096 1.00 12.93 397 GLY A C 1
ATOM 3109 O O . GLY A 1 397 ? -18.746 -13.658 33.151 1.00 11.53 397 GLY A O 1
ATOM 3110 N N . THR A 1 398 ? -19.048 -13.620 30.892 1.00 13.08 398 THR A N 1
ATOM 3111 C CA . THR A 1 398 ? -18.457 -12.298 30.713 1.00 13.28 398 THR A CA 1
ATOM 3112 C C . THR A 1 398 ? -19.180 -11.261 31.559 1.00 13.98 398 THR A C 1
ATOM 3113 O O . THR A 1 398 ? -18.541 -10.556 32.350 1.00 14.15 398 THR A O 1
ATOM 3117 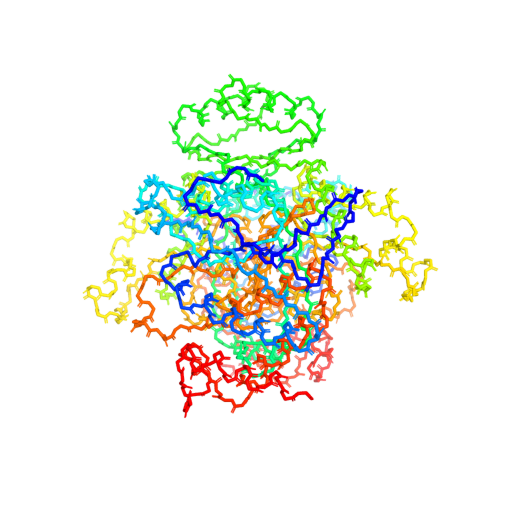N N . ARG A 1 399 ? -20.500 -11.165 31.405 1.00 14.61 399 ARG A N 1
ATOM 3118 C CA . ARG A 1 399 ? -21.259 -10.179 32.174 1.00 16.41 399 ARG A CA 1
ATOM 3119 C C . ARG A 1 399 ? -21.136 -10.429 33.684 1.00 15.26 399 ARG A C 1
ATOM 3120 O O . ARG A 1 399 ? -20.870 -9.495 34.441 1.00 15.66 399 ARG A O 1
ATOM 3128 N N . GLU A 1 400 ? -21.298 -11.663 34.139 1.00 14.04 400 GLU A N 1
ATOM 3129 C CA . GLU A 1 400 ? -21.272 -11.839 35.593 1.00 13.88 400 GLU A CA 1
ATOM 3130 C C . GLU A 1 400 ? -19.876 -11.534 36.213 1.00 12.14 400 GLU A C 1
ATOM 3131 O O . GLU A 1 400 ? -19.759 -11.040 37.344 1.00 11.61 400 GLU A O 1
ATOM 3137 N N . PHE A 1 401 ? -18.837 -11.729 35.419 1.00 10.15 401 PHE A N 1
ATOM 3138 C CA . PHE A 1 401 ? -17.513 -11.331 35.829 1.00 8.59 401 PHE A CA 1
ATOM 3139 C C . PHE A 1 401 ? -17.486 -9.835 36.056 1.00 8.21 401 PHE A C 1
ATOM 3140 O O . PHE A 1 401 ? -17.064 -9.393 37.124 1.00 7.82 401 PHE A O 1
ATOM 3148 N N . ALA A 1 402 ? -17.929 -9.060 35.069 1.00 7.91 402 ALA A N 1
ATOM 3149 C CA . ALA A 1 402 ? -17.991 -7.611 35.263 1.00 8.55 402 ALA A CA 1
ATOM 3150 C C . ALA A 1 402 ? -18.874 -7.230 36.470 1.00 8.75 402 ALA A C 1
ATOM 3151 O O . ALA A 1 402 ? -18.439 -6.432 37.290 1.00 8.53 402 ALA A O 1
ATOM 3153 N N . GLU A 1 403 ? -20.073 -7.829 36.604 1.00 9.78 403 GLU A N 1
ATOM 3154 C CA . GLU A 1 403 ? -20.925 -7.568 37.771 1.00 10.97 403 GLU A CA 1
ATOM 3155 C C . GLU A 1 403 ? -20.123 -7.805 39.062 1.00 10.62 403 GLU A C 1
ATOM 3156 O O . GLU A 1 403 ? -20.220 -7.026 40.031 1.00 9.85 403 GLU A O 1
ATOM 3162 N N . ALA A 1 404 ? -19.295 -8.851 39.055 1.00 9.92 404 ALA A N 1
ATOM 3163 C CA . ALA A 1 404 ? -18.504 -9.165 40.235 1.00 9.86 404 ALA A CA 1
ATOM 3164 C C . ALA A 1 404 ? -17.366 -8.149 40.472 1.00 9.97 404 ALA A C 1
ATOM 3165 O O . ALA A 1 404 ? -17.022 -7.853 41.621 1.00 10.28 404 ALA A O 1
ATOM 3167 N N . VAL A 1 405 ? -16.803 -7.553 39.423 1.00 9.48 405 VAL A N 1
ATOM 3168 C CA . VAL A 1 405 ? -15.783 -6.579 39.757 1.00 8.95 405 VAL A CA 1
ATOM 3169 C C . VAL A 1 405 ? -16.435 -5.291 40.233 1.00 9.80 405 VAL A C 1
ATOM 3170 O O . VAL A 1 405 ? -15.894 -4.639 41.135 1.00 9.10 405 VAL A O 1
ATOM 3174 N N . VAL A 1 406 ? -17.615 -4.965 39.697 1.00 10.55 406 VAL A N 1
ATOM 3175 C CA . VAL A 1 406 ? -18.370 -3.822 40.226 1.00 11.92 406 VAL A CA 1
ATOM 3176 C C . VAL A 1 406 ? -18.609 -3.959 41.730 1.00 12.70 406 VAL A C 1
ATOM 3177 O O . VAL A 1 406 ? -18.245 -3.056 42.473 1.00 12.90 406 VAL A O 1
ATOM 3181 N N . GLU A 1 407 ? -19.141 -5.094 42.179 1.00 14.01 407 GLU A N 1
ATOM 3182 C CA . GLU A 1 407 ? -19.440 -5.279 43.611 1.00 16.72 407 GLU A CA 1
ATOM 3183 C C . GLU A 1 407 ? -18.163 -5.214 44.485 1.00 15.87 407 GLU A C 1
ATOM 3184 O O . GLU A 1 407 ? -18.173 -4.625 45.561 1.00 16.24 407 GLU A O 1
ATOM 3190 N N . ASN A 1 408 ? -17.059 -5.783 44.023 1.00 15.66 408 ASN A N 1
ATOM 3191 C CA . ASN A 1 408 ? -15.794 -5.532 44.701 1.00 16.18 408 ASN A CA 1
ATOM 3192 C C . ASN A 1 408 ? -15.344 -4.062 44.704 1.00 16.14 408 ASN A C 1
ATOM 3193 O O . ASN A 1 408 ? -14.841 -3.573 45.710 1.00 15.59 408 ASN A O 1
ATOM 3198 N N . LEU A 1 409 ? -15.542 -3.360 43.590 1.00 16.84 409 LEU A N 1
ATOM 3199 C CA . LEU A 1 409 ? -15.133 -1.949 43.468 1.00 17.19 409 LEU A CA 1
ATOM 3200 C C . LEU A 1 409 ? -15.895 -1.126 44.536 1.00 17.16 409 LEU A C 1
ATOM 3201 O O . LEU A 1 409 ? -15.340 -0.294 45.248 1.00 15.61 409 LEU A O 1
ATOM 3206 N N . GLN A 1 410 ? -17.165 -1.436 44.695 1.00 17.78 410 GLN A N 1
ATOM 3207 C CA . GLN A 1 410 ? -17.972 -0.699 45.641 1.00 18.91 410 GLN A CA 1
ATOM 3208 C C . GLN A 1 410 ? -17.649 -0.912 47.137 1.00 19.75 410 GLN A C 1
ATOM 3209 O O . GLN A 1 410 ? -17.916 -0.033 47.941 1.00 20.85 410 GLN A O 1
ATOM 3215 N N . SER A 1 411 ? -17.045 -2.036 47.499 1.00 19.95 411 SER A N 1
ATOM 3216 C CA . SER A 1 411 ? -16.730 -2.299 48.900 1.00 21.25 411 SER A CA 1
ATOM 3217 C C . SER A 1 411 ? -15.490 -1.561 49.358 1.00 21.33 411 SER A C 1
ATOM 3218 O O . SER A 1 411 ? -15.302 -1.326 50.547 1.00 22.61 411 SER A O 1
ATOM 3221 N N . LEU A 1 412 ? -14.616 -1.230 48.437 1.00 21.00 412 LEU A N 1
ATOM 3222 C CA . LEU A 1 412 ? -13.392 -0.598 48.802 1.00 21.13 412 LEU A CA 1
ATOM 3223 C C . LEU A 1 412 ? -13.694 0.773 49.402 1.00 21.67 412 LEU A C 1
ATOM 3224 O O . LEU A 1 412 ? -13.362 1.801 48.817 1.00 22.33 412 LEU A O 1
ATOM 3229 N N . MET B 1 1 ? 49.715 -31.207 8.625 1.00 17.04 1 MET B N 1
ATOM 3230 C CA . MET B 1 1 ? 49.754 -29.732 8.389 1.00 17.35 1 MET B CA 1
ATOM 3231 C C . MET B 1 1 ? 51.114 -29.250 8.859 1.00 17.20 1 MET B C 1
ATOM 3232 O O . MET B 1 1 ? 51.733 -29.901 9.689 1.00 17.08 1 MET B O 1
ATOM 3237 N N . GLN B 1 2 ? 51.586 -28.124 8.337 1.00 17.35 2 GLN B N 1
ATOM 3238 C CA . GLN B 1 2 ? 52.848 -27.544 8.814 1.00 18.18 2 GLN B CA 1
ATOM 3239 C C . GLN B 1 2 ? 52.650 -26.569 9.966 1.00 18.83 2 GLN B C 1
ATOM 3240 O O . GLN B 1 2 ? 52.028 -25.519 9.785 1.00 18.84 2 GLN B O 1
ATOM 3241 N N . TYR B 1 3 ? 53.191 -26.903 11.143 1.00 19.02 3 TYR B N 1
ATOM 3242 C CA . TYR B 1 3 ? 52.967 -26.113 12.360 1.00 19.04 3 TYR B CA 1
ATOM 3243 C C . TYR B 1 3 ? 54.180 -25.334 12.782 1.00 19.12 3 TYR B C 1
ATOM 3244 O O . TYR B 1 3 ? 55.258 -25.893 12.868 1.00 19.55 3 TYR B O 1
ATOM 3253 N N . GLU B 1 4 ? 53.999 -24.052 13.073 1.00 19.45 4 GLU B N 1
ATOM 3254 C CA . GLU B 1 4 ? 55.106 -23.184 13.486 1.00 20.21 4 GLU B CA 1
ATOM 3255 C C . GLU B 1 4 ? 55.671 -23.433 14.901 1.00 20.56 4 GLU B C 1
ATOM 3256 O O . GLU B 1 4 ? 56.719 -24.075 15.059 1.00 20.37 4 GLU B O 1
ATOM 3262 N N . LYS B 1 5 ? 54.983 -22.917 15.922 1.00 20.73 5 LYS B N 1
ATOM 3263 C CA . LYS B 1 5 ? 55.548 -22.849 17.273 1.00 20.75 5 LYS B CA 1
ATOM 3264 C C . LYS B 1 5 ? 54.924 -23.861 18.217 1.00 20.69 5 LYS B C 1
ATOM 3265 O O . LYS B 1 5 ? 54.923 -23.678 19.431 1.00 20.92 5 LYS B O 1
ATOM 3271 N N . VAL B 1 6 ? 54.409 -24.940 17.647 1.00 20.45 6 VAL B N 1
ATOM 3272 C CA . VAL B 1 6 ? 53.829 -26.015 18.419 1.00 20.30 6 VAL B CA 1
ATOM 3273 C C . VAL B 1 6 ? 53.558 -27.127 17.447 1.00 20.46 6 VAL B C 1
ATOM 3274 O O . VAL B 1 6 ? 53.069 -26.888 16.346 1.00 20.83 6 VAL B O 1
ATOM 3275 N N . LYS B 1 7 ? 53.894 -28.342 17.844 1.00 20.56 7 LYS B N 1
ATOM 3276 C CA . LYS B 1 7 ? 53.686 -29.503 17.004 1.00 20.77 7 LYS B CA 1
ATOM 3277 C C . LYS B 1 7 ? 52.585 -30.346 17.597 1.00 20.92 7 LYS B C 1
ATOM 3278 O O . LYS B 1 7 ? 52.448 -30.412 18.816 1.00 20.83 7 LYS B O 1
ATOM 3279 N N . PRO B 1 8 ? 51.782 -30.990 16.737 1.00 21.08 8 PRO B N 1
ATOM 3280 C CA . PRO B 1 8 ? 50.786 -31.981 17.152 1.00 21.24 8 PRO B CA 1
ATOM 3281 C C . PRO B 1 8 ? 51.420 -33.065 18.014 1.00 21.52 8 PRO B C 1
ATOM 3282 O O . PRO B 1 8 ? 52.632 -33.112 18.111 1.00 21.86 8 PRO B O 1
ATOM 3286 N N . PRO B 1 9 ? 50.615 -33.913 18.671 1.00 22.28 9 PRO B N 1
ATOM 3287 C CA . PRO B 1 9 ? 51.197 -35.017 19.446 1.00 22.87 9 PRO B CA 1
ATOM 3288 C C . PRO B 1 9 ? 51.389 -36.335 18.692 1.00 23.46 9 PRO B C 1
ATOM 3289 O O . PRO B 1 9 ? 50.513 -36.785 17.954 1.00 23.38 9 PRO B O 1
ATOM 3293 N N . GLU B 1 10 ? 52.542 -36.948 18.923 1.00 24.43 10 GLU B N 1
ATOM 3294 C CA . GLU B 1 10 ? 52.948 -38.211 18.304 1.00 25.37 10 GLU B CA 1
ATOM 3295 C C . GLU B 1 10 ? 51.926 -39.352 18.541 1.00 25.77 10 GLU B C 1
ATOM 3296 O O . GLU B 1 10 ? 51.870 -40.314 17.775 1.00 25.73 10 GLU B O 1
ATOM 3302 N N . ASN B 1 11 ? 51.081 -39.204 19.561 1.00 26.37 11 ASN B N 1
ATOM 3303 C CA . ASN B 1 11 ? 50.218 -40.292 20.026 1.00 26.62 11 ASN B CA 1
ATOM 3304 C C . ASN B 1 11 ? 48.755 -40.303 19.534 1.00 26.90 11 ASN B C 1
ATOM 3305 O O . ASN B 1 11 ? 47.951 -41.127 19.989 1.00 27.01 11 ASN B O 1
ATOM 3310 N N . GLY B 1 12 ? 48.396 -39.417 18.605 1.00 26.87 12 GLY B N 1
ATOM 3311 C CA . GLY B 1 12 ? 46.986 -39.279 18.233 1.00 26.72 12 GLY B CA 1
ATOM 3312 C C . GLY B 1 12 ? 46.535 -39.682 16.841 1.00 26.49 12 GLY B C 1
ATOM 3313 O O . GLY B 1 12 ? 47.343 -40.030 15.994 1.00 26.19 12 GLY B O 1
ATOM 3314 N N . GLU B 1 13 ? 45.222 -39.594 16.621 1.00 26.78 13 GLU B N 1
ATOM 3315 C CA . GLU B 1 13 ? 44.576 -39.889 15.340 1.00 26.80 13 GLU B CA 1
ATOM 3316 C C . GLU B 1 13 ? 43.621 -38.756 14.951 1.00 26.67 13 GLU B C 1
ATOM 3317 O O . GLU B 1 13 ? 42.807 -38.334 15.765 1.00 26.90 13 GLU B O 1
ATOM 3323 N N . LYS B 1 14 ? 43.722 -38.270 13.714 1.00 26.55 14 LYS B N 1
ATOM 3324 C CA . LYS B 1 14 ? 42.810 -37.263 13.174 1.00 26.40 14 LYS B CA 1
ATOM 3325 C C . LYS B 1 14 ? 41.395 -37.784 13.162 1.00 26.73 14 LYS B C 1
ATOM 3326 O O . LYS B 1 14 ? 41.171 -38.982 12.987 1.00 26.68 14 LYS B O 1
ATOM 3332 N N . ILE B 1 15 ? 40.431 -36.884 13.331 1.00 26.87 15 ILE B N 1
ATOM 3333 C CA . ILE B 1 15 ? 39.087 -37.208 12.908 1.00 26.97 15 ILE B CA 1
ATOM 3334 C C . ILE B 1 15 ? 39.010 -36.821 11.414 1.00 26.94 15 ILE B C 1
ATOM 3335 O O . ILE B 1 15 ? 39.683 -35.878 10.979 1.00 26.54 15 ILE B O 1
ATOM 3340 N N . ARG B 1 16 ? 38.232 -37.563 10.629 1.00 26.92 16 ARG B N 1
ATOM 3341 C CA . ARG B 1 16 ? 38.127 -37.276 9.206 1.00 27.71 16 ARG B CA 1
ATOM 3342 C C . ARG B 1 16 ? 36.706 -36.960 8.753 1.00 27.95 16 ARG B C 1
ATOM 3343 O O . ARG B 1 16 ? 35.742 -37.230 9.459 1.00 28.00 16 ARG B O 1
ATOM 3351 N N . TYR B 1 17 ? 36.580 -36.402 7.556 1.00 28.60 17 TYR B N 1
ATOM 3352 C CA . TYR B 1 17 ? 35.278 -35.977 7.052 1.00 29.23 17 TYR B CA 1
ATOM 3353 C C . TYR B 1 17 ? 35.094 -36.183 5.526 1.00 30.12 17 TYR B C 1
ATOM 3354 O O . TYR B 1 17 ? 35.427 -35.302 4.729 1.00 30.32 17 TYR B O 1
ATOM 3363 N N . GLU B 1 18 ? 34.559 -37.345 5.135 1.00 31.25 18 GLU B N 1
ATOM 3364 C CA . GLU B 1 18 ? 34.250 -37.659 3.724 1.00 32.20 18 GLU B CA 1
ATOM 3365 C C . GLU B 1 18 ? 32.743 -37.790 3.520 1.00 32.62 18 GLU B C 1
ATOM 3366 O O . GLU B 1 18 ? 32.032 -38.266 4.417 1.00 32.83 18 GLU B O 1
ATOM 3372 N N . ASN B 1 19 ? 32.268 -37.408 2.330 1.00 32.98 19 ASN B N 1
ATOM 3373 C CA . ASN B 1 19 ? 30.826 -37.328 2.022 1.00 33.53 19 ASN B CA 1
ATOM 3374 C C . ASN B 1 19 ? 30.147 -36.135 2.697 1.00 33.71 19 ASN B C 1
ATOM 3375 O O . ASN B 1 19 ? 29.734 -35.168 2.047 1.00 33.87 19 ASN B O 1
ATOM 3380 N N . GLY B 1 20 ? 30.068 -36.225 4.020 1.00 33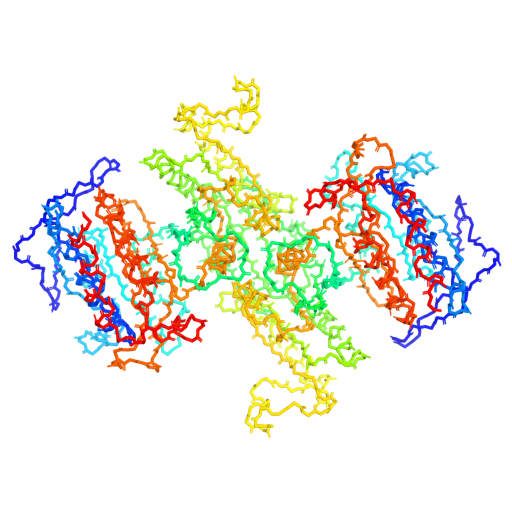.79 20 GLY B N 1
ATOM 3381 C CA . GLY B 1 20 ? 29.212 -35.397 4.852 1.00 33.69 20 GLY B CA 1
ATOM 3382 C C . GLY B 1 20 ? 29.101 -36.154 6.159 1.00 33.65 20 GLY B C 1
ATOM 3383 O O . GLY B 1 20 ? 28.473 -35.697 7.107 1.00 33.41 20 GLY B O 1
ATOM 3384 N N . LYS B 1 21 ? 29.735 -37.327 6.176 1.00 33.87 21 LYS B N 1
ATOM 3385 C CA . LYS B 1 21 ? 29.878 -38.177 7.359 1.00 33.90 21 LYS B CA 1
ATOM 3386 C C . LYS B 1 21 ? 31.253 -37.939 8.031 1.00 33.11 21 LYS B C 1
ATOM 3387 O O . LYS B 1 21 ? 32.289 -37.808 7.358 1.00 33.29 21 LYS B O 1
ATOM 3393 N N . LEU B 1 22 ? 31.245 -37.885 9.359 1.00 31.91 22 LEU B N 1
ATOM 3394 C CA . LEU B 1 22 ? 32.429 -37.574 10.149 1.00 30.47 22 LEU B CA 1
ATOM 3395 C C . LEU B 1 22 ? 33.029 -38.857 10.709 1.00 30.05 22 LEU B C 1
ATOM 3396 O O . LEU B 1 22 ? 32.388 -39.546 11.497 1.00 30.18 22 LEU B O 1
ATOM 3401 N N . ILE B 1 23 ? 34.248 -39.186 10.302 1.00 29.31 23 ILE B N 1
ATOM 3402 C CA . ILE B 1 23 ? 34.865 -40.442 10.732 1.00 28.77 23 ILE B CA 1
ATOM 3403 C C . ILE B 1 23 ? 35.727 -40.231 11.971 1.00 28.17 23 ILE B C 1
ATOM 3404 O O . ILE B 1 23 ? 36.782 -39.593 11.898 1.00 28.08 23 ILE B O 1
ATOM 3409 N N . VAL B 1 24 ? 35.288 -40.797 13.093 1.00 27.46 24 VAL B N 1
ATOM 3410 C CA . VAL B 1 24 ? 35.926 -40.547 14.388 1.00 26.89 24 VAL B CA 1
ATOM 3411 C C . VAL B 1 24 ? 36.630 -41.774 14.961 1.00 26.52 24 VAL B C 1
ATOM 3412 O O . VAL B 1 24 ? 36.004 -42.811 15.141 1.00 26.85 24 VAL B O 1
ATOM 3416 N N . PRO B 1 25 ? 37.936 -41.649 15.259 1.00 26.07 25 PRO B N 1
ATOM 3417 C CA . PRO B 1 25 ? 38.748 -42.654 15.948 1.00 25.66 25 PRO B CA 1
ATOM 3418 C C . PRO B 1 25 ? 38.285 -43.062 17.359 1.00 25.32 25 PRO B C 1
ATOM 3419 O O . PRO B 1 25 ? 37.166 -42.746 17.784 1.00 25.35 25 PRO B O 1
ATOM 3423 N N . ASP B 1 26 ? 39.169 -43.789 18.045 1.00 24.90 26 ASP B N 1
ATOM 3424 C CA . ASP B 1 26 ? 39.040 -44.170 19.449 1.00 24.39 26 ASP B CA 1
ATOM 3425 C C . ASP B 1 26 ? 39.981 -43.281 20.266 1.00 23.80 26 ASP B C 1
ATOM 3426 O O . ASP B 1 26 ? 39.814 -43.109 21.479 1.00 23.38 26 ASP B O 1
ATOM 3431 N N . ASN B 1 27 ? 40.986 -42.747 19.574 1.00 23.29 27 ASN B N 1
ATOM 3432 C CA . ASN B 1 27 ? 41.979 -41.834 20.145 1.00 22.55 27 ASN B CA 1
ATOM 3433 C C . ASN B 1 27 ? 42.157 -40.575 19.275 1.00 22.09 27 ASN B C 1
ATOM 3434 O O . ASN B 1 27 ? 43.249 -40.320 18.738 1.00 21.71 27 ASN B O 1
ATOM 3439 N N . PRO B 1 28 ? 41.075 -39.777 19.135 1.00 21.49 28 PRO B N 1
ATOM 3440 C CA . PRO B 1 28 ? 41.148 -38.574 18.303 1.00 20.91 28 PRO B CA 1
ATOM 3441 C C . PRO B 1 28 ? 42.017 -37.506 18.938 1.00 20.22 28 PRO B C 1
ATOM 3442 O O . PRO B 1 28 ? 41.967 -37.313 20.154 1.00 20.32 28 PRO B O 1
ATOM 3446 N N . ILE B 1 29 ? 42.829 -36.834 18.130 1.00 19.40 29 ILE B N 1
ATOM 3447 C CA . ILE B 1 29 ? 43.495 -35.651 18.628 1.00 18.46 29 ILE B CA 1
ATOM 3448 C C . ILE B 1 29 ? 42.508 -34.475 18.522 1.00 18.08 29 ILE B C 1
ATOM 3449 O O . ILE B 1 29 ? 41.919 -34.199 17.461 1.00 17.78 29 ILE B O 1
ATOM 3454 N N . ILE B 1 30 ? 42.287 -33.830 19.660 1.00 17.05 30 ILE B N 1
ATOM 3455 C CA . ILE B 1 30 ? 41.442 -32.686 19.685 1.00 16.09 30 ILE B CA 1
ATOM 3456 C C . ILE B 1 30 ? 42.161 -31.517 20.336 1.00 14.72 30 ILE B C 1
ATOM 3457 O O . ILE B 1 30 ? 42.621 -31.597 21.468 1.00 14.25 30 ILE B O 1
ATOM 3462 N N . PRO B 1 31 ? 42.310 -30.437 19.577 1.00 13.77 31 PRO B N 1
ATOM 3463 C CA . PRO B 1 31 ? 42.910 -29.237 20.094 1.00 13.53 31 PRO B CA 1
ATOM 3464 C C . PRO B 1 31 ? 41.975 -28.457 21.044 1.00 13.53 31 PRO B C 1
ATOM 3465 O O . PRO B 1 31 ? 40.744 -28.666 21.052 1.00 13.53 31 PRO B O 1
ATOM 3469 N N . TYR B 1 32 ? 42.585 -27.600 21.859 1.00 12.90 32 TYR B N 1
ATOM 3470 C CA . TYR B 1 32 ? 41.888 -26.787 22.838 1.00 12.80 32 TYR B CA 1
ATOM 3471 C C . TYR B 1 32 ? 42.829 -25.660 23.205 1.00 13.17 32 TYR B C 1
ATOM 3472 O O . TYR B 1 32 ? 44.033 -25.811 23.079 1.00 13.35 32 TYR B O 1
ATOM 3481 N N . PHE B 1 33 ? 42.283 -24.534 23.638 1.00 13.93 33 PHE B N 1
ATOM 3482 C CA . PHE B 1 33 ? 43.095 -23.494 24.254 1.00 14.93 33 PHE B CA 1
ATOM 3483 C C . PHE B 1 33 ? 42.379 -22.967 25.485 1.00 15.11 33 PHE B C 1
ATOM 3484 O O . PHE B 1 33 ? 41.153 -22.916 25.535 1.00 14.48 33 PHE B O 1
ATOM 3492 N N . GLU B 1 34 ? 43.163 -22.638 26.501 1.00 15.48 34 GLU B N 1
ATOM 3493 C CA . GLU B 1 34 ? 42.615 -22.181 27.761 1.00 16.19 34 GLU B CA 1
ATOM 3494 C C . GLU B 1 34 ? 41.935 -20.834 27.552 1.00 16.22 34 GLU B C 1
ATOM 3495 O O . GLU B 1 34 ? 40.845 -20.603 28.051 1.00 16.84 34 GLU B O 1
ATOM 3501 N N . GLY B 1 35 ? 42.556 -19.983 26.752 1.00 16.36 35 GLY B N 1
ATOM 3502 C CA . GLY B 1 35 ? 41.999 -18.685 26.428 1.00 17.01 35 GLY B CA 1
ATOM 3503 C C . GLY B 1 35 ? 42.324 -17.673 27.499 1.00 17.79 35 GLY B C 1
ATOM 3504 O O . GLY B 1 35 ? 43.417 -17.666 28.053 1.00 17.82 35 GLY B O 1
ATOM 3505 N N . ASP B 1 36 ? 41.366 -16.815 27.807 1.00 18.35 36 ASP B N 1
ATOM 3506 C CA . ASP B 1 36 ? 41.639 -15.730 28.729 1.00 18.70 36 ASP B CA 1
ATOM 3507 C C . ASP B 1 36 ? 41.024 -15.927 30.130 1.00 18.48 36 ASP B C 1
ATOM 3508 O O . ASP B 1 36 ? 40.112 -16.749 30.321 1.00 17.78 36 ASP B O 1
ATOM 3513 N N . GLY B 1 37 ? 41.605 -15.203 31.096 1.00 18.26 37 GLY B N 1
ATOM 3514 C CA . GLY B 1 37 ? 41.180 -15.157 32.498 1.00 17.64 37 GLY B CA 1
ATOM 3515 C C . GLY B 1 37 ? 40.761 -16.473 33.099 1.00 16.71 37 GLY B C 1
ATOM 3516 O O . GLY B 1 37 ? 41.584 -17.353 33.343 1.00 17.26 37 GLY B O 1
ATOM 3517 N N . ILE B 1 38 ? 39.459 -16.560 33.318 1.00 15.72 38 ILE B N 1
ATOM 3518 C CA . ILE B 1 38 ? 38.715 -17.704 33.832 1.00 14.98 38 ILE B CA 1
ATOM 3519 C C . ILE B 1 38 ? 38.959 -19.023 33.121 1.00 13.75 38 ILE B C 1
ATOM 3520 O O . ILE B 1 38 ? 38.717 -20.088 33.682 1.00 13.13 38 ILE B O 1
ATOM 3525 N N . GLY B 1 39 ? 39.417 -18.940 31.876 1.00 13.34 39 GLY B N 1
ATOM 3526 C CA . GLY B 1 39 ? 39.675 -20.112 31.044 1.00 12.88 39 GLY B CA 1
ATOM 3527 C C . GLY B 1 39 ? 40.802 -20.977 31.571 1.00 12.71 39 GLY B C 1
ATOM 3528 O O . GLY B 1 39 ? 40.768 -22.199 31.426 1.00 12.18 39 GLY B O 1
ATOM 3529 N N . LYS B 1 40 ? 41.794 -20.331 32.191 1.00 13.03 40 LYS B N 1
ATOM 3530 C CA . LYS B 1 40 ? 42.959 -21.009 32.775 1.00 13.42 40 LYS B CA 1
ATOM 3531 C C . LYS B 1 40 ? 42.529 -22.040 33.819 1.00 13.20 40 LYS B C 1
ATOM 3532 O O . LYS B 1 40 ? 43.217 -23.045 34.028 1.00 12.89 40 LYS B O 1
ATOM 3538 N N . ASP B 1 41 ? 41.364 -21.773 34.423 1.00 12.77 41 ASP B N 1
ATOM 3539 C CA . ASP B 1 41 ? 40.775 -22.552 35.500 1.00 12.29 41 ASP B CA 1
ATOM 3540 C C . ASP B 1 41 ? 39.699 -23.536 34.999 1.00 11.35 41 ASP B C 1
ATOM 3541 O O . ASP B 1 41 ? 39.759 -24.725 35.343 1.00 10.71 41 ASP B O 1
ATOM 3546 N N . VAL B 1 42 ? 38.727 -23.063 34.200 1.00 10.09 42 VAL B N 1
ATOM 3547 C CA . VAL B 1 42 ? 37.605 -23.938 33.805 1.00 9.45 42 VAL B CA 1
ATOM 3548 C C . VAL B 1 42 ? 37.940 -24.972 32.726 1.00 9.73 42 VAL B C 1
ATOM 3549 O O . VAL B 1 42 ? 37.428 -26.103 32.766 1.00 10.10 42 VAL B O 1
ATOM 3553 N N . VAL B 1 43 ? 38.789 -24.623 31.764 1.00 9.34 43 VAL B N 1
ATOM 3554 C CA . VAL B 1 43 ? 39.140 -25.626 30.766 1.00 9.52 43 VAL B CA 1
ATOM 3555 C C . VAL B 1 43 ? 39.931 -26.824 31.359 1.00 9.65 43 VAL B C 1
ATOM 3556 O O . VAL B 1 43 ? 39.514 -27.961 31.142 1.00 9.67 43 VAL B O 1
ATOM 3560 N N . PRO B 1 44 ? 41.046 -26.584 32.108 1.00 9.44 44 PRO B N 1
ATOM 3561 C CA . PRO B 1 44 ? 41.649 -27.716 32.833 1.00 9.05 44 PRO B CA 1
ATOM 3562 C C . PRO B 1 44 ? 40.611 -28.609 33.517 1.00 9.06 44 PRO B C 1
ATOM 3563 O O . PRO B 1 44 ? 40.656 -29.832 33.384 1.00 9.24 44 PRO B O 1
ATOM 3567 N N . ALA B 1 45 ? 39.651 -27.992 34.195 1.00 9.31 45 ALA B N 1
ATOM 3568 C CA . ALA B 1 45 ? 38.607 -28.735 34.909 1.00 9.58 45 ALA B CA 1
ATOM 3569 C C . ALA B 1 45 ? 37.812 -29.665 33.977 1.00 9.53 45 ALA B C 1
ATOM 3570 O O . ALA B 1 45 ? 37.640 -30.841 34.283 1.00 9.71 45 ALA B O 1
ATOM 3572 N N . ALA B 1 46 ? 37.340 -29.126 32.853 1.00 9.66 46 ALA B N 1
ATOM 3573 C CA . ALA B 1 46 ? 36.567 -29.883 31.859 1.00 10.01 46 ALA B CA 1
ATOM 3574 C C . ALA B 1 46 ? 37.390 -31.044 31.336 1.00 10.21 46 ALA B C 1
ATOM 3575 O O . ALA B 1 46 ? 36.875 -32.167 31.175 1.00 10.08 46 ALA B O 1
ATOM 3577 N N . ILE B 1 47 ? 38.680 -30.785 31.111 1.00 10.68 47 ILE B N 1
ATOM 3578 C CA . ILE B 1 47 ? 39.591 -31.821 30.639 1.00 11.56 47 ILE B CA 1
ATOM 3579 C C . ILE B 1 47 ? 39.598 -33.025 31.592 1.00 12.31 47 ILE B C 1
ATOM 3580 O O . ILE B 1 47 ? 39.298 -34.159 31.174 1.00 12.56 47 ILE B O 1
ATOM 3585 N N . ARG B 1 48 ? 39.889 -32.783 32.868 1.00 12.70 48 ARG B N 1
ATOM 3586 C CA . ARG B 1 48 ? 39.880 -33.874 33.843 1.00 13.95 48 ARG B CA 1
ATOM 3587 C C . ARG B 1 48 ? 38.553 -34.678 33.827 1.00 13.19 48 ARG B C 1
ATOM 3588 O O . ARG B 1 48 ? 38.544 -35.906 33.943 1.00 13.06 48 ARG B O 1
ATOM 3596 N N . VAL B 1 49 ? 37.445 -33.981 33.624 1.00 12.83 49 VAL B N 1
ATOM 3597 C CA . VAL B 1 49 ? 36.137 -34.618 33.621 1.00 12.36 49 VAL B CA 1
ATOM 3598 C C . VAL B 1 49 ? 35.919 -35.433 32.347 1.00 12.27 49 VAL B C 1
ATOM 3599 O O . VAL B 1 49 ? 35.436 -36.586 32.398 1.00 11.56 49 VAL B O 1
ATOM 3603 N N . LEU B 1 50 ? 36.256 -34.821 31.210 1.00 12.10 50 LEU B N 1
ATOM 3604 C CA . LEU B 1 50 ? 36.204 -35.526 29.951 1.00 12.79 50 LEU B CA 1
ATOM 3605 C C . LEU B 1 50 ? 37.243 -36.691 29.942 1.00 13.52 50 LEU B C 1
ATOM 3606 O O . LEU B 1 50 ? 36.926 -37.794 29.477 1.00 13.59 50 LEU B O 1
ATOM 3611 N N . ASP B 1 51 ? 38.451 -36.477 30.483 1.00 14.11 51 ASP B N 1
ATOM 3612 C CA . ASP B 1 51 ? 39.398 -37.598 30.613 1.00 15.27 51 ASP B CA 1
ATOM 3613 C C . ASP B 1 51 ? 38.690 -38.801 31.222 1.00 15.71 51 ASP B C 1
ATOM 3614 O O . ASP B 1 51 ? 38.672 -39.861 30.616 1.00 16.18 51 ASP B O 1
ATOM 3619 N N . ALA B 1 52 ? 38.071 -38.619 32.389 1.00 16.07 52 ALA B N 1
ATOM 3620 C CA . ALA B 1 52 ? 37.405 -39.716 33.096 1.00 16.72 52 ALA B CA 1
ATOM 3621 C C . ALA B 1 52 ? 36.185 -40.294 32.354 1.00 17.34 52 ALA B C 1
ATOM 3622 O O . ALA B 1 52 ? 35.872 -41.478 32.478 1.00 17.23 52 ALA B O 1
ATOM 3624 N N . ALA B 1 53 ? 35.501 -39.454 31.583 1.00 18.58 53 ALA B N 1
ATOM 3625 C CA . ALA B 1 53 ? 34.312 -39.885 30.847 1.00 19.21 53 ALA B CA 1
ATOM 3626 C C . ALA B 1 53 ? 34.724 -40.657 29.594 1.00 19.83 53 ALA B C 1
ATOM 3627 O O . ALA B 1 53 ? 33.997 -41.555 29.142 1.00 19.65 53 ALA B O 1
ATOM 3629 N N . ALA B 1 54 ? 35.889 -40.296 29.042 1.00 20.46 54 ALA B N 1
ATOM 3630 C CA . ALA B 1 54 ? 36.497 -41.058 27.952 1.00 21.40 54 ALA B CA 1
ATOM 3631 C C . ALA B 1 54 ? 36.874 -42.449 28.453 1.00 22.06 54 ALA B C 1
ATOM 3632 O O . ALA B 1 54 ? 36.251 -43.437 28.061 1.00 22.67 54 ALA B O 1
ATOM 3634 N N . ASP B 1 55 ? 37.866 -42.509 29.344 1.00 22.66 55 ASP B N 1
ATOM 3635 C CA . ASP B 1 55 ? 38.389 -43.762 29.904 1.00 23.32 55 ASP B CA 1
ATOM 3636 C C . ASP B 1 55 ? 37.332 -44.582 30.635 1.00 23.45 55 ASP B C 1
ATOM 3637 O O . ASP B 1 55 ? 37.627 -45.659 31.159 1.00 23.30 55 ASP B O 1
ATOM 3642 N N . LYS B 1 56 ? 36.111 -44.054 30.693 1.00 23.84 56 LYS B N 1
ATOM 3643 C CA . LYS B 1 56 ? 35.001 -44.792 31.260 1.00 24.31 56 LYS B CA 1
ATOM 3644 C C . LYS B 1 56 ? 34.368 -45.671 30.210 1.00 24.60 56 LYS B C 1
ATOM 3645 O O . LYS B 1 56 ? 33.891 -46.755 30.518 1.00 25.23 56 LYS B O 1
ATOM 3651 N N . ILE B 1 57 ? 34.356 -45.217 28.968 1.00 24.65 57 ILE B N 1
ATOM 3652 C CA . ILE B 1 57 ? 33.826 -46.069 27.932 1.00 24.74 57 ILE B CA 1
ATOM 3653 C C . ILE B 1 57 ? 34.883 -46.550 26.902 1.00 24.78 57 ILE B C 1
ATOM 3654 O O . ILE B 1 57 ? 34.641 -46.610 25.687 1.00 24.68 57 ILE B O 1
ATOM 3659 N N . GLY B 1 58 ? 36.055 -46.895 27.436 1.00 24.76 58 GLY B N 1
ATOM 3660 C CA . GLY B 1 58 ? 37.137 -47.536 26.678 1.00 24.62 58 GLY B CA 1
ATOM 3661 C C . GLY B 1 58 ? 37.720 -46.751 25.511 1.00 24.27 58 GLY B C 1
ATOM 3662 O O . GLY B 1 58 ? 38.080 -47.333 24.492 1.00 24.49 58 GLY B O 1
ATOM 3663 N N . LYS B 1 59 ? 37.807 -45.434 25.656 1.00 23.93 59 LYS B N 1
ATOM 3664 C CA . LYS B 1 59 ? 38.384 -44.570 24.628 1.00 23.56 59 LYS B CA 1
ATOM 3665 C C . LYS B 1 59 ? 39.339 -43.580 25.296 1.00 23.33 59 LYS B C 1
ATOM 3666 O O . LYS B 1 59 ? 39.462 -43.575 26.523 1.00 23.41 59 LYS B O 1
ATOM 3672 N N . GLU B 1 60 ? 40.038 -42.772 24.505 1.00 23.04 60 GLU B N 1
ATOM 3673 C CA . GLU B 1 60 ? 40.973 -41.772 25.048 1.00 23.00 60 GLU B CA 1
ATOM 3674 C C . GLU B 1 60 ? 41.036 -40.551 24.153 1.00 22.05 60 GLU B C 1
ATOM 3675 O O . GLU B 1 60 ? 40.943 -40.656 22.927 1.00 22.53 60 GLU B O 1
ATOM 3681 N N . VAL B 1 61 ? 41.198 -39.388 24.760 1.00 20.58 61 VAL B N 1
ATOM 3682 C CA . VAL B 1 61 ? 41.377 -38.179 23.983 1.00 19.28 61 VAL B CA 1
ATOM 3683 C C . VAL B 1 61 ? 42.839 -37.738 24.085 1.00 18.43 61 VAL B C 1
ATOM 3684 O O . VAL B 1 61 ? 43.460 -37.859 25.137 1.00 18.55 61 VAL B O 1
ATOM 3688 N N . VAL B 1 62 ? 43.399 -37.270 22.977 1.00 17.18 62 VAL B N 1
ATOM 3689 C CA . VAL B 1 62 ? 44.774 -36.800 22.988 1.00 16.35 62 VAL B CA 1
ATOM 3690 C C . VAL B 1 62 ? 44.734 -35.302 22.735 1.00 15.76 62 VAL B C 1
ATOM 3691 O O . VAL B 1 62 ? 44.505 -34.850 21.614 1.00 15.28 62 VAL B O 1
ATOM 3695 N N . TRP B 1 63 ? 44.961 -34.545 23.799 1.00 15.02 63 TRP B N 1
ATOM 3696 C CA . TRP B 1 63 ? 44.775 -33.103 23.778 1.00 14.40 63 TRP B CA 1
ATOM 3697 C C . TRP B 1 63 ? 45.940 -32.400 23.093 1.00 14.24 63 TRP B C 1
ATOM 3698 O O . TRP B 1 63 ? 47.104 -32.777 23.280 1.00 14.80 63 TRP B O 1
ATOM 3709 N N . PHE B 1 64 ? 45.632 -31.394 22.284 1.00 13.58 64 PHE B N 1
ATOM 3710 C CA . PHE B 1 64 ? 46.667 -30.643 21.596 1.00 13.43 64 PHE B CA 1
ATOM 3711 C C . PHE B 1 64 ? 46.506 -29.186 21.968 1.00 13.75 64 PHE B C 1
ATOM 3712 O O . PHE B 1 64 ? 45.658 -28.484 21.438 1.00 13.87 64 PHE B O 1
ATOM 3720 N N . GLN B 1 65 ? 47.318 -28.746 22.916 1.00 14.48 65 GLN B N 1
ATOM 3721 C CA . GLN B 1 65 ? 47.236 -27.394 23.434 1.00 15.63 65 GLN B CA 1
ATOM 3722 C C . GLN B 1 65 ? 47.646 -26.415 22.340 1.00 15.65 65 GLN B C 1
ATOM 3723 O O . GLN B 1 65 ? 48.763 -26.464 21.885 1.00 15.58 65 GLN B O 1
ATOM 3729 N N . VAL B 1 66 ? 46.737 -25.562 21.880 1.00 16.31 66 VAL B N 1
ATOM 3730 C CA . VAL B 1 66 ? 47.132 -24.472 20.984 1.00 17.03 66 VAL B CA 1
ATOM 3731 C C . VAL B 1 66 ? 46.959 -23.165 21.734 1.00 17.50 66 VAL B C 1
ATOM 3732 O O . VAL B 1 66 ? 46.743 -23.185 22.935 1.00 17.81 66 VAL B O 1
ATOM 3736 N N . TYR B 1 67 ? 47.061 -22.025 21.060 1.00 18.40 67 TYR B N 1
ATOM 3737 C CA . TYR B 1 67 ? 47.021 -20.752 21.782 1.00 19.02 67 TYR B CA 1
ATOM 3738 C C . TYR B 1 67 ? 46.161 -19.673 21.172 1.00 19.49 67 TYR B C 1
ATOM 3739 O O . TYR B 1 67 ? 46.018 -19.589 19.959 1.00 19.86 67 TYR B O 1
ATOM 3748 N N . ALA B 1 68 ? 45.582 -18.857 22.043 1.00 20.14 68 ALA B N 1
ATOM 3749 C CA . ALA B 1 68 ? 44.747 -17.743 21.644 1.00 21.06 68 ALA B CA 1
ATOM 3750 C C . ALA B 1 68 ? 44.657 -16.765 22.791 1.00 21.90 68 ALA B C 1
ATOM 3751 O O . ALA B 1 68 ? 44.658 -17.166 23.957 1.00 22.11 68 ALA B O 1
ATOM 3753 N N . GLY B 1 69 ? 44.586 -15.481 22.454 1.00 22.90 69 GLY B N 1
ATOM 3754 C CA . GLY B 1 69 ? 44.526 -14.414 23.451 1.00 24.75 69 GLY B CA 1
ATOM 3755 C C . GLY B 1 69 ? 45.894 -13.947 23.923 1.00 26.08 69 GLY B C 1
ATOM 3756 O O . GLY B 1 69 ? 46.854 -13.945 23.149 1.00 26.39 69 GLY B O 1
ATOM 3757 N N . GLU B 1 70 ? 45.977 -13.543 25.193 1.00 27.09 70 GLU B N 1
ATOM 3758 C CA . GLU B 1 70 ? 47.224 -13.091 25.810 1.00 28.15 70 GLU B CA 1
ATOM 3759 C C . GLU B 1 70 ? 48.341 -14.079 25.553 1.00 27.87 70 GLU B C 1
ATOM 3760 O O . GLU B 1 70 ? 49.388 -13.709 25.030 1.00 28.16 70 GLU B O 1
ATOM 3766 N N . ASP B 1 71 ? 48.098 -15.337 25.915 1.00 27.81 71 ASP B N 1
ATOM 3767 C CA . ASP B 1 71 ? 49.039 -16.434 25.690 1.00 27.83 71 ASP B CA 1
ATOM 3768 C C . ASP B 1 71 ? 49.674 -16.385 24.307 1.00 27.52 71 ASP B C 1
ATOM 3769 O O . ASP B 1 71 ? 50.834 -16.762 24.130 1.00 27.51 71 ASP B O 1
ATOM 3774 N N . ALA B 1 72 ? 48.902 -15.901 23.340 1.00 27.22 72 ALA B N 1
ATOM 3775 C CA . ALA B 1 72 ? 49.325 -15.848 21.950 1.00 26.96 72 ALA B CA 1
ATOM 3776 C C . ALA B 1 72 ? 50.089 -14.578 21.629 1.00 26.64 72 ALA B C 1
ATOM 3777 O O . ALA B 1 72 ? 51.124 -14.639 20.976 1.00 26.76 72 ALA B O 1
ATOM 3779 N N . TYR B 1 73 ? 49.578 -13.433 22.080 1.00 26.55 73 TYR B N 1
ATOM 3780 C CA . TYR B 1 73 ? 50.261 -12.140 21.900 1.00 26.59 73 TYR B CA 1
ATOM 3781 C C . TYR B 1 73 ? 51.602 -12.133 22.588 1.00 26.36 73 TYR B C 1
ATOM 3782 O O . TYR B 1 73 ? 52.491 -11.396 22.191 1.00 26.53 73 TYR B O 1
ATOM 3791 N N . LYS B 1 74 ? 51.707 -12.937 23.643 1.00 26.19 74 LYS B N 1
ATOM 3792 C CA . LYS B 1 74 ? 52.955 -13.192 24.340 1.00 26.18 74 LYS B CA 1
ATOM 3793 C C . LYS B 1 74 ? 53.907 -14.096 23.546 1.00 25.61 74 LYS B C 1
ATOM 3794 O O . LYS B 1 74 ? 55.120 -14.036 23.746 1.00 25.81 74 LYS B O 1
ATOM 3800 N N . LEU B 1 75 ? 53.372 -14.918 22.648 1.00 24.67 75 LEU B N 1
ATOM 3801 C CA . LEU B 1 75 ? 54.157 -15.993 22.048 1.00 23.99 75 LEU B CA 1
ATOM 3802 C C . LEU B 1 75 ? 54.384 -15.822 20.547 1.00 23.40 75 LEU B C 1
ATOM 3803 O O . LEU B 1 75 ? 55.458 -16.102 20.043 1.00 22.98 75 LEU B O 1
ATOM 3808 N N . TYR B 1 76 ? 53.360 -15.370 19.837 1.00 23.28 76 TYR B N 1
ATOM 3809 C CA . TYR B 1 76 ? 53.437 -15.164 18.391 1.00 23.17 76 TYR B CA 1
ATOM 3810 C C . TYR B 1 76 ? 53.480 -13.679 18.056 1.00 23.10 76 TYR B C 1
ATOM 3811 O O . TYR B 1 76 ? 53.852 -13.303 16.953 1.00 23.23 76 TYR B O 1
ATOM 3820 N N . GLY B 1 77 ? 53.086 -12.845 19.013 1.00 23.07 77 GLY B N 1
ATOM 3821 C CA . GLY B 1 77 ? 52.919 -11.413 18.786 1.00 22.88 77 GLY B CA 1
ATOM 3822 C C . GLY B 1 77 ? 51.535 -11.138 18.241 1.00 23.00 77 GLY B C 1
ATOM 3823 O O . GLY B 1 77 ? 51.235 -10.020 17.813 1.00 23.22 77 GLY B O 1
ATOM 3824 N N . ASN B 1 78 ? 50.680 -12.163 18.282 1.00 22.76 78 ASN B N 1
ATOM 3825 C CA . ASN B 1 78 ? 49.378 -12.104 17.661 1.00 22.38 78 ASN B CA 1
ATOM 3826 C C . ASN B 1 78 ? 48.308 -12.902 18.416 1.00 22.04 78 ASN B C 1
ATOM 3827 O O . ASN B 1 78 ? 48.588 -14.012 18.861 1.00 22.42 78 ASN B O 1
ATOM 3832 N N . TYR B 1 79 ? 47.083 -12.366 18.520 1.00 21.17 79 TYR B N 1
ATOM 3833 C CA . TYR B 1 79 ? 46.031 -12.961 19.384 1.00 20.41 79 TYR B CA 1
ATOM 3834 C C . TYR B 1 79 ? 45.314 -14.184 18.832 1.00 19.84 79 TYR B C 1
ATOM 3835 O O . TYR B 1 79 ? 44.659 -14.915 19.572 1.00 19.28 79 TYR B O 1
ATOM 3844 N N . LEU B 1 80 ? 45.407 -14.398 17.530 1.00 19.64 80 LEU B N 1
ATOM 3845 C CA . LEU B 1 80 ? 44.747 -15.549 16.917 1.00 19.16 80 LEU B CA 1
ATOM 3846 C C . LEU B 1 80 ? 45.605 -16.049 15.759 1.00 18.80 80 LEU B C 1
ATOM 3847 O O . LEU B 1 80 ? 45.377 -15.689 14.601 1.00 19.09 80 LEU B O 1
ATOM 3852 N N . PRO B 1 81 ? 46.623 -16.859 16.082 1.00 18.35 81 PRO B N 1
ATOM 3853 C CA . PRO B 1 81 ? 47.624 -17.275 15.114 1.00 18.01 81 PRO B CA 1
ATOM 3854 C C . PRO B 1 81 ? 47.132 -18.301 14.079 1.00 17.82 81 PRO B C 1
ATOM 3855 O O . PRO B 1 81 ? 46.089 -18.945 14.271 1.00 17.86 81 PRO B O 1
ATOM 3859 N N . ASP B 1 82 ? 47.886 -18.402 12.984 1.00 17.29 82 ASP B N 1
ATOM 3860 C CA . ASP B 1 82 ? 47.681 -19.370 11.914 1.00 16.99 82 ASP B CA 1
ATOM 3861 C C . ASP B 1 82 ? 47.594 -20.787 12.457 1.00 16.38 82 ASP B C 1
ATOM 3862 O O . ASP B 1 82 ? 46.698 -21.547 12.086 1.00 16.92 82 ASP B O 1
ATOM 3867 N N . ASP B 1 83 ? 48.545 -21.123 13.324 1.00 15.70 83 ASP B N 1
ATOM 3868 C CA . ASP B 1 83 ? 48.651 -22.425 13.994 1.00 15.46 83 ASP B CA 1
ATOM 3869 C C . ASP B 1 83 ? 47.323 -22.911 14.583 1.00 15.19 83 ASP B C 1
ATOM 3870 O O . ASP B 1 83 ? 46.879 -24.027 14.290 1.00 15.30 83 ASP B O 1
ATOM 3875 N N . THR B 1 84 ? 46.718 -22.066 15.422 1.00 14.31 84 THR B N 1
ATOM 3876 C CA . THR B 1 84 ? 45.492 -22.392 16.120 1.00 14.08 84 THR B CA 1
ATOM 3877 C C . THR B 1 84 ? 44.400 -22.691 15.101 1.00 13.50 84 THR B C 1
ATOM 3878 O O . THR B 1 84 ? 43.826 -23.787 15.104 1.00 12.77 84 THR B O 1
ATOM 3882 N N . LEU B 1 85 ? 44.152 -21.723 14.219 1.00 13.08 85 LEU B N 1
ATOM 3883 C CA . LEU B 1 85 ? 43.197 -21.887 13.136 1.00 13.02 85 LEU B CA 1
ATOM 3884 C C . LEU B 1 85 ? 43.470 -23.170 12.365 1.00 12.65 85 LEU B C 1
ATOM 3885 O O . LEU B 1 85 ? 42.585 -24.005 12.167 1.00 12.23 85 LEU B O 1
ATOM 3890 N N . ASN B 1 86 ? 44.717 -23.337 11.960 1.00 12.38 86 ASN B N 1
ATOM 3891 C CA . ASN B 1 86 ? 45.084 -24.511 11.207 1.00 12.51 86 ASN B CA 1
ATOM 3892 C C . ASN B 1 86 ? 44.963 -25.831 11.981 1.00 12.34 86 ASN B C 1
ATOM 3893 O O . ASN B 1 86 ? 44.741 -26.883 11.381 1.00 12.46 86 ASN B O 1
ATOM 3898 N N . ALA B 1 87 ? 45.092 -25.778 13.302 1.00 12.11 87 ALA B N 1
ATOM 3899 C CA . ALA B 1 87 ? 44.873 -26.957 14.133 1.00 11.71 87 ALA B CA 1
ATOM 3900 C C . ALA B 1 87 ? 43.414 -27.432 14.060 1.00 11.52 87 ALA B C 1
ATOM 3901 O O . ALA B 1 87 ? 43.147 -28.629 13.981 1.00 11.97 87 ALA B O 1
ATOM 3903 N N . ILE B 1 88 ? 42.467 -26.503 14.064 1.00 11.17 88 ILE B N 1
ATOM 3904 C CA . ILE B 1 88 ? 41.056 -26.886 14.006 1.00 10.69 88 ILE B CA 1
ATOM 3905 C C . ILE B 1 88 ? 40.730 -27.302 12.577 1.00 10.95 88 ILE B C 1
ATOM 3906 O O . ILE B 1 88 ? 40.077 -28.325 12.352 1.00 11.00 88 ILE B O 1
ATOM 3911 N N . LYS B 1 89 ? 41.217 -26.518 11.614 1.00 11.26 89 LYS B N 1
ATOM 3912 C CA . LYS B 1 89 ? 41.088 -26.838 10.184 1.00 11.73 89 LYS B CA 1
ATOM 3913 C C . LYS B 1 89 ? 41.498 -28.304 9.957 1.00 11.88 89 LYS B C 1
ATOM 3914 O O . LYS B 1 89 ? 40.772 -29.041 9.306 1.00 11.97 89 LYS B O 1
ATOM 3920 N N . GLU B 1 90 ? 42.622 -28.725 10.551 1.00 12.01 90 GLU B N 1
ATOM 3921 C CA . GLU B 1 90 ? 43.106 -30.098 10.443 1.00 12.79 90 GLU B CA 1
ATOM 3922 C C . GLU B 1 90 ? 42.358 -31.134 11.272 1.00 13.13 90 GLU B C 1
ATOM 3923 O O . GLU B 1 90 ? 42.104 -32.235 10.769 1.00 13.35 90 GLU B O 1
ATOM 3929 N N . PHE B 1 91 ? 42.029 -30.807 12.531 1.00 13.39 91 PHE B N 1
ATOM 3930 C CA . PHE B 1 91 ? 41.500 -31.816 13.498 1.00 13.02 91 PHE B CA 1
ATOM 3931 C C . PHE B 1 91 ? 39.993 -31.729 13.787 1.00 12.98 91 PHE B C 1
ATOM 3932 O O . PHE B 1 91 ? 39.398 -32.657 14.334 1.00 12.40 91 PHE B O 1
ATOM 3940 N N . ARG B 1 92 ? 39.400 -30.601 13.403 1.00 12.89 92 ARG B N 1
ATOM 3941 C CA . ARG B 1 92 ? 37.962 -30.489 13.133 1.00 13.31 92 ARG B CA 1
ATOM 3942 C C . ARG B 1 92 ? 37.031 -30.369 14.343 1.00 13.27 92 ARG B C 1
ATOM 3943 O O . ARG B 1 92 ? 35.878 -29.933 14.203 1.00 13.36 92 ARG B O 1
ATOM 3951 N N . VAL B 1 93 ? 37.502 -30.762 15.520 1.00 12.89 93 VAL B N 1
ATOM 3952 C CA . VAL B 1 93 ? 36.828 -30.324 16.735 1.00 12.99 93 VAL B CA 1
ATOM 3953 C C . VAL B 1 93 ? 37.848 -29.733 17.688 1.00 12.96 93 VAL B C 1
ATOM 3954 O O . VAL B 1 93 ? 38.961 -30.251 17.819 1.00 13.30 93 VAL B O 1
ATOM 3958 N N . ALA B 1 94 ? 37.461 -28.636 18.321 1.00 12.60 94 ALA B N 1
ATOM 3959 C CA . ALA B 1 94 ? 38.281 -27.973 19.310 1.00 12.81 94 ALA B CA 1
ATOM 3960 C C . ALA B 1 94 ? 37.437 -27.592 20.527 1.00 13.53 94 ALA B C 1
ATOM 3961 O O . ALA B 1 94 ? 36.251 -27.232 20.399 1.00 13.68 94 ALA B O 1
ATOM 3963 N N . LEU B 1 95 ? 38.059 -27.662 21.703 1.00 13.92 95 LEU B N 1
ATOM 3964 C CA . LEU B 1 95 ? 37.465 -27.164 22.944 1.00 14.14 95 LEU B CA 1
ATOM 3965 C C . LEU B 1 95 ? 38.090 -25.828 23.310 1.00 14.28 95 LEU B C 1
ATOM 3966 O O . LEU B 1 95 ? 39.279 -25.743 23.568 1.00 14.88 95 LEU B O 1
ATOM 3971 N N . LYS B 1 96 ? 37.320 -24.763 23.329 1.00 14.66 96 LYS B N 1
ATOM 3972 C CA . LYS B 1 96 ? 37.945 -23.499 23.649 1.00 15.29 96 LYS B CA 1
ATOM 3973 C C . LYS B 1 96 ? 37.391 -22.906 24.928 1.00 16.29 96 LYS B C 1
ATOM 3974 O O . LYS B 1 96 ? 36.230 -23.096 25.258 1.00 15.92 96 LYS B O 1
ATOM 3980 N N . GLY B 1 97 ? 38.250 -22.206 25.654 1.00 17.75 97 GLY B N 1
ATOM 3981 C CA . GLY B 1 97 ? 37.822 -21.327 26.734 1.00 19.65 97 GLY B CA 1
ATOM 3982 C C . GLY B 1 97 ? 37.540 -19.947 26.169 1.00 21.28 97 GLY B C 1
ATOM 3983 O O . GLY B 1 97 ? 37.735 -19.699 24.968 1.00 21.25 97 GLY B O 1
ATOM 3984 N N . PRO B 1 98 ? 37.080 -19.024 27.029 1.00 22.51 98 PRO B N 1
ATOM 3985 C CA . PRO B 1 98 ? 36.654 -17.690 26.558 1.00 23.16 98 PRO B CA 1
ATOM 3986 C C . PRO B 1 98 ? 37.797 -16.718 26.194 1.00 23.81 98 PRO B C 1
ATOM 3987 O O . PRO B 1 98 ? 38.910 -16.824 26.695 1.00 23.60 98 PRO B O 1
ATOM 3991 N N . LEU B 1 99 ? 37.505 -15.779 25.310 1.00 25.09 99 LEU B N 1
ATOM 3992 C CA . LEU B 1 99 ? 38.510 -14.848 24.833 1.00 26.55 99 LEU B CA 1
ATOM 3993 C C . LEU B 1 99 ? 38.212 -13.414 25.263 1.00 27.80 99 LEU B C 1
ATOM 3994 O O . LEU B 1 99 ? 37.072 -13.069 25.542 1.00 28.07 99 LEU B O 1
ATOM 3999 N N . THR B 1 100 ? 39.245 -12.586 25.343 1.00 29.35 100 THR B N 1
ATOM 4000 C CA . THR B 1 100 ? 39.049 -11.176 25.639 1.00 30.81 100 THR B CA 1
ATOM 4001 C C . THR B 1 100 ? 39.367 -10.397 24.392 1.00 31.80 100 THR B C 1
ATOM 4002 O O . THR B 1 100 ? 40.430 -10.560 23.807 1.00 31.67 100 THR B O 1
ATOM 4006 N N . THR B 1 101 ? 38.421 -9.559 23.994 1.00 33.79 101 THR B N 1
ATOM 4007 C CA . THR B 1 101 ? 38.582 -8.691 22.836 1.00 35.80 101 THR B CA 1
ATOM 4008 C C . THR B 1 101 ? 39.597 -7.602 23.156 1.00 36.36 101 THR B C 1
ATOM 4009 O O . THR B 1 101 ? 39.361 -6.782 24.050 1.00 36.34 101 THR B O 1
ATOM 4013 N N . PRO B 1 102 ? 40.723 -7.585 22.415 1.00 37.45 102 PRO B N 1
ATOM 4014 C CA . PRO B 1 102 ? 41.844 -6.669 22.699 1.00 38.07 102 PRO B CA 1
ATOM 4015 C C . PRO B 1 102 ? 41.407 -5.219 22.518 1.00 38.99 102 PRO B C 1
ATOM 4016 O O . PRO B 1 102 ? 40.405 -4.964 21.845 1.00 39.06 102 PRO B O 1
ATOM 4020 N N . VAL B 1 103 ? 42.127 -4.280 23.121 1.00 40.23 103 VAL B N 1
ATOM 4021 C CA . VAL B 1 103 ? 41.753 -2.872 23.017 1.00 41.79 103 VAL B CA 1
ATOM 4022 C C . VAL B 1 103 ? 41.906 -2.404 21.567 1.00 42.91 103 VAL B C 1
ATOM 4023 O O . VAL B 1 103 ? 43.015 -2.369 21.020 1.00 43.36 103 VAL B O 1
ATOM 4027 N N . GLY B 1 104 ? 40.781 -2.052 20.953 1.00 43.90 104 GLY B N 1
ATOM 4028 C CA . GLY B 1 104 ? 40.757 -1.672 19.544 1.00 45.14 104 GLY B CA 1
ATOM 4029 C C . GLY B 1 104 ? 39.604 -2.313 18.783 1.00 46.05 104 GLY B C 1
ATOM 4030 O O . GLY B 1 104 ? 38.971 -1.658 17.947 1.00 46.36 104 GLY B O 1
ATOM 4031 N N . GLY B 1 105 ? 39.316 -3.580 19.101 1.00 46.54 105 GLY B N 1
ATOM 4032 C CA . GLY B 1 105 ? 38.425 -4.440 18.307 1.00 47.25 105 GLY B CA 1
ATOM 4033 C C . GLY B 1 105 ? 36.931 -4.149 18.319 1.00 47.62 105 GLY B C 1
ATOM 4034 O O . GLY B 1 105 ? 36.514 -3.016 18.577 1.00 47.73 105 GLY B O 1
ATOM 4035 N N . GLY B 1 106 ? 36.133 -5.183 18.035 1.00 47.87 106 GLY B N 1
ATOM 4036 C CA . GLY B 1 106 ? 34.669 -5.047 17.896 1.00 48.10 106 GLY B CA 1
ATOM 4037 C C . GLY B 1 106 ? 33.813 -6.171 18.480 1.00 48.07 106 GLY B C 1
ATOM 4038 O O . GLY B 1 106 ? 33.558 -7.189 17.818 1.00 48.34 106 GLY B O 1
ATOM 4039 N N . TYR B 1 107 ? 33.339 -5.949 19.709 1.00 47.88 107 TYR B N 1
ATOM 4040 C CA . TYR B 1 107 ? 32.565 -6.923 20.519 1.00 47.66 107 TYR B CA 1
ATOM 4041 C C . TYR B 1 107 ? 33.290 -8.258 20.857 1.00 46.81 107 TYR B C 1
ATOM 4042 O O . TYR B 1 107 ? 34.084 -8.300 21.819 1.00 46.94 107 TYR B O 1
ATOM 4051 N N . ARG B 1 108 ? 33.002 -9.331 20.105 1.00 45.19 108 ARG B N 1
ATOM 4052 C CA . ARG B 1 108 ? 33.773 -10.591 20.202 1.00 43.56 108 ARG B CA 1
ATOM 4053 C C . ARG B 1 108 ? 34.493 -10.875 18.874 1.00 41.17 108 ARG B C 1
ATOM 4054 O O . ARG B 1 108 ? 34.176 -11.840 18.171 1.00 40.97 108 ARG B O 1
ATOM 4062 N N . SER B 1 109 ? 35.459 -10.031 18.533 1.00 38.27 109 SER B N 1
ATOM 4063 C CA . SER B 1 109 ? 35.995 -10.055 17.184 1.00 35.84 109 SER B CA 1
ATOM 4064 C C . SER B 1 109 ? 36.927 -11.249 16.896 1.00 34.09 109 SER B C 1
ATOM 4065 O O . SER B 1 109 ? 37.084 -11.643 15.731 1.00 33.90 109 SER B O 1
ATOM 4068 N N . LEU B 1 110 ? 37.528 -11.834 17.934 1.00 31.62 110 LEU B N 1
ATOM 4069 C CA . LEU B 1 110 ? 38.351 -13.027 17.715 1.00 29.34 110 LEU B CA 1
ATOM 4070 C C . LEU B 1 110 ? 37.450 -14.233 17.470 1.00 28.39 110 LEU B C 1
ATOM 4071 O O . LEU B 1 110 ? 37.752 -15.086 16.632 1.00 28.26 110 LEU B O 1
ATOM 4076 N N . ASN B 1 111 ? 36.324 -14.276 18.174 1.00 26.89 111 ASN B N 1
ATOM 4077 C CA . ASN B 1 111 ? 35.306 -15.298 17.935 1.00 25.78 111 ASN B CA 1
ATOM 4078 C C . ASN B 1 111 ? 34.599 -15.104 16.602 1.00 24.45 111 ASN B C 1
ATOM 4079 O O . ASN B 1 111 ? 34.269 -16.074 15.932 1.00 24.25 111 ASN B O 1
ATOM 4084 N N . VAL B 1 112 ? 34.383 -13.856 16.209 1.00 23.17 112 VAL B N 1
ATOM 4085 C CA . VAL B 1 112 ? 33.921 -13.577 14.857 1.00 22.17 112 VAL B CA 1
ATOM 4086 C C . VAL B 1 112 ? 34.881 -14.221 13.832 1.00 21.77 112 VAL B C 1
ATOM 4087 O O . VAL B 1 112 ? 34.495 -15.146 13.124 1.00 21.45 112 VAL B O 1
ATOM 4091 N N . THR B 1 113 ? 36.134 -13.767 13.782 1.00 21.11 113 THR B N 1
ATOM 4092 C CA . THR B 1 113 ? 37.054 -14.251 12.754 1.00 20.82 113 THR B CA 1
ATOM 4093 C C . THR B 1 113 ? 37.274 -15.791 12.783 1.00 20.16 113 THR B C 1
ATOM 4094 O O . THR B 1 113 ? 37.442 -16.395 11.713 1.00 20.12 113 THR B O 1
ATOM 4098 N N . ILE B 1 114 ? 37.211 -16.433 13.964 1.00 18.83 114 ILE B N 1
ATOM 4099 C CA . ILE B 1 114 ? 37.176 -17.919 14.020 1.00 17.69 114 ILE B CA 1
ATOM 4100 C C . ILE B 1 114 ? 36.014 -18.530 13.208 1.00 17.62 114 ILE B C 1
ATOM 4101 O O . ILE B 1 114 ? 36.229 -19.353 12.341 1.00 17.39 114 ILE B O 1
ATOM 4106 N N . ARG B 1 115 ? 34.782 -18.136 13.481 1.00 18.11 115 ARG B N 1
ATOM 4107 C CA . ARG B 1 115 ? 33.670 -18.679 12.685 1.00 18.78 115 ARG B CA 1
ATOM 4108 C C . ARG B 1 115 ? 33.791 -18.315 11.198 1.00 18.14 115 ARG B C 1
ATOM 4109 O O . ARG B 1 115 ? 33.374 -19.080 10.324 1.00 18.10 115 ARG B O 1
ATOM 4117 N N . GLN B 1 116 ? 34.395 -17.168 10.916 1.00 17.60 116 GLN B N 1
ATOM 4118 C CA . GLN B 1 116 ? 34.586 -16.753 9.537 1.00 17.22 116 GLN B CA 1
ATOM 4119 C C . GLN B 1 116 ? 35.597 -17.601 8.794 1.00 16.54 116 GLN B C 1
ATOM 4120 O O . GLN B 1 116 ? 35.238 -18.202 7.780 1.00 16.42 116 GLN B O 1
ATOM 4126 N N . VAL B 1 117 ? 36.834 -17.687 9.287 1.00 15.55 117 VAL B N 1
ATOM 4127 C CA . VAL B 1 117 ? 37.832 -18.422 8.518 1.00 15.14 117 VAL B CA 1
ATOM 4128 C C . VAL B 1 117 ? 37.518 -19.913 8.501 1.00 15.27 117 VAL B C 1
ATOM 4129 O O . VAL B 1 117 ? 37.892 -20.623 7.579 1.00 15.19 117 VAL B O 1
ATOM 4133 N N . LEU B 1 118 ? 36.766 -20.378 9.484 1.00 15.22 118 LEU B N 1
ATOM 4134 C CA . LEU B 1 118 ? 36.472 -21.796 9.553 1.00 15.07 118 LEU B CA 1
ATOM 4135 C C . LEU B 1 118 ? 35.128 -22.173 8.983 1.00 15.20 118 LEU B C 1
ATOM 4136 O O . LEU B 1 118 ? 34.799 -23.366 8.950 1.00 15.43 118 LEU B O 1
ATOM 4141 N N . ASP B 1 119 ? 34.369 -21.172 8.530 1.00 15.54 119 ASP B N 1
ATOM 4142 C CA . ASP B 1 119 ? 32.991 -21.353 8.040 1.00 15.97 119 ASP B CA 1
ATOM 4143 C C . ASP B 1 119 ? 32.060 -22.091 9.043 1.00 15.10 119 ASP B C 1
ATOM 4144 O O . ASP B 1 119 ? 31.347 -23.019 8.691 1.00 14.80 119 ASP B O 1
ATOM 4149 N N . LEU B 1 120 ? 32.084 -21.677 10.302 1.00 14.89 120 LEU B N 1
ATOM 4150 C CA . LEU B 1 120 ? 31.111 -22.172 11.297 1.00 14.40 120 LEU B CA 1
ATOM 4151 C C . LEU B 1 120 ? 29.807 -21.378 11.155 1.00 14.14 120 LEU B C 1
ATOM 4152 O O . LEU B 1 120 ? 29.704 -20.229 11.605 1.00 14.58 120 LEU B O 1
ATOM 4157 N N . TYR B 1 121 ? 28.825 -21.952 10.483 1.00 13.53 121 TYR B N 1
ATOM 4158 C CA . TYR B 1 121 ? 27.631 -21.157 10.173 1.00 13.45 121 TYR B CA 1
ATOM 4159 C C . TYR B 1 121 ? 26.467 -21.299 11.161 1.00 13.01 121 TYR B C 1
ATOM 4160 O O . TYR B 1 121 ? 25.487 -20.562 11.072 1.00 12.99 121 TYR B O 1
ATOM 4169 N N . ALA B 1 122 ? 26.582 -22.237 12.098 1.00 12.18 122 ALA B N 1
ATOM 4170 C CA . ALA B 1 122 ? 25.476 -22.548 12.973 1.00 11.42 122 ALA B CA 1
ATOM 4171 C C . ALA B 1 122 ? 25.938 -22.463 14.417 1.00 11.38 122 ALA B C 1
ATOM 4172 O O . ALA B 1 122 ? 26.974 -23.033 14.776 1.00 11.60 122 ALA B O 1
ATOM 4174 N N . ASN B 1 123 ? 25.185 -21.725 15.230 1.00 10.27 123 ASN B N 1
ATOM 4175 C CA . ASN B 1 123 ? 25.397 -21.709 16.653 1.00 9.57 123 ASN B CA 1
ATOM 4176 C C . ASN B 1 123 ? 24.396 -22.702 17.214 1.00 9.21 123 ASN B C 1
ATOM 4177 O O . ASN B 1 123 ? 23.198 -22.554 17.006 1.00 9.76 123 ASN B O 1
ATOM 4182 N N . VAL B 1 124 ? 24.878 -23.750 17.865 1.00 8.25 124 VAL B N 1
ATOM 4183 C CA . VAL B 1 124 ? 23.995 -24.828 18.308 1.00 7.76 124 VAL B CA 1
ATOM 4184 C C . VAL B 1 124 ? 23.989 -24.844 19.838 1.00 8.78 124 VAL B C 1
ATOM 4185 O O . VAL B 1 124 ? 25.037 -25.020 20.450 1.00 9.04 124 VAL B O 1
ATOM 4189 N N . ARG B 1 125 ? 22.823 -24.637 20.448 1.00 9.12 125 ARG B N 1
ATOM 4190 C CA . ARG B 1 125 ? 22.731 -24.584 21.902 1.00 10.18 125 ARG B CA 1
ATOM 4191 C C . ARG B 1 125 ? 21.760 -25.584 22.427 1.00 10.16 125 ARG B C 1
ATOM 4192 O O . ARG B 1 125 ? 20.580 -25.537 22.108 1.00 11.30 125 ARG B O 1
ATOM 4200 N N . PRO B 1 126 ? 22.250 -26.521 23.217 1.00 9.81 126 PRO B N 1
ATOM 4201 C CA . PRO B 1 126 ? 21.308 -27.394 23.861 1.00 9.67 126 PRO B CA 1
ATOM 4202 C C . PRO B 1 126 ? 20.855 -26.761 25.182 1.00 9.05 126 PRO B C 1
ATOM 4203 O O . PRO B 1 126 ? 21.659 -26.182 25.886 1.00 9.05 126 PRO B O 1
ATOM 4207 N N . VAL B 1 127 ? 19.565 -26.848 25.488 1.00 8.79 127 VAL B N 1
ATOM 4208 C CA . VAL B 1 127 ? 19.021 -26.249 26.701 1.00 8.41 127 VAL B CA 1
ATOM 4209 C C . VAL B 1 127 ? 18.291 -27.327 27.463 1.00 8.30 127 VAL B C 1
ATOM 4210 O O . VAL B 1 127 ? 17.306 -27.891 26.979 1.00 8.05 127 VAL B O 1
ATOM 4214 N N . TYR B 1 128 ? 18.763 -27.598 28.665 1.00 8.45 128 TYR B N 1
ATOM 4215 C CA . TYR B 1 128 ? 18.142 -28.633 29.497 1.00 9.08 128 TYR B CA 1
ATOM 4216 C C . TYR B 1 128 ? 18.385 -28.376 30.986 1.00 8.26 128 TYR B C 1
ATOM 4217 O O . TYR B 1 128 ? 19.249 -27.600 31.378 1.00 7.43 128 TYR B O 1
ATOM 4226 N N . TYR B 1 129 ? 17.605 -29.052 31.807 1.00 8.49 129 TYR B N 1
ATOM 4227 C CA . TYR B 1 129 ? 17.642 -28.831 33.228 1.00 8.12 129 TYR B CA 1
ATOM 4228 C C . TYR B 1 129 ? 18.360 -29.940 33.953 1.00 9.04 129 TYR B C 1
ATOM 4229 O O . TYR B 1 129 ? 18.105 -31.114 33.707 1.00 9.06 129 TYR B O 1
ATOM 4238 N N . LEU B 1 130 ? 19.259 -29.541 34.854 1.00 10.70 130 LEU B N 1
ATOM 4239 C CA . LEU B 1 130 ? 19.862 -30.437 35.839 1.00 11.40 130 LEU B CA 1
ATOM 4240 C C . LEU B 1 130 ? 19.275 -30.229 37.231 1.00 11.60 130 LEU B C 1
ATOM 4241 O O . LEU B 1 130 ? 19.324 -29.120 37.752 1.00 11.33 130 LEU B O 1
ATOM 4246 N N . LYS B 1 131 ? 18.743 -31.299 37.831 1.00 12.15 131 LYS B N 1
ATOM 4247 C CA . LYS B 1 131 ? 18.239 -31.290 39.213 1.00 13.26 131 LYS B CA 1
ATOM 4248 C C . LYS B 1 131 ? 19.268 -30.678 40.160 1.00 12.00 131 LYS B C 1
ATOM 4249 O O . LYS B 1 131 ? 20.467 -30.930 40.036 1.00 12.50 131 LYS B O 1
ATOM 4255 N N . GLY B 1 132 ? 18.799 -29.859 41.088 1.00 10.72 132 GLY B N 1
ATOM 4256 C CA . GLY B 1 132 ? 19.686 -29.191 42.005 1.00 9.26 132 GLY B CA 1
ATOM 4257 C C . GLY B 1 132 ? 20.045 -27.778 41.588 1.00 8.74 132 GLY B C 1
ATOM 4258 O O . GLY B 1 132 ? 20.314 -26.953 42.434 1.00 8.80 132 GLY B O 1
ATOM 4259 N N . VAL B 1 133 ? 20.073 -27.472 40.299 1.00 8.18 133 VAL B N 1
ATOM 4260 C CA . VAL B 1 133 ? 20.391 -26.099 39.905 1.00 8.51 133 VAL B CA 1
ATOM 4261 C C . VAL B 1 133 ? 19.159 -25.202 40.109 1.00 8.07 133 VAL B C 1
ATOM 4262 O O . VAL B 1 133 ? 18.045 -25.625 39.823 1.00 7.87 133 VAL B O 1
ATOM 4266 N N . PRO B 1 134 ? 19.361 -23.988 40.676 1.00 7.75 134 PRO B N 1
ATOM 4267 C CA . PRO B 1 134 ? 18.258 -23.058 40.939 1.00 6.52 134 PRO B CA 1
ATOM 4268 C C . PRO B 1 134 ? 17.514 -22.548 39.687 1.00 5.00 134 PRO B C 1
ATOM 4269 O O . PRO B 1 134 ? 18.081 -22.288 38.649 1.00 4.56 134 PRO B O 1
ATOM 4273 N N . SER B 1 135 ? 16.220 -22.400 39.829 1.00 3.82 135 SER B N 1
ATOM 4274 C CA . SER B 1 135 ? 15.385 -22.019 38.742 1.00 3.11 135 SER B CA 1
ATOM 4275 C C . SER B 1 135 ? 14.347 -20.998 39.201 1.00 2.00 135 SER B C 1
ATOM 4276 O O . SER B 1 135 ? 13.745 -21.131 40.248 1.00 2.00 135 SER B O 1
ATOM 4279 N N . PRO B 1 136 ? 14.133 -19.976 38.385 1.00 2.15 136 PRO B N 1
ATOM 4280 C CA . PRO B 1 136 ? 13.062 -19.016 38.673 1.00 2.21 136 PRO B CA 1
ATOM 4281 C C . PRO B 1 136 ? 11.656 -19.539 38.286 1.00 2.00 136 PRO B C 1
ATOM 4282 O O . PRO B 1 136 ? 10.659 -18.871 38.578 1.00 2.00 136 PRO B O 1
ATOM 4286 N N . ILE B 1 137 ? 11.580 -20.699 37.626 1.00 2.00 137 ILE B N 1
ATOM 4287 C CA . ILE B 1 137 ? 10.269 -21.218 37.154 1.00 2.00 137 ILE B CA 1
ATOM 4288 C C . ILE B 1 137 ? 9.872 -22.481 37.898 1.00 2.00 137 ILE B C 1
ATOM 4289 O O . ILE B 1 137 ? 10.737 -23.073 38.538 1.00 2.00 137 ILE B O 1
ATOM 4294 N N . LYS B 1 138 ? 8.578 -22.840 37.880 1.00 2.00 138 LYS B N 1
ATOM 4295 C CA . LYS B 1 138 ? 8.075 -23.991 38.647 1.00 2.00 138 LYS B CA 1
ATOM 4296 C C . LYS B 1 138 ? 8.424 -25.331 38.011 1.00 2.00 138 LYS B C 1
ATOM 4297 O O . LYS B 1 138 ? 8.577 -26.330 38.699 1.00 2.27 138 LYS B O 1
ATOM 4303 N N . HIS B 1 139 ? 8.550 -25.357 36.696 1.00 2.04 139 HIS B N 1
ATOM 4304 C CA . HIS B 1 139 ? 8.650 -26.617 35.973 1.00 2.95 139 HIS B CA 1
ATOM 4305 C C . HIS B 1 139 ? 9.844 -26.616 35.030 1.00 3.43 139 HIS B C 1
ATOM 4306 O O . HIS B 1 139 ? 9.674 -26.796 33.843 1.00 4.57 139 HIS B O 1
ATOM 4313 N N . PRO B 1 140 ? 11.065 -26.419 35.557 1.00 3.76 140 PRO B N 1
ATOM 4314 C CA . PRO B 1 140 ? 12.199 -26.388 34.630 1.00 3.95 140 PRO B CA 1
ATOM 4315 C C . PRO B 1 140 ? 12.483 -27.771 34.037 1.00 5.16 140 PRO B C 1
ATOM 4316 O O . PRO B 1 140 ? 13.188 -27.871 33.026 1.00 5.27 140 PRO B O 1
ATOM 4320 N N . GLU B 1 141 ? 11.944 -28.827 34.652 1.00 6.46 141 GLU B N 1
ATOM 4321 C CA . GLU B 1 141 ? 12.234 -30.199 34.217 1.00 7.70 141 GLU B CA 1
ATOM 4322 C C . GLU B 1 141 ? 11.659 -30.512 32.827 1.00 8.44 141 GLU B C 1
ATOM 4323 O O . GLU B 1 141 ? 12.159 -31.384 32.129 1.00 8.45 141 GLU B O 1
ATOM 4329 N N . LYS B 1 142 ? 10.627 -29.782 32.414 1.00 9.06 142 LYS B N 1
ATOM 4330 C CA . LYS B 1 142 ? 10.036 -30.004 31.113 1.00 9.14 142 LYS B CA 1
ATOM 4331 C C . LYS B 1 142 ? 10.890 -29.412 30.001 1.00 9.54 142 LYS B C 1
ATOM 4332 O O . LYS B 1 142 ? 10.630 -29.668 28.843 1.00 10.31 142 LYS B O 1
ATOM 4338 N N . VAL B 1 143 ? 11.909 -28.627 30.330 1.00 9.56 143 VAL B N 1
ATOM 4339 C CA . VAL B 1 143 ? 12.708 -27.963 29.288 1.00 9.68 143 VAL B CA 1
ATOM 4340 C C . VAL B 1 143 ? 13.793 -28.834 28.668 1.00 9.99 143 VAL B C 1
ATOM 4341 O O . VAL B 1 143 ? 14.733 -29.253 29.355 1.00 9.91 143 VAL B O 1
ATOM 4345 N N . ASN B 1 144 ? 13.694 -29.050 27.352 1.00 10.40 144 ASN B N 1
ATOM 4346 C CA . ASN B 1 144 ? 14.668 -29.874 26.623 1.00 10.38 144 ASN B CA 1
ATOM 4347 C C . ASN B 1 144 ? 14.734 -29.526 25.131 1.00 10.18 144 ASN B C 1
ATOM 4348 O O . ASN B 1 144 ? 14.072 -30.143 24.273 1.00 10.39 144 ASN B O 1
ATOM 4353 N N . PHE B 1 145 ? 15.516 -28.511 24.815 1.00 10.07 145 PHE B N 1
ATOM 4354 C CA . PHE B 1 145 ? 15.603 -28.065 23.429 1.00 9.80 145 PHE B CA 1
ATOM 4355 C C . PHE B 1 145 ? 16.987 -28.235 22.876 1.00 9.15 145 PHE B C 1
ATOM 4356 O O . PHE B 1 145 ? 17.988 -28.157 23.598 1.00 9.88 145 PHE B O 1
ATOM 4364 N N . VAL B 1 146 ? 17.065 -28.339 21.567 1.00 8.68 146 VAL B N 1
ATOM 4365 C CA . VAL B 1 146 ? 18.307 -27.932 20.954 1.00 8.56 146 VAL B CA 1
ATOM 4366 C C . VAL B 1 146 ? 18.056 -26.876 19.890 1.00 8.40 146 VAL B C 1
ATOM 4367 O O . VAL B 1 146 ? 17.252 -27.063 18.980 1.00 8.61 146 VAL B O 1
ATOM 4371 N N . ILE B 1 147 ? 18.710 -25.743 20.101 1.00 7.76 147 ILE B N 1
ATOM 4372 C CA . ILE B 1 147 ? 18.523 -24.547 19.321 1.00 8.15 147 ILE B CA 1
ATOM 4373 C C . ILE B 1 147 ? 19.646 -24.409 18.286 1.00 8.50 147 ILE B C 1
ATOM 4374 O O . ILE B 1 147 ? 20.848 -24.422 18.601 1.00 8.03 147 ILE B O 1
ATOM 4379 N N . PHE B 1 148 ? 19.198 -24.291 17.038 1.00 9.01 148 PHE B N 1
ATOM 4380 C CA . PHE B 1 148 ? 20.020 -24.102 15.848 1.00 8.48 148 PHE B CA 1
ATOM 4381 C C . PHE B 1 148 ? 19.820 -22.701 15.324 1.00 8.19 148 PHE B C 1
ATOM 4382 O O . PHE B 1 148 ? 18.745 -22.372 14.807 1.00 8.05 148 PHE B O 1
ATOM 4390 N N . ARG B 1 149 ? 20.863 -21.898 15.444 1.00 7.99 149 ARG B N 1
ATOM 4391 C CA . ARG B 1 149 ? 20.823 -20.473 15.146 1.00 8.49 149 ARG B CA 1
ATOM 4392 C C . ARG B 1 149 ? 21.747 -20.229 13.953 1.00 8.75 149 ARG B C 1
ATOM 4393 O O . ARG B 1 149 ? 22.937 -20.563 14.002 1.00 7.72 149 ARG B O 1
ATOM 4401 N N . GLU B 1 150 ? 21.181 -19.692 12.876 1.00 9.33 150 GLU B N 1
ATOM 4402 C CA . GLU B 1 150 ? 21.961 -19.150 11.797 1.00 10.48 150 GLU B CA 1
ATOM 4403 C C . GLU B 1 150 ? 22.786 -17.970 12.291 1.00 11.57 150 GLU B C 1
ATOM 4404 O O . GLU B 1 150 ? 22.255 -17.079 12.947 1.00 11.97 150 GLU B O 1
ATOM 4410 N N . ASN B 1 151 ? 24.075 -17.954 11.952 1.00 12.83 151 ASN B N 1
ATOM 4411 C CA . ASN B 1 151 ? 25.019 -17.103 12.644 1.00 14.62 151 ASN B CA 1
ATOM 4412 C C . ASN B 1 151 ? 25.898 -16.266 11.753 1.00 15.27 151 ASN B C 1
ATOM 4413 O O . ASN B 1 151 ? 26.891 -15.741 12.232 1.00 15.88 151 ASN B O 1
ATOM 4418 N N . THR B 1 152 ? 25.532 -16.127 10.471 1.00 16.05 152 THR B N 1
ATOM 4419 C CA . THR B 1 152 ? 26.344 -15.394 9.464 1.00 15.70 152 THR B CA 1
ATOM 4420 C C . THR B 1 152 ? 25.716 -14.062 9.011 1.00 16.61 152 THR B C 1
ATOM 4421 O O . THR B 1 152 ? 26.418 -13.152 8.592 1.00 17.16 152 THR B O 1
ATOM 4425 N N . GLU B 1 153 ? 24.399 -13.946 9.064 1.00 16.92 153 GLU B N 1
ATOM 4426 C CA . GLU B 1 153 ? 23.746 -12.761 8.522 1.00 18.27 153 GLU B CA 1
ATOM 4427 C C . GLU B 1 153 ? 22.714 -12.168 9.474 1.00 18.39 153 GLU B C 1
ATOM 4428 O O . GLU B 1 153 ? 22.865 -12.276 10.695 1.00 18.36 153 GLU B O 1
ATOM 4434 N N . ASP B 1 154 ? 21.687 -11.530 8.904 1.00 18.56 154 ASP B N 1
ATOM 4435 C CA . ASP B 1 154 ? 20.668 -10.797 9.670 1.00 18.60 154 ASP B CA 1
ATOM 4436 C C . ASP B 1 154 ? 21.359 -9.509 10.193 1.00 18.11 154 ASP B C 1
ATOM 4437 O O . ASP B 1 154 ? 22.504 -9.215 9.793 1.00 17.12 154 ASP B O 1
ATOM 4442 N N . VAL B 1 155 ? 20.676 -8.758 11.068 1.00 16.87 155 VAL B N 1
ATOM 4443 C CA . VAL B 1 155 ? 21.140 -7.453 11.517 1.00 16.18 155 VAL B CA 1
ATOM 4444 C C . VAL B 1 155 ? 22.498 -7.536 12.212 1.00 15.89 155 VAL B C 1
ATOM 4445 O O . VAL B 1 155 ? 23.236 -6.570 12.289 1.00 15.03 155 VAL B O 1
ATOM 4449 N N . TYR B 1 156 ? 22.828 -8.734 12.659 1.00 16.97 156 TYR B N 1
ATOM 4450 C CA . TYR B 1 156 ? 24.068 -9.014 13.355 1.00 17.61 156 TYR B CA 1
ATOM 4451 C C . TYR B 1 156 ? 25.218 -9.152 12.398 1.00 17.63 156 TYR B C 1
ATOM 4452 O O . TYR B 1 156 ? 26.293 -9.544 12.819 1.00 18.78 156 TYR B O 1
ATOM 4461 N N . ALA B 1 157 ? 25.027 -8.893 11.112 1.00 16.88 157 ALA B N 1
ATOM 4462 C CA . ALA B 1 157 ? 26.181 -8.959 10.225 1.00 15.81 157 ALA B CA 1
ATOM 4463 C C . ALA B 1 157 ? 27.012 -7.673 10.286 1.00 15.21 157 ALA B C 1
ATOM 4464 O O . ALA B 1 157 ? 28.061 -7.563 9.646 1.00 15.48 157 ALA B O 1
ATOM 4466 N N . GLY B 1 158 ? 26.547 -6.708 11.073 1.00 14.32 158 GLY B N 1
ATOM 4467 C CA . GLY B 1 158 ? 27.305 -5.486 11.321 1.00 12.99 158 GLY B CA 1
ATOM 4468 C C . GLY B 1 158 ? 27.386 -4.566 10.130 1.00 12.41 158 GLY B C 1
ATOM 4469 O O . GLY B 1 158 ? 28.311 -3.757 10.024 1.00 12.59 158 GLY B O 1
ATOM 4470 N N . ILE B 1 159 ? 26.420 -4.699 9.227 1.00 11.89 159 ILE B N 1
ATOM 4471 C CA . ILE B 1 159 ? 26.299 -3.821 8.083 1.00 11.69 159 ILE B CA 1
ATOM 4472 C C . ILE B 1 159 ? 25.410 -2.636 8.423 1.00 11.37 159 ILE B C 1
ATOM 4473 O O . ILE B 1 159 ? 24.196 -2.709 8.330 1.00 11.28 159 ILE B O 1
ATOM 4478 N N . GLU B 1 160 ? 26.036 -1.540 8.824 1.00 12.09 160 GLU B N 1
ATOM 4479 C CA . GLU B 1 160 ? 25.318 -0.321 9.166 1.00 12.09 160 GLU B CA 1
ATOM 4480 C C . GLU B 1 160 ? 26.242 0.892 9.319 1.00 10.97 160 GLU B C 1
ATOM 4481 O O . GLU B 1 160 ? 27.433 0.743 9.448 1.00 10.50 160 GLU B O 1
ATOM 4487 N N . TRP B 1 161 ? 25.649 2.080 9.285 1.00 10.50 161 TRP B N 1
ATOM 4488 C CA . TRP B 1 161 ? 26.340 3.355 9.244 1.00 9.97 161 TRP B CA 1
ATOM 4489 C C . TRP B 1 161 ? 25.661 4.373 10.161 1.00 9.52 161 TRP B C 1
ATOM 4490 O O . TRP B 1 161 ? 24.422 4.417 10.228 1.00 9.45 161 TRP B O 1
ATOM 4501 N N . PRO B 1 162 ? 26.465 5.230 10.833 1.00 8.85 162 PRO B N 1
ATOM 4502 C CA . PRO B 1 162 ? 26.002 6.192 11.854 1.00 8.47 162 PRO B CA 1
ATOM 4503 C C . PRO B 1 162 ? 25.203 7.328 11.258 1.00 7.85 162 PRO B C 1
ATOM 4504 O O . PRO B 1 162 ? 25.458 7.695 10.114 1.00 7.88 162 PRO B O 1
ATOM 4508 N N . ARG B 1 163 ? 24.302 7.937 12.034 1.00 7.47 163 ARG B N 1
ATOM 4509 C CA . ARG B 1 163 ? 23.568 9.124 11.540 1.00 7.05 163 ARG B CA 1
ATOM 4510 C C . ARG B 1 163 ? 24.546 10.205 11.023 1.00 6.69 163 ARG B C 1
ATOM 4511 O O . ARG B 1 163 ? 25.638 10.359 11.549 1.00 6.73 163 ARG B O 1
ATOM 4519 N N . GLY B 1 164 ? 24.154 10.911 9.969 1.00 6.46 164 GLY B N 1
ATOM 4520 C CA . GLY B 1 164 ? 24.905 12.052 9.474 1.00 6.39 164 GLY B CA 1
ATOM 4521 C C . GLY B 1 164 ? 26.211 11.741 8.755 1.00 6.30 164 GLY B C 1
ATOM 4522 O O . GLY B 1 164 ? 26.877 12.644 8.272 1.00 6.13 164 GLY B O 1
ATOM 4523 N N . SER B 1 165 ? 26.597 10.472 8.705 1.00 6.67 165 SER B N 1
ATOM 4524 C CA . SER B 1 165 ? 27.784 10.091 7.962 1.00 7.35 165 SER B CA 1
ATOM 4525 C C . SER B 1 165 ? 27.445 10.091 6.471 1.00 8.23 165 SER B C 1
ATOM 4526 O O . SER B 1 165 ? 26.270 9.920 6.096 1.00 7.89 165 SER B O 1
ATOM 4529 N N . GLU B 1 166 ? 28.467 10.288 5.634 1.00 9.04 166 GLU B N 1
ATOM 4530 C CA . GLU B 1 166 ? 28.265 10.369 4.191 1.00 10.43 166 GLU B CA 1
ATOM 4531 C C . GLU B 1 166 ? 27.700 9.054 3.609 1.00 10.53 166 GLU B C 1
ATOM 4532 O O . GLU B 1 166 ? 26.808 9.097 2.747 1.00 10.85 166 GLU B O 1
ATOM 4538 N N . GLU B 1 167 ? 28.165 7.902 4.099 1.00 10.38 167 GLU B N 1
ATOM 4539 C CA . GLU B 1 167 ? 27.621 6.637 3.598 1.00 11.02 167 GLU B CA 1
ATOM 4540 C C . GLU B 1 167 ? 26.142 6.447 3.972 1.00 10.84 167 GLU B C 1
ATOM 4541 O O . GLU B 1 167 ? 25.312 6.069 3.119 1.00 10.66 167 GLU B O 1
ATOM 4547 N N . ALA B 1 168 ? 25.810 6.752 5.223 1.00 11.01 168 ALA B N 1
ATOM 4548 C CA . ALA B 1 168 ? 24.412 6.785 5.654 1.00 11.29 168 ALA B CA 1
ATOM 4549 C C . ALA B 1 168 ? 23.609 7.763 4.792 1.00 11.67 168 ALA B C 1
ATOM 4550 O O . ALA B 1 168 ? 22.604 7.391 4.211 1.00 11.64 168 ALA B O 1
ATOM 4552 N N . LEU B 1 169 ? 24.074 9.003 4.694 1.00 12.05 169 LEU B N 1
ATOM 4553 C CA . LEU B 1 169 ? 23.369 10.009 3.932 1.00 13.01 169 LEU B CA 1
ATOM 4554 C C . LEU B 1 169 ? 23.128 9.627 2.455 1.00 13.63 169 LEU B C 1
ATOM 4555 O O . LEU B 1 169 ? 22.058 9.931 1.915 1.00 13.60 169 LEU B O 1
ATOM 4560 N N . LYS B 1 170 ? 24.103 8.974 1.814 1.00 14.12 170 LYS B N 1
ATOM 4561 C CA . LYS B 1 170 ? 23.932 8.505 0.419 1.00 14.93 170 LYS B CA 1
ATOM 4562 C C . LYS B 1 170 ? 22.937 7.359 0.296 1.00 14.69 170 LYS B C 1
ATOM 4563 O O . LYS B 1 170 ? 22.271 7.229 -0.732 1.00 14.50 170 LYS B O 1
ATOM 4569 N N . LEU B 1 171 ? 22.862 6.521 1.331 1.00 14.26 171 LEU B N 1
ATOM 4570 C CA . LEU B 1 171 ? 21.953 5.383 1.324 1.00 14.13 171 LEU B CA 1
ATOM 4571 C C . LEU B 1 171 ? 20.535 5.887 1.363 1.00 14.50 171 LEU B C 1
ATOM 4572 O O . LEU B 1 171 ? 19.729 5.503 0.547 1.00 15.14 171 LEU B O 1
ATOM 4577 N N . ILE B 1 172 ? 20.250 6.756 2.319 1.00 14.71 172 ILE B N 1
ATOM 4578 C CA . ILE B 1 172 ? 18.953 7.398 2.454 1.00 14.88 172 ILE B CA 1
ATOM 4579 C C . ILE B 1 172 ? 18.539 8.125 1.172 1.00 15.05 172 ILE B C 1
ATOM 4580 O O . ILE B 1 172 ? 17.409 7.979 0.697 1.00 15.29 172 ILE B O 1
ATOM 4585 N N . ARG B 1 173 ? 19.437 8.926 0.612 1.00 15.24 173 ARG B N 1
ATOM 4586 C CA . ARG B 1 173 ? 19.059 9.677 -0.568 1.00 15.59 173 ARG B CA 1
ATOM 4587 C C . ARG B 1 173 ? 18.849 8.716 -1.758 1.00 14.44 173 ARG B C 1
ATOM 4588 O O . ARG B 1 173 ? 17.909 8.881 -2.516 1.00 14.38 173 ARG B O 1
ATOM 4596 N N . PHE B 1 174 ? 19.680 7.679 -1.864 1.00 13.72 174 PHE B N 1
ATOM 4597 C CA . PHE B 1 174 ? 19.500 6.625 -2.865 1.00 13.58 174 PHE B CA 1
ATOM 4598 C C . PHE B 1 174 ? 18.092 6.043 -2.783 1.00 13.99 174 PHE B C 1
ATOM 4599 O O . PHE B 1 174 ? 17.350 6.060 -3.756 1.00 14.80 174 PHE B O 1
ATOM 4607 N N . LEU B 1 175 ? 17.735 5.548 -1.606 1.00 14.05 175 LEU B N 1
ATOM 4608 C CA . LEU B 1 175 ? 16.436 4.960 -1.333 1.00 14.45 175 LEU B CA 1
ATOM 4609 C C . LEU B 1 175 ? 15.267 5.918 -1.614 1.00 15.28 175 LEU B C 1
ATOM 4610 O O . LEU B 1 175 ? 14.162 5.469 -1.869 1.00 14.74 175 LEU B O 1
ATOM 4615 N N . LYS B 1 176 ? 15.513 7.227 -1.543 1.00 16.80 176 LYS B N 1
ATOM 4616 C CA . LYS B 1 176 ? 14.510 8.230 -1.914 1.00 18.79 176 LYS B CA 1
ATOM 4617 C C . LYS B 1 176 ? 14.300 8.287 -3.438 1.00 19.79 176 LYS B C 1
ATOM 4618 O O . LYS B 1 176 ? 13.157 8.196 -3.919 1.00 20.21 176 LYS B O 1
ATOM 4624 N N . ASN B 1 177 ? 15.400 8.452 -4.179 1.00 20.57 177 ASN B N 1
ATOM 4625 C CA . ASN B 1 177 ? 15.343 8.688 -5.629 1.00 21.79 177 ASN B CA 1
ATOM 4626 C C . ASN B 1 177 ? 14.936 7.446 -6.380 1.00 22.41 177 ASN B C 1
ATOM 4627 O O . ASN B 1 177 ? 14.179 7.520 -7.337 1.00 22.34 177 ASN B O 1
ATOM 4632 N N . GLU B 1 178 ? 15.463 6.309 -5.936 1.00 23.47 178 GLU B N 1
ATOM 4633 C CA . GLU B 1 178 ? 15.228 5.030 -6.600 1.00 24.37 178 GLU B CA 1
ATOM 4634 C C . GLU B 1 178 ? 13.885 4.378 -6.252 1.00 24.02 178 GLU B C 1
ATOM 4635 O O . GLU B 1 178 ? 13.142 4.009 -7.154 1.00 24.35 178 GLU B O 1
ATOM 4641 N N . PHE B 1 179 ? 13.568 4.243 -4.966 1.00 23.57 179 PHE B N 1
ATOM 4642 C CA . PHE B 1 179 ? 12.352 3.529 -4.569 1.00 23.25 179 PHE B CA 1
ATOM 4643 C C . PHE B 1 179 ? 11.250 4.423 -3.967 1.00 23.29 179 PHE B C 1
ATOM 4644 O O . PHE B 1 179 ? 10.233 3.916 -3.489 1.00 23.80 179 PHE B O 1
ATOM 4652 N N . GLY B 1 180 ? 11.442 5.741 -3.982 1.00 22.95 180 GLY B N 1
ATOM 4653 C CA . GLY B 1 180 ? 10.537 6.650 -3.284 1.00 22.46 180 GLY B CA 1
ATOM 4654 C C . GLY B 1 180 ? 10.272 6.308 -1.815 1.00 22.48 180 GLY B C 1
ATOM 4655 O O . GLY B 1 180 ? 9.157 6.526 -1.322 1.00 22.47 180 GLY B O 1
ATOM 4656 N N . VAL B 1 181 ? 11.266 5.755 -1.109 1.00 22.11 181 VAL B N 1
ATOM 4657 C CA . VAL B 1 181 ? 11.150 5.554 0.360 1.00 21.56 181 VAL B CA 1
ATOM 4658 C C . VAL B 1 181 ? 11.780 6.708 1.106 1.00 20.65 181 VAL B C 1
ATOM 4659 O O . VAL B 1 181 ? 12.829 7.194 0.703 1.00 20.60 181 VAL B O 1
ATOM 4663 N N . THR B 1 182 ? 11.123 7.155 2.178 1.00 20.09 182 THR B N 1
ATOM 4664 C CA . THR B 1 182 ? 11.588 8.324 2.926 1.00 19.46 182 THR B CA 1
ATOM 4665 C C . THR B 1 182 ? 11.969 8.098 4.398 1.00 18.43 182 THR B C 1
ATOM 4666 O O . THR B 1 182 ? 11.134 8.035 5.290 1.00 18.58 182 THR B O 1
ATOM 4670 N N . ILE B 1 183 ? 13.270 7.992 4.617 1.00 17.37 183 ILE B N 1
ATOM 4671 C CA . ILE B 1 183 ? 13.850 7.764 5.924 1.00 16.03 183 ILE B CA 1
ATOM 4672 C C . ILE B 1 183 ? 14.337 9.104 6.429 1.00 15.88 183 ILE B C 1
ATOM 4673 O O . ILE B 1 183 ? 15.094 9.787 5.752 1.00 15.88 183 ILE B O 1
ATOM 4678 N N . ARG B 1 184 ? 13.861 9.495 7.605 1.00 15.22 184 ARG B N 1
ATOM 4679 C CA . ARG B 1 184 ? 14.234 10.744 8.219 1.00 14.65 184 ARG B CA 1
ATOM 4680 C C . ARG B 1 184 ? 15.766 10.848 8.190 1.00 13.99 184 ARG B C 1
ATOM 4681 O O . ARG B 1 184 ? 16.432 9.839 8.342 1.00 13.58 184 ARG B O 1
ATOM 4689 N N . GLU B 1 185 ? 16.318 12.046 7.950 1.00 13.74 185 GLU B N 1
ATOM 4690 C CA . GLU B 1 185 ? 17.768 12.215 7.684 1.00 13.29 185 GLU B CA 1
ATOM 4691 C C . GLU B 1 185 ? 18.648 11.966 8.904 1.00 12.64 185 GLU B C 1
ATOM 4692 O O . GLU B 1 185 ? 19.741 11.413 8.780 1.00 12.65 185 GLU B O 1
ATOM 4698 N N . ASP B 1 186 ? 18.154 12.392 10.067 1.00 11.57 186 ASP B N 1
ATOM 4699 C CA . ASP B 1 186 ? 18.782 12.201 11.376 1.00 10.47 186 ASP B CA 1
ATOM 4700 C C . ASP B 1 186 ? 18.769 10.711 11.822 1.00 9.23 186 ASP B C 1
ATOM 4701 O O . ASP B 1 186 ? 18.708 10.362 12.994 1.00 8.34 186 ASP B O 1
ATOM 4706 N N . SER B 1 187 ? 18.862 9.817 10.872 1.00 8.64 187 SER B N 1
ATOM 4707 C CA . SER B 1 187 ? 18.694 8.428 11.201 1.00 8.38 187 SER B CA 1
ATOM 4708 C C . SER B 1 187 ? 20.015 7.624 11.059 1.00 8.06 187 SER B C 1
ATOM 4709 O O . SER B 1 187 ? 20.777 7.834 10.116 1.00 7.60 187 SER B O 1
ATOM 4712 N N . GLY B 1 188 ? 20.311 6.752 12.027 1.00 8.08 188 GLY B N 1
ATOM 4713 C CA . GLY B 1 188 ? 21.370 5.751 11.883 1.00 8.54 188 GLY B CA 1
ATOM 4714 C C . GLY B 1 188 ? 20.737 4.641 11.082 1.00 9.86 188 GLY B C 1
ATOM 4715 O O . GLY B 1 188 ? 19.513 4.478 11.134 1.00 9.77 188 GLY B O 1
ATOM 4716 N N . ILE B 1 189 ? 21.528 3.881 10.323 1.00 10.83 189 ILE B N 1
ATOM 4717 C CA . ILE B 1 189 ? 20.947 2.885 9.413 1.00 11.35 189 ILE B CA 1
ATOM 4718 C C . ILE B 1 189 ? 21.708 1.591 9.318 1.00 11.20 189 ILE B C 1
ATOM 4719 O O . ILE B 1 189 ? 22.903 1.586 9.098 1.00 10.40 189 ILE B O 1
ATOM 4724 N N . GLY B 1 190 ? 20.953 0.502 9.449 1.00 11.71 190 GLY B N 1
ATOM 4725 C CA . GLY B 1 190 ? 21.409 -0.854 9.289 1.00 12.16 190 GLY B CA 1
ATOM 4726 C C . GLY B 1 190 ? 20.651 -1.543 8.157 1.00 13.08 190 GLY B C 1
ATOM 4727 O O . GLY B 1 190 ? 19.642 -1.026 7.633 1.00 13.05 190 GLY B O 1
ATOM 4728 N N . ILE B 1 191 ? 21.155 -2.706 7.768 1.00 12.88 191 ILE B N 1
ATOM 4729 C CA . ILE B 1 191 ? 20.574 -3.433 6.681 1.00 13.63 191 ILE B CA 1
ATOM 4730 C C . ILE B 1 191 ? 20.466 -4.882 7.117 1.00 13.50 191 ILE B C 1
ATOM 4731 O O . ILE B 1 191 ? 21.347 -5.435 7.804 1.00 13.00 191 ILE B O 1
ATOM 4736 N N . LYS B 1 192 ? 19.350 -5.487 6.735 1.00 13.43 192 LYS B N 1
ATOM 4737 C CA . LYS B 1 192 ? 19.038 -6.789 7.226 1.00 13.54 192 LYS B CA 1
ATOM 4738 C C . LYS B 1 192 ? 18.979 -7.818 6.075 1.00 13.28 192 LYS B C 1
ATOM 4739 O O . LYS B 1 192 ? 17.946 -7.933 5.428 1.00 13.52 192 LYS B O 1
ATOM 4745 N N . PRO B 1 193 ? 20.107 -8.529 5.781 1.00 12.53 193 PRO B N 1
ATOM 4746 C CA . PRO B 1 193 ? 20.158 -9.540 4.730 1.00 12.40 193 PRO B CA 1
ATOM 4747 C C . PRO B 1 193 ? 19.915 -10.978 5.203 1.00 12.48 193 PRO B C 1
ATOM 4748 O O . PRO B 1 193 ? 20.579 -11.422 6.128 1.00 12.74 193 PRO B O 1
ATOM 4752 N N . ILE B 1 194 ? 18.985 -11.695 4.563 1.00 12.31 194 ILE B N 1
ATOM 4753 C CA . ILE B 1 194 ? 18.758 -13.117 4.841 1.00 12.26 194 ILE B CA 1
ATOM 4754 C C . ILE B 1 194 ? 18.761 -13.805 3.499 1.00 12.17 194 ILE B C 1
ATOM 4755 O O . ILE B 1 194 ? 18.073 -13.352 2.596 1.00 13.22 194 ILE B O 1
ATOM 4760 N N . SER B 1 195 ? 19.559 -14.861 3.347 1.00 11.32 195 SER B N 1
ATOM 4761 C CA . SER B 1 195 ? 19.714 -15.542 2.069 1.00 10.97 195 SER B CA 1
ATOM 4762 C C . SER B 1 195 ? 19.200 -16.994 2.050 1.00 10.98 195 SER B C 1
ATOM 4763 O O . SER B 1 195 ? 19.327 -17.742 3.038 1.00 10.76 195 SER B O 1
ATOM 4766 N N . GLU B 1 196 ? 18.641 -17.373 0.900 1.00 10.51 196 GLU B N 1
ATOM 4767 C CA . GLU B 1 196 ? 18.238 -18.743 0.604 1.00 10.76 196 GLU B CA 1
ATOM 4768 C C . GLU B 1 196 ? 19.308 -19.725 1.004 1.00 9.85 196 GLU B C 1
ATOM 4769 O O . GLU B 1 196 ? 19.024 -20.718 1.645 1.00 9.30 196 GLU B O 1
ATOM 4775 N N . PHE B 1 197 ? 20.545 -19.430 0.626 1.00 9.80 197 PHE B N 1
ATOM 4776 C CA . PHE B 1 197 ? 21.634 -20.361 0.835 1.00 9.99 197 PHE B CA 1
ATOM 4777 C C . PHE B 1 197 ? 21.887 -20.609 2.308 1.00 9.44 197 PHE B C 1
ATOM 4778 O O . PHE B 1 197 ? 22.054 -21.760 2.723 1.00 9.82 197 PHE B O 1
ATOM 4786 N N . ALA B 1 198 ? 21.905 -19.529 3.085 1.00 8.32 198 ALA B N 1
ATOM 4787 C CA . ALA B 1 198 ? 22.347 -19.607 4.460 1.00 7.25 198 ALA B CA 1
ATOM 4788 C C . ALA B 1 198 ? 21.218 -20.138 5.316 1.00 6.66 198 ALA B C 1
ATOM 4789 O O . ALA B 1 198 ? 21.459 -20.960 6.192 1.00 6.89 198 ALA B O 1
ATOM 4791 N N . THR B 1 199 ? 19.992 -19.693 5.055 1.00 6.47 199 THR B N 1
ATOM 4792 C CA . THR B 1 199 ? 18.810 -20.225 5.747 1.00 6.84 199 THR B CA 1
ATOM 4793 C C . THR B 1 199 ? 18.755 -21.741 5.508 1.00 7.58 199 THR B C 1
ATOM 4794 O O . THR B 1 199 ? 18.725 -22.539 6.455 1.00 7.97 199 THR B O 1
ATOM 4798 N N . LYS B 1 200 ? 18.787 -22.132 4.234 1.00 8.16 200 LYS B N 1
ATOM 4799 C CA . LYS B 1 200 ? 18.736 -23.538 3.855 1.00 8.25 200 LYS B CA 1
ATOM 4800 C C . LYS B 1 200 ? 19.836 -24.414 4.464 1.00 9.49 200 LYS B C 1
ATOM 4801 O O . LYS B 1 200 ? 19.568 -25.563 4.772 1.00 11.00 200 LYS B O 1
ATOM 4807 N N . ARG B 1 201 ? 21.056 -23.942 4.674 1.00 9.98 201 ARG B N 1
ATOM 4808 C CA . ARG B 1 201 ? 21.955 -24.901 5.321 1.00 10.77 201 ARG B CA 1
ATOM 4809 C C . ARG B 1 201 ? 21.821 -25.023 6.834 1.00 11.17 201 ARG B C 1
ATOM 4810 O O . ARG B 1 201 ? 22.022 -26.102 7.390 1.00 11.49 201 ARG B O 1
ATOM 4818 N N . LEU B 1 202 ? 21.463 -23.932 7.505 1.00 11.02 202 LEU B N 1
ATOM 4819 C CA . LEU B 1 202 ? 21.128 -24.046 8.913 1.00 11.02 202 LEU B CA 1
ATOM 4820 C C . LEU B 1 202 ? 19.957 -25.041 9.143 1.00 10.54 202 LEU B C 1
ATOM 4821 O O . LEU B 1 202 ? 20.093 -25.972 9.933 1.00 10.00 202 LEU B O 1
ATOM 4826 N N . VAL B 1 203 ? 18.839 -24.857 8.442 1.00 10.27 203 VAL B N 1
ATOM 4827 C CA . VAL B 1 203 ? 17.662 -25.727 8.602 1.00 10.48 203 VAL B CA 1
ATOM 4828 C C . VAL B 1 203 ? 17.982 -27.194 8.257 1.00 10.61 203 VAL B C 1
ATOM 4829 O O . VAL B 1 203 ? 17.656 -28.109 9.014 1.00 10.48 203 VAL B O 1
ATOM 4833 N N . ARG B 1 204 ? 18.618 -27.403 7.107 1.00 10.58 204 ARG B N 1
ATOM 4834 C CA . ARG B 1 204 ? 19.092 -28.732 6.698 1.00 11.15 204 ARG B CA 1
ATOM 4835 C C . ARG B 1 204 ? 19.899 -29.400 7.830 1.00 10.90 204 ARG B C 1
ATOM 4836 O O . ARG B 1 204 ? 19.768 -30.576 8.088 1.00 11.14 204 ARG B O 1
ATOM 4844 N N . MET B 1 205 ? 20.714 -28.637 8.532 1.00 11.25 205 MET B N 1
ATOM 4845 C CA . MET B 1 205 ? 21.400 -29.173 9.707 1.00 11.93 205 MET B CA 1
ATOM 4846 C C . MET B 1 205 ? 20.462 -29.568 10.878 1.00 10.78 205 MET B C 1
ATOM 4847 O O . MET B 1 205 ? 20.655 -30.619 11.493 1.00 10.03 205 MET B O 1
ATOM 4852 N N . ALA B 1 206 ? 19.465 -28.724 11.170 1.00 10.05 206 ALA B N 1
ATOM 4853 C CA . ALA B 1 206 ? 18.526 -28.945 12.290 1.00 9.66 206 ALA B CA 1
ATOM 4854 C C . ALA B 1 206 ? 17.643 -30.160 12.025 1.00 9.62 206 ALA B C 1
ATOM 4855 O O . ALA B 1 206 ? 17.421 -31.007 12.914 1.00 9.41 206 ALA B O 1
ATOM 4857 N N . ILE B 1 207 ? 17.180 -30.269 10.784 1.00 9.38 207 ILE B N 1
ATOM 4858 C CA . ILE B 1 207 ? 16.385 -31.413 10.409 1.00 9.16 207 ILE B CA 1
ATOM 4859 C C . ILE B 1 207 ? 17.239 -32.665 10.517 1.00 9.65 207 ILE B C 1
ATOM 4860 O O . ILE B 1 207 ? 16.833 -33.635 11.165 1.00 10.24 207 ILE B O 1
ATOM 4865 N N . ARG B 1 208 ? 18.431 -32.650 9.932 1.00 10.09 208 ARG B N 1
ATOM 4866 C CA . ARG B 1 208 ? 19.264 -33.862 9.978 1.00 10.88 208 ARG B CA 1
ATOM 4867 C C . ARG B 1 208 ? 19.520 -34.298 11.415 1.00 10.36 208 ARG B C 1
ATOM 4868 O O . ARG B 1 208 ? 19.511 -35.480 11.722 1.00 10.05 208 ARG B O 1
ATOM 4876 N N . TYR B 1 209 ? 19.663 -33.315 12.294 1.00 10.18 209 TYR B N 1
ATOM 4877 C CA . TYR B 1 209 ? 19.845 -33.567 13.690 1.00 10.21 209 TYR B CA 1
ATOM 4878 C C . TYR B 1 209 ? 18.636 -34.266 14.258 1.00 10.77 209 TYR B C 1
ATOM 4879 O O . TYR B 1 209 ? 18.785 -35.230 14.992 1.00 11.05 209 TYR B O 1
ATOM 4888 N N . ALA B 1 210 ? 17.441 -33.771 13.936 1.00 11.05 210 ALA B N 1
ATOM 4889 C CA . ALA B 1 210 ? 16.197 -34.350 14.446 1.00 10.84 210 ALA B CA 1
ATOM 4890 C C . ALA B 1 210 ? 16.026 -35.788 13.989 1.00 11.51 210 ALA B C 1
ATOM 4891 O O . ALA B 1 210 ? 15.674 -36.652 14.781 1.00 11.32 210 ALA B O 1
ATOM 4893 N N . ILE B 1 211 ? 16.282 -36.045 12.708 1.00 12.40 211 ILE B N 1
ATOM 4894 C CA . ILE B 1 211 ? 16.202 -37.400 12.169 1.00 12.89 211 ILE B CA 1
ATOM 4895 C C . ILE B 1 211 ? 17.172 -38.291 12.923 1.00 14.37 211 ILE B C 1
ATOM 4896 O O . ILE B 1 211 ? 16.814 -39.350 13.423 1.00 14.77 211 ILE B O 1
ATOM 4901 N N . GLU B 1 212 ? 18.400 -37.811 13.039 1.00 16.41 212 GLU B N 1
ATOM 4902 C CA . GLU B 1 212 ? 19.528 -38.601 13.521 1.00 18.24 212 GLU B CA 1
ATOM 4903 C C . GLU B 1 212 ? 19.439 -38.890 15.030 1.00 17.97 212 GLU B C 1
ATOM 4904 O O . GLU B 1 212 ? 19.932 -39.913 15.507 1.00 18.29 212 GLU B O 1
ATOM 4910 N N . ASN B 1 213 ? 18.786 -38.004 15.773 1.00 17.92 213 ASN B N 1
ATOM 4911 C CA . ASN B 1 213 ? 18.594 -38.204 17.206 1.00 17.76 213 ASN B CA 1
ATOM 4912 C C . ASN B 1 213 ? 17.151 -38.492 17.607 1.00 17.92 213 ASN B C 1
ATOM 4913 O O . ASN B 1 213 ? 16.824 -38.504 18.796 1.00 17.96 213 ASN B O 1
ATOM 4918 N N . ASN B 1 214 ? 16.316 -38.748 16.595 1.00 18.26 214 ASN B N 1
ATOM 4919 C CA . ASN B 1 214 ? 14.853 -38.915 16.702 1.00 18.60 214 ASN B CA 1
ATOM 4920 C C . ASN B 1 214 ? 14.147 -38.005 17.723 1.00 18.11 214 ASN B C 1
ATOM 4921 O O . ASN B 1 214 ? 13.511 -38.447 18.681 1.00 17.84 214 ASN B O 1
ATOM 4926 N N . ARG B 1 215 ? 14.293 -36.710 17.487 1.00 17.48 215 ARG B N 1
ATOM 4927 C CA . ARG B 1 215 ? 13.522 -35.727 18.171 1.00 16.91 215 ARG B CA 1
ATOM 4928 C C . ARG B 1 215 ? 12.224 -35.686 17.401 1.00 16.40 215 ARG B C 1
ATOM 4929 O O . ARG B 1 215 ? 12.170 -36.096 16.245 1.00 15.86 215 ARG B O 1
ATOM 4937 N N . LYS B 1 216 ? 11.167 -35.209 18.038 1.00 15.81 216 LYS B N 1
ATOM 4938 C CA . LYS B 1 216 ? 9.854 -35.440 17.481 1.00 15.24 216 LYS B CA 1
ATOM 4939 C C . LYS B 1 216 ? 9.484 -34.294 16.526 1.00 13.95 216 LYS B C 1
ATOM 4940 O O . LYS B 1 216 ? 8.724 -34.480 15.572 1.00 13.07 216 LYS B O 1
ATOM 4946 N N . SER B 1 217 ? 10.082 -33.125 16.742 1.00 12.45 217 SER B N 1
ATOM 4947 C CA . SER B 1 217 ? 9.748 -31.953 15.924 1.00 11.08 217 SER B CA 1
ATOM 4948 C C . SER B 1 217 ? 10.899 -30.965 15.664 1.00 9.97 217 SER B C 1
ATOM 4949 O O . SER B 1 217 ? 11.889 -30.928 16.409 1.00 9.70 217 SER B O 1
ATOM 4952 N N . VAL B 1 218 ? 10.741 -30.183 14.589 1.00 8.67 218 VAL B N 1
ATOM 4953 C CA . VAL B 1 218 ? 11.607 -29.046 14.257 1.00 7.85 218 VAL B CA 1
ATOM 4954 C C . VAL B 1 218 ? 10.712 -27.827 14.096 1.00 7.45 218 VAL B C 1
ATOM 4955 O O . VAL B 1 218 ? 9.783 -27.841 13.285 1.00 8.87 218 VAL B O 1
ATOM 4959 N N . THR B 1 219 ? 10.990 -26.774 14.846 1.00 6.63 219 THR B N 1
ATOM 4960 C CA . THR B 1 219 ? 10.129 -25.595 14.869 1.00 6.29 219 THR B CA 1
ATOM 4961 C C . THR B 1 219 ? 10.880 -24.447 14.217 1.00 6.92 219 THR B C 1
ATOM 4962 O O . THR B 1 219 ? 12.027 -24.160 14.606 1.00 7.25 219 THR B O 1
ATOM 4966 N N . LEU B 1 220 ? 10.278 -23.796 13.215 1.00 6.92 220 LEU B N 1
ATOM 4967 C CA . LEU B 1 220 ? 10.922 -22.619 12.585 1.00 6.31 220 LEU B CA 1
ATOM 4968 C C . LEU B 1 220 ? 10.423 -21.343 13.253 1.00 6.59 220 LEU B C 1
ATOM 4969 O O . LEU B 1 220 ? 9.214 -21.100 13.320 1.00 7.36 220 LEU B O 1
ATOM 4974 N N . VAL B 1 221 ? 11.326 -20.525 13.769 1.00 6.41 221 VAL B N 1
ATOM 4975 C CA . VAL B 1 221 ? 10.857 -19.379 14.520 1.00 6.25 221 VAL B CA 1
ATOM 4976 C C . VAL B 1 221 ? 11.250 -18.143 13.763 1.00 7.59 221 VAL B C 1
ATOM 4977 O O . VAL B 1 221 ? 12.424 -17.966 13.389 1.00 6.84 221 VAL B O 1
ATOM 4981 N N . HIS B 1 222 ? 10.264 -17.271 13.543 1.00 8.28 222 HIS B N 1
ATOM 4982 C CA . HIS B 1 222 ? 10.420 -16.229 12.550 1.00 8.77 222 HIS B CA 1
ATOM 4983 C C . HIS B 1 222 ? 9.449 -15.150 12.900 1.00 9.11 222 HIS B C 1
ATOM 4984 O O . HIS B 1 222 ? 8.538 -15.393 13.641 1.00 8.84 222 HIS B O 1
ATOM 4991 N N . LYS B 1 223 ? 9.650 -13.958 12.364 1.00 11.00 223 LYS B N 1
ATOM 4992 C CA . LYS B 1 223 ? 8.751 -12.829 12.590 1.00 12.99 223 LYS B CA 1
ATOM 4993 C C . LYS B 1 223 ? 8.215 -12.408 11.218 1.00 14.35 223 LYS B C 1
ATOM 4994 O O . LYS B 1 223 ? 8.116 -11.225 10.878 1.00 14.82 223 LYS B O 1
ATOM 5000 N N . GLY B 1 224 ? 7.867 -13.419 10.432 1.00 15.85 224 GLY B N 1
ATOM 5001 C CA . GLY B 1 224 ? 7.533 -13.257 9.033 1.00 17.36 224 GLY B CA 1
ATOM 5002 C C . GLY B 1 224 ? 6.207 -12.607 8.736 1.00 18.45 224 GLY B C 1
ATOM 5003 O O . GLY B 1 224 ? 5.900 -12.336 7.581 1.00 18.67 224 GLY B O 1
ATOM 5004 N N . ASN B 1 225 ? 5.427 -12.347 9.774 1.00 19.65 225 ASN B N 1
ATOM 5005 C CA . ASN B 1 225 ? 4.172 -11.633 9.616 1.00 20.93 225 ASN B CA 1
ATOM 5006 C C . ASN B 1 225 ? 4.379 -10.106 9.515 1.00 21.95 225 ASN B C 1
ATOM 5007 O O . ASN B 1 225 ? 3.552 -9.420 8.908 1.00 23.35 225 ASN B O 1
ATOM 5012 N N . ILE B 1 226 ? 5.443 -9.559 10.112 1.00 22.08 226 ILE B N 1
ATOM 5013 C CA . ILE B 1 226 ? 5.789 -8.157 9.850 1.00 22.59 226 ILE B CA 1
ATOM 5014 C C . ILE B 1 226 ? 6.937 -8.081 8.843 1.00 22.66 226 ILE B C 1
ATOM 5015 O O . ILE B 1 226 ? 6.928 -7.228 7.972 1.00 23.59 226 ILE B O 1
ATOM 5020 N N . MET B 1 227 ? 7.906 -8.985 8.926 1.00 22.46 227 MET B N 1
ATOM 5021 C CA . MET B 1 227 ? 9.038 -8.942 8.007 1.00 22.18 227 MET B CA 1
ATOM 5022 C C . MET B 1 227 ? 8.966 -10.055 6.978 1.00 20.89 227 MET B C 1
ATOM 5023 O O . MET B 1 227 ? 9.625 -11.107 7.090 1.00 20.60 227 MET B O 1
ATOM 5028 N N . LYS B 1 228 ? 8.151 -9.790 5.959 1.00 20.38 228 LYS B N 1
ATOM 5029 C CA . LYS B 1 228 ? 7.732 -10.783 4.953 1.00 19.54 228 LYS B CA 1
ATOM 5030 C C . LYS B 1 228 ? 8.884 -11.333 4.136 1.00 18.24 228 LYS B C 1
ATOM 5031 O O . LYS B 1 228 ? 8.931 -12.531 3.867 1.00 18.55 228 LYS B O 1
ATOM 5037 N N . TYR B 1 229 ? 9.806 -10.467 3.734 1.00 16.49 229 TYR B N 1
ATOM 5038 C CA . TYR B 1 229 ? 10.802 -10.849 2.730 1.00 15.49 229 TYR B CA 1
ATOM 5039 C C . TYR B 1 229 ? 12.179 -11.192 3.294 1.00 14.72 229 TYR B C 1
ATOM 5040 O O . TYR B 1 229 ? 13.103 -11.500 2.537 1.00 14.28 229 TYR B O 1
ATOM 5049 N N . THR B 1 230 ? 12.305 -11.113 4.620 1.00 13.72 230 THR B N 1
ATOM 5050 C CA . THR B 1 230 ? 13.483 -11.615 5.340 1.00 12.83 230 THR B CA 1
ATOM 5051 C C . THR B 1 230 ? 13.116 -12.753 6.309 1.00 12.24 230 THR B C 1
ATOM 5052 O O . THR B 1 230 ? 13.530 -13.902 6.120 1.00 11.88 230 THR B O 1
ATOM 5056 N N . GLU B 1 231 ? 12.309 -12.443 7.316 1.00 12.08 231 GLU B N 1
ATOM 5057 C CA . GLU B 1 231 ? 11.873 -13.453 8.260 1.00 12.18 231 GLU B CA 1
ATOM 5058 C C . GLU B 1 231 ? 10.901 -14.420 7.610 1.00 12.03 231 GLU B C 1
ATOM 5059 O O . GLU B 1 231 ? 11.003 -15.644 7.809 1.00 11.88 231 GLU B O 1
ATOM 5065 N N . GLY B 1 232 ? 9.971 -13.884 6.822 1.00 11.95 232 GLY B N 1
ATOM 5066 C CA . GLY B 1 232 ? 8.962 -14.718 6.142 1.00 11.65 232 GLY B CA 1
ATOM 5067 C C . GLY B 1 232 ? 9.606 -15.634 5.130 1.00 12.15 232 GLY B C 1
ATOM 5068 O O . GLY B 1 232 ? 9.155 -16.774 4.914 1.00 13.06 232 GLY B O 1
ATOM 5069 N N . ALA B 1 233 ? 10.681 -15.163 4.507 1.00 11.94 233 ALA B N 1
ATOM 5070 C CA . ALA B 1 233 ? 11.443 -16.037 3.612 1.00 11.80 233 ALA B CA 1
ATOM 5071 C C . ALA B 1 233 ? 12.187 -17.151 4.390 1.00 11.56 233 ALA B C 1
ATOM 5072 O O . ALA B 1 233 ? 12.342 -18.261 3.899 1.00 10.72 233 ALA B O 1
ATOM 5074 N N . PHE B 1 234 ? 12.638 -16.859 5.602 1.00 12.11 234 PHE B N 1
ATOM 5075 C CA . PHE B 1 234 ? 13.309 -17.892 6.393 1.00 13.39 234 PHE B CA 1
ATOM 5076 C C . PHE B 1 234 ? 12.350 -19.049 6.566 1.00 13.99 234 PHE B C 1
ATOM 5077 O O . PHE B 1 234 ? 12.744 -20.203 6.430 1.00 14.66 234 PHE B O 1
ATOM 5085 N N . ARG B 1 235 ? 11.088 -18.724 6.830 1.00 14.30 235 ARG B N 1
ATOM 5086 C CA . ARG B 1 235 ? 10.028 -19.704 7.007 1.00 14.46 235 ARG B CA 1
ATOM 5087 C C . ARG B 1 235 ? 9.800 -20.503 5.718 1.00 14.61 235 ARG B C 1
ATOM 5088 O O . ARG B 1 235 ? 9.940 -21.729 5.712 1.00 15.35 235 ARG B O 1
ATOM 5096 N N . ASP B 1 236 ? 9.456 -19.817 4.628 1.00 14.33 236 ASP B N 1
ATOM 5097 C CA . ASP B 1 236 ? 9.285 -20.476 3.323 1.00 13.48 236 ASP B CA 1
ATOM 5098 C C . ASP B 1 236 ? 10.485 -21.291 2.899 1.00 12.04 236 ASP B C 1
ATOM 5099 O O . ASP B 1 236 ? 10.327 -22.372 2.353 1.00 12.62 236 ASP B O 1
ATOM 5104 N N . TRP B 1 237 ? 11.693 -20.782 3.124 1.00 10.84 237 TRP B N 1
ATOM 5105 C CA . TRP B 1 237 ? 12.880 -21.552 2.740 1.00 9.23 237 TRP B CA 1
ATOM 5106 C C . TRP B 1 237 ? 13.098 -22.776 3.613 1.00 8.45 237 TRP B C 1
ATOM 5107 O O . TRP B 1 237 ? 13.475 -23.819 3.092 1.00 7.98 237 TRP B O 1
ATOM 5118 N N . GLY B 1 238 ? 12.810 -22.654 4.917 1.00 8.01 238 GLY B N 1
ATOM 5119 C CA . GLY B 1 238 ? 12.860 -23.771 5.854 1.00 6.49 238 GLY B CA 1
ATOM 5120 C C . GLY B 1 238 ? 11.826 -24.813 5.485 1.00 7.13 238 GLY B C 1
ATOM 5121 O O . GLY B 1 238 ? 12.110 -26.006 5.546 1.00 7.18 238 GLY B O 1
ATOM 5122 N N . TYR B 1 239 ? 10.630 -24.390 5.058 1.00 7.09 239 TYR B N 1
ATOM 5123 C CA . TYR B 1 239 ? 9.591 -25.372 4.693 1.00 7.05 239 TYR B CA 1
ATOM 5124 C C . TYR B 1 239 ? 9.997 -26.126 3.467 1.00 7.94 239 TYR B C 1
ATOM 5125 O O . TYR B 1 239 ? 9.957 -27.353 3.462 1.00 8.76 239 TYR B O 1
ATOM 5134 N N . GLU B 1 240 ? 10.437 -25.393 2.448 1.00 8.88 240 GLU B N 1
ATOM 5135 C CA . GLU B 1 240 ? 10.995 -25.992 1.232 1.00 9.91 240 GLU B CA 1
ATOM 5136 C C . GLU B 1 240 ? 12.028 -27.079 1.483 1.00 8.87 240 GLU B C 1
ATOM 5137 O O . GLU B 1 240 ? 11.974 -28.115 0.836 1.00 8.49 240 GLU B O 1
ATOM 5143 N N . VAL B 1 241 ? 12.966 -26.866 2.408 1.00 8.51 241 VAL B N 1
ATOM 5144 C CA . VAL B 1 241 ? 13.970 -27.907 2.648 1.00 8.78 241 VAL B CA 1
ATOM 5145 C C . VAL B 1 241 ? 13.339 -29.147 3.243 1.00 9.50 241 VAL B C 1
ATOM 5146 O O . VAL B 1 241 ? 13.657 -30.265 2.811 1.00 10.29 241 VAL B O 1
ATOM 5150 N N . ALA B 1 242 ? 12.400 -28.955 4.170 1.00 9.32 242 ALA B N 1
ATOM 5151 C CA . ALA B 1 242 ? 11.655 -30.072 4.717 1.00 9.12 242 ALA B CA 1
ATOM 5152 C C . ALA B 1 242 ? 10.874 -30.778 3.620 1.00 9.19 242 ALA B C 1
ATOM 5153 O O . ALA B 1 242 ? 10.867 -32.013 3.528 1.00 8.45 242 ALA B O 1
ATOM 5155 N N . LYS B 1 243 ? 10.218 -29.982 2.781 1.00 9.88 243 LYS B N 1
ATOM 5156 C CA . LYS B 1 243 ? 9.308 -30.525 1.766 1.00 10.59 243 LYS B CA 1
ATOM 5157 C C . LYS B 1 243 ? 10.126 -31.146 0.639 1.00 10.71 243 LYS B C 1
ATOM 5158 O O . LYS B 1 243 ? 9.989 -32.326 0.353 1.00 10.30 243 LYS B O 1
ATOM 5164 N N . GLN B 1 244 ? 11.029 -30.359 0.064 1.00 11.37 244 GLN B N 1
ATOM 5165 C CA . GLN B 1 244 ? 11.859 -30.789 -1.079 1.00 11.82 244 GLN B CA 1
ATOM 5166 C C . GLN B 1 244 ? 13.018 -31.743 -0.762 1.00 12.28 244 GLN B C 1
ATOM 5167 O O . GLN B 1 244 ? 13.319 -32.571 -1.579 1.00 13.41 244 GLN B O 1
ATOM 5173 N N . GLU B 1 245 ? 13.646 -31.689 0.409 1.00 13.22 245 GLU B N 1
ATOM 5174 C CA . GLU B 1 245 ? 14.783 -32.588 0.649 1.00 14.01 245 GLU B CA 1
ATOM 5175 C C . GLU B 1 245 ? 14.551 -33.696 1.657 1.00 13.92 245 GLU B C 1
ATOM 5176 O O . GLU B 1 245 ? 15.414 -34.551 1.836 1.00 13.65 245 GLU B O 1
ATOM 5182 N N . PHE B 1 246 ? 13.414 -33.673 2.339 1.00 14.29 246 PHE B N 1
ATOM 5183 C CA . PHE B 1 246 ? 13.198 -34.609 3.437 1.00 15.14 246 PHE B CA 1
ATOM 5184 C C . PHE B 1 246 ? 11.777 -35.162 3.515 1.00 15.62 246 PHE B C 1
ATOM 5185 O O . PHE B 1 246 ? 11.274 -35.422 4.608 1.00 15.90 246 PHE B O 1
ATOM 5193 N N . GLY B 1 247 ? 11.145 -35.349 2.364 1.00 16.44 247 GLY B N 1
ATOM 5194 C CA . GLY B 1 247 ? 9.742 -35.778 2.286 1.00 17.65 247 GLY B CA 1
ATOM 5195 C C . GLY B 1 247 ? 9.480 -37.134 2.913 1.00 18.83 247 GLY B C 1
ATOM 5196 O O . GLY B 1 247 ? 8.353 -37.437 3.302 1.00 19.12 247 GLY B O 1
ATOM 5197 N N . GLU B 1 248 ? 10.527 -37.949 3.004 1.00 19.83 248 GLU B N 1
ATOM 5198 C CA . GLU B 1 248 ? 10.475 -39.223 3.710 1.00 20.86 248 GLU B CA 1
ATOM 5199 C C . GLU B 1 248 ? 10.144 -38.966 5.185 1.00 20.80 248 GLU B C 1
ATOM 5200 O O . GLU B 1 248 ? 9.293 -39.641 5.764 1.00 20.80 248 GLU B O 1
ATOM 5206 N N . TYR B 1 249 ? 10.790 -37.961 5.771 1.00 20.82 249 TYR B N 1
ATOM 5207 C CA . TYR B 1 249 ? 10.787 -37.782 7.215 1.00 20.73 249 TYR B CA 1
ATOM 5208 C C . TYR B 1 249 ? 9.850 -36.708 7.684 1.00 20.07 249 TYR B C 1
ATOM 5209 O O . TYR B 1 249 ? 9.305 -36.796 8.777 1.00 20.20 249 TYR B O 1
ATOM 5218 N N . CYS B 1 250 ? 9.661 -35.682 6.873 1.00 19.40 250 CYS B N 1
ATOM 5219 C CA . CYS B 1 250 ? 8.995 -34.496 7.384 1.00 18.76 250 CYS B CA 1
ATOM 5220 C C . CYS B 1 250 ? 7.553 -34.324 6.922 1.00 18.37 250 CYS B C 1
ATOM 5221 O O . CYS B 1 250 ? 7.249 -34.484 5.737 1.00 18.39 250 CYS B O 1
ATOM 5224 N N . ILE B 1 251 ? 6.676 -34.030 7.886 1.00 17.60 251 ILE B N 1
ATOM 5225 C CA . ILE B 1 251 ? 5.289 -33.632 7.616 1.00 16.78 251 ILE B CA 1
ATOM 5226 C C . ILE B 1 251 ? 5.015 -32.296 8.290 1.00 16.33 251 ILE B C 1
ATOM 5227 O O . ILE B 1 251 ? 5.570 -32.023 9.338 1.00 16.53 251 ILE B O 1
ATOM 5232 N N . THR B 1 252 ? 4.175 -31.462 7.692 1.00 16.44 252 THR B N 1
ATOM 5233 C CA . THR B 1 252 ? 3.812 -30.196 8.314 1.00 16.90 252 THR B CA 1
ATOM 5234 C C . THR B 1 252 ? 2.820 -30.454 9.437 1.00 18.39 252 THR B C 1
ATOM 5235 O O . THR B 1 252 ? 2.473 -31.600 9.727 1.00 18.55 252 THR B O 1
ATOM 5239 N N . GLU B 1 253 ? 2.354 -29.376 10.051 1.00 20.14 253 GLU B N 1
ATOM 5240 C CA . GLU B 1 253 ? 1.319 -29.457 11.055 1.00 21.90 253 GLU B CA 1
ATOM 5241 C C . GLU B 1 253 ? -0.052 -29.551 10.444 1.00 23.09 253 GLU B C 1
ATOM 5242 O O . GLU B 1 253 ? -0.943 -30.156 11.050 1.00 23.41 253 GLU B O 1
ATOM 5248 N N . ASP B 1 254 ? -0.252 -28.934 9.280 1.00 24.63 254 ASP B N 1
ATOM 5249 C CA . ASP B 1 254 ? -1.456 -29.254 8.486 1.00 26.77 254 ASP B CA 1
ATOM 5250 C C . ASP B 1 254 ? -1.573 -30.759 8.246 1.00 27.06 254 ASP B C 1
ATOM 5251 O O . ASP B 1 254 ? -2.626 -31.340 8.502 1.00 27.16 254 ASP B O 1
ATOM 5256 N N . GLU B 1 255 ? -0.474 -31.368 7.790 1.00 28.18 255 GLU B N 1
ATOM 5257 C CA . GLU B 1 255 ? -0.381 -32.819 7.538 1.00 29.74 255 GLU B CA 1
ATOM 5258 C C . GLU B 1 255 ? -0.598 -33.679 8.774 1.00 29.88 255 GLU B C 1
ATOM 5259 O O . GLU B 1 255 ? -1.124 -34.787 8.687 1.00 29.88 255 GLU B O 1
ATOM 5265 N N . LEU B 1 256 ? -0.142 -33.187 9.915 1.00 30.41 256 LEU B N 1
ATOM 5266 C CA . LEU B 1 256 ? -0.301 -33.917 11.154 1.00 31.04 256 LEU B CA 1
ATOM 5267 C C . LEU B 1 256 ? -1.780 -34.138 11.441 1.00 31.59 256 LEU B C 1
ATOM 5268 O O . LEU B 1 256 ? -2.193 -35.263 11.723 1.00 31.59 256 LEU B O 1
ATOM 5273 N N . TRP B 1 257 ? -2.565 -33.066 11.351 1.00 32.54 257 TRP B N 1
ATOM 5274 C CA . TRP B 1 257 ? -3.968 -33.089 11.766 1.00 33.87 257 TRP B CA 1
ATOM 5275 C C . TRP B 1 257 ? -4.942 -33.775 10.784 1.00 34.54 257 TRP B C 1
ATOM 5276 O O . TRP B 1 257 ? -5.723 -34.647 11.183 1.00 34.64 257 TRP B O 1
ATOM 5287 N N . ASP B 1 258 ? -4.876 -33.396 9.510 1.00 35.19 258 ASP B N 1
ATOM 5288 C CA . ASP B 1 258 ? -5.832 -33.874 8.518 1.00 35.57 258 ASP B CA 1
ATOM 5289 C C . ASP B 1 258 ? -5.501 -35.306 8.087 1.00 35.74 258 ASP B C 1
ATOM 5290 O O . ASP B 1 258 ? -6.333 -36.202 8.233 1.00 35.67 258 ASP B O 1
ATOM 5295 N N . LYS B 1 259 ? -4.282 -35.520 7.588 1.00 36.05 259 LYS B N 1
ATOM 5296 C CA . LYS B 1 259 ? -3.840 -36.848 7.129 1.00 36.36 259 LYS B CA 1
ATOM 5297 C C . LYS B 1 259 ? -3.575 -37.879 8.249 1.00 36.61 259 LYS B C 1
ATOM 5298 O O . LYS B 1 259 ? -3.898 -39.059 8.088 1.00 36.60 259 LYS B O 1
ATOM 5304 N N . TYR B 1 260 ? -3.001 -37.446 9.371 1.00 36.81 260 TYR B N 1
ATOM 5305 C CA . TYR B 1 260 ? -2.691 -38.373 10.473 1.00 37.05 260 TYR B CA 1
ATOM 5306 C C . TYR B 1 260 ? -3.604 -38.285 11.712 1.00 36.81 260 TYR B C 1
ATOM 5307 O O . TYR B 1 260 ? -3.389 -38.991 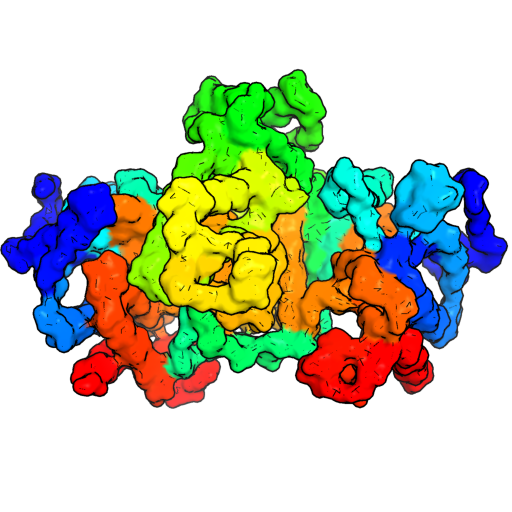12.712 1.00 36.48 260 TYR B O 1
ATOM 5316 N N . GLY B 1 261 ? -4.619 -37.420 11.632 1.00 36.48 261 GLY B N 1
ATOM 5317 C CA . GLY B 1 261 ? -5.624 -37.277 12.687 1.00 36.10 261 GLY B CA 1
ATOM 5318 C C . GLY B 1 261 ? -5.092 -36.587 13.922 1.00 35.78 261 GLY B C 1
ATOM 5319 O O . GLY B 1 261 ? -5.833 -36.319 14.869 1.00 35.70 261 GLY B O 1
ATOM 5320 N N . GLY B 1 262 ? -3.798 -36.290 13.898 1.00 35.64 262 GLY B N 1
ATOM 5321 C CA . GLY B 1 262 ? -3.107 -35.763 15.055 1.00 35.16 262 GLY B CA 1
ATOM 5322 C C . GLY B 1 262 ? -2.245 -36.804 15.732 1.00 34.90 262 GLY B C 1
ATOM 5323 O O . GLY B 1 262 ? -1.659 -36.513 16.759 1.00 35.12 262 GLY B O 1
ATOM 5324 N N . LYS B 1 263 ? -2.170 -38.013 15.175 1.00 34.73 263 LYS B N 1
ATOM 5325 C CA . LYS B 1 263 ? -1.227 -39.031 15.671 1.00 34.69 263 LYS B CA 1
ATOM 5326 C C . LYS B 1 263 ? 0.158 -38.798 15.068 1.00 34.34 263 LYS B C 1
ATOM 5327 O O . LYS B 1 263 ? 0.278 -38.352 13.932 1.00 34.72 263 LYS B O 1
ATOM 5333 N N . GLN B 1 264 ? 1.196 -39.079 15.847 1.00 34.00 264 GLN B N 1
ATOM 5334 C CA . GLN B 1 264 ? 2.585 -38.869 15.430 1.00 33.26 264 GLN B CA 1
ATOM 5335 C C . GLN B 1 264 ? 3.174 -40.196 14.971 1.00 32.50 264 GLN B C 1
ATOM 5336 O O . GLN B 1 264 ? 3.665 -40.966 15.808 1.00 32.50 264 GLN B O 1
ATOM 5342 N N . PRO B 1 265 ? 3.134 -40.481 13.650 1.00 31.53 265 PRO B N 1
ATOM 5343 C CA . PRO B 1 265 ? 3.700 -41.759 13.197 1.00 30.84 265 PRO B CA 1
ATOM 5344 C C . PRO B 1 265 ? 5.189 -41.897 13.544 1.00 30.21 265 PRO B C 1
ATOM 5345 O O . PRO B 1 265 ? 5.925 -40.902 13.572 1.00 30.12 265 PRO B O 1
ATOM 5349 N N . GLU B 1 266 ? 5.622 -43.120 13.834 1.00 29.25 266 GLU B N 1
ATOM 5350 C CA . GLU B 1 266 ? 7.020 -43.357 14.126 1.00 28.22 266 GLU B CA 1
ATOM 5351 C C . GLU B 1 266 ? 7.822 -42.981 12.894 1.00 26.99 266 GLU B C 1
ATOM 5352 O O . GLU B 1 266 ? 7.312 -43.040 11.781 1.00 26.71 266 GLU B O 1
ATOM 5358 N N . GLY B 1 267 ? 9.061 -42.552 13.099 1.00 25.89 267 GLY B N 1
ATOM 5359 C CA . GLY B 1 267 ? 9.913 -42.112 11.997 1.00 24.00 267 GLY B CA 1
ATOM 5360 C C . GLY B 1 267 ? 9.709 -40.671 11.553 1.00 22.75 267 GLY B C 1
ATOM 5361 O O . GLY B 1 267 ? 10.680 -39.971 11.250 1.00 23.07 267 GLY B O 1
ATOM 5362 N N . LYS B 1 268 ? 8.457 -40.219 11.503 1.00 20.86 268 LYS B N 1
ATOM 5363 C CA . LYS B 1 268 ? 8.160 -38.873 11.011 1.00 19.01 268 LYS B CA 1
ATOM 5364 C C . LYS B 1 268 ? 8.492 -37.771 12.016 1.00 17.81 268 LYS B C 1
ATOM 5365 O O . LYS B 1 268 ? 8.277 -37.927 13.226 1.00 17.56 268 LYS B O 1
ATOM 5371 N N . ILE B 1 269 ? 9.037 -36.676 11.492 1.00 16.05 269 ILE B N 1
ATOM 5372 C CA . ILE B 1 269 ? 9.365 -35.495 12.259 1.00 14.95 269 ILE B CA 1
ATOM 5373 C C . ILE B 1 269 ? 8.412 -34.400 11.812 1.00 14.12 269 ILE B C 1
ATOM 5374 O O . ILE B 1 269 ? 8.219 -34.200 10.608 1.00 14.90 269 ILE B O 1
ATOM 5379 N N . VAL B 1 270 ? 7.815 -33.702 12.774 1.00 12.27 270 VAL B N 1
ATOM 5380 C CA . VAL B 1 270 ? 6.889 -32.602 12.489 1.00 10.43 270 VAL B CA 1
ATOM 5381 C C . VAL B 1 270 ? 7.711 -31.351 12.265 1.00 9.47 270 VAL B C 1
ATOM 5382 O O . VAL B 1 270 ? 8.606 -31.027 13.032 1.00 9.30 270 VAL B O 1
ATOM 5386 N N . VAL B 1 271 ? 7.425 -30.639 11.202 1.00 8.46 271 VAL B N 1
ATOM 5387 C CA . VAL B 1 271 ? 8.117 -29.394 11.035 1.00 8.17 271 VAL B CA 1
ATOM 5388 C C . VAL B 1 271 ? 7.052 -28.309 11.146 1.00 7.54 271 VAL B C 1
ATOM 5389 O O . VAL B 1 271 ? 6.108 -28.294 10.352 1.00 7.88 271 VAL B O 1
ATOM 5393 N N . LYS B 1 272 ? 7.182 -27.447 12.144 1.00 6.51 272 LYS B N 1
ATOM 5394 C CA . LYS B 1 272 ? 6.190 -26.396 12.380 1.00 6.80 272 LYS B CA 1
ATOM 5395 C C . LYS B 1 272 ? 6.798 -25.003 12.456 1.00 7.48 272 LYS B C 1
ATOM 5396 O O . LYS B 1 272 ? 8.025 -24.818 12.450 1.00 8.81 272 LYS B O 1
ATOM 5402 N N . ASP B 1 273 ? 5.959 -23.993 12.515 1.00 7.48 273 ASP B N 1
ATOM 5403 C CA . ASP B 1 273 ? 6.497 -22.651 12.679 1.00 7.27 273 ASP B CA 1
ATOM 5404 C C . ASP B 1 273 ? 5.658 -21.824 13.663 1.00 7.28 273 ASP B C 1
ATOM 5405 O O . ASP B 1 273 ? 4.451 -22.026 13.811 1.00 6.51 273 ASP B O 1
ATOM 5410 N N . ARG B 1 274 ? 6.337 -20.895 14.329 1.00 7.51 274 ARG B N 1
ATOM 5411 C CA . ARG B 1 274 ? 5.781 -20.101 15.403 1.00 7.43 274 ARG B CA 1
ATOM 5412 C C . ARG B 1 274 ? 6.339 -18.714 15.263 1.00 7.42 274 ARG B C 1
ATOM 5413 O O . ARG B 1 274 ? 7.469 -18.559 14.837 1.00 8.17 274 ARG B O 1
ATOM 5421 N N . ILE B 1 275 ? 5.560 -17.704 15.607 1.00 7.70 275 ILE B N 1
ATOM 5422 C CA . ILE B 1 275 ? 5.997 -16.336 15.427 1.00 8.70 275 ILE B CA 1
ATOM 5423 C C . ILE B 1 275 ? 6.981 -16.034 16.556 1.00 9.88 275 ILE B C 1
ATOM 5424 O O . ILE B 1 275 ? 6.759 -16.456 17.690 1.00 10.17 275 ILE B O 1
ATOM 5429 N N . ALA B 1 276 ? 8.080 -15.335 16.256 1.00 10.71 276 ALA B N 1
ATOM 5430 C CA . ALA B 1 276 ? 9.159 -15.123 17.253 1.00 11.01 276 ALA B CA 1
ATOM 5431 C C . ALA B 1 276 ? 8.691 -14.522 18.558 1.00 11.50 276 ALA B C 1
ATOM 5432 O O . ALA B 1 276 ? 8.943 -15.119 19.617 1.00 11.66 276 ALA B O 1
ATOM 5434 N N . ASP B 1 277 ? 8.000 -13.378 18.500 1.00 11.95 277 ASP B N 1
ATOM 5435 C CA . ASP B 1 277 ? 7.523 -12.718 19.746 1.00 13.17 277 ASP B CA 1
ATOM 5436 C C . ASP B 1 277 ? 6.557 -13.540 20.613 1.00 13.74 277 ASP B C 1
ATOM 5437 O O . ASP B 1 277 ? 6.381 -13.203 21.774 1.00 14.26 277 ASP B O 1
ATOM 5442 N N . ASN B 1 278 ? 5.953 -14.602 20.063 1.00 13.60 278 ASN B N 1
ATOM 5443 C CA . ASN B 1 278 ? 5.101 -15.501 20.839 1.00 14.11 278 ASN B CA 1
ATOM 5444 C C . ASN B 1 278 ? 5.866 -16.686 21.467 1.00 13.64 278 ASN B C 1
ATOM 5445 O O . ASN B 1 278 ? 5.387 -17.294 22.432 1.00 13.77 278 ASN B O 1
ATOM 5450 N N . MET B 1 279 ? 7.068 -16.987 20.961 1.00 13.08 279 MET B N 1
ATOM 5451 C CA . MET B 1 279 ? 7.861 -18.121 21.474 1.00 12.93 279 MET B CA 1
ATOM 5452 C C . MET B 1 279 ? 8.271 -18.033 22.960 1.00 12.98 279 MET B C 1
ATOM 5453 O O . MET B 1 279 ? 8.488 -19.060 23.618 1.00 12.33 279 MET B O 1
ATOM 5458 N N . PHE B 1 280 ? 8.375 -16.807 23.473 1.00 13.04 280 PHE B N 1
ATOM 5459 C CA . PHE B 1 280 ? 8.746 -16.573 24.852 1.00 13.23 280 PHE B CA 1
ATOM 5460 C C . PHE B 1 280 ? 7.666 -17.088 25.766 1.00 13.58 280 PHE B C 1
ATOM 5461 O O . PHE B 1 280 ? 7.961 -17.704 26.784 1.00 14.85 280 PHE B O 1
ATOM 5469 N N . GLN B 1 281 ? 6.412 -16.886 25.374 1.00 12.96 281 GLN B N 1
ATOM 5470 C CA . GLN B 1 281 ? 5.291 -17.509 26.034 1.00 11.93 281 GLN B CA 1
ATOM 5471 C C . GLN B 1 281 ? 5.290 -19.026 25.890 1.00 11.60 281 GLN B C 1
ATOM 5472 O O . GLN B 1 281 ? 5.059 -19.719 26.873 1.00 12.34 281 GLN B O 1
ATOM 5478 N N . GLN B 1 282 ? 5.521 -19.535 24.671 1.00 10.46 282 GLN B N 1
ATOM 5479 C CA . GLN B 1 282 ? 5.469 -20.980 24.367 1.00 9.11 282 GLN B CA 1
ATOM 5480 C C . GLN B 1 282 ? 6.438 -21.841 25.186 1.00 8.32 282 GLN B C 1
ATOM 5481 O O . GLN B 1 282 ? 6.131 -22.974 25.523 1.00 8.07 282 GLN B O 1
ATOM 5487 N N . ILE B 1 283 ? 7.608 -21.326 25.501 1.00 7.88 283 ILE B N 1
ATOM 5488 C CA . ILE B 1 283 ? 8.613 -22.136 26.227 1.00 8.59 283 ILE B CA 1
ATOM 5489 C C . ILE B 1 283 ? 8.333 -22.179 27.743 1.00 8.83 283 ILE B C 1
ATOM 5490 O O . ILE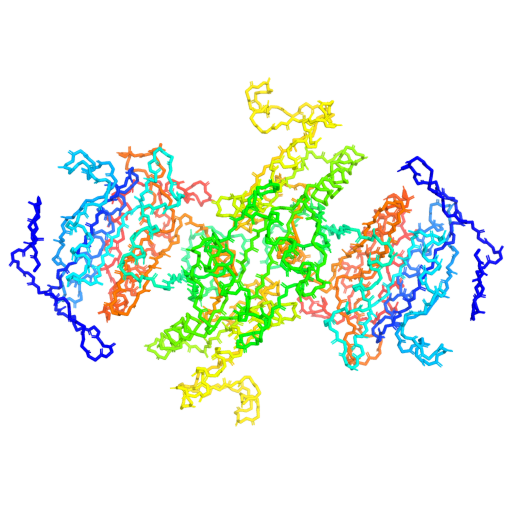 B 1 283 ? 8.814 -23.045 28.476 1.00 8.20 283 ILE B O 1
ATOM 5495 N N . LEU B 1 284 ? 7.497 -21.246 28.180 1.00 9.38 284 LEU B N 1
ATOM 5496 C CA . LEU B 1 284 ? 7.015 -21.205 29.531 1.00 9.84 284 LEU B CA 1
ATOM 5497 C C . LEU B 1 284 ? 5.789 -22.083 29.743 1.00 10.62 284 LEU B C 1
ATOM 5498 O O . LEU B 1 284 ? 5.717 -22.798 30.739 1.00 9.8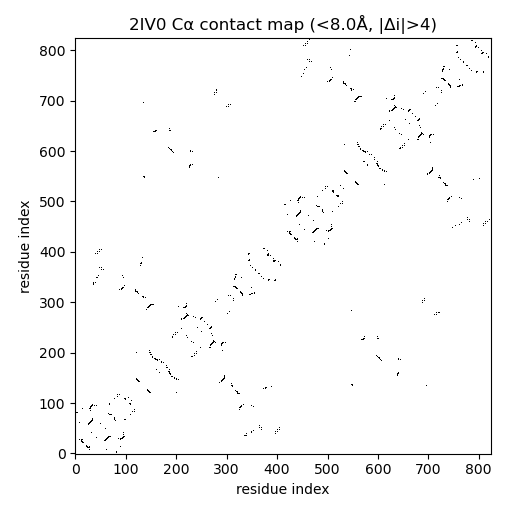6 284 LEU B O 1
ATOM 5503 N N . THR B 1 285 ? 4.824 -22.043 28.823 1.00 11.37 285 THR B N 1
ATOM 5504 C CA . THR B 1 285 ? 3.603 -22.838 29.031 1.00 12.52 285 THR B CA 1
ATOM 5505 C C . THR B 1 285 ? 3.435 -24.061 28.186 1.00 12.09 285 THR B C 1
ATOM 5506 O O . THR B 1 285 ? 2.628 -24.903 28.517 1.00 12.80 285 THR B O 1
ATOM 5510 N N . ARG B 1 286 ? 4.130 -24.165 27.077 1.00 11.93 286 ARG B N 1
ATOM 5511 C CA . ARG B 1 286 ? 3.948 -25.354 26.265 1.00 12.73 286 ARG B CA 1
ATOM 5512 C C . ARG B 1 286 ? 5.306 -26.014 26.036 1.00 11.81 286 ARG B C 1
ATOM 5513 O O . ARG B 1 286 ? 5.557 -26.598 24.982 1.00 10.84 286 ARG B O 1
ATOM 5521 N N . THR B 1 287 ? 6.154 -25.922 27.063 1.00 10.99 287 THR B N 1
ATOM 5522 C CA . THR B 1 287 ? 7.545 -26.353 27.040 1.00 10.77 287 THR B CA 1
ATOM 5523 C C . THR B 1 287 ? 7.685 -27.737 26.447 1.00 11.58 287 THR B C 1
ATOM 5524 O O . THR B 1 287 ? 8.592 -28.004 25.682 1.00 11.28 287 THR B O 1
ATOM 5528 N N . ASP B 1 288 ? 6.779 -28.599 26.883 1.00 12.91 288 ASP B N 1
ATOM 5529 C CA . ASP B 1 288 ? 6.522 -29.948 26.411 1.00 14.26 288 ASP B CA 1
ATOM 5530 C C . ASP B 1 288 ? 6.641 -30.114 24.882 1.00 13.96 288 ASP B C 1
ATOM 5531 O O . ASP B 1 288 ? 7.073 -31.150 24.392 1.00 14.31 288 ASP B O 1
ATOM 5536 N N . GLU B 1 289 ? 6.271 -29.086 24.132 1.00 13.50 289 GLU B N 1
ATOM 5537 C CA . GLU B 1 289 ? 5.921 -29.241 22.710 1.00 12.98 289 GLU B CA 1
ATOM 5538 C C . GLU B 1 289 ? 7.043 -28.900 21.736 1.00 11.22 289 GLU B C 1
ATOM 5539 O O . GLU B 1 289 ? 6.867 -28.983 20.539 1.00 11.27 289 GLU B O 1
ATOM 5545 N N . TYR B 1 290 ? 8.195 -28.521 22.248 1.00 10.30 290 TYR B N 1
ATOM 5546 C CA . TYR B 1 290 ? 9.301 -28.077 21.390 1.00 9.68 290 TYR B CA 1
ATOM 5547 C C . TYR B 1 290 ? 10.562 -28.907 21.691 1.00 9.70 290 TYR B C 1
ATOM 5548 O O . TYR B 1 290 ? 10.857 -29.136 22.864 1.00 9.07 290 TYR B O 1
ATOM 5557 N N . ASP B 1 291 ? 11.259 -29.384 20.647 1.00 9.91 291 ASP B N 1
ATOM 5558 C CA . ASP B 1 291 ? 12.548 -30.104 20.800 1.00 10.55 291 ASP B CA 1
ATOM 5559 C C . ASP B 1 291 ? 13.622 -29.325 20.089 1.00 9.29 291 ASP B C 1
ATOM 5560 O O . ASP B 1 291 ? 14.400 -28.623 20.713 1.00 9.09 291 ASP B O 1
ATOM 5565 N N . VAL B 1 292 ? 13.641 -29.469 18.763 1.00 8.85 292 VAL B N 1
ATOM 5566 C CA . VAL B 1 292 ? 14.609 -28.824 17.897 1.00 7.78 292 VAL B CA 1
ATOM 5567 C C . VAL B 1 292 ? 14.005 -27.527 17.386 1.00 8.10 292 VAL B C 1
ATOM 5568 O O . VAL B 1 292 ? 12.889 -27.500 16.850 1.00 7.36 292 VAL B O 1
ATOM 5572 N N . ILE B 1 293 ? 14.741 -26.445 17.595 1.00 8.18 293 ILE B N 1
ATOM 5573 C CA . ILE B 1 293 ? 14.282 -25.149 17.142 1.00 8.87 293 ILE B CA 1
ATOM 5574 C C . ILE B 1 293 ? 15.295 -24.566 16.213 1.00 8.84 293 ILE B C 1
ATOM 5575 O O . ILE B 1 293 ? 16.475 -24.571 16.534 1.00 9.65 293 ILE B O 1
ATOM 5580 N N . ALA B 1 294 ? 14.823 -24.073 15.069 1.00 8.79 294 ALA B N 1
ATOM 5581 C CA . ALA B 1 294 ? 15.659 -23.450 14.028 1.00 8.72 294 ALA B CA 1
ATOM 5582 C C . ALA B 1 294 ? 15.245 -21.988 13.797 1.00 9.21 294 ALA B C 1
ATOM 5583 O O . ALA B 1 294 ? 14.076 -21.717 13.517 1.00 9.75 294 ALA B O 1
ATOM 5585 N N . LEU B 1 295 ? 16.208 -21.064 13.894 1.00 10.02 295 LEU B N 1
ATOM 5586 C CA . LEU B 1 295 ? 15.953 -19.596 13.975 1.00 10.82 295 LEU B CA 1
ATOM 5587 C C . LEU B 1 295 ? 17.009 -18.798 13.254 1.00 10.45 295 LEU B C 1
ATOM 5588 O O . LEU B 1 295 ? 18.151 -19.242 13.183 1.00 10.09 295 LEU B O 1
ATOM 5593 N N . PRO B 1 296 ? 16.636 -17.607 12.727 1.00 10.91 296 PRO B N 1
ATOM 5594 C CA . PRO B 1 296 ? 17.564 -16.577 12.237 1.00 11.27 296 PRO B CA 1
ATOM 5595 C C . PRO B 1 296 ? 18.475 -16.069 13.347 1.00 11.49 296 PRO B C 1
ATOM 5596 O O . PRO B 1 296 ? 18.293 -16.428 14.502 1.00 12.71 296 PRO B O 1
ATOM 5600 N N . ASN B 1 297 ? 19.416 -15.202 13.018 1.00 11.10 297 ASN B N 1
ATOM 5601 C CA . ASN B 1 297 ? 20.422 -14.777 13.979 1.00 10.59 297 ASN B CA 1
ATOM 5602 C C . ASN B 1 297 ? 19.889 -14.066 15.250 1.00 10.78 297 ASN B C 1
ATOM 5603 O O . ASN B 1 297 ? 20.178 -14.487 16.381 1.00 10.33 297 ASN B O 1
ATOM 5608 N N . LEU B 1 298 ? 19.155 -12.970 15.073 1.00 10.65 298 LEU B N 1
ATOM 5609 C CA . LEU B 1 298 ? 18.636 -12.246 16.220 1.00 10.88 298 LEU B CA 1
ATOM 5610 C C . LEU B 1 298 ? 17.760 -13.147 17.103 1.00 11.07 298 LEU B C 1
ATOM 5611 O O . LEU B 1 298 ? 18.038 -13.280 18.291 1.00 11.49 298 LEU B O 1
ATOM 5616 N N . ASN B 1 299 ? 16.737 -13.781 16.522 1.00 10.77 299 ASN B N 1
ATOM 5617 C CA . ASN B 1 299 ? 15.766 -14.557 17.282 1.00 11.23 299 ASN B CA 1
ATOM 5618 C C . ASN B 1 299 ? 16.454 -15.679 17.979 1.00 11.27 299 ASN B C 1
ATOM 5619 O O . ASN B 1 299 ? 16.094 -16.048 19.113 1.00 11.14 299 ASN B O 1
ATOM 5624 N N . GLY B 1 300 ? 17.438 -16.230 17.278 1.00 11.31 300 GLY B N 1
ATOM 5625 C CA . GLY B 1 300 ? 18.295 -17.276 17.824 1.00 11.34 300 GLY B CA 1
ATOM 5626 C C . GLY B 1 300 ? 18.938 -16.868 19.128 1.00 11.20 300 GLY B C 1
ATOM 5627 O O . GLY B 1 300 ? 18.976 -17.635 20.080 1.00 11.40 300 GLY B O 1
ATOM 5628 N N . ASP B 1 301 ? 19.436 -15.647 19.160 1.00 11.35 301 ASP B N 1
ATOM 5629 C CA . ASP B 1 301 ? 20.139 -15.134 20.305 1.00 12.23 301 ASP B CA 1
ATOM 5630 C C . ASP B 1 301 ? 19.189 -14.907 21.474 1.00 12.26 301 ASP B C 1
ATOM 5631 O O . ASP B 1 301 ? 19.417 -15.434 22.559 1.00 13.39 301 ASP B O 1
ATOM 5636 N N . TYR B 1 302 ? 18.126 -14.139 21.242 1.00 11.92 302 TYR B N 1
ATOM 5637 C CA . TYR B 1 302 ? 17.102 -13.811 22.260 1.00 11.31 302 TYR B CA 1
ATOM 5638 C C . TYR B 1 302 ? 16.415 -15.049 22.834 1.00 11.40 302 TYR B C 1
ATOM 5639 O O . TYR B 1 302 ? 16.319 -15.219 24.063 1.00 10.96 302 TYR B O 1
ATOM 5648 N N . LEU B 1 303 ? 15.930 -15.912 21.944 1.00 11.47 303 LEU B N 1
ATOM 5649 C CA . LEU B 1 303 ? 15.183 -17.074 22.406 1.00 11.12 303 LEU B CA 1
ATOM 5650 C C . LEU B 1 303 ? 16.066 -18.003 23.222 1.00 10.65 303 LEU B C 1
ATOM 5651 O O . LEU B 1 303 ? 15.655 -18.502 24.285 1.00 10.42 303 LEU B O 1
ATOM 5656 N N . SER B 1 304 ? 17.290 -18.211 22.756 1.00 10.52 304 SER B N 1
ATOM 5657 C CA . SER B 1 304 ? 18.181 -19.145 23.469 1.00 10.70 304 SER B CA 1
ATOM 5658 C C . SER B 1 304 ? 18.704 -18.580 24.805 1.00 9.51 304 SER B C 1
ATOM 5659 O O . SER B 1 304 ? 18.811 -19.322 25.767 1.00 9.35 304 SER B O 1
ATOM 5662 N N . ASP B 1 305 ? 18.972 -17.275 24.882 1.00 8.73 305 ASP B N 1
ATOM 5663 C CA . ASP B 1 305 ? 19.207 -16.662 26.190 1.00 7.80 305 ASP B CA 1
ATOM 5664 C C . ASP B 1 305 ? 17.927 -16.726 27.058 1.00 7.25 305 ASP B C 1
ATOM 5665 O O . ASP B 1 305 ? 18.009 -16.981 28.226 1.00 8.07 305 ASP B O 1
ATOM 5670 N N . ALA B 1 306 ? 16.736 -16.552 26.499 1.00 7.02 306 ALA B N 1
ATOM 5671 C CA . ALA B 1 306 ? 15.524 -16.660 27.323 1.00 6.55 306 ALA B CA 1
ATOM 5672 C C . ALA B 1 306 ? 15.348 -18.063 27.898 1.00 6.19 306 ALA B C 1
ATOM 5673 O O . ALA B 1 306 ? 14.987 -18.233 29.068 1.00 6.40 306 ALA B O 1
ATOM 5675 N N . ALA B 1 307 ? 15.643 -19.066 27.074 1.00 5.40 307 ALA B N 1
ATOM 5676 C CA . ALA B 1 307 ? 15.489 -20.453 27.470 1.00 4.53 307 ALA B CA 1
ATOM 5677 C C . ALA B 1 307 ? 16.474 -20.900 28.580 1.00 4.69 307 ALA B C 1
ATOM 5678 O O . ALA B 1 307 ? 16.114 -21.671 29.488 1.00 4.19 307 ALA B O 1
ATOM 5680 N N . ALA B 1 308 ? 17.705 -20.392 28.497 1.00 4.84 308 ALA B N 1
ATOM 5681 C CA . ALA B 1 308 ? 18.743 -20.634 29.482 1.00 5.34 308 ALA B CA 1
ATOM 5682 C C . ALA B 1 308 ? 18.354 -20.070 30.854 1.00 5.87 308 ALA B C 1
ATOM 5683 O O . ALA B 1 308 ? 18.697 -20.672 31.894 1.00 5.60 308 ALA B O 1
ATOM 5685 N N . ALA B 1 309 ? 17.672 -18.920 30.870 1.00 5.03 309 ALA B N 1
ATOM 5686 C CA . ALA B 1 309 ? 17.275 -18.347 32.157 1.00 5.78 309 ALA B CA 1
ATOM 5687 C C . ALA B 1 309 ? 16.294 -19.253 32.885 1.00 6.08 309 ALA B C 1
ATOM 5688 O O . ALA B 1 309 ? 16.216 -19.244 34.083 1.00 5.91 309 ALA B O 1
ATOM 5690 N N . LEU B 1 310 ? 15.502 -20.012 32.149 1.00 7.27 310 LEU B N 1
ATOM 5691 C CA . LEU B 1 310 ? 14.524 -20.878 32.781 1.00 7.38 310 LEU B CA 1
ATOM 5692 C C . LEU B 1 310 ? 15.267 -21.942 33.528 1.00 8.26 310 LEU B C 1
ATOM 5693 O O . LEU B 1 310 ? 14.807 -22.397 34.545 1.00 9.66 310 LEU B O 1
ATOM 5698 N N . ILE B 1 311 ? 16.439 -22.301 33.025 1.00 9.00 311 ILE B N 1
ATOM 5699 C CA . ILE B 1 311 ? 17.137 -23.515 33.373 1.00 9.13 311 ILE B CA 1
ATOM 5700 C C . ILE B 1 311 ? 18.338 -23.340 34.292 1.00 9.92 311 ILE B C 1
ATOM 5701 O O . ILE B 1 311 ? 19.073 -24.307 34.540 1.00 11.03 311 ILE B O 1
ATOM 5706 N N . GLY B 1 312 ? 18.562 -22.125 34.780 1.00 9.65 312 GLY B N 1
ATOM 5707 C CA . GLY B 1 312 ? 19.661 -21.871 35.695 1.00 9.80 312 GLY B CA 1
ATOM 5708 C C . GLY B 1 312 ? 20.588 -20.769 35.224 1.00 10.53 312 GLY B C 1
ATOM 5709 O O . GLY B 1 312 ? 21.518 -20.386 35.932 1.00 10.56 312 GLY B O 1
ATOM 5710 N N . GLY B 1 313 ? 20.364 -20.271 34.013 1.00 10.71 313 GLY B N 1
ATOM 5711 C CA . GLY B 1 313 ? 21.060 -19.088 33.567 1.00 10.81 313 GLY B CA 1
ATOM 5712 C C . GLY B 1 313 ? 22.163 -19.380 32.584 1.00 12.08 313 GLY B C 1
ATOM 5713 O O . GLY B 1 313 ? 22.490 -20.533 32.301 1.00 12.21 313 GLY B O 1
ATOM 5714 N N . LEU B 1 314 ? 22.728 -18.295 32.076 1.00 12.95 314 LEU B N 1
ATOM 5715 C CA . LEU B 1 314 ? 23.723 -18.290 31.028 1.00 13.88 314 LEU B CA 1
ATOM 5716 C C . LEU B 1 314 ? 25.062 -18.814 31.552 1.00 13.68 314 LEU B C 1
ATOM 5717 O O . LEU B 1 314 ? 25.741 -19.553 30.844 1.00 14.02 314 LEU B O 1
ATOM 5722 N N . GLY B 1 315 ? 25.437 -18.396 32.771 1.00 12.87 315 GLY B N 1
ATOM 5723 C CA . GLY B 1 315 ? 26.658 -18.816 33.463 1.00 11.38 315 GLY B CA 1
ATOM 5724 C C . GLY B 1 315 ? 26.916 -20.315 33.445 1.00 11.46 315 GLY B C 1
ATOM 5725 O O . GLY B 1 315 ? 28.047 -20.725 33.609 1.00 11.41 315 GLY B O 1
ATOM 5726 N N . ILE B 1 316 ? 25.877 -21.131 33.226 1.00 11.39 316 ILE B N 1
ATOM 5727 C CA . ILE B 1 316 ? 26.036 -22.573 33.062 1.00 11.23 316 ILE B CA 1
ATOM 5728 C C . ILE B 1 316 ? 25.623 -23.137 31.693 1.00 11.90 316 ILE B C 1
ATOM 5729 O O . ILE B 1 316 ? 25.403 -24.354 31.550 1.00 12.19 316 ILE B O 1
ATOM 5734 N N . ALA B 1 317 ? 25.532 -22.265 30.690 1.00 11.72 317 ALA B N 1
ATOM 5735 C CA . ALA B 1 317 ? 25.063 -22.658 29.361 1.00 11.68 317 ALA B CA 1
ATOM 5736 C C . ALA B 1 317 ? 26.202 -23.167 28.448 1.00 12.04 317 ALA B C 1
ATOM 5737 O O . ALA B 1 317 ? 27.238 -22.490 28.256 1.00 11.36 317 ALA B O 1
ATOM 5739 N N . PRO B 1 318 ? 26.025 -24.375 27.895 1.00 12.38 318 PRO B N 1
ATOM 5740 C CA . PRO B 1 318 ? 27.007 -24.923 26.957 1.00 13.09 318 PRO B CA 1
ATOM 5741 C C . PRO B 1 318 ? 26.720 -24.475 25.532 1.00 13.67 318 PRO B C 1
ATOM 5742 O O . PRO B 1 318 ? 25.571 -24.528 25.069 1.00 14.52 318 PRO B O 1
ATOM 5746 N N . GLY B 1 319 ? 27.750 -24.049 24.820 1.00 14.06 319 GLY B N 1
ATOM 5747 C CA . GLY B 1 319 ? 27.537 -23.642 23.436 1.00 13.95 319 GLY B CA 1
ATOM 5748 C C . GLY B 1 319 ? 28.373 -24.364 22.405 1.00 13.79 319 GLY B C 1
ATOM 5749 O O . GLY B 1 319 ? 29.259 -25.180 22.717 1.00 13.92 319 GLY B O 1
ATOM 5750 N N . SER B 1 320 ? 28.121 -23.999 21.162 1.00 13.57 320 SER B N 1
ATOM 5751 C CA . SER B 1 320 ? 28.792 -24.607 20.046 1.00 13.56 320 SER B CA 1
ATOM 5752 C C . SER B 1 320 ? 28.645 -23.747 18.802 1.00 13.18 320 SER B C 1
ATOM 5753 O O . SER B 1 320 ? 27.617 -23.090 18.624 1.00 12.77 320 SER B O 1
ATOM 5756 N N . ASN B 1 321 ? 29.699 -23.735 17.980 1.00 13.24 321 ASN B N 1
ATOM 5757 C CA . ASN B 1 321 ? 29.648 -23.210 16.626 1.00 13.46 321 ASN B CA 1
ATOM 5758 C C . ASN B 1 321 ? 30.061 -24.281 15.626 1.00 13.92 321 ASN B C 1
ATOM 5759 O O . ASN B 1 321 ? 31.179 -24.806 15.673 1.00 14.30 321 ASN B O 1
ATOM 5764 N N . ILE B 1 322 ? 29.157 -24.614 14.717 1.00 13.87 322 ILE B N 1
ATOM 5765 C CA . ILE B 1 322 ? 29.359 -25.754 13.862 1.00 14.35 322 ILE B CA 1
ATOM 5766 C C . ILE B 1 322 ? 29.196 -25.430 12.385 1.00 14.32 322 ILE B C 1
ATOM 5767 O O . ILE B 1 322 ? 28.374 -24.598 12.019 1.00 15.30 322 ILE B O 1
ATOM 5772 N N . GLY B 1 323 ? 30.007 -26.083 11.558 1.00 13.70 323 GLY B N 1
ATOM 5773 C CA . GLY B 1 323 ? 29.900 -26.013 10.107 1.00 13.39 323 GLY B CA 1
ATOM 5774 C C . GLY B 1 323 ? 29.903 -27.407 9.504 1.00 13.18 323 GLY B C 1
ATOM 5775 O O . GLY B 1 323 ? 29.429 -28.374 10.118 1.00 13.10 323 GLY B O 1
ATOM 5776 N N . ASP B 1 324 ? 30.458 -27.538 8.312 1.00 13.08 324 ASP B N 1
ATOM 5777 C CA . ASP B 1 324 ? 30.416 -28.830 7.623 1.00 13.02 324 ASP B CA 1
ATOM 5778 C C . ASP B 1 324 ? 31.560 -29.695 8.076 1.00 12.73 324 ASP B C 1
ATOM 5779 O O . ASP B 1 324 ? 32.684 -29.460 7.694 1.00 12.91 324 ASP B O 1
ATOM 5784 N N . GLY B 1 325 ? 31.268 -30.681 8.917 1.00 12.94 325 GLY B N 1
ATOM 5785 C CA . GLY B 1 325 ? 32.289 -31.610 9.419 1.00 13.14 325 GLY B CA 1
ATOM 5786 C C . GLY B 1 325 ? 33.331 -30.994 10.334 1.00 13.56 325 GLY B C 1
ATOM 5787 O O . GLY B 1 325 ? 34.464 -31.475 10.436 1.00 13.12 325 GLY B O 1
ATOM 5788 N N . ILE B 1 326 ? 32.925 -29.933 11.021 1.00 14.07 326 ILE B N 1
ATOM 5789 C CA . ILE B 1 326 ? 33.824 -29.140 11.829 1.00 14.80 326 ILE B CA 1
ATOM 5790 C C . ILE B 1 326 ? 32.999 -28.450 12.918 1.00 15.81 326 ILE B C 1
ATOM 5791 O O . ILE B 1 326 ? 31.833 -28.071 12.676 1.00 16.38 326 ILE B O 1
ATOM 5796 N N . GLY B 1 327 ? 33.594 -28.328 14.113 1.00 15.83 327 GLY B N 1
ATOM 5797 C CA . GLY B 1 327 ? 32.944 -27.731 15.271 1.00 16.10 327 GLY B CA 1
ATOM 5798 C C . GLY B 1 327 ? 33.919 -27.160 16.293 1.00 16.54 327 GLY B C 1
ATOM 5799 O O . GLY B 1 327 ? 35.030 -27.685 16.489 1.00 16.72 327 GLY B O 1
ATOM 5800 N N . VAL B 1 328 ? 33.490 -26.082 16.945 1.00 16.41 328 VAL B N 1
ATOM 5801 C CA . VAL B 1 328 ? 34.268 -25.404 17.967 1.00 16.19 328 VAL B CA 1
ATOM 5802 C C . VAL B 1 328 ? 33.357 -25.235 19.161 1.00 16.43 328 VAL B C 1
ATOM 5803 O O . VAL B 1 328 ? 32.207 -24.784 19.030 1.00 16.37 328 VAL B O 1
ATOM 5807 N N . PHE B 1 329 ? 33.874 -25.596 20.323 1.00 16.43 329 PHE B N 1
ATOM 5808 C CA . PHE B 1 329 ? 33.053 -25.715 21.508 1.00 16.86 329 PHE B CA 1
ATOM 5809 C C . PHE B 1 329 ? 33.492 -24.817 22.669 1.00 17.86 329 PHE B C 1
ATOM 5810 O O . PHE B 1 329 ? 34.544 -25.040 23.247 1.00 17.93 329 PHE B O 1
ATOM 5818 N N . GLU B 1 330 ? 32.682 -23.804 22.995 1.00 19.28 330 GLU B N 1
ATOM 5819 C CA . GLU B 1 330 ? 32.895 -23.002 24.210 1.00 20.99 330 GLU B CA 1
ATOM 5820 C C . GLU B 1 330 ? 31.621 -22.684 24.974 1.00 20.81 330 GLU B C 1
ATOM 5821 O O . GLU B 1 330 ? 30.533 -22.702 24.401 1.00 20.70 330 GLU B O 1
ATOM 5827 N N . PRO B 1 331 ? 31.754 -22.406 26.280 1.00 21.06 331 PRO B N 1
ATOM 5828 C CA . PRO B 1 331 ? 30.612 -21.920 27.052 1.00 21.71 331 PRO B CA 1
ATOM 5829 C C . PRO B 1 331 ? 30.025 -20.664 26.418 1.00 22.24 331 PRO B C 1
ATOM 5830 O O . PRO B 1 331 ? 30.733 -19.930 25.750 1.00 21.83 331 PRO B O 1
ATOM 5834 N N . VAL B 1 332 ? 28.736 -20.432 26.595 1.00 24.02 332 VAL B N 1
ATOM 5835 C CA . VAL B 1 332 ? 28.143 -19.159 26.168 1.00 26.63 332 VAL B CA 1
ATOM 5836 C C . VAL B 1 332 ? 28.694 -17.934 26.944 1.00 27.34 332 VAL B C 1
ATOM 5837 O O . VAL B 1 332 ? 28.741 -16.856 26.365 1.00 28.06 332 VAL B O 1
ATOM 5841 N N . HIS B 1 333 ? 29.149 -18.120 28.205 1.00 29.00 333 HIS B N 1
ATOM 5842 C CA . HIS B 1 333 ? 29.741 -17.049 29.103 1.00 30.21 333 HIS B CA 1
ATOM 5843 C C . HIS B 1 333 ? 31.113 -16.384 28.723 1.00 31.17 333 HIS B C 1
ATOM 5844 O O . HIS B 1 333 ? 31.974 -17.013 28.088 1.00 30.98 333 HIS B O 1
ATOM 5851 N N . GLY B 1 334 ? 31.312 -15.129 29.159 1.00 32.18 334 GLY B N 1
ATOM 5852 C CA . GLY B 1 334 ? 32.564 -14.360 28.910 1.00 32.75 334 GLY B CA 1
ATOM 5853 C C . GLY B 1 334 ? 33.798 -14.822 29.695 1.00 34.41 334 GLY B C 1
ATOM 5854 O O . GLY B 1 334 ? 33.851 -15.965 30.170 1.00 34.58 334 GLY B O 1
ATOM 5855 N N . SER B 1 335 ? 34.800 -13.953 29.845 1.00 35.21 335 SER B N 1
ATOM 5856 C CA . SER B 1 335 ? 36.064 -14.363 30.518 1.00 36.35 335 SER B CA 1
ATOM 5857 C C . SER B 1 335 ? 36.309 -13.817 31.959 1.00 37.07 335 SER B C 1
ATOM 5858 O O . SER B 1 335 ? 37.316 -14.166 32.588 1.00 36.88 335 SER B O 1
ATOM 5861 N N . ALA B 1 336 ? 35.356 -13.017 32.463 1.00 38.13 336 ALA B N 1
ATOM 5862 C CA . ALA B 1 336 ? 35.453 -12.229 33.717 1.00 38.96 336 ALA B CA 1
ATOM 5863 C C . ALA B 1 336 ? 36.858 -12.006 34.334 1.00 39.67 336 ALA B C 1
ATOM 5864 O O . ALA B 1 336 ? 37.421 -12.923 34.951 1.00 39.68 336 ALA B O 1
ATOM 5866 N N . PRO B 1 337 ? 37.414 -10.775 34.184 1.00 40.31 337 PRO B N 1
ATOM 5867 C CA . PRO B 1 337 ? 38.713 -10.401 34.772 1.00 40.57 337 PRO B CA 1
ATOM 5868 C C . PRO B 1 337 ? 38.965 -10.961 36.195 1.00 40.65 337 PRO B C 1
ATOM 5869 O O . PRO B 1 337 ? 39.812 -11.855 36.342 1.00 40.70 337 PRO B O 1
ATOM 5873 N N . LYS B 1 338 ? 38.211 -10.472 37.197 1.00 40.38 338 LYS B N 1
ATOM 5874 C CA . LYS B 1 338 ? 38.507 -10.706 38.631 1.00 39.91 338 LYS B CA 1
ATOM 5875 C C . LYS B 1 338 ? 38.252 -12.109 39.171 1.00 39.21 338 LYS B C 1
ATOM 5876 O O . LYS B 1 338 ? 39.012 -12.568 40.031 1.00 39.21 338 LYS B O 1
ATOM 5882 N N . TYR B 1 339 ? 37.186 -12.763 38.684 1.00 38.04 339 TYR B N 1
ATOM 5883 C CA . TYR B 1 339 ? 36.669 -14.050 39.226 1.00 36.40 339 TYR B CA 1
ATOM 5884 C C . TYR B 1 339 ? 36.775 -14.326 40.775 1.00 36.21 339 TYR B C 1
ATOM 5885 O O . TYR B 1 339 ? 36.934 -15.482 41.183 1.00 36.50 339 TYR B O 1
ATOM 5894 N N . ALA B 1 340 ? 36.650 -13.276 41.609 1.00 35.04 340 ALA B N 1
ATOM 5895 C CA . ALA B 1 340 ? 36.904 -13.297 43.094 1.00 33.58 340 ALA B CA 1
ATOM 5896 C C . ALA B 1 340 ? 38.366 -13.606 43.490 1.00 31.34 340 ALA B C 1
ATOM 5897 O O . ALA B 1 340 ? 38.727 -13.637 44.684 1.00 31.49 340 ALA B O 1
ATOM 5899 N N . GLY B 1 341 ? 39.206 -13.786 42.472 1.00 28.57 341 GLY B N 1
ATOM 5900 C CA . GLY B 1 341 ? 40.509 -14.416 42.627 1.00 24.51 341 GLY B CA 1
ATOM 5901 C C . GLY B 1 341 ? 40.459 -15.782 41.954 1.00 21.46 341 GLY B C 1
ATOM 5902 O O . GLY B 1 341 ? 39.502 -16.138 41.275 1.00 21.48 341 GLY B O 1
ATOM 5903 N N . GLN B 1 342 ? 41.503 -16.554 42.146 1.00 18.33 342 GLN B N 1
ATOM 5904 C CA . GLN B 1 342 ? 41.670 -17.776 41.436 1.00 14.70 342 GLN B CA 1
ATOM 5905 C C . GLN B 1 342 ? 40.880 -18.911 42.125 1.00 12.77 342 GLN B C 1
ATOM 5906 O O . GLN B 1 342 ? 40.545 -18.835 43.314 1.00 11.44 342 GLN B O 1
ATOM 5912 N N . ASN B 1 343 ? 40.532 -19.928 41.336 1.00 10.79 343 ASN B N 1
ATOM 5913 C CA . ASN B 1 343 ? 39.852 -21.143 41.803 1.00 9.31 343 ASN B CA 1
ATOM 5914 C C . ASN B 1 343 ? 38.440 -20.987 42.377 1.00 8.75 343 ASN B C 1
ATOM 5915 O O . ASN B 1 343 ? 37.997 -21.814 43.169 1.00 8.10 343 ASN B O 1
ATOM 5920 N N . LYS B 1 344 ? 37.741 -19.934 41.997 1.00 8.30 344 LYS B N 1
ATOM 5921 C CA . LYS B 1 344 ? 36.463 -19.669 42.611 1.00 8.72 344 LYS B CA 1
ATOM 5922 C C . LYS B 1 344 ? 35.304 -19.698 41.623 1.00 8.74 344 LYS B C 1
ATOM 5923 O O . LYS B 1 344 ? 34.153 -19.611 42.023 1.00 9.70 344 LYS B O 1
ATOM 5929 N N . VAL B 1 345 ? 35.594 -19.854 40.342 1.00 8.38 345 VAL B N 1
ATOM 5930 C CA . VAL B 1 345 ? 34.561 -19.774 39.321 1.00 8.28 345 VAL B CA 1
ATOM 5931 C C . VAL B 1 345 ? 33.974 -21.149 38.988 1.00 8.23 345 VAL B C 1
ATOM 5932 O O . VAL B 1 345 ? 34.586 -22.179 39.295 1.00 8.52 345 VAL B O 1
ATOM 5936 N N . ASN B 1 346 ? 32.805 -21.152 38.343 1.00 8.27 346 ASN B N 1
ATOM 5937 C CA . ASN B 1 346 ? 32.010 -22.362 38.098 1.00 7.65 346 ASN B CA 1
ATOM 5938 C C . ASN B 1 346 ? 32.394 -23.063 36.800 1.00 7.39 346 ASN B C 1
ATOM 5939 O O . ASN B 1 346 ? 32.193 -22.529 35.719 1.00 7.97 346 ASN B O 1
ATOM 5944 N N . PRO B 1 347 ? 32.971 -24.271 36.893 1.00 7.14 347 PRO B N 1
ATOM 5945 C CA . PRO B 1 347 ? 33.377 -24.957 35.659 1.00 6.52 347 PRO B CA 1
ATOM 5946 C C . PRO B 1 347 ? 32.242 -25.684 34.912 1.00 6.58 347 PRO B C 1
ATOM 5947 O O . PRO B 1 347 ? 32.453 -26.250 33.826 1.00 6.70 347 PRO B O 1
ATOM 5951 N N . THR B 1 348 ? 31.042 -25.641 35.466 1.00 6.35 348 THR B N 1
ATOM 5952 C CA . THR B 1 348 ? 29.912 -26.394 34.911 1.00 5.84 348 THR B CA 1
ATOM 5953 C C . THR B 1 348 ? 29.663 -26.081 33.461 1.00 5.51 348 THR B C 1
ATOM 5954 O O . THR B 1 348 ? 29.438 -26.991 32.688 1.00 5.80 348 THR B O 1
ATOM 5958 N N . ALA B 1 349 ? 29.665 -24.806 33.089 1.00 5.79 349 ALA B N 1
ATOM 5959 C CA . ALA B 1 349 ? 29.444 -24.460 31.681 1.00 6.37 349 ALA B CA 1
ATOM 5960 C C . ALA B 1 349 ? 30.461 -25.151 30.782 1.00 6.87 349 ALA B C 1
ATOM 5961 O O . ALA B 1 349 ? 30.067 -25.866 29.847 1.00 7.34 349 ALA B O 1
ATOM 5963 N N . GLU B 1 350 ? 31.747 -24.983 31.084 1.00 7.03 350 GLU B N 1
ATOM 5964 C CA . GLU B 1 350 ? 32.807 -25.667 30.322 1.00 7.65 350 GLU B CA 1
ATOM 5965 C C . GLU B 1 350 ? 32.714 -27.191 30.297 1.00 6.88 350 GLU B C 1
ATOM 5966 O O . GLU B 1 350 ? 32.946 -27.801 29.244 1.00 7.14 350 GLU B O 1
ATOM 5972 N N . ILE B 1 351 ? 32.387 -27.799 31.441 1.00 6.18 351 ILE B N 1
ATOM 5973 C CA . ILE B 1 351 ? 32.237 -29.260 31.540 1.00 5.72 351 ILE B CA 1
ATOM 5974 C C . ILE B 1 351 ? 31.151 -29.747 30.604 1.00 5.88 351 ILE B C 1
ATOM 5975 O O . ILE B 1 351 ? 31.366 -30.702 29.843 1.00 4.86 351 ILE B O 1
ATOM 5980 N N . LEU B 1 352 ? 30.005 -29.067 30.656 1.00 5.96 352 LEU B N 1
ATOM 5981 C CA . LEU B 1 352 ? 28.846 -29.434 29.846 1.00 6.98 352 LEU B CA 1
ATOM 5982 C C . LEU B 1 352 ? 29.039 -29.112 28.366 1.00 7.58 352 LEU B C 1
ATOM 5983 O O . LEU B 1 352 ? 28.457 -29.762 27.505 1.00 8.39 352 LEU B O 1
ATOM 5988 N N . THR B 1 353 ? 29.823 -28.094 28.044 1.00 8.24 353 THR B N 1
ATOM 5989 C CA . THR B 1 353 ? 30.150 -27.897 26.643 1.00 9.02 353 THR B CA 1
ATOM 5990 C C . THR B 1 353 ? 31.167 -28.949 26.208 1.00 10.06 353 THR B C 1
ATOM 5991 O O . THR B 1 353 ? 31.160 -29.385 25.068 1.00 10.66 353 THR B O 1
ATOM 5995 N N . GLY B 1 354 ? 32.001 -29.408 27.135 1.00 10.41 354 GLY B N 1
ATOM 5996 C CA . GLY B 1 354 ? 32.776 -30.598 26.861 1.00 11.22 354 GLY B CA 1
ATOM 5997 C C . GLY B 1 354 ? 31.873 -31.771 26.525 1.00 11.62 354 GLY B C 1
ATOM 5998 O O . GLY B 1 354 ? 32.188 -32.565 25.638 1.00 11.96 354 GLY B O 1
ATOM 5999 N N . ALA B 1 355 ? 30.748 -31.881 27.234 1.00 11.81 355 ALA B N 1
ATOM 6000 C CA . ALA B 1 355 ? 29.827 -32.978 27.013 1.00 12.23 355 ALA B CA 1
ATOM 6001 C C . ALA B 1 355 ? 29.218 -32.845 25.643 1.00 13.25 355 ALA B C 1
ATOM 6002 O O . ALA B 1 355 ? 28.945 -33.841 24.984 1.00 13.40 355 ALA B O 1
ATOM 6004 N N . LEU B 1 356 ? 29.027 -31.602 25.208 1.00 14.02 356 LEU B N 1
ATOM 6005 C CA . LEU B 1 356 ? 28.397 -31.339 23.925 1.00 14.58 356 LEU B CA 1
ATOM 6006 C C . LEU B 1 356 ? 29.357 -31.706 22.788 1.00 15.53 356 LEU B C 1
ATOM 6007 O O . LEU B 1 356 ? 28.932 -32.168 21.726 1.00 15.55 356 LEU B O 1
ATOM 6012 N N . MET B 1 357 ? 30.649 -31.511 23.022 1.00 16.48 357 MET B N 1
ATOM 6013 C CA . MET B 1 357 ? 31.670 -31.924 22.064 1.00 18.19 357 MET B CA 1
ATOM 6014 C C . MET B 1 357 ? 31.638 -33.422 21.818 1.00 18.06 357 MET B C 1
ATOM 6015 O O . MET B 1 357 ? 31.768 -33.866 20.687 1.00 18.31 357 MET B O 1
ATOM 6020 N N . PHE B 1 358 ? 31.474 -34.198 22.882 1.00 18.73 358 PHE B N 1
ATOM 6021 C CA . PHE B 1 358 ? 31.359 -35.650 22.753 1.00 19.03 358 PHE B CA 1
ATOM 6022 C C . PHE B 1 358 ? 30.138 -36.062 21.947 1.00 19.92 358 PHE B C 1
ATOM 6023 O O . PHE B 1 358 ? 30.221 -37.001 21.165 1.00 20.38 358 PHE B O 1
ATOM 6031 N N . GLU B 1 359 ? 29.022 -35.352 22.103 1.00 21.01 359 GLU B N 1
ATOM 6032 C CA . GLU B 1 359 ? 27.805 -35.715 21.353 1.00 22.08 359 GLU B CA 1
ATOM 6033 C C . GLU B 1 359 ? 28.031 -35.579 19.833 1.00 21.85 359 GLU B C 1
ATOM 6034 O O . GLU B 1 359 ? 27.591 -36.438 19.052 1.00 21.62 359 GLU B O 1
ATOM 6040 N N . TYR B 1 360 ? 28.737 -34.510 19.441 1.00 21.71 360 TYR B N 1
ATOM 6041 C CA . TYR B 1 360 ? 29.035 -34.223 18.044 1.00 21.81 360 TYR B CA 1
ATOM 6042 C C . TYR B 1 360 ? 30.079 -35.209 17.521 1.00 22.01 360 TYR B C 1
ATOM 6043 O O . TYR B 1 360 ? 30.196 -35.420 16.310 1.00 21.93 360 TYR B O 1
ATOM 6052 N N . ILE B 1 361 ? 30.810 -35.820 18.453 1.00 21.93 361 ILE B N 1
ATOM 6053 C CA . ILE B 1 361 ? 31.861 -36.777 18.137 1.00 21.54 361 ILE B CA 1
ATOM 6054 C C . ILE B 1 361 ? 31.268 -38.158 17.919 1.00 21.39 361 ILE B C 1
ATOM 6055 O O . ILE B 1 361 ? 31.907 -38.985 17.308 1.00 21.85 361 ILE B O 1
ATOM 6060 N N . GLY B 1 362 ? 30.061 -38.405 18.430 1.00 21.07 362 GLY B N 1
ATOM 6061 C CA . GLY B 1 362 ? 29.428 -39.724 18.366 1.00 20.58 362 GLY B CA 1
ATOM 6062 C C . GLY B 1 362 ? 29.348 -40.435 19.710 1.00 20.77 362 GLY B C 1
ATOM 6063 O O . GLY B 1 362 ? 28.506 -41.314 19.910 1.00 20.76 362 GLY B O 1
ATOM 6064 N N . TRP B 1 363 ? 30.220 -40.052 20.636 1.00 20.94 363 TRP B N 1
ATOM 6065 C CA . TRP B 1 363 ? 30.249 -40.634 21.976 1.00 21.81 363 TRP B CA 1
ATOM 6066 C C . TRP B 1 363 ? 29.101 -40.125 22.878 1.00 22.63 363 TRP B C 1
ATOM 6067 O O . TRP B 1 363 ? 29.322 -39.748 24.039 1.00 22.77 363 TRP B O 1
ATOM 6078 N N . LYS B 1 364 ? 27.875 -40.122 22.381 1.00 23.30 364 LYS B N 1
ATOM 6079 C CA . LYS B 1 364 ? 26.819 -39.490 23.150 1.00 24.29 364 LYS B CA 1
ATOM 6080 C C . LYS B 1 364 ? 26.499 -40.209 24.481 1.00 24.61 364 LYS B C 1
ATOM 6081 O O . LYS B 1 364 ? 25.864 -39.632 25.372 1.00 24.87 364 LYS B O 1
ATOM 6087 N N . ASP B 1 365 ? 26.953 -41.452 24.629 1.00 25.09 365 ASP B N 1
ATOM 6088 C CA . ASP B 1 365 ? 26.768 -42.179 25.894 1.00 25.41 365 ASP B CA 1
ATOM 6089 C C . ASP B 1 365 ? 27.647 -41.598 27.011 1.00 24.76 365 ASP B C 1
ATOM 6090 O O . ASP B 1 365 ? 27.229 -41.525 28.179 1.00 24.37 365 ASP B O 1
ATOM 6095 N N . ALA B 1 366 ? 28.849 -41.164 26.621 1.00 24.10 366 ALA B N 1
ATOM 6096 C CA . ALA B 1 366 ? 29.771 -40.424 27.495 1.00 23.36 366 ALA B CA 1
ATOM 6097 C C . ALA B 1 366 ? 29.283 -39.008 27.812 1.00 22.82 366 ALA B C 1
ATOM 6098 O O . ALA B 1 366 ? 29.504 -38.517 28.914 1.00 22.80 366 ALA B O 1
ATOM 6100 N N . SER B 1 367 ? 28.627 -38.358 26.851 1.00 22.16 367 SER B N 1
ATOM 6101 C CA . SER B 1 367 ? 28.015 -37.048 27.077 1.00 21.63 367 SER B CA 1
ATOM 6102 C C . SER B 1 367 ? 26.942 -37.132 28.156 1.00 21.25 367 SER B C 1
ATOM 6103 O O . SER B 1 367 ? 26.872 -36.305 29.056 1.00 21.08 367 SER B O 1
ATOM 6106 N N . GLU B 1 368 ? 26.113 -38.155 28.040 1.00 21.08 368 GLU B N 1
ATOM 6107 C CA . GLU B 1 368 ? 25.045 -38.423 28.973 1.00 20.92 368 GLU B CA 1
ATOM 6108 C C . GLU B 1 368 ? 25.619 -38.665 30.383 1.00 20.11 368 GLU B C 1
ATOM 6109 O O . GLU B 1 368 ? 25.133 -38.119 31.376 1.00 20.18 368 GLU B O 1
ATOM 6115 N N . MET B 1 369 ? 26.686 -39.450 30.455 1.00 19.02 369 MET B N 1
ATOM 6116 C CA . MET B 1 369 ? 27.361 -39.746 31.706 1.00 18.62 369 MET B CA 1
ATOM 6117 C C . MET B 1 369 ? 27.848 -38.478 32.406 1.00 17.03 369 MET B C 1
ATOM 6118 O O . MET B 1 369 ? 27.745 -38.363 33.618 1.00 16.61 369 MET B O 1
ATOM 6123 N N . ILE B 1 370 ? 28.388 -37.536 31.636 1.00 15.70 370 ILE B N 1
ATOM 6124 C CA . ILE B 1 370 ? 28.820 -36.240 32.167 1.00 14.31 370 ILE B CA 1
ATOM 6125 C C . ILE B 1 370 ? 27.658 -35.415 32.752 1.00 13.53 370 ILE B C 1
ATOM 6126 O O . ILE B 1 370 ? 27.768 -34.847 33.841 1.00 12.91 370 ILE B O 1
ATOM 6131 N N . LYS B 1 371 ? 26.543 -35.379 32.038 1.00 12.85 371 LYS B N 1
ATOM 6132 C CA . LYS B 1 371 ? 25.369 -34.641 32.503 1.00 12.87 371 LYS B CA 1
ATOM 6133 C C . LYS B 1 371 ? 24.878 -35.185 33.843 1.00 11.95 371 LYS B C 1
ATOM 6134 O O . LYS B 1 371 ? 24.607 -34.421 34.778 1.00 11.66 371 LYS B O 1
ATOM 6140 N N . LYS B 1 372 ? 24.790 -36.508 33.941 1.00 11.22 372 LYS B N 1
ATOM 6141 C CA . LYS B 1 372 ? 24.288 -37.158 35.144 1.00 10.40 372 LYS B CA 1
ATOM 6142 C C . LYS B 1 372 ? 25.199 -36.849 36.320 1.00 9.65 372 LYS B C 1
ATOM 6143 O O . LYS B 1 372 ? 24.744 -36.475 37.393 1.00 9.13 372 LYS B O 1
ATOM 6149 N N . ALA B 1 373 ? 26.499 -36.991 36.096 1.00 9.14 373 ALA B N 1
ATOM 6150 C CA . ALA B 1 373 ? 27.511 -36.724 37.110 1.00 8.75 373 ALA B CA 1
ATOM 6151 C C . ALA B 1 373 ? 27.586 -35.247 37.538 1.00 8.97 373 ALA B C 1
ATOM 6152 O O . ALA B 1 373 ? 27.727 -34.961 38.727 1.00 9.33 373 ALA B O 1
ATOM 6154 N N . VAL B 1 374 ? 27.507 -34.321 36.588 1.00 8.36 374 VAL B N 1
ATOM 6155 C CA . VAL B 1 374 ? 27.389 -32.935 36.954 1.00 8.93 374 VAL B CA 1
ATOM 6156 C C . VAL B 1 374 ? 26.184 -32.744 37.881 1.00 9.92 374 VAL B C 1
ATOM 6157 O O . VAL B 1 374 ? 26.292 -32.093 38.908 1.00 9.68 374 VAL B O 1
ATOM 6161 N N . GLU B 1 375 ? 25.049 -33.327 37.506 1.00 11.25 375 GLU B N 1
ATOM 6162 C CA . GLU B 1 375 ? 23.829 -33.347 38.311 1.00 13.09 375 GLU B CA 1
ATOM 6163 C C . GLU B 1 375 ? 23.980 -33.925 39.717 1.00 13.76 375 GLU B C 1
ATOM 6164 O O . GLU B 1 375 ? 23.594 -33.287 40.700 1.00 13.73 375 GLU B O 1
ATOM 6170 N N . MET B 1 376 ? 24.493 -35.160 39.791 1.00 14.17 376 MET B N 1
ATOM 6171 C CA . MET B 1 376 ? 24.682 -35.867 41.042 1.00 14.98 376 MET B CA 1
ATOM 6172 C C . MET B 1 376 ? 25.473 -35.000 41.988 1.00 14.17 376 MET B C 1
ATOM 6173 O O . MET B 1 376 ? 25.210 -34.983 43.184 1.00 14.84 376 MET B O 1
ATOM 6178 N N . THR B 1 377 ? 26.438 -34.262 41.468 1.00 13.53 377 THR B N 1
ATOM 6179 C CA . THR B 1 377 ? 27.246 -33.437 42.362 1.00 13.52 377 THR B CA 1
ATOM 6180 C C . THR B 1 377 ? 26.615 -32.095 42.794 1.00 13.03 377 THR B C 1
ATOM 6181 O O . THR B 1 377 ? 26.784 -31.666 43.939 1.00 12.95 377 THR B O 1
ATOM 6185 N N . ILE B 1 378 ? 25.892 -31.446 41.882 1.00 13.32 378 ILE B N 1
ATOM 6186 C CA . ILE B 1 378 ? 25.104 -30.247 42.183 1.00 12.79 378 ILE B CA 1
ATOM 6187 C C . ILE B 1 378 ? 23.961 -30.606 43.138 1.00 13.44 378 ILE B C 1
ATOM 6188 O O . ILE B 1 378 ? 23.694 -29.887 44.079 1.00 13.41 378 ILE B O 1
ATOM 6193 N N . SER B 1 379 ? 23.341 -31.761 42.927 1.00 14.48 379 SER B N 1
ATOM 6194 C CA . SER B 1 379 ? 22.343 -32.292 43.854 1.00 15.33 379 SER B CA 1
ATOM 6195 C C . SER B 1 379 ? 22.870 -32.580 45.260 1.00 15.64 379 SER B C 1
ATOM 6196 O O . SER B 1 379 ? 22.195 -32.258 46.239 1.00 15.62 379 SER B O 1
ATOM 6199 N N . SER B 1 380 ? 24.048 -33.210 45.353 1.00 15.82 380 SER B N 1
ATOM 6200 C CA . SER B 1 380 ? 24.727 -33.456 46.633 1.00 16.15 380 SER B CA 1
ATOM 6201 C C . SER B 1 380 ? 24.855 -32.253 47.541 1.00 16.42 380 SER B C 1
ATOM 6202 O O . SER B 1 380 ? 24.993 -32.419 48.746 1.00 16.33 380 SER B O 1
ATOM 6205 N N . GLY B 1 381 ? 24.872 -31.059 46.953 1.00 16.91 381 GLY B N 1
ATOM 6206 C CA . GLY B 1 381 ? 25.172 -29.841 47.684 1.00 18.15 381 GLY B CA 1
ATOM 6207 C C . GLY B 1 381 ? 26.597 -29.322 47.503 1.00 19.00 381 GLY B C 1
ATOM 6208 O O . GLY B 1 381 ? 26.932 -28.268 48.034 1.00 19.14 381 GLY B O 1
ATOM 6209 N N . ILE B 1 382 ? 27.445 -30.064 46.785 1.00 19.60 382 ILE B N 1
ATOM 6210 C CA . ILE B 1 382 ? 28.790 -29.587 46.416 1.00 20.02 382 ILE B CA 1
ATOM 6211 C C . ILE B 1 382 ? 28.692 -28.565 45.260 1.00 20.39 382 ILE B C 1
ATOM 6212 O O . ILE B 1 382 ? 28.362 -28.920 44.133 1.00 20.31 382 ILE B O 1
ATOM 6217 N N . VAL B 1 383 ? 28.953 -27.295 45.540 1.00 20.83 383 VAL B N 1
ATOM 6218 C CA . VAL B 1 383 ? 28.804 -26.267 44.522 1.00 21.40 383 VAL B CA 1
ATOM 6219 C C . VAL B 1 383 ? 29.814 -25.156 44.719 1.00 22.73 383 VAL B C 1
ATOM 6220 O O . VAL B 1 383 ? 30.309 -24.946 45.829 1.00 22.70 383 VAL B O 1
ATOM 6224 N N . THR B 1 384 ? 30.125 -24.443 43.647 1.00 24.48 384 THR B N 1
ATOM 6225 C CA . THR B 1 384 ? 31.057 -23.314 43.720 1.00 27.00 384 THR B CA 1
ATOM 6226 C C . THR B 1 384 ? 30.312 -22.068 44.178 1.00 28.96 384 THR B C 1
ATOM 6227 O O . THR B 1 384 ? 29.119 -22.156 44.428 1.00 29.39 384 THR B O 1
ATOM 6231 N N . TYR B 1 385 ? 30.999 -20.928 44.299 1.00 31.90 385 TYR B N 1
ATOM 6232 C CA . TYR B 1 385 ? 30.337 -19.623 44.576 1.00 34.82 385 TYR B CA 1
ATOM 6233 C C . TYR B 1 385 ? 28.879 -19.521 44.037 1.00 36.51 385 TYR B C 1
ATOM 6234 O O . TYR B 1 385 ? 27.932 -19.504 44.833 1.00 36.75 385 TYR B O 1
ATOM 6243 N N . ASP B 1 386 ? 28.722 -19.519 42.701 1.00 38.33 386 ASP B N 1
ATOM 6244 C CA . ASP B 1 386 ? 27.499 -19.076 41.970 1.00 39.98 386 ASP B CA 1
ATOM 6245 C C . ASP B 1 386 ? 26.199 -19.874 42.192 1.00 40.97 386 ASP B C 1
ATOM 6246 O O . ASP B 1 386 ? 25.115 -19.402 41.797 1.00 41.55 386 ASP B O 1
ATOM 6251 N N . ILE B 1 387 ? 26.313 -21.092 42.746 1.00 41.89 387 ILE B N 1
ATOM 6252 C CA . ILE B 1 387 ? 25.135 -21.947 43.038 1.00 42.17 387 ILE B CA 1
ATOM 6253 C C . ILE B 1 387 ? 24.976 -22.237 44.549 1.00 43.70 387 ILE B C 1
ATOM 6254 O O . ILE B 1 387 ? 24.054 -22.948 44.952 1.00 43.57 387 ILE B O 1
ATOM 6259 N N . HIS B 1 388 ? 25.889 -21.665 45.349 1.00 45.68 388 HIS B N 1
ATOM 6260 C CA . HIS B 1 388 ? 25.772 -21.481 46.824 1.00 47.65 388 HIS B CA 1
ATOM 6261 C C . HIS B 1 388 ? 24.777 -20.334 47.153 1.00 48.76 388 HIS B C 1
ATOM 6262 O O . HIS B 1 388 ? 24.293 -20.197 48.281 1.00 48.39 388 HIS B O 1
ATOM 6269 N N . ARG B 1 389 ? 24.489 -19.535 46.123 1.00 50.45 389 ARG B N 1
ATOM 6270 C CA . ARG B 1 389 ? 23.528 -18.449 46.145 1.00 51.82 389 ARG B CA 1
ATOM 6271 C C . ARG B 1 389 ? 22.202 -18.925 46.752 1.00 52.56 389 ARG B C 1
ATOM 6272 O O . ARG B 1 389 ? 21.869 -18.543 47.881 1.00 52.71 389 ARG B O 1
ATOM 6280 N N . HIS B 1 390 ? 21.470 -19.780 46.034 1.00 53.32 390 HIS B N 1
ATOM 6281 C CA . HIS B 1 390 ? 20.149 -20.229 46.505 1.00 54.18 390 HIS B CA 1
ATOM 6282 C C . HIS B 1 390 ? 20.111 -21.635 47.144 1.00 54.24 390 HIS B C 1
ATOM 6283 O O . HIS B 1 390 ? 19.128 -22.374 46.998 1.00 54.38 390 HIS B O 1
ATOM 6290 N N . MET B 1 391 ? 21.195 -21.981 47.849 1.00 54.22 391 MET B N 1
ATOM 6291 C CA . MET B 1 391 ? 21.310 -23.202 48.685 1.00 53.89 391 MET B CA 1
ATOM 6292 C C . MET B 1 391 ? 22.525 -23.043 49.627 1.00 53.16 391 MET B C 1
ATOM 6293 O O . MET B 1 391 ? 23.416 -23.916 49.689 1.00 53.01 391 MET B O 1
ATOM 6298 N N . GLY B 1 392 ? 22.534 -21.927 50.366 1.00 52.36 392 GLY B N 1
ATOM 6299 C CA . GLY B 1 392 ? 23.730 -21.428 51.057 1.00 51.07 392 GLY B CA 1
ATOM 6300 C C . GLY B 1 392 ? 24.101 -22.079 52.373 1.00 50.08 392 GLY B C 1
ATOM 6301 O O . GLY B 1 392 ? 23.366 -21.952 53.356 1.00 50.33 392 GLY B O 1
ATOM 6302 N N . GLY B 1 393 ? 25.257 -22.752 52.388 1.00 48.92 393 GLY B N 1
ATOM 6303 C CA . GLY B 1 393 ? 25.765 -23.469 53.574 1.00 47.14 393 GLY B CA 1
ATOM 6304 C C . GLY B 1 393 ? 26.745 -24.585 53.226 1.00 45.78 393 GLY B C 1
ATOM 6305 O O . GLY B 1 393 ? 27.199 -25.333 54.111 1.00 45.98 393 GLY B O 1
ATOM 6306 N N . THR B 1 394 ? 27.043 -24.695 51.927 1.00 43.91 394 THR B N 1
ATOM 6307 C CA . THR B 1 394 ? 28.061 -25.602 51.368 1.00 42.19 394 THR B CA 1
ATOM 6308 C C . THR B 1 394 ? 28.770 -24.872 50.222 1.00 40.36 394 THR B C 1
ATOM 6309 O O . THR B 1 394 ? 28.100 -24.220 49.401 1.00 40.95 394 THR B O 1
ATOM 6313 N N . LYS B 1 395 ? 30.104 -24.951 50.184 1.00 37.19 395 LYS B N 1
ATOM 6314 C CA . LYS B 1 395 ? 30.918 -24.194 49.220 1.00 33.99 395 LYS B CA 1
ATOM 6315 C C . LYS B 1 395 ? 31.765 -25.199 48.494 1.00 31.30 395 LYS B C 1
ATOM 6316 O O . LYS B 1 395 ? 31.228 -26.256 48.148 1.00 31.91 395 LYS B O 1
ATOM 6322 N N . VAL B 1 396 ? 33.057 -24.892 48.290 1.00 27.00 396 VAL B N 1
ATOM 6323 C CA . VAL B 1 396 ? 34.038 -25.706 47.490 1.00 22.81 396 VAL B CA 1
ATOM 6324 C C . VAL B 1 396 ? 34.553 -24.996 46.215 1.00 19.79 396 VAL B C 1
ATOM 6325 O O . VAL B 1 396 ? 33.781 -24.349 45.513 1.00 19.02 396 VAL B O 1
ATOM 6329 N N . GLY B 1 397 ? 35.853 -25.127 45.933 1.00 16.48 397 GLY B N 1
ATOM 6330 C CA . GLY B 1 397 ? 36.514 -24.436 44.805 1.00 13.00 397 GLY B CA 1
ATOM 6331 C C . GLY B 1 397 ? 36.400 -25.071 43.417 1.00 10.85 397 GLY B C 1
ATOM 6332 O O . GLY B 1 397 ? 35.792 -26.128 43.259 1.00 10.16 397 GLY B O 1
ATOM 6333 N N . THR B 1 398 ? 36.990 -24.429 42.403 1.00 9.21 398 THR B N 1
ATOM 6334 C CA . THR B 1 398 ? 36.853 -24.895 41.003 1.00 8.13 398 THR B CA 1
ATOM 6335 C C . THR B 1 398 ? 37.453 -26.275 40.788 1.00 7.04 398 THR B C 1
ATOM 6336 O O . THR B 1 398 ? 36.824 -27.145 40.191 1.00 6.20 398 THR B O 1
ATOM 6340 N N . ARG B 1 399 ? 38.668 -26.459 41.282 1.00 6.19 399 ARG B N 1
ATOM 6341 C CA . ARG B 1 399 ? 39.329 -27.738 41.183 1.00 6.24 399 ARG B CA 1
ATOM 6342 C C . ARG B 1 399 ? 38.548 -28.768 41.988 1.00 6.00 399 ARG B C 1
ATOM 6343 O O . ARG B 1 399 ? 38.322 -29.885 41.509 1.00 6.08 399 ARG B O 1
ATOM 6351 N N . GLU B 1 400 ? 38.134 -28.390 43.200 1.00 5.44 400 GLU B N 1
ATOM 6352 C CA . GLU B 1 400 ? 37.481 -29.335 44.099 1.00 5.03 400 GLU B CA 1
ATOM 6353 C C . GLU B 1 400 ? 36.137 -29.757 43.508 1.00 4.98 400 GLU B C 1
ATOM 6354 O O . GLU B 1 400 ? 35.715 -30.896 43.689 1.00 5.38 400 GLU B O 1
ATOM 6360 N N . PHE B 1 401 ? 35.483 -28.855 42.778 1.00 4.27 401 PHE B N 1
ATOM 6361 C CA . PHE B 1 401 ? 34.227 -29.198 42.151 1.00 3.90 401 PHE B CA 1
ATOM 6362 C C . PHE B 1 401 ? 34.429 -30.214 41.003 1.00 4.25 401 PHE B C 1
ATOM 6363 O O . PHE B 1 401 ? 33.690 -31.203 40.926 1.00 3.79 401 PHE B O 1
ATOM 6371 N N . ALA B 1 402 ? 35.414 -29.990 40.133 1.00 4.55 402 ALA B N 1
ATOM 6372 C CA . ALA B 1 402 ? 35.664 -30.942 39.029 1.00 5.73 402 ALA B CA 1
ATOM 6373 C C . ALA B 1 402 ? 36.035 -32.343 39.542 1.00 6.43 402 ALA B C 1
ATOM 6374 O O . ALA B 1 402 ? 35.595 -33.356 38.992 1.00 6.69 402 ALA B O 1
ATOM 6376 N N . GLU B 1 403 ? 36.813 -32.394 40.617 1.00 7.33 403 GLU B N 1
ATOM 6377 C CA . GLU B 1 403 ? 37.203 -33.668 41.205 1.00 8.72 403 GLU B CA 1
ATOM 6378 C C . GLU B 1 403 ? 35.974 -34.440 41.683 1.00 8.39 403 GLU B C 1
ATOM 6379 O O . GLU B 1 403 ? 35.877 -35.661 41.513 1.00 8.03 403 GLU B O 1
ATOM 6385 N N . ALA B 1 404 ? 35.050 -33.699 42.290 1.00 8.19 404 ALA B N 1
ATOM 6386 C CA . ALA B 1 404 ? 33.860 -34.271 42.869 1.00 8.14 404 ALA B CA 1
ATOM 6387 C C . ALA B 1 404 ? 32.932 -34.783 41.780 1.00 8.41 404 ALA B C 1
ATOM 6388 O O . ALA B 1 404 ? 32.239 -35.759 41.998 1.00 8.90 404 ALA B O 1
ATOM 6390 N N . VAL B 1 405 ? 32.928 -34.160 40.603 1.00 8.72 405 VAL B N 1
ATOM 6391 C CA . VAL B 1 405 ? 32.164 -34.758 39.508 1.00 9.00 405 VAL B CA 1
ATOM 6392 C C . VAL B 1 405 ? 32.888 -35.986 38.948 1.00 9.25 405 VAL B C 1
ATOM 6393 O O . VAL B 1 405 ? 32.233 -36.949 38.575 1.00 8.69 405 VAL B O 1
ATOM 6397 N N . VAL B 1 406 ? 34.226 -35.949 38.924 1.00 10.15 406 VAL B N 1
ATOM 6398 C CA . VAL B 1 406 ? 35.016 -37.125 38.556 1.00 11.11 406 VAL B CA 1
ATOM 6399 C C . VAL B 1 406 ? 34.627 -38.290 39.452 1.00 11.98 406 VAL B C 1
ATOM 6400 O O . VAL B 1 406 ? 34.390 -39.387 38.934 1.00 11.95 406 VAL B O 1
ATOM 6404 N N . GLU B 1 407 ? 34.516 -38.030 40.765 1.00 12.96 407 GLU B N 1
ATOM 6405 C CA . GLU B 1 407 ? 34.060 -39.019 41.753 1.00 14.61 407 GLU B CA 1
ATOM 6406 C C . GLU B 1 407 ? 32.786 -39.674 41.277 1.00 14.96 407 GLU B C 1
ATOM 6407 O O . GLU B 1 407 ? 32.730 -40.895 41.118 1.00 14.65 407 GLU B O 1
ATOM 6413 N N . ASN B 1 408 ? 31.762 -38.847 41.055 1.00 15.59 408 ASN B N 1
ATOM 6414 C CA . ASN B 1 408 ? 30.452 -39.332 40.621 1.00 16.48 408 ASN B CA 1
ATOM 6415 C C . ASN B 1 408 ? 30.394 -40.095 39.259 1.00 17.67 408 ASN B C 1
ATOM 6416 O O . ASN B 1 408 ? 29.606 -41.042 39.126 1.00 18.02 408 ASN B O 1
ATOM 6421 N N . LEU B 1 409 ? 31.226 -39.718 38.278 1.00 18.58 409 LEU B N 1
ATOM 6422 C CA . LEU B 1 409 ? 31.285 -40.444 36.993 1.00 19.81 409 LEU B CA 1
ATOM 6423 C C . LEU B 1 409 ? 31.754 -41.905 37.135 1.00 20.83 409 LEU B C 1
ATOM 6424 O O . LEU B 1 409 ? 31.019 -42.844 36.786 1.00 20.76 409 LEU B O 1
ATOM 6429 N N . GLN B 1 410 ? 32.967 -42.082 37.659 1.00 22.00 410 GLN B N 1
ATOM 6430 C CA . GLN B 1 410 ? 33.549 -43.395 37.894 1.00 23.24 410 GLN B CA 1
ATOM 6431 C C . GLN B 1 410 ? 32.581 -44.307 38.684 1.00 24.18 410 GLN B C 1
ATOM 6432 O O . GLN B 1 410 ? 32.670 -45.537 38.608 1.00 24.04 410 GLN B O 1
ATOM 6438 N N . SER B 1 411 ? 31.631 -43.684 39.393 1.00 25.38 411 SER B N 1
ATOM 6439 C CA . SER B 1 411 ? 30.610 -44.372 40.201 1.00 26.29 411 SER B CA 1
ATOM 6440 C C . SER B 1 411 ? 29.338 -44.809 39.451 1.00 27.20 411 SER B C 1
ATOM 6441 O O . SER B 1 411 ? 28.226 -44.580 39.943 1.00 27.52 411 SER B O 1
ATOM 6444 N N . LEU B 1 412 ? 29.500 -45.423 38.274 1.00 28.30 412 LEU B N 1
ATOM 6445 C CA . LEU B 1 412 ? 28.388 -46.115 37.579 1.00 28.84 412 LEU B CA 1
ATOM 6446 C C . LEU B 1 412 ? 28.406 -47.633 37.875 1.00 29.14 412 LEU B C 1
ATOM 6447 O O . LEU B 1 412 ? 29.387 -48.344 37.601 1.00 29.05 412 LEU B O 1
#

Foldseek 3Di:
DDDDPFDFDDDADAFDQDDLDTRDDLEAEAEEEQADFLSVQQVVLLVLLLQLLSVVVRGHYNYGYDAAEPVCCVVPVHRQDPVNLVRQVGRFEYEYEFYDDDDDDDVSVSVVVSCVVSVLFKKKWWFAAFPLFDFPADCRRLATAIEIEGACFFQNVPAWAAQPDPVQQVVQVCCCVPVVDHDDRRDIDTDTDADLVSLLQRLLVLVVVCQVPVDQEEEEEFQCVVVVPHRVVSVVSSVCSCCVVVVVAEDEPVCCCPPVVVDRPRRHYYYYYDYLVCVLVCCRPVVNVHYYYYYYHPSSVVNSQSSQNRHNGLLQIWIWRHDRSHIYTYRRDHNPNVCGPVLFGASNRSNLSSLVSCVVSPNPVSSVLLSVLLSVCSVQQNDGVVSCVPRNRDHDGSNVSSVSSSVSSVVD/DDADPFDFDPPADAWDAPPLDIRFDLEAEAEEEQADACSVQQQVLLVLLLQLLSVLVNGGYHYGYDAAEPRCCVPVVDGADPRNLVRQVGRFEYEYEFYDDDPPDDDRVSVVVSCVVNVLFWKKFWFAAFPLFDFPADCRHLATAIEIEGACFFQVVPAWAAQPDPVLQCVQVCCCVPVVDHDPRRDTDTDTDADLVSLLVSLVVLVVVCLVVVDAEEEEEFQCVVVVPHRVVSVVSSVCCCVVVPVVAEDEPVCCCPVVVNDRDPRHYYYYYDYLVCVLVCCRPVVNPHYYYYYYHPSSVVNSQSSNNRHNGQLQIWMWGHDRSHIYTYRSDHNDNPCVHPFQGFSNRSNLSSLVSCVVSVNVVSSVLSSVLLSVCSNVVEGGDSRCVVVPDHHGTSNRSSVSSSVSSSVD

Radius of gyration: 28.28 Å; Cα contacts (8 Å, |Δi|>4): 1835; chains: 2; bounding box: 81×71×63 Å

CATH classification: 3.40.718.10

Nearest PDB structures (foldseek):
  2iv0-assembly1_B  TM=9.939E-01  e=2.445E-79  Archaeoglobus fulgidus
  1xgv-assembly1_B  TM=9.743E-01  e=1.333E-54  Aeropyrum pernix
  2e0c-assembly1_B  TM=9.603E-01  e=2.001E-54  Sulfurisphaera tokodaii str. 7
  2e5m-assembly1_A  TM=9.591E-01  e=9.598E-54  Sulfurisphaera tokodaii str. 7
  6lky-assembly1_B  TM=8.877E-01  e=1.151E-38  Methylococcus capsulatus str. Bath

B-factor: mean 16.8, std 9.11, range [2.0, 59.86]

InterPro domains:
  IPR004439 Isocitrate dehydrogenase NADP-dependent, dimeric, prokaryotic [PTHR43504] (3-410)
  IPR004439 Isocitrate dehydrogenase NADP-dependent, dimeric, prokaryotic [TIGR00183] (2-410)
  IPR019818 Isocitrate/isopropylmalate dehydrogenase, conserved site [PS00470] (297-316)
  IPR024084 Isopropylmalate dehydrogenase-like domain [PF00180] (30-405)
  IPR024084 Isopropylmalate dehydrogenase-like domain [SM01329] (29-405)

Organism: Archaeoglobus fulgidus (strain ATCC 49558 / DSM 4304 / JCM 9628 / NBRC 100126 / VC-16) (NCBI:txid224325)

GO terms:
  GO:0004450 isocitrate dehydrogenase (NADP+) activity (F, EXP)